Protein AF-A0A7C6CL85-F1 (afdb_monomer)

Structure (mmCIF, N/CA/C/O backbone):
data_AF-A0A7C6CL85-F1
#
_entry.id   AF-A0A7C6CL85-F1
#
loop_
_atom_site.group_PDB
_atom_site.id
_atom_site.type_symbol
_atom_site.label_atom_id
_atom_site.label_alt_id
_atom_site.label_comp_id
_atom_site.label_asym_id
_atom_site.label_entity_id
_atom_site.label_seq_id
_atom_site.pdbx_PDB_ins_code
_atom_site.Cartn_x
_atom_site.Cartn_y
_atom_site.Cartn_z
_atom_site.occupancy
_atom_site.B_iso_or_equiv
_atom_site.auth_seq_id
_atom_site.auth_comp_id
_atom_site.auth_asym_id
_atom_site.auth_atom_id
_atom_site.pdbx_PDB_model_num
ATOM 1 N N . MET A 1 1 ? 6.273 -66.846 -9.107 1.00 33.31 1 MET A N 1
ATOM 2 C CA . MET A 1 1 ? 5.829 -66.218 -7.845 1.00 33.31 1 MET A CA 1
ATOM 3 C C . MET A 1 1 ? 5.194 -64.879 -8.215 1.00 33.31 1 MET A C 1
ATOM 5 O O . MET A 1 1 ? 5.833 -63.851 -8.052 1.00 33.31 1 MET A O 1
ATOM 9 N N . GLU A 1 2 ? 4.051 -64.832 -8.914 1.00 32.75 2 GLU A N 1
ATOM 10 C CA . GLU A 1 2 ? 2.787 -65.592 -8.697 1.00 32.75 2 GLU A CA 1
ATOM 11 C C . GLU A 1 2 ? 2.261 -65.344 -7.270 1.00 32.75 2 GLU A C 1
ATOM 13 O O . GLU A 1 2 ? 3.047 -65.434 -6.327 1.00 32.75 2 GLU A O 1
ATOM 18 N N . PHE A 1 3 ? 0.990 -64.990 -7.054 1.00 32.62 3 PHE A N 1
ATOM 19 C CA . PHE A 1 3 ? -0.227 -65.511 -7.709 1.00 32.62 3 PHE A CA 1
ATOM 20 C C . PHE A 1 3 ? -1.329 -64.456 -7.987 1.00 32.62 3 PHE A C 1
ATOM 22 O O . PHE A 1 3 ? -1.418 -63.489 -7.239 1.00 32.62 3 PHE A O 1
ATOM 29 N N . ASP A 1 4 ? -2.141 -64.744 -9.020 1.00 38.56 4 ASP A N 1
ATOM 30 C CA . ASP A 1 4 ? -3.609 -64.589 -9.222 1.00 38.56 4 ASP A CA 1
ATOM 31 C C . ASP A 1 4 ? -4.348 -63.252 -8.914 1.00 38.56 4 ASP A C 1
ATOM 33 O O . ASP A 1 4 ? -3.921 -62.446 -8.096 1.00 38.56 4 ASP A O 1
ATOM 37 N N . ASP A 1 5 ? -5.485 -62.922 -9.552 1.00 35.50 5 ASP A N 1
ATOM 38 C CA . ASP A 1 5 ? -6.392 -63.734 -10.399 1.00 35.50 5 ASP A CA 1
ATOM 39 C C . ASP A 1 5 ? -6.999 -62.933 -11.589 1.00 35.50 5 ASP A C 1
ATOM 41 O O . ASP A 1 5 ? -6.778 -61.726 -11.702 1.00 35.50 5 ASP A O 1
ATOM 45 N N . ASN A 1 6 ? -7.713 -63.599 -12.511 1.00 36.91 6 ASN A N 1
ATOM 46 C CA . ASN A 1 6 ? -7.834 -63.191 -13.928 1.00 36.91 6 ASN A CA 1
ATOM 47 C C . ASN A 1 6 ? -9.286 -63.146 -14.514 1.00 36.91 6 ASN A C 1
ATOM 49 O O . ASN A 1 6 ? -10.255 -63.412 -13.809 1.00 36.91 6 ASN A O 1
ATOM 53 N N . LEU A 1 7 ? -9.384 -62.897 -15.838 1.00 29.11 7 LEU A N 1
ATOM 54 C CA . LEU A 1 7 ? -10.539 -62.853 -16.780 1.00 29.11 7 LEU A CA 1
ATOM 55 C C . LEU A 1 7 ? -11.275 -61.491 -16.923 1.00 29.11 7 LEU A C 1
ATOM 57 O O . LEU A 1 7 ? -11.700 -60.915 -15.929 1.00 29.11 7 LEU A O 1
ATOM 61 N N . GLU A 1 8 ? -11.383 -60.825 -18.093 1.00 32.56 8 GLU A N 1
ATOM 62 C CA . GLU A 1 8 ? -11.763 -61.208 -19.493 1.00 32.56 8 GLU A CA 1
ATOM 63 C C . GLU A 1 8 ? -13.276 -61.482 -19.693 1.00 32.56 8 GLU A C 1
ATOM 65 O O . GLU A 1 8 ? -13.874 -62.134 -18.847 1.00 32.56 8 GLU A O 1
ATOM 70 N N . LYS A 1 9 ? -13.973 -61.090 -20.783 1.00 30.94 9 LYS A N 1
ATOM 71 C CA . LYS A 1 9 ? -13.781 -60.088 -21.872 1.00 30.94 9 LYS A CA 1
ATOM 72 C C . LYS A 1 9 ? -15.146 -59.854 -22.583 1.00 30.94 9 LYS A C 1
ATOM 74 O O . LYS A 1 9 ? -16.168 -60.337 -22.111 1.00 30.94 9 LYS A O 1
ATOM 79 N N . GLU A 1 10 ? -15.154 -59.106 -23.689 1.00 30.02 10 GLU A N 1
ATOM 80 C CA . GLU A 1 10 ? -16.305 -58.760 -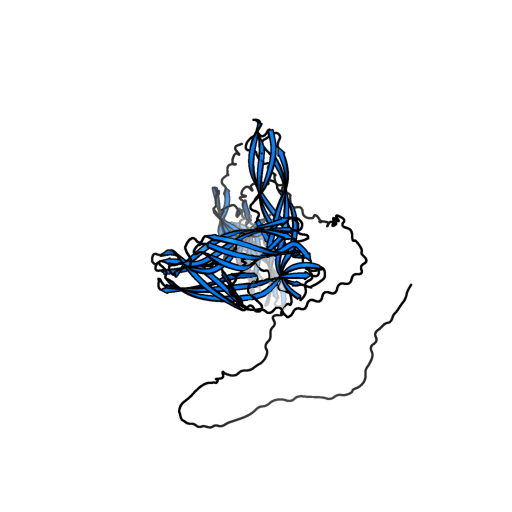24.556 1.00 30.02 10 GLU A CA 1
ATOM 81 C C . GLU A 1 10 ? -17.186 -59.943 -25.022 1.00 30.02 10 GLU A C 1
ATOM 83 O O . GLU A 1 10 ? -16.644 -60.990 -25.359 1.00 30.02 10 GLU A O 1
ATOM 88 N N . GLU A 1 11 ? -18.496 -59.712 -25.239 1.00 25.17 11 GLU A N 1
ATOM 89 C CA . GLU A 1 11 ? -19.168 -60.152 -26.483 1.00 25.17 11 GLU A CA 1
ATOM 90 C C . GLU A 1 11 ? -20.485 -59.396 -26.798 1.00 25.17 11 GLU A C 1
ATOM 92 O O . GLU A 1 11 ? -21.126 -58.808 -25.926 1.00 25.17 11 GLU A O 1
ATOM 97 N N . GLN A 1 12 ? -20.861 -59.388 -28.083 1.00 26.75 12 GLN A N 1
ATOM 98 C CA . GLN A 1 12 ? -22.142 -58.901 -28.634 1.00 26.75 12 GLN A CA 1
ATOM 99 C C . GLN A 1 12 ? -23.205 -60.030 -28.629 1.00 26.75 12 GLN A C 1
ATOM 101 O O . GLN A 1 12 ? -22.859 -61.148 -28.272 1.00 26.75 12 GLN A O 1
ATOM 106 N N . VAL A 1 13 ? -24.444 -59.773 -29.115 1.00 27.14 13 VAL A N 1
ATOM 107 C CA . VAL A 1 13 ? -25.180 -60.575 -30.154 1.00 27.14 13 VAL A CA 1
ATOM 108 C C . VAL A 1 13 ? -26.736 -60.480 -30.083 1.00 27.14 13 VAL A C 1
ATOM 110 O O . VAL A 1 13 ? -27.340 -60.792 -29.068 1.00 27.14 13 VAL A O 1
ATOM 113 N N . GLN A 1 14 ? -27.340 -60.101 -31.231 1.00 25.95 14 GLN A N 1
ATOM 114 C CA . GLN A 1 14 ? -28.659 -60.459 -31.845 1.00 25.95 14 GLN A CA 1
ATOM 115 C C . GLN A 1 14 ? -30.010 -60.296 -31.083 1.00 25.95 14 GLN A C 1
ATOM 117 O O . GLN A 1 14 ? -30.175 -60.755 -29.964 1.00 25.95 14 GLN A O 1
ATOM 122 N N . VAL A 1 15 ? -30.990 -59.523 -31.604 1.00 26.89 15 VAL A N 1
ATOM 123 C CA . VAL A 1 15 ? -31.988 -59.779 -32.699 1.00 26.89 15 VAL A CA 1
ATOM 124 C C . VAL A 1 15 ? -33.179 -60.657 -32.268 1.00 26.89 15 VAL A C 1
ATOM 126 O O . VAL A 1 15 ? -32.973 -61.808 -31.907 1.00 26.89 15 VAL A O 1
ATOM 129 N N . ASP A 1 16 ? -34.420 -60.143 -32.391 1.00 27.56 16 ASP A N 1
ATOM 130 C CA . ASP A 1 16 ? -35.415 -60.618 -33.389 1.00 27.56 16 ASP A CA 1
ATOM 131 C C . ASP A 1 16 ? -36.735 -59.787 -33.421 1.00 27.56 16 ASP A C 1
ATOM 133 O O . ASP A 1 16 ? -37.130 -59.188 -32.422 1.00 27.56 16 ASP A O 1
ATOM 137 N N . LYS A 1 17 ? -37.437 -59.882 -34.568 1.00 28.00 17 LYS A N 1
ATOM 138 C CA . LYS A 1 17 ? -38.862 -59.607 -34.887 1.00 28.00 17 LYS A CA 1
ATOM 139 C C . LYS A 1 17 ? -39.304 -58.212 -35.350 1.00 28.00 17 LYS A C 1
ATOM 141 O O . LYS A 1 17 ? -39.366 -57.273 -34.566 1.00 28.00 17 LYS A O 1
ATOM 146 N N . GLY A 1 18 ? -39.866 -58.177 -36.569 1.00 25.14 18 GLY A N 1
ATOM 147 C CA . GLY A 1 18 ? -41.051 -57.349 -36.854 1.00 25.14 18 GLY A CA 1
ATOM 148 C C . GLY A 1 18 ? -41.172 -56.739 -38.255 1.00 25.14 18 GLY A C 1
ATOM 149 O O . GLY A 1 18 ? -40.846 -55.575 -38.444 1.00 25.14 18 GLY A O 1
ATOM 150 N N . GLU A 1 19 ? -41.727 -57.492 -39.205 1.00 25.55 19 GLU A N 1
ATOM 151 C CA . GLU A 1 19 ? -42.453 -56.984 -40.392 1.00 25.55 19 GLU A CA 1
ATOM 152 C C . GLU A 1 19 ? -43.602 -56.007 -39.990 1.00 25.55 19 GLU A C 1
ATOM 154 O O . GLU A 1 19 ? -44.042 -56.057 -38.844 1.00 25.55 19 GLU A O 1
ATOM 159 N N . GLN A 1 20 ? -44.195 -55.123 -40.814 1.00 26.25 20 GLN A N 1
ATOM 160 C CA . GLN A 1 20 ? -44.173 -54.892 -42.272 1.00 26.25 20 GLN A CA 1
ATOM 161 C C . GLN A 1 20 ? -44.690 -53.456 -42.612 1.00 26.25 20 GLN A C 1
ATOM 163 O O . GLN A 1 20 ? -45.166 -52.727 -41.748 1.00 26.25 20 GLN A O 1
ATOM 168 N N . SER A 1 21 ? -44.597 -53.095 -43.895 1.00 24.81 21 SER A N 1
ATOM 169 C CA . SER A 1 21 ? -45.098 -51.916 -44.650 1.00 24.81 21 SER A CA 1
ATOM 170 C C . SER A 1 21 ? -46.467 -51.272 -44.318 1.00 24.81 21 SER A C 1
ATOM 172 O O . SER A 1 21 ? -47.407 -52.002 -44.028 1.00 24.81 21 SER A O 1
ATOM 174 N N . GLU A 1 22 ? -46.640 -49.962 -44.611 1.00 26.48 22 GLU A N 1
ATOM 175 C CA . GLU A 1 22 ? -47.417 -49.462 -45.788 1.00 26.48 22 GLU A CA 1
ATOM 176 C C . GLU A 1 22 ? -47.373 -47.919 -46.024 1.00 26.48 22 GLU A C 1
ATOM 178 O O . GLU A 1 22 ? -46.847 -47.161 -45.212 1.00 26.48 22 GLU A O 1
ATOM 183 N N . ASN A 1 23 ? -47.857 -47.484 -47.203 1.00 25.86 23 ASN A N 1
ATOM 184 C CA . ASN A 1 23 ? -47.869 -46.108 -47.766 1.00 25.86 23 ASN A CA 1
ATOM 185 C C . ASN A 1 23 ? -49.089 -45.276 -47.254 1.00 25.86 23 ASN A C 1
ATOM 187 O O . ASN A 1 23 ? -49.953 -45.847 -46.602 1.00 25.86 23 ASN A O 1
ATOM 191 N N . GLY A 1 24 ? -49.321 -43.975 -47.522 1.00 24.80 24 GLY A N 1
ATOM 192 C CA . GLY A 1 24 ? -48.636 -42.925 -48.302 1.00 24.80 24 GLY A CA 1
ATOM 193 C C . GLY A 1 24 ? -49.508 -41.640 -48.464 1.00 24.80 24 GLY A C 1
ATOM 194 O O . GLY A 1 24 ? -50.669 -41.638 -48.080 1.00 24.80 24 GLY A O 1
ATOM 195 N N . GLU A 1 25 ? -48.925 -40.581 -49.052 1.00 27.89 25 GLU A N 1
ATOM 196 C CA . GLU A 1 25 ? -49.523 -39.387 -49.729 1.00 27.89 25 GLU A CA 1
ATOM 197 C C . GLU A 1 25 ? -50.504 -38.368 -49.054 1.00 27.89 25 GLU A C 1
ATOM 199 O O . GLU A 1 25 ? -51.671 -38.636 -48.810 1.00 27.89 25 GLU A O 1
ATOM 204 N N . CYS A 1 26 ? -50.019 -37.111 -48.960 1.00 23.30 26 CYS A N 1
ATOM 205 C CA . CYS A 1 26 ? -50.528 -35.850 -49.574 1.00 23.30 26 CYS A CA 1
ATOM 206 C C . CYS A 1 26 ? -51.965 -35.279 -49.331 1.00 23.30 26 CYS A C 1
ATOM 208 O O . CYS A 1 26 ? -52.970 -35.940 -49.559 1.00 23.30 26 CYS A O 1
ATOM 210 N N . GLY A 1 27 ? -52.069 -33.960 -49.051 1.00 24.69 27 GLY A N 1
ATOM 211 C CA . GLY A 1 27 ? -53.326 -33.168 -49.093 1.00 24.69 27 GLY A CA 1
ATOM 212 C C . GLY A 1 27 ? -53.169 -31.674 -48.708 1.00 24.69 27 GLY A C 1
ATOM 213 O O . GLY A 1 27 ? -52.240 -31.331 -47.984 1.00 24.69 27 GLY A O 1
ATOM 214 N N . GLN A 1 28 ? -54.036 -30.763 -49.198 1.00 30.12 28 GLN A N 1
ATOM 215 C CA . GLN A 1 28 ? -53.867 -29.286 -49.131 1.00 30.12 28 GLN A CA 1
ATOM 216 C C . GLN A 1 28 ? -55.100 -28.487 -48.609 1.00 30.12 28 GLN A C 1
ATOM 218 O O . GLN A 1 28 ? -56.223 -28.852 -48.926 1.00 30.12 28 GLN A O 1
ATOM 223 N N . LYS A 1 29 ? -54.832 -27.295 -48.023 1.00 30.02 29 LYS A N 1
ATOM 224 C CA . LYS A 1 29 ? -55.538 -25.975 -48.156 1.00 30.02 29 LYS A CA 1
ATOM 225 C C . LYS A 1 29 ? -56.988 -25.691 -47.644 1.00 30.02 29 LYS A C 1
ATOM 227 O O . LYS A 1 29 ? -57.836 -26.564 -47.542 1.00 30.02 29 LYS A O 1
ATOM 232 N N . SER A 1 30 ? -57.229 -24.363 -47.522 1.00 28.91 30 SER A N 1
ATOM 233 C CA . SER A 1 30 ? -58.475 -23.523 -47.516 1.00 28.91 30 SER A CA 1
ATOM 234 C C . SER A 1 30 ? -59.298 -23.355 -46.209 1.00 28.91 30 SER A C 1
ATOM 236 O O . SER A 1 30 ? -59.604 -24.381 -45.621 1.00 28.91 30 SER A O 1
ATOM 238 N N . ILE A 1 31 ? -59.498 -22.173 -45.560 1.00 28.89 31 ILE A N 1
ATOM 239 C CA . ILE A 1 31 ? -60.129 -20.794 -45.730 1.00 28.89 31 ILE A CA 1
ATOM 240 C C . ILE A 1 31 ? -61.619 -20.644 -45.254 1.00 28.89 31 ILE A C 1
ATOM 242 O O . ILE A 1 31 ? -62.364 -21.615 -45.321 1.00 28.89 31 ILE A O 1
ATOM 246 N N . ASP A 1 32 ? -61.978 -19.411 -44.813 1.00 30.03 32 ASP A N 1
ATOM 247 C CA . ASP A 1 32 ? -63.302 -18.705 -44.695 1.00 30.03 32 ASP A CA 1
ATOM 248 C C . ASP A 1 32 ? -64.077 -18.773 -43.327 1.00 30.03 32 ASP A C 1
ATOM 250 O O . ASP A 1 32 ? -64.145 -19.843 -42.731 1.00 30.03 32 ASP A O 1
ATOM 254 N N . GLU A 1 33 ? -64.427 -17.673 -42.602 1.00 30.66 33 GLU A N 1
ATOM 255 C CA . GLU A 1 33 ? -65.536 -16.638 -42.660 1.00 30.66 33 GLU A CA 1
ATOM 256 C C . GLU A 1 33 ? -66.637 -16.882 -41.559 1.00 30.66 33 GLU A C 1
ATOM 258 O O . GLU A 1 33 ? -66.895 -18.040 -41.252 1.00 30.66 33 GLU A O 1
ATOM 263 N N . GLU A 1 34 ? -67.378 -15.952 -40.895 1.00 28.62 34 GLU A N 1
ATOM 264 C CA . GLU A 1 34 ? -67.286 -14.498 -40.545 1.00 28.62 34 GLU A CA 1
ATOM 265 C C . GLU A 1 34 ? -68.306 -14.090 -39.395 1.00 28.62 34 GLU A C 1
ATOM 267 O O . GLU A 1 34 ? -69.318 -14.765 -39.226 1.00 28.62 34 GLU A O 1
ATOM 272 N N . TRP A 1 35 ? -68.096 -12.945 -38.686 1.00 24.91 35 TRP A N 1
ATOM 273 C CA . TRP A 1 35 ? -69.089 -12.032 -37.987 1.00 24.91 35 TRP A CA 1
ATOM 274 C C . TRP A 1 35 ? -69.870 -12.455 -36.685 1.00 24.91 35 TRP A C 1
ATOM 276 O O . TRP A 1 35 ? -69.914 -13.638 -36.375 1.00 24.91 35 TRP A O 1
ATOM 286 N N . VAL A 1 36 ? -70.570 -11.616 -35.855 1.00 27.61 36 VAL A N 1
ATOM 287 C CA . VAL A 1 36 ? -70.519 -10.183 -35.347 1.00 27.61 36 VAL A CA 1
ATOM 288 C C . VAL A 1 36 ? -71.542 -9.976 -34.164 1.00 27.61 36 VAL A C 1
ATOM 290 O O . VAL A 1 36 ? -72.404 -10.839 -34.007 1.00 27.61 36 VAL A O 1
ATOM 293 N N . THR A 1 37 ? -71.500 -8.879 -33.349 1.00 28.31 37 THR A N 1
ATOM 294 C CA . THR A 1 37 ? -72.624 -7.995 -32.806 1.00 28.31 37 THR A CA 1
ATOM 295 C C . THR A 1 37 ? -72.317 -7.338 -31.411 1.00 28.31 37 THR A C 1
ATOM 297 O O . THR A 1 37 ? -71.258 -7.580 -30.840 1.00 28.31 37 THR A O 1
ATOM 300 N N . ASN A 1 38 ? -73.216 -6.463 -30.904 1.00 31.34 38 ASN A N 1
ATOM 301 C CA . ASN A 1 38 ? -73.145 -5.527 -29.741 1.00 31.34 38 ASN A CA 1
ATOM 302 C C . ASN A 1 38 ? -74.018 -5.997 -28.509 1.00 31.34 38 ASN A C 1
ATOM 304 O O . ASN A 1 38 ? -74.474 -7.135 -28.546 1.00 31.34 38 ASN A O 1
ATOM 308 N N . ASP A 1 39 ? -74.350 -5.275 -27.401 1.00 32.75 39 ASP A N 1
ATOM 309 C CA . ASP A 1 39 ? -74.519 -3.814 -27.137 1.00 32.75 39 ASP A CA 1
ATOM 310 C C . ASP A 1 39 ? -74.700 -3.376 -25.627 1.00 32.75 39 ASP A C 1
ATOM 312 O O . ASP A 1 39 ? -75.169 -4.164 -24.813 1.00 32.75 39 ASP A O 1
ATOM 316 N N . GLN A 1 40 ? -74.366 -2.100 -25.310 1.00 30.55 40 GLN A N 1
ATOM 317 C CA . GLN A 1 40 ? -74.838 -1.096 -24.281 1.00 30.55 40 GLN A CA 1
ATOM 318 C C . GLN A 1 40 ? -75.411 -1.387 -22.841 1.00 30.55 40 GLN A C 1
ATOM 320 O O . GLN A 1 40 ? -76.364 -2.144 -22.695 1.00 30.55 40 GLN A O 1
ATOM 325 N N . LEU A 1 41 ? -75.009 -0.598 -21.795 1.00 26.80 41 LEU A N 1
ATOM 326 C CA . LEU A 1 41 ? -75.700 0.598 -21.170 1.00 26.80 41 LEU A CA 1
ATOM 327 C C . LEU A 1 41 ? -75.129 1.037 -19.755 1.00 26.80 41 LEU A C 1
ATOM 329 O O . LEU A 1 41 ? -73.993 0.692 -19.455 1.00 26.80 41 LEU A O 1
ATOM 333 N N . ASN A 1 42 ? -75.816 1.882 -18.936 1.00 29.14 42 ASN A N 1
ATOM 334 C CA . ASN A 1 42 ? -75.213 3.012 -18.147 1.00 29.14 42 ASN A CA 1
ATOM 335 C C . ASN A 1 42 ? -75.796 3.317 -16.699 1.00 29.14 42 ASN A C 1
ATOM 337 O O . ASN A 1 42 ? -76.874 2.827 -16.381 1.00 29.14 42 ASN A O 1
ATOM 341 N N . THR A 1 43 ? -75.158 4.230 -15.909 1.00 28.52 43 THR A N 1
ATOM 342 C CA . THR A 1 43 ? -75.639 5.143 -14.781 1.00 28.52 43 THR A CA 1
ATOM 343 C C . THR A 1 43 ? -75.520 4.888 -13.222 1.00 28.52 43 THR A C 1
ATOM 345 O O . THR A 1 43 ? -76.114 3.967 -12.683 1.00 28.52 43 THR A O 1
ATOM 348 N N . GLU A 1 44 ? -74.848 5.855 -12.527 1.00 28.66 44 GLU A N 1
ATOM 349 C CA . GLU A 1 44 ? -75.157 6.669 -11.279 1.00 28.66 44 GLU A CA 1
ATOM 350 C C . GLU A 1 44 ? -74.981 6.305 -9.739 1.00 28.66 44 GLU A C 1
ATOM 352 O O . GLU A 1 44 ? -75.481 5.313 -9.223 1.00 28.66 44 GLU A O 1
ATOM 357 N N . THR A 1 45 ? -74.438 7.309 -8.980 1.00 25.97 45 THR A N 1
ATOM 358 C CA . THR A 1 45 ? -74.658 7.801 -7.551 1.00 25.97 45 THR A CA 1
ATOM 359 C C . THR A 1 45 ? -73.898 7.364 -6.237 1.00 25.97 45 THR A C 1
ATOM 361 O O . THR A 1 45 ? -74.267 6.395 -5.592 1.00 25.97 45 THR A O 1
ATOM 364 N N . LYS A 1 46 ? -72.957 8.237 -5.772 1.00 24.89 46 LYS A N 1
ATOM 365 C CA . LYS A 1 46 ? -72.714 8.962 -4.454 1.00 24.89 46 LYS A CA 1
ATOM 366 C C . LYS A 1 46 ? -72.666 8.384 -2.981 1.00 24.89 46 LYS A C 1
ATOM 368 O O . LYS A 1 46 ? -73.629 7.795 -2.514 1.00 24.89 46 LYS A O 1
ATOM 373 N N . GLU A 1 47 ? -71.646 8.891 -2.227 1.00 25.95 47 GLU A N 1
ATOM 374 C CA . GLU A 1 47 ? -71.537 9.353 -0.782 1.00 25.95 47 GLU A CA 1
ATOM 375 C C . GLU A 1 47 ? -70.961 8.492 0.421 1.00 25.95 47 GLU A C 1
ATOM 377 O O . GLU A 1 47 ? -71.661 7.690 1.026 1.00 25.95 47 GLU A O 1
ATOM 382 N N . ASP A 1 48 ? -69.690 8.797 0.801 1.00 24.70 48 ASP A N 1
ATOM 383 C CA . ASP A 1 48 ? -68.967 9.015 2.110 1.00 24.70 48 ASP A CA 1
ATOM 384 C C . ASP A 1 48 ? -68.792 8.037 3.343 1.00 24.70 48 ASP A C 1
ATOM 386 O O . ASP A 1 48 ? -69.675 7.919 4.186 1.00 24.70 48 ASP A O 1
ATOM 390 N N . PHE A 1 49 ? -67.520 7.574 3.538 1.00 27.03 49 PHE A N 1
ATOM 391 C CA . PHE A 1 49 ? -66.620 7.436 4.754 1.00 27.03 49 PHE A CA 1
ATOM 392 C C . PHE A 1 49 ? -66.994 6.667 6.069 1.00 27.03 49 PHE A C 1
ATOM 394 O O . PHE A 1 49 ? -68.178 6.567 6.379 1.00 27.03 49 PHE A O 1
ATOM 401 N N . PRO A 1 50 ? -66.034 6.248 6.971 1.00 40.03 50 PRO A N 1
ATOM 402 C CA . PRO A 1 50 ? -64.544 6.039 6.944 1.00 40.03 50 PRO A CA 1
ATOM 403 C C . PRO A 1 50 ? -64.098 4.646 7.558 1.00 40.03 50 PRO A C 1
ATOM 405 O O . PRO A 1 50 ? -64.971 3.805 7.756 1.00 40.03 50 PRO A O 1
ATOM 408 N N . PRO A 1 51 ? -62.853 4.401 8.066 1.00 41.19 51 PRO A N 1
ATOM 409 C CA . PRO A 1 51 ? -61.480 4.490 7.512 1.00 41.19 51 PRO A CA 1
ATOM 410 C C . PRO A 1 51 ? -60.730 3.112 7.407 1.00 41.19 51 PRO A C 1
ATOM 412 O O . PRO A 1 51 ? -61.216 2.099 7.892 1.00 41.19 51 PRO A O 1
ATOM 415 N N . GLU A 1 52 ? -59.484 3.140 6.892 1.00 23.86 52 GLU A N 1
ATOM 416 C CA . GLU A 1 52 ? -58.412 2.101 6.921 1.00 23.86 52 GLU A CA 1
ATOM 417 C C . GLU A 1 52 ? -58.517 0.805 6.060 1.00 23.86 52 GLU A C 1
ATOM 419 O O . GLU A 1 52 ? -59.530 0.116 6.029 1.00 23.86 52 GLU A O 1
ATOM 424 N N . LEU A 1 53 ? -57.358 0.444 5.462 1.00 23.78 53 LEU A N 1
ATOM 425 C CA . LEU A 1 53 ? -56.985 -0.773 4.693 1.00 23.78 53 LEU A CA 1
ATOM 426 C C . LEU A 1 53 ? -57.410 -0.887 3.197 1.00 23.78 53 LEU A C 1
ATOM 428 O O . LEU A 1 53 ? -58.506 -0.509 2.804 1.00 23.78 53 LEU A O 1
ATOM 432 N N . ALA A 1 54 ? -56.508 -1.504 2.404 1.00 24.69 54 ALA A N 1
ATOM 433 C CA . ALA A 1 54 ? -56.511 -1.784 0.943 1.00 24.69 54 ALA A CA 1
ATOM 434 C C . ALA A 1 54 ? -56.164 -0.596 -0.018 1.00 24.69 54 ALA A C 1
ATOM 436 O O . ALA A 1 54 ? -56.493 0.539 0.298 1.00 24.69 54 ALA A O 1
ATOM 437 N N . VAL A 1 55 ? -55.425 -0.685 -1.152 1.00 22.97 55 VAL A N 1
ATOM 438 C CA . VAL A 1 55 ? -54.980 -1.760 -2.102 1.00 22.97 55 VAL A CA 1
ATOM 439 C C . VAL A 1 55 ? -56.051 -2.136 -3.153 1.00 22.97 55 VAL A C 1
ATOM 441 O O . VAL A 1 55 ? -57.107 -2.609 -2.761 1.00 22.97 55 VAL A O 1
ATOM 444 N N . THR A 1 56 ? -55.896 -1.999 -4.487 1.00 31.05 56 THR A N 1
ATOM 445 C CA . THR A 1 56 ? -54.845 -1.459 -5.412 1.00 31.05 56 THR A CA 1
ATOM 446 C C . THR A 1 56 ? -55.450 -1.258 -6.822 1.00 31.05 56 THR A C 1
ATOM 448 O O . THR A 1 56 ? -56.444 -1.923 -7.117 1.00 31.05 56 THR A O 1
ATOM 451 N N . PRO A 1 57 ? -54.788 -0.520 -7.743 1.00 21.88 57 PRO A N 1
ATOM 452 C CA . PRO A 1 57 ? -54.800 -0.876 -9.171 1.00 21.88 57 PRO A CA 1
ATOM 453 C C . PRO A 1 57 ? -53.361 -1.165 -9.669 1.00 21.88 57 PRO A C 1
ATOM 455 O O . PRO A 1 57 ? -52.518 -0.285 -9.566 1.00 21.88 57 PRO A O 1
ATOM 458 N N . GLN A 1 58 ? -52.966 -2.372 -10.111 1.00 24.61 58 GLN A N 1
ATOM 459 C CA . GLN A 1 58 ? -53.485 -3.074 -11.307 1.00 24.61 58 GLN A CA 1
ATOM 460 C C . GLN A 1 58 ? -53.577 -2.079 -12.472 1.00 24.61 58 GLN A C 1
ATOM 462 O O . GLN A 1 58 ? -54.651 -1.549 -12.736 1.00 24.61 58 GLN A O 1
ATOM 467 N N . ASP A 1 59 ? -52.458 -1.611 -13.036 1.00 25.64 59 ASP A N 1
ATOM 468 C CA . ASP A 1 59 ? -51.288 -2.332 -13.592 1.00 25.64 59 ASP A CA 1
ATOM 469 C C . ASP A 1 59 ? -51.660 -3.292 -14.729 1.00 25.64 59 ASP A C 1
ATOM 471 O O . ASP A 1 59 ? -52.322 -4.316 -14.541 1.00 25.64 59 ASP A O 1
ATOM 475 N N . GLU A 1 60 ? -51.207 -2.928 -15.929 1.00 24.97 60 GLU A N 1
ATOM 476 C CA . GLU A 1 60 ? -51.445 -3.642 -17.177 1.00 24.97 60 GLU A CA 1
ATOM 477 C C . GLU A 1 60 ? -50.607 -4.930 -17.243 1.00 24.97 60 GLU A C 1
ATOM 479 O O . GLU A 1 60 ? -49.403 -4.910 -17.480 1.00 24.97 60 GLU A O 1
ATOM 484 N N . THR A 1 61 ? -51.290 -6.066 -17.083 1.00 24.22 61 THR A N 1
ATOM 485 C CA . THR A 1 61 ? -50.958 -7.373 -17.686 1.00 24.22 61 THR A CA 1
ATOM 486 C C . THR A 1 61 ? -49.506 -7.873 -17.579 1.00 24.22 61 THR A C 1
ATOM 488 O O . THR A 1 61 ? -48.705 -7.730 -18.503 1.00 24.22 61 THR A O 1
ATOM 491 N N . GLY A 1 62 ? -49.234 -8.641 -16.516 1.00 22.23 62 GLY A N 1
ATOM 492 C CA . GLY A 1 62 ? -48.300 -9.777 -16.589 1.00 22.23 62 GLY A CA 1
ATOM 493 C C . GLY A 1 62 ? -48.863 -10.940 -17.440 1.00 22.23 62 GLY A C 1
ATOM 494 O O . GLY A 1 62 ? -49.934 -10.823 -18.031 1.00 22.23 62 GLY A O 1
ATOM 495 N N . ASP A 1 63 ? -48.227 -12.110 -17.523 1.00 22.28 63 ASP A N 1
ATOM 496 C CA . ASP A 1 63 ? -47.121 -12.622 -16.702 1.00 22.28 63 ASP A CA 1
ATOM 497 C C . ASP A 1 63 ? -46.317 -13.729 -17.435 1.00 22.28 63 ASP A C 1
ATOM 499 O O . ASP A 1 63 ? -46.861 -14.481 -18.241 1.00 22.28 63 ASP A O 1
ATOM 503 N N . GLY A 1 64 ? -45.029 -13.842 -17.092 1.00 21.72 64 GLY A N 1
ATOM 504 C CA . GLY A 1 64 ? -44.258 -15.089 -17.027 1.00 21.72 64 GLY A CA 1
ATOM 505 C C . GLY A 1 64 ? -43.990 -15.930 -18.287 1.00 21.72 64 GLY A C 1
ATOM 506 O O . GLY A 1 64 ? -44.777 -16.814 -18.623 1.00 21.72 64 GLY A O 1
ATOM 507 N N . ARG A 1 65 ? -42.733 -15.901 -18.779 1.00 23.69 65 ARG A N 1
ATOM 508 C CA . ARG A 1 65 ? -41.725 -16.949 -18.444 1.00 23.69 65 ARG A CA 1
ATOM 509 C C . ARG A 1 65 ? -40.357 -16.807 -19.145 1.00 23.69 65 ARG A C 1
ATOM 511 O O . ARG A 1 65 ? -40.272 -16.702 -20.359 1.00 23.69 65 ARG A O 1
ATOM 518 N N . SER A 1 66 ? -39.306 -16.957 -18.328 1.00 22.25 66 SER A N 1
ATOM 519 C CA . SER A 1 66 ? -37.967 -17.518 -18.622 1.00 22.25 66 SER A CA 1
ATOM 520 C C . SER A 1 66 ? -37.209 -17.091 -19.894 1.00 22.25 66 SER A C 1
ATOM 522 O O . SER A 1 66 ? -37.438 -17.622 -20.977 1.00 22.25 66 SER A O 1
ATOM 524 N N . GLY A 1 67 ? -36.159 -16.286 -19.695 1.00 24.20 67 GLY A N 1
ATOM 525 C CA . GLY A 1 67 ? -35.086 -16.032 -20.663 1.00 24.20 67 GLY A CA 1
ATOM 526 C C . GLY A 1 67 ? -33.738 -15.857 -19.957 1.00 24.20 67 GLY A C 1
ATOM 527 O O . GLY A 1 67 ? -33.205 -14.756 -19.896 1.00 24.20 67 GLY A O 1
ATOM 528 N N . SER A 1 68 ? -33.222 -16.930 -19.358 1.00 21.66 68 SER A N 1
ATOM 529 C CA . SER A 1 68 ? -31.909 -16.957 -18.702 1.00 21.66 68 SER A CA 1
ATOM 530 C C . SER A 1 68 ? -30.768 -16.904 -19.719 1.00 21.66 68 SER A C 1
ATOM 532 O O . SER A 1 68 ? -30.739 -17.743 -20.619 1.00 21.66 68 SER A O 1
ATOM 534 N N . PHE A 1 69 ? -29.776 -16.039 -19.503 1.00 23.42 69 PHE A N 1
ATOM 535 C CA . PHE A 1 69 ? -28.427 -16.223 -20.047 1.00 23.42 69 PHE A CA 1
ATOM 536 C C . PHE A 1 69 ? -27.382 -16.002 -18.946 1.00 23.42 69 PHE A C 1
ATOM 538 O O . PHE A 1 69 ? -27.642 -15.231 -18.019 1.00 23.42 69 PHE A O 1
ATOM 545 N N . PRO A 1 70 ? -26.270 -16.756 -18.969 1.00 24.00 70 PRO A N 1
ATOM 546 C CA . PRO A 1 70 ? -25.512 -17.029 -17.761 1.00 24.00 70 PRO A CA 1
ATOM 547 C C . PRO A 1 70 ? -24.469 -15.952 -17.475 1.00 24.00 70 PRO A C 1
ATOM 549 O O . PRO A 1 70 ? -23.774 -15.483 -18.374 1.00 24.00 70 PRO A O 1
ATOM 552 N N . PHE A 1 71 ? -24.272 -15.680 -16.191 1.00 22.88 71 PHE A N 1
ATOM 553 C CA . PHE A 1 71 ? -22.917 -15.588 -15.675 1.00 22.88 71 PHE A CA 1
ATOM 554 C C . PHE A 1 71 ? -22.759 -16.752 -14.706 1.00 22.88 71 PHE A C 1
ATOM 556 O O . PHE A 1 71 ? -23.514 -16.860 -13.737 1.00 22.88 71 PHE A O 1
ATOM 563 N N . GLU A 1 72 ? -21.857 -17.676 -15.023 1.00 21.83 72 GLU A N 1
ATOM 564 C CA . GLU A 1 72 ? -21.490 -18.722 -14.081 1.00 21.83 72 GLU A CA 1
ATOM 565 C C . GLU A 1 72 ? -20.849 -18.053 -12.864 1.00 21.83 72 GLU A C 1
ATOM 567 O O . GLU A 1 72 ? -19.975 -17.194 -12.990 1.00 21.83 72 GLU A O 1
ATOM 572 N N . LEU A 1 73 ? -21.298 -18.447 -11.673 1.00 23.06 73 LEU A N 1
ATOM 573 C CA . LEU A 1 73 ? -20.460 -18.344 -10.490 1.00 23.06 73 LEU A CA 1
ATOM 574 C C . LEU A 1 73 ? -19.291 -19.301 -10.723 1.00 23.06 73 LEU A C 1
ATOM 576 O O . LEU A 1 73 ? -19.408 -20.494 -10.442 1.00 23.06 73 LEU A O 1
ATOM 580 N N . GLU A 1 74 ? -18.178 -18.782 -11.244 1.00 21.23 74 GLU A N 1
ATOM 581 C CA . GLU A 1 74 ? -16.891 -19.433 -11.035 1.00 21.23 74 GLU A CA 1
ATOM 582 C C . GLU A 1 74 ? -16.704 -19.536 -9.522 1.00 21.23 74 GLU A C 1
ATOM 584 O O . GLU A 1 74 ? -16.532 -18.541 -8.815 1.00 21.23 74 GLU A O 1
ATOM 589 N N . ALA A 1 75 ? -16.818 -20.762 -9.016 1.00 26.30 75 ALA A N 1
ATOM 590 C CA . ALA A 1 75 ? -16.580 -21.098 -7.625 1.00 26.30 75 ALA A CA 1
ATOM 591 C C . ALA A 1 75 ? -15.068 -21.159 -7.353 1.00 26.30 75 ALA A C 1
ATOM 593 O O . ALA A 1 75 ? -14.558 -22.169 -6.875 1.00 26.30 75 ALA A O 1
ATOM 594 N N . ASP A 1 76 ? -14.370 -20.066 -7.658 1.00 25.05 76 ASP A N 1
ATOM 595 C CA . ASP A 1 76 ? -13.028 -19.794 -7.166 1.00 25.05 76 ASP A CA 1
ATOM 596 C C . ASP A 1 76 ? -13.140 -18.752 -6.057 1.00 25.05 76 ASP A C 1
ATOM 598 O O . ASP A 1 76 ? -13.667 -17.658 -6.259 1.00 25.05 76 ASP A O 1
ATOM 602 N N . ASN A 1 77 ? -12.666 -19.112 -4.861 1.00 27.75 77 ASN A N 1
ATOM 603 C CA . ASN A 1 77 ? -12.679 -18.244 -3.686 1.00 27.75 77 ASN A CA 1
ATOM 604 C C . ASN A 1 77 ? -12.031 -16.889 -4.027 1.00 27.75 77 ASN A C 1
ATOM 606 O O . ASN A 1 77 ? -10.802 -16.845 -4.182 1.00 27.75 77 ASN A O 1
ATOM 610 N N . PRO A 1 78 ? -12.789 -15.771 -4.073 1.00 26.59 78 PRO A N 1
ATOM 611 C CA . PRO A 1 78 ? -12.189 -14.463 -4.239 1.00 26.59 78 PRO A CA 1
ATOM 612 C C . PRO A 1 78 ? -11.447 -14.156 -2.945 1.00 26.59 78 PRO A C 1
ATOM 614 O O . PRO A 1 78 ? -12.022 -13.750 -1.933 1.00 26.59 78 PRO A O 1
ATOM 617 N N . THR A 1 79 ? -10.142 -14.399 -2.982 1.00 29.44 79 THR A N 1
ATOM 618 C CA . THR A 1 79 ? -9.208 -14.061 -1.916 1.00 29.44 79 THR A CA 1
ATOM 619 C C . THR A 1 79 ? -9.155 -12.539 -1.847 1.00 29.44 79 THR A C 1
ATOM 621 O O . THR A 1 79 ? -8.363 -11.904 -2.536 1.00 29.44 79 THR A O 1
ATOM 624 N N . LEU A 1 80 ? -10.093 -11.950 -1.100 1.00 31.08 80 LEU A N 1
ATOM 625 C CA . LEU A 1 80 ? -10.366 -10.517 -1.110 1.00 31.08 80 LEU A CA 1
ATOM 626 C C . LEU A 1 80 ? -9.179 -9.755 -0.511 1.00 31.08 80 LEU A C 1
ATOM 628 O O . LEU A 1 80 ? -9.072 -9.609 0.707 1.00 31.08 80 LEU A O 1
ATOM 632 N N . VAL A 1 81 ? -8.287 -9.291 -1.388 1.00 31.27 81 VAL A N 1
ATOM 633 C CA . VAL A 1 81 ? -7.080 -8.542 -1.035 1.00 31.27 81 VAL A CA 1
ATOM 634 C C . VAL A 1 81 ? -7.488 -7.206 -0.425 1.00 31.27 81 VAL A C 1
ATOM 636 O O . VAL A 1 81 ? -8.007 -6.326 -1.112 1.00 31.27 81 VAL A O 1
ATOM 639 N N . MET A 1 82 ? -7.273 -7.054 0.881 1.00 41.09 82 MET A N 1
ATOM 640 C CA . MET A 1 82 ? -7.653 -5.835 1.597 1.00 41.09 82 MET A CA 1
ATOM 641 C C . MET A 1 82 ? -6.473 -4.874 1.766 1.00 41.09 82 MET A C 1
ATOM 643 O O . MET A 1 82 ? -5.446 -5.291 2.307 1.00 41.09 82 MET A O 1
ATOM 647 N N . PRO A 1 83 ? -6.619 -3.586 1.398 1.00 31.94 83 PRO A N 1
ATOM 648 C CA . PRO A 1 83 ? -5.632 -2.568 1.727 1.00 31.94 83 PRO A CA 1
ATOM 649 C C . PRO A 1 83 ? -5.632 -2.273 3.234 1.00 31.94 83 PRO A C 1
ATOM 651 O O . PRO A 1 83 ? -6.669 -2.318 3.896 1.00 31.94 83 PRO A O 1
ATOM 654 N N . ASP A 1 84 ? -4.472 -1.912 3.778 1.00 39.66 84 ASP A N 1
ATOM 655 C CA . ASP A 1 84 ? -4.355 -1.449 5.162 1.00 39.66 84 ASP A CA 1
ATOM 656 C C . ASP A 1 84 ? -4.752 0.027 5.299 1.00 39.66 84 ASP A C 1
ATOM 658 O O . ASP A 1 84 ? -4.097 0.874 4.683 1.00 39.66 84 ASP A O 1
ATOM 662 N N . ARG A 1 85 ? -5.719 0.357 6.183 1.00 40.16 85 ARG A N 1
ATOM 663 C CA . ARG A 1 85 ? -5.640 1.499 7.135 1.00 40.16 85 ARG A CA 1
ATOM 664 C C . ARG A 1 85 ? -6.843 1.641 8.081 1.00 40.16 85 ARG A C 1
ATOM 666 O O . ARG A 1 85 ? -7.929 1.150 7.828 1.00 40.16 85 ARG A O 1
ATOM 673 N N . VAL A 1 86 ? -6.589 2.383 9.165 1.00 32.28 86 VAL A N 1
ATOM 674 C CA . VAL A 1 86 ? -7.511 2.795 10.243 1.00 32.28 86 VAL A CA 1
ATOM 675 C C . VAL A 1 86 ? -8.180 1.638 11.007 1.00 32.28 86 VAL A C 1
ATOM 677 O O . VAL A 1 86 ? -9.355 1.315 10.836 1.00 32.28 86 VAL A O 1
ATOM 680 N N . GLN A 1 87 ? -7.423 1.072 11.951 1.00 34.59 87 GLN A N 1
ATOM 681 C CA . GLN A 1 87 ? -8.010 0.411 13.119 1.00 34.59 87 GLN A CA 1
ATOM 682 C C . GLN A 1 87 ? -8.478 1.484 14.108 1.00 34.59 87 GLN A C 1
ATOM 684 O O . GLN A 1 87 ? -7.666 2.302 14.549 1.00 34.59 87 GLN A O 1
ATOM 689 N N . VAL A 1 88 ? -9.759 1.467 14.476 1.00 30.72 88 VAL A N 1
ATOM 690 C CA . VAL A 1 88 ? -10.304 2.310 15.551 1.00 30.72 88 VAL A CA 1
ATOM 691 C C . VAL A 1 88 ? -10.763 1.390 16.670 1.00 30.72 88 VAL A C 1
ATOM 693 O O . VAL A 1 88 ? -11.536 0.461 16.441 1.00 30.72 88 VAL A O 1
ATOM 696 N N . LYS A 1 89 ? -10.297 1.646 17.895 1.00 35.53 89 LYS A N 1
ATOM 697 C CA . LYS A 1 89 ? -10.902 1.034 19.079 1.00 35.53 89 LYS A CA 1
ATOM 698 C C . LYS A 1 89 ? -12.086 1.902 19.503 1.00 35.53 89 LYS A C 1
ATOM 700 O O . LYS A 1 89 ? -11.858 3.083 19.774 1.00 35.53 89 LYS A O 1
ATOM 705 N N . PRO A 1 90 ? -13.320 1.368 19.542 1.00 34.72 90 PRO A N 1
ATOM 706 C CA . PRO A 1 90 ? -14.479 2.142 19.969 1.00 34.72 90 PRO A CA 1
ATOM 707 C C . PRO A 1 90 ? -14.319 2.609 21.422 1.00 34.72 90 PRO A C 1
ATOM 709 O O . PRO A 1 90 ? -13.686 1.936 22.242 1.00 34.72 90 PRO A O 1
ATOM 712 N N . LYS A 1 91 ? -14.890 3.774 21.748 1.00 32.59 91 LYS A N 1
ATOM 713 C CA . LYS A 1 91 ? -14.933 4.284 23.128 1.00 32.59 91 LYS A CA 1
ATOM 714 C C . LYS A 1 91 ? -15.873 3.396 23.948 1.00 32.59 91 LYS A C 1
ATOM 716 O O . LYS A 1 91 ? -16.996 3.154 23.531 1.00 32.59 91 LYS A O 1
ATOM 721 N N . THR A 1 92 ? -15.441 2.922 25.115 1.00 30.86 92 THR A N 1
ATOM 722 C CA . THR A 1 92 ? -16.272 2.061 25.974 1.00 30.86 92 THR A CA 1
ATOM 723 C C . THR A 1 92 ? -17.456 2.848 26.563 1.00 30.86 92 THR A C 1
ATOM 725 O O . THR A 1 92 ? -17.210 3.773 27.342 1.00 30.86 92 THR A O 1
ATOM 728 N N . PRO A 1 93 ? -18.727 2.498 26.277 1.00 25.38 93 PRO A N 1
ATOM 729 C CA . PRO A 1 93 ? -19.873 3.148 26.906 1.00 25.38 93 PRO A CA 1
ATOM 730 C C . PRO A 1 93 ? -20.025 2.707 28.370 1.00 25.38 93 PRO A C 1
ATOM 732 O O . PRO A 1 93 ? -19.809 1.547 28.724 1.00 25.38 93 PRO A O 1
ATOM 735 N N . ALA A 1 94 ? -20.404 3.645 29.239 1.00 26.44 94 ALA A N 1
ATOM 736 C CA . ALA A 1 94 ? -20.328 3.485 30.689 1.00 26.44 94 ALA A CA 1
ATOM 737 C C . ALA A 1 94 ? -21.690 3.234 31.368 1.00 26.44 94 ALA A C 1
ATOM 739 O O . ALA A 1 94 ? -22.101 4.034 32.201 1.00 26.44 94 ALA A O 1
ATOM 740 N N . TRP A 1 95 ? -22.360 2.106 31.086 1.00 26.17 95 TRP A N 1
ATOM 741 C CA . TRP A 1 95 ? -23.442 1.572 31.941 1.00 26.17 95 TRP A CA 1
ATOM 742 C C . TRP A 1 95 ? -23.456 0.036 31.958 1.00 26.17 95 TRP A C 1
ATOM 744 O O . TRP A 1 95 ? -23.097 -0.608 30.976 1.00 26.17 95 TRP A O 1
ATOM 754 N N . ALA A 1 96 ? -23.866 -0.554 33.085 1.00 26.77 96 ALA A N 1
ATOM 755 C CA . ALA A 1 96 ? -23.864 -2.000 33.321 1.00 26.77 96 ALA A CA 1
ATOM 756 C C . ALA A 1 96 ? -25.261 -2.522 33.703 1.00 26.77 96 ALA A C 1
ATOM 758 O O . ALA A 1 96 ? -26.020 -1.819 34.369 1.00 26.77 96 ALA A O 1
ATOM 759 N N . GLY A 1 97 ? -25.564 -3.772 33.332 1.00 26.53 97 GLY A N 1
ATOM 760 C CA . GLY A 1 97 ? -26.807 -4.463 33.692 1.00 26.53 97 GLY A CA 1
ATOM 761 C C . GLY A 1 97 ? -26.725 -5.982 33.493 1.00 26.53 97 GLY A C 1
ATOM 762 O O . GLY A 1 97 ? -26.809 -6.462 32.371 1.00 26.53 97 GLY A O 1
ATOM 763 N N . ASP A 1 98 ? -26.536 -6.696 34.604 1.00 27.92 98 ASP A N 1
ATOM 764 C CA . ASP A 1 98 ? -26.823 -8.112 34.899 1.00 27.92 98 ASP A CA 1
ATOM 765 C C . ASP A 1 98 ? -26.703 -9.199 33.803 1.00 27.92 98 ASP A C 1
ATOM 767 O O . ASP A 1 98 ? -27.609 -9.433 33.004 1.00 27.92 98 ASP A O 1
ATOM 771 N N . PHE A 1 99 ? -25.656 -10.029 33.924 1.00 25.20 99 PHE A N 1
ATOM 772 C CA . PHE A 1 99 ? -25.584 -11.370 33.324 1.00 25.20 99 PHE A CA 1
ATOM 773 C C . PHE A 1 99 ? -25.332 -12.444 34.401 1.00 25.20 99 PHE A C 1
ATOM 775 O O . PHE A 1 99 ? -24.516 -12.258 35.303 1.00 25.20 99 PHE A O 1
ATOM 782 N N . ASN A 1 100 ? -26.042 -13.576 34.319 1.00 29.38 100 ASN A N 1
ATOM 783 C CA . ASN A 1 100 ? -26.120 -14.594 35.376 1.00 29.38 100 ASN A CA 1
ATOM 784 C C . ASN A 1 100 ? -25.234 -15.831 35.070 1.00 29.38 100 ASN A C 1
ATOM 786 O O . ASN A 1 100 ? -25.551 -16.584 34.148 1.00 29.38 100 ASN A O 1
ATOM 790 N N . PRO A 1 101 ? -24.173 -16.119 35.853 1.00 31.14 101 PRO A N 1
ATOM 791 C CA . PRO A 1 101 ? -23.160 -17.133 35.521 1.00 31.14 101 PRO A CA 1
ATOM 792 C C . PRO A 1 101 ? -23.528 -18.596 35.877 1.00 31.14 101 PRO A C 1
ATOM 794 O O . PRO A 1 101 ? -22.646 -19.432 36.059 1.00 31.14 101 PRO A O 1
ATOM 797 N N . GLN A 1 102 ? -24.811 -18.953 36.008 1.00 28.30 102 GLN A N 1
ATOM 798 C CA . GLN A 1 102 ? -25.238 -20.283 36.495 1.00 28.30 102 GLN A CA 1
ATOM 799 C C . GLN A 1 102 ? -25.234 -21.434 35.456 1.00 28.30 102 GLN A C 1
ATOM 801 O O . GLN A 1 102 ? -25.654 -22.541 35.800 1.00 28.30 102 GLN A O 1
ATOM 806 N N . VAL A 1 103 ? -24.759 -21.240 34.213 1.00 28.75 103 VAL A N 1
ATOM 807 C CA . VAL A 1 103 ? -24.885 -22.255 33.132 1.00 28.75 103 VAL A CA 1
ATOM 808 C C . VAL A 1 103 ? -23.563 -22.635 32.437 1.00 28.75 103 VAL A C 1
ATOM 810 O O . VAL A 1 103 ? -23.524 -22.816 31.226 1.00 28.75 103 VAL A O 1
ATOM 813 N N . THR A 1 104 ? -22.497 -22.893 33.204 1.00 23.95 104 THR A N 1
ATOM 814 C CA . THR A 1 104 ? -21.395 -23.755 32.718 1.00 23.95 104 THR A CA 1
ATOM 815 C C . THR A 1 104 ? -20.811 -24.597 33.855 1.00 23.95 104 THR A C 1
ATOM 817 O O . THR A 1 104 ? -20.046 -24.114 34.687 1.00 23.95 104 THR A O 1
ATOM 820 N N . ARG A 1 105 ? -21.176 -25.886 33.929 1.00 24.03 105 ARG A N 1
ATOM 821 C CA . ARG A 1 105 ? -20.630 -26.811 34.940 1.00 24.03 105 ARG A CA 1
ATOM 822 C C . ARG A 1 105 ? -19.349 -27.473 34.447 1.00 24.03 105 ARG A C 1
ATOM 824 O O . ARG A 1 105 ? -19.394 -28.389 33.632 1.00 24.03 105 ARG A O 1
ATOM 831 N N . ILE A 1 106 ? -18.228 -27.078 35.039 1.00 24.17 106 ILE A N 1
ATOM 832 C CA . ILE A 1 106 ? -16.958 -27.800 34.943 1.00 24.17 106 ILE A CA 1
ATOM 833 C C . ILE A 1 106 ? -17.102 -29.180 35.612 1.00 24.17 106 ILE A C 1
ATOM 835 O O . ILE A 1 106 ? -17.598 -29.291 36.736 1.00 24.17 106 ILE A O 1
ATOM 839 N N . ARG A 1 107 ? -16.602 -30.231 34.954 1.00 22.50 107 ARG A N 1
ATOM 840 C CA . ARG A 1 107 ? -16.227 -31.498 35.598 1.00 22.50 107 ARG A CA 1
ATOM 841 C C . ARG A 1 107 ? -14.789 -31.839 35.227 1.00 22.50 107 ARG A C 1
ATOM 843 O O . ARG A 1 107 ? -14.512 -32.184 34.087 1.00 22.50 107 ARG A O 1
ATOM 850 N N . VAL A 1 108 ? -13.902 -31.774 36.215 1.00 23.95 108 VAL A N 1
ATOM 851 C CA . VAL A 1 108 ? -12.548 -32.334 36.140 1.00 23.95 108 VAL A CA 1
ATOM 852 C C . VAL A 1 108 ? -12.576 -33.726 36.765 1.00 23.95 108 VAL A C 1
ATOM 854 O O . VAL A 1 108 ? -13.106 -33.897 37.863 1.00 23.95 108 VAL A O 1
ATOM 857 N N . SER A 1 109 ? -11.970 -34.710 36.104 1.00 23.05 109 SER A N 1
ATOM 858 C CA . SER A 1 109 ? -11.655 -36.009 36.705 1.00 23.05 109 SER A CA 1
ATOM 859 C C . SER A 1 109 ? -10.222 -36.406 36.367 1.00 23.05 109 SER A C 1
ATOM 861 O O . SER A 1 109 ? -9.935 -36.826 35.248 1.00 23.05 109 SER A O 1
ATOM 863 N N . ASN A 1 110 ? -9.330 -36.284 37.351 1.00 25.75 110 ASN A N 1
ATOM 864 C CA . ASN A 1 110 ? -7.975 -36.826 37.278 1.00 25.75 110 ASN A CA 1
ATOM 865 C C . ASN A 1 110 ? -8.007 -38.357 37.278 1.00 25.75 110 ASN A C 1
ATOM 867 O O . ASN A 1 110 ? -8.620 -38.944 38.170 1.00 25.75 110 ASN A O 1
ATOM 871 N N . GLN A 1 111 ? -7.215 -38.987 36.411 1.00 26.52 111 GLN A N 1
ATOM 872 C CA . GLN A 1 111 ? -6.492 -40.212 36.762 1.00 26.52 111 GLN A CA 1
ATOM 873 C C . GLN A 1 111 ? -5.241 -40.379 35.890 1.00 26.52 111 GLN A C 1
ATOM 875 O O . GLN A 1 111 ? -5.271 -40.154 34.684 1.00 26.52 111 GLN A O 1
ATOM 880 N N . GLN A 1 112 ? -4.127 -40.746 36.526 1.00 28.17 112 GLN A N 1
ATOM 881 C CA . GLN A 1 112 ? -2.844 -40.993 35.870 1.00 28.17 112 GLN A CA 1
ATOM 882 C C . GLN A 1 112 ? -2.725 -42.453 35.417 1.00 28.17 112 GLN A C 1
ATOM 884 O O . GLN A 1 112 ? -2.988 -43.375 36.188 1.00 28.17 112 GLN A O 1
ATOM 889 N N . SER A 1 113 ? -2.156 -42.662 34.235 1.00 26.19 113 SER A N 1
ATOM 890 C CA . SER A 1 113 ? -1.096 -43.654 34.014 1.00 26.19 113 SER A CA 1
ATOM 891 C C . SER A 1 113 ? -0.348 -43.272 32.747 1.00 26.19 113 SER A C 1
ATOM 893 O O . SER A 1 113 ? -0.969 -42.888 31.762 1.00 26.19 113 SER A O 1
ATOM 895 N N . GLY A 1 114 ? 0.979 -43.319 32.790 1.00 24.30 114 GLY A N 1
ATOM 896 C CA . GLY A 1 114 ? 1.819 -42.924 31.662 1.00 24.30 114 GLY A CA 1
ATOM 897 C C . GLY A 1 114 ? 2.691 -44.066 31.167 1.00 24.30 114 GLY A C 1
ATOM 898 O O . GLY A 1 114 ? 2.763 -45.115 31.799 1.00 24.30 114 GLY A O 1
ATOM 899 N N . LEU A 1 115 ? 3.395 -43.804 30.071 1.00 26.20 115 LEU A N 1
ATOM 900 C CA . LEU A 1 115 ? 4.737 -44.295 29.757 1.00 26.20 115 LEU A CA 1
ATOM 901 C C . LEU A 1 115 ? 5.278 -43.382 28.648 1.00 26.20 115 LEU A C 1
ATOM 903 O O . LEU A 1 115 ? 4.548 -43.039 27.721 1.00 26.20 115 LEU A O 1
ATOM 907 N N . GLY A 1 116 ? 6.506 -42.891 28.808 1.00 25.66 116 GLY A N 1
ATOM 908 C CA . GLY A 1 116 ? 7.042 -41.811 27.977 1.00 25.66 116 GLY A CA 1
ATOM 909 C C . GLY A 1 116 ? 7.830 -42.287 26.759 1.00 25.66 116 GLY A C 1
ATOM 910 O O . GLY A 1 116 ? 8.313 -43.416 26.712 1.00 25.66 116 GLY A O 1
ATOM 911 N N . ALA A 1 117 ? 8.033 -41.361 25.824 1.00 24.58 117 ALA A N 1
ATOM 912 C CA . ALA A 1 117 ? 9.126 -41.387 24.862 1.00 24.58 117 ALA A CA 1
ATOM 913 C C . ALA A 1 117 ? 9.638 -39.949 24.697 1.00 24.58 117 ALA A C 1
ATOM 915 O O . ALA A 1 117 ? 8.915 -39.080 24.212 1.00 24.58 117 ALA A O 1
ATOM 916 N N . GLU A 1 118 ? 10.864 -39.684 25.145 1.00 25.03 118 GLU A N 1
ATOM 917 C CA . GLU A 1 118 ? 11.560 -38.434 24.833 1.00 25.03 118 GLU A CA 1
ATOM 918 C C . GLU A 1 118 ? 11.930 -38.433 23.344 1.00 25.03 118 GLU A C 1
ATOM 920 O O . GLU A 1 118 ? 12.437 -39.433 22.833 1.00 25.03 118 GLU A O 1
ATOM 925 N N . ILE A 1 119 ? 11.709 -37.314 22.650 1.00 25.06 119 ILE A N 1
ATOM 926 C CA . ILE A 1 119 ? 12.206 -37.103 21.284 1.00 25.06 119 ILE A CA 1
ATOM 927 C C . ILE A 1 119 ? 13.292 -36.013 21.342 1.00 25.06 119 ILE A C 1
ATOM 929 O O . ILE A 1 119 ? 13.074 -34.993 22.003 1.00 25.06 119 ILE A O 1
ATOM 933 N N . PRO A 1 120 ? 14.475 -36.206 20.721 1.00 26.16 120 PRO A N 1
ATOM 934 C CA . PRO A 1 120 ? 15.629 -35.352 20.989 1.00 26.16 120 PRO A CA 1
ATOM 935 C C . PRO A 1 120 ? 15.524 -33.973 20.335 1.00 26.16 120 PRO A C 1
ATOM 937 O O . PRO A 1 120 ? 14.999 -33.821 19.234 1.00 26.16 120 PRO A O 1
ATOM 940 N N . ARG A 1 121 ? 16.151 -32.980 20.973 1.00 28.50 121 ARG A N 1
ATOM 941 C CA . ARG A 1 121 ? 16.593 -31.757 20.294 1.00 28.50 121 ARG A CA 1
ATOM 942 C C . ARG A 1 121 ? 17.916 -32.056 19.594 1.00 28.50 121 ARG A C 1
ATOM 944 O O . ARG A 1 121 ? 18.887 -32.323 20.298 1.00 28.50 121 ARG A O 1
ATOM 951 N N . ASP A 1 122 ? 17.986 -31.947 18.269 1.00 25.08 122 ASP A N 1
ATOM 952 C CA . ASP A 1 122 ? 19.278 -31.744 17.604 1.00 25.08 122 ASP A CA 1
ATOM 953 C C . ASP A 1 122 ? 19.184 -30.951 16.287 1.00 25.08 122 ASP A C 1
ATOM 955 O O . ASP A 1 122 ? 18.106 -30.585 15.817 1.00 25.08 122 ASP A O 1
ATOM 959 N N . GLN A 1 123 ? 20.357 -30.597 15.774 1.00 25.19 123 GLN A N 1
ATOM 960 C CA . GLN A 1 123 ? 20.643 -29.446 14.929 1.00 25.19 123 GLN A CA 1
ATOM 961 C C . GLN A 1 123 ? 20.496 -29.694 13.417 1.00 25.19 123 GLN A C 1
ATOM 963 O O . GLN A 1 123 ? 20.788 -30.767 12.902 1.00 25.19 123 GLN A O 1
ATOM 968 N N . GLY A 1 124 ? 20.195 -28.608 12.696 1.00 26.62 124 GLY A N 1
ATOM 969 C CA . GLY A 1 124 ? 20.848 -28.250 11.429 1.00 26.62 124 GLY A CA 1
ATOM 970 C C . GLY A 1 124 ? 20.850 -29.266 10.280 1.00 26.62 124 GLY A C 1
ATOM 971 O O . GLY A 1 124 ? 21.851 -29.938 10.043 1.00 26.62 124 GLY A O 1
ATOM 972 N N . LEU A 1 125 ? 19.815 -29.223 9.434 1.00 22.36 125 LEU A N 1
ATOM 973 C CA . LEU A 1 125 ? 19.835 -29.827 8.096 1.00 22.36 125 LEU A CA 1
ATOM 974 C C . LEU A 1 125 ? 19.656 -28.764 7.004 1.00 22.36 125 LEU A C 1
ATOM 976 O O . LEU A 1 125 ? 18.547 -28.402 6.622 1.00 22.36 125 LEU A O 1
ATOM 980 N N . VAL A 1 126 ? 20.782 -28.286 6.470 1.00 25.48 126 VAL A N 1
ATOM 981 C CA . VAL A 1 126 ? 20.819 -27.466 5.250 1.00 25.48 126 VAL A CA 1
ATOM 982 C C . VAL A 1 126 ? 20.618 -28.386 4.045 1.00 25.48 126 VAL A C 1
ATOM 984 O O . VAL A 1 126 ? 21.551 -29.077 3.627 1.00 25.48 126 VAL A O 1
ATOM 987 N N . GLN A 1 127 ? 19.415 -28.405 3.466 1.00 26.86 127 GLN A N 1
ATOM 988 C CA . GLN A 1 127 ? 19.187 -29.110 2.205 1.00 26.86 127 GLN A CA 1
ATOM 989 C C . GLN A 1 127 ? 19.838 -28.358 1.038 1.00 26.86 127 GLN A C 1
ATOM 991 O O . GLN A 1 127 ? 19.544 -27.199 0.757 1.00 26.86 127 GLN A O 1
ATOM 996 N N . ARG A 1 128 ? 20.744 -29.052 0.343 1.00 24.91 128 ARG A N 1
ATOM 997 C CA . ARG A 1 128 ? 21.320 -28.611 -0.930 1.00 24.91 128 ARG A CA 1
ATOM 998 C C . ARG A 1 128 ? 20.313 -28.882 -2.044 1.00 24.91 128 ARG A C 1
ATOM 1000 O O . ARG A 1 128 ? 19.950 -30.038 -2.241 1.00 24.91 128 ARG A O 1
ATOM 1007 N N . LEU A 1 129 ? 19.946 -27.861 -2.811 1.00 25.92 129 LEU A N 1
ATOM 1008 C CA . LEU A 1 129 ? 19.215 -28.033 -4.067 1.00 25.92 129 LEU A CA 1
ATOM 1009 C C . LEU A 1 129 ? 20.204 -28.072 -5.241 1.00 25.92 129 LEU A C 1
ATOM 1011 O O . LEU A 1 129 ? 21.166 -27.304 -5.285 1.00 25.92 129 LEU A O 1
ATOM 1015 N N . GLN A 1 130 ? 20.003 -29.026 -6.152 1.00 25.48 130 GLN A N 1
ATOM 1016 C CA . GLN A 1 130 ? 20.849 -29.228 -7.332 1.00 25.48 130 GLN A CA 1
ATOM 1017 C C . GLN A 1 130 ? 20.483 -28.239 -8.449 1.00 25.48 130 GLN A C 1
ATOM 1019 O O . GLN A 1 130 ? 19.364 -27.737 -8.509 1.00 25.48 130 GLN A O 1
ATOM 1024 N N . GLY A 1 131 ? 21.463 -27.908 -9.293 1.00 24.28 131 GLY A N 1
ATOM 1025 C CA . GLY A 1 131 ? 21.359 -26.804 -10.248 1.00 24.28 131 GLY A CA 1
ATOM 1026 C C . GLY A 1 131 ? 20.585 -27.121 -11.530 1.00 24.28 131 GLY A C 1
ATOM 1027 O O . GLY A 1 131 ? 20.423 -28.279 -11.907 1.00 24.28 131 GLY A O 1
ATOM 1028 N N . ALA A 1 132 ? 20.193 -26.056 -12.229 1.00 24.98 132 ALA A N 1
ATOM 1029 C CA . ALA A 1 132 ? 19.719 -26.089 -13.608 1.00 24.98 132 ALA A CA 1
ATOM 1030 C C . ALA A 1 132 ? 20.818 -25.569 -14.553 1.00 24.98 132 ALA A C 1
ATOM 1032 O O . ALA A 1 132 ? 21.479 -24.570 -14.252 1.00 24.98 132 ALA A O 1
ATOM 1033 N N . GLU A 1 133 ? 21.017 -26.235 -15.691 1.00 23.52 133 GLU A N 1
ATOM 1034 C CA . GLU A 1 133 ? 21.901 -25.747 -16.754 1.00 23.52 133 GLU A CA 1
ATOM 1035 C C . GLU A 1 133 ? 21.250 -24.587 -17.521 1.00 23.52 133 GLU A C 1
ATOM 1037 O O . GLU A 1 133 ? 20.046 -24.581 -17.765 1.00 23.52 133 GLU A O 1
ATOM 1042 N N . VAL A 1 134 ? 22.064 -23.617 -17.948 1.00 24.91 134 VAL A N 1
ATOM 1043 C CA . VAL A 1 134 ? 21.636 -22.531 -18.841 1.00 24.91 134 VAL A CA 1
ATOM 1044 C C . VAL A 1 134 ? 22.391 -22.655 -20.157 1.00 24.91 134 VAL A C 1
ATOM 1046 O O . VAL A 1 134 ? 23.606 -22.452 -20.212 1.00 24.91 134 VAL A O 1
ATOM 1049 N N . THR A 1 135 ? 21.665 -22.959 -21.230 1.00 23.83 135 THR A N 1
ATOM 1050 C CA . THR A 1 135 ? 22.198 -22.979 -22.594 1.00 23.83 135 THR A CA 1
ATOM 1051 C C . THR A 1 135 ? 22.577 -21.558 -23.020 1.00 23.83 135 THR A C 1
ATOM 1053 O O . THR A 1 135 ? 21.721 -20.691 -23.176 1.00 23.83 135 THR A O 1
ATOM 1056 N N . VAL A 1 136 ? 23.874 -21.293 -23.202 1.00 27.08 136 VAL A N 1
ATOM 1057 C CA . VAL A 1 136 ? 24.363 -19.976 -23.637 1.00 27.08 136 VAL A CA 1
ATOM 1058 C C . VAL A 1 136 ? 24.311 -19.885 -25.157 1.00 27.08 136 VAL A C 1
ATOM 1060 O O . VAL A 1 136 ? 25.092 -20.539 -25.845 1.00 27.08 136 VAL A O 1
ATOM 1063 N N . GLY A 1 137 ? 23.428 -19.030 -25.673 1.00 24.97 137 GLY A N 1
ATOM 1064 C CA . GLY A 1 137 ? 23.203 -18.911 -27.108 1.00 24.97 137 GLY A CA 1
ATOM 1065 C C . GLY A 1 137 ? 22.641 -17.571 -27.566 1.00 24.97 137 GLY A C 1
ATOM 1066 O O . GLY A 1 137 ? 21.635 -17.579 -28.250 1.00 24.97 137 GLY A O 1
ATOM 1067 N N . GLU A 1 138 ? 23.295 -16.445 -27.247 1.00 28.08 138 GLU A N 1
ATOM 1068 C CA . GLU A 1 138 ? 23.405 -15.334 -28.211 1.00 28.08 138 GLU A CA 1
ATOM 1069 C C . GLU A 1 138 ? 24.494 -14.314 -27.843 1.00 28.08 138 GLU A C 1
ATOM 1071 O O . GLU A 1 138 ? 24.847 -14.110 -26.679 1.00 28.08 138 GLU A O 1
ATOM 1076 N N . ARG A 1 139 ? 25.100 -13.707 -28.870 1.00 29.58 139 ARG A N 1
ATOM 1077 C CA . ARG A 1 139 ? 26.399 -13.023 -28.780 1.00 29.58 139 ARG A CA 1
ATOM 1078 C C . ARG A 1 139 ? 26.247 -11.501 -28.726 1.00 29.58 139 ARG A C 1
ATOM 1080 O O . ARG A 1 139 ? 26.708 -10.796 -29.620 1.00 29.58 139 ARG A O 1
ATOM 1087 N N . THR A 1 140 ? 25.650 -10.977 -27.658 1.00 34.00 140 THR A N 1
ATOM 1088 C CA . THR A 1 140 ? 25.657 -9.527 -27.392 1.00 34.00 140 THR A CA 1
ATOM 1089 C C . THR A 1 140 ? 27.041 -9.052 -26.939 1.00 34.00 140 THR A C 1
ATOM 1091 O O . THR A 1 140 ? 27.669 -9.622 -26.041 1.00 34.00 140 THR A O 1
ATOM 1094 N N . ALA A 1 141 ? 27.544 -7.991 -27.573 1.00 30.69 141 ALA A N 1
ATOM 1095 C CA . ALA A 1 141 ? 28.847 -7.414 -27.259 1.00 30.69 141 ALA A CA 1
ATOM 1096 C C . ALA A 1 141 ? 28.841 -6.787 -25.853 1.00 30.69 141 ALA A C 1
ATOM 1098 O O . ALA A 1 141 ? 28.249 -5.733 -25.624 1.00 30.69 141 ALA A O 1
ATOM 1099 N N . ARG A 1 142 ? 29.525 -7.429 -24.897 1.00 33.78 142 ARG A N 1
ATOM 1100 C CA . ARG A 1 142 ? 29.687 -6.902 -23.535 1.00 33.78 142 ARG A CA 1
ATOM 1101 C C . ARG A 1 142 ? 30.602 -5.676 -23.536 1.00 33.78 142 ARG A C 1
ATOM 1103 O O . ARG A 1 142 ? 31.820 -5.803 -23.434 1.00 33.78 142 ARG A O 1
ATOM 1110 N N . VAL A 1 143 ? 30.008 -4.486 -23.572 1.00 36.66 143 VAL A N 1
ATOM 1111 C CA . VAL A 1 143 ? 30.680 -3.263 -23.116 1.00 36.66 143 VAL A CA 1
ATOM 1112 C C . VAL A 1 143 ? 30.864 -3.390 -21.603 1.00 36.66 143 VAL A C 1
ATOM 1114 O O . VAL A 1 143 ? 29.901 -3.292 -20.845 1.00 36.66 143 VAL A O 1
ATOM 1117 N N . ASN A 1 144 ? 32.091 -3.653 -21.150 1.00 38.06 144 ASN A N 1
ATOM 1118 C CA . ASN A 1 144 ? 32.388 -3.709 -19.719 1.00 38.06 144 ASN A CA 1
ATOM 1119 C C . ASN A 1 144 ? 32.222 -2.302 -19.109 1.00 38.06 144 ASN A C 1
ATOM 1121 O O . ASN A 1 144 ? 32.943 -1.390 -19.521 1.00 38.06 144 ASN A O 1
ATOM 1125 N N . PRO A 1 145 ? 31.317 -2.093 -18.132 1.00 45.66 145 PRO A N 1
ATOM 1126 C CA . PRO A 1 145 ? 31.143 -0.788 -17.507 1.00 45.66 145 PRO A CA 1
ATOM 1127 C C . PRO A 1 145 ? 32.388 -0.407 -16.698 1.00 45.66 145 PRO A C 1
ATOM 1129 O O . PRO A 1 145 ? 32.914 -1.210 -15.924 1.00 45.66 145 PRO A O 1
ATOM 1132 N N . VAL A 1 146 ? 32.844 0.838 -16.847 1.00 51.19 146 VAL A N 1
ATOM 1133 C CA . VAL A 1 146 ? 34.001 1.357 -16.109 1.00 51.19 146 VAL A CA 1
ATOM 1134 C C . VAL A 1 146 ? 33.597 1.629 -14.658 1.00 51.19 146 VAL A C 1
ATOM 1136 O O . VAL A 1 146 ? 32.775 2.501 -14.373 1.00 51.19 146 VAL A O 1
ATOM 1139 N N . VAL A 1 147 ? 34.191 0.884 -13.725 1.00 59.72 147 VAL A N 1
ATOM 1140 C CA . VAL A 1 147 ? 34.052 1.136 -12.285 1.00 59.72 147 VAL A CA 1
ATOM 1141 C C . VAL A 1 147 ? 35.018 2.254 -11.899 1.00 59.72 147 VAL A C 1
ATOM 1143 O O . VAL A 1 147 ? 36.232 2.036 -11.875 1.00 59.72 147 VAL A O 1
ATOM 1146 N N . ARG A 1 148 ? 34.503 3.450 -11.584 1.00 64.94 148 ARG A N 1
ATOM 1147 C CA . ARG A 1 148 ? 35.348 4.532 -11.058 1.00 64.94 148 ARG A CA 1
ATOM 1148 C C . ARG A 1 148 ? 35.592 4.325 -9.559 1.00 64.94 148 ARG A C 1
ATOM 1150 O O . ARG A 1 148 ? 34.632 4.102 -8.818 1.00 64.94 148 ARG A O 1
ATOM 1157 N N . PRO A 1 149 ? 36.842 4.424 -9.077 1.00 75.44 149 PRO A N 1
ATOM 1158 C CA . PRO A 1 149 ? 37.104 4.480 -7.646 1.00 75.44 149 PRO A CA 1
ATOM 1159 C C . PRO A 1 149 ? 36.632 5.823 -7.066 1.00 75.44 149 PRO A C 1
ATOM 1161 O O . PRO A 1 149 ? 36.563 6.827 -7.773 1.00 75.44 149 PRO A O 1
ATOM 1164 N N . THR A 1 150 ? 36.323 5.854 -5.770 1.00 82.88 150 THR A N 1
ATOM 1165 C CA . THR A 1 150 ? 35.941 7.096 -5.083 1.00 82.88 150 THR A CA 1
ATOM 1166 C C . THR A 1 150 ? 37.165 7.967 -4.874 1.00 82.88 150 THR A C 1
ATOM 1168 O O . THR A 1 150 ? 38.113 7.536 -4.223 1.00 82.88 150 THR A O 1
ATOM 1171 N N . GLN A 1 151 ? 37.132 9.187 -5.398 1.00 87.38 151 GLN A N 1
ATOM 1172 C CA . GLN A 1 151 ? 38.160 10.190 -5.153 1.00 87.38 151 GLN A CA 1
ATOM 1173 C C . GLN A 1 151 ? 37.999 10.772 -3.744 1.00 87.38 151 GLN A C 1
ATOM 1175 O O . GLN A 1 151 ? 36.901 11.165 -3.350 1.00 87.38 151 GLN A O 1
ATOM 1180 N N . LEU A 1 152 ? 39.090 10.822 -2.988 1.00 86.12 152 LEU A N 1
ATOM 1181 C CA . LEU A 1 152 ? 39.165 11.545 -1.725 1.00 86.12 152 LEU A CA 1
ATOM 1182 C C . LEU A 1 152 ? 39.383 13.044 -1.985 1.00 86.12 152 LEU A C 1
ATOM 1184 O O . LEU A 1 152 ? 40.060 13.404 -2.948 1.00 86.12 152 LEU A O 1
ATOM 1188 N N . PRO A 1 153 ? 38.893 13.936 -1.102 1.00 87.06 153 PRO A N 1
ATOM 1189 C CA . PRO A 1 153 ? 39.101 15.381 -1.243 1.00 87.06 153 PRO A CA 1
ATOM 1190 C C . PRO A 1 153 ? 40.570 15.812 -1.060 1.00 87.06 153 PRO A C 1
ATOM 1192 O O . PRO A 1 153 ? 40.909 16.963 -1.314 1.00 87.06 153 PRO A O 1
ATOM 1195 N N . MET A 1 154 ? 41.437 14.914 -0.582 1.00 87.88 154 MET A N 1
ATOM 1196 C CA . MET A 1 154 ? 42.883 15.103 -0.437 1.00 87.88 154 MET A CA 1
ATOM 1197 C C . MET A 1 154 ? 43.588 13.736 -0.347 1.00 87.88 154 MET A C 1
ATOM 1199 O O . MET A 1 154 ? 42.932 12.760 0.030 1.00 87.88 154 MET A O 1
ATOM 1203 N N . PRO A 1 155 ? 44.905 13.645 -0.624 1.00 90.06 155 PRO A N 1
ATOM 1204 C CA . PRO A 1 155 ? 45.650 12.397 -0.486 1.00 90.06 155 PRO A CA 1
ATOM 1205 C C . PRO A 1 155 ? 45.641 11.852 0.949 1.00 90.06 155 PRO A C 1
ATOM 1207 O O . PRO A 1 155 ? 45.840 12.590 1.921 1.00 90.06 155 PRO A O 1
ATOM 1210 N N . ALA A 1 156 ? 45.465 10.539 1.073 1.00 91.69 156 ALA A N 1
ATOM 1211 C CA . ALA A 1 156 ? 45.509 9.800 2.325 1.00 91.69 156 ALA A CA 1
ATOM 1212 C C . ALA A 1 156 ? 46.729 8.873 2.404 1.00 91.69 156 ALA A C 1
ATOM 1214 O O . ALA A 1 156 ? 47.139 8.273 1.417 1.00 91.69 156 ALA A O 1
ATOM 1215 N N . VAL A 1 157 ? 47.253 8.681 3.616 1.00 91.06 157 VAL A N 1
ATOM 1216 C CA . VAL A 1 157 ? 48.245 7.637 3.931 1.00 91.06 157 VAL A CA 1
ATOM 1217 C C . VAL A 1 157 ? 47.566 6.268 4.039 1.00 91.06 157 VAL A C 1
ATOM 1219 O O . VAL A 1 157 ? 48.125 5.248 3.647 1.00 91.06 157 VAL A O 1
ATOM 1222 N N . LYS A 1 158 ? 46.357 6.231 4.615 1.00 89.75 158 LYS A N 1
ATOM 1223 C CA . LYS A 1 158 ? 45.540 5.018 4.765 1.00 89.75 158 LYS A CA 1
ATOM 1224 C C . LYS A 1 158 ? 44.073 5.348 5.021 1.00 89.75 158 LYS A C 1
ATOM 1226 O O . LYS A 1 158 ? 43.753 6.355 5.652 1.00 89.75 158 LYS A O 1
ATOM 1231 N N . VAL A 1 159 ? 43.187 4.441 4.618 1.00 92.06 159 VAL A N 1
ATOM 1232 C CA . VAL A 1 159 ? 41.785 4.416 5.062 1.00 92.06 159 VAL A CA 1
ATOM 1233 C C . VAL A 1 159 ? 41.721 3.647 6.383 1.00 92.06 159 VAL A C 1
ATOM 1235 O O . VAL A 1 159 ? 42.271 2.552 6.484 1.00 92.06 159 VAL A O 1
ATOM 1238 N N . ARG A 1 160 ? 41.079 4.221 7.405 1.00 89.69 160 ARG A N 1
ATOM 1239 C CA . ARG A 1 160 ? 40.865 3.582 8.713 1.00 89.69 160 ARG A CA 1
ATOM 1240 C C . ARG A 1 160 ? 39.723 2.573 8.626 1.00 89.69 160 ARG A C 1
ATOM 1242 O O . ARG A 1 160 ? 39.898 1.414 8.985 1.00 89.69 160 ARG A O 1
ATOM 1249 N N . ASN A 1 161 ? 38.566 3.031 8.161 1.00 91.81 161 ASN A N 1
ATOM 1250 C CA . ASN A 1 161 ? 37.348 2.248 7.994 1.00 91.81 161 ASN A CA 1
ATOM 1251 C C . ASN A 1 161 ? 36.360 3.014 7.106 1.00 91.81 161 ASN A C 1
ATOM 1253 O O . ASN A 1 161 ? 36.432 4.237 6.992 1.00 91.81 161 ASN A O 1
ATOM 1257 N N . ILE A 1 162 ? 35.409 2.291 6.521 1.00 92.12 162 ILE A N 1
ATOM 1258 C CA . ILE A 1 162 ? 34.226 2.867 5.882 1.00 92.12 162 ILE A CA 1
ATOM 1259 C C . ILE A 1 162 ? 33.022 2.296 6.622 1.00 92.12 162 ILE A C 1
ATOM 1261 O O . ILE A 1 162 ? 32.889 1.076 6.707 1.00 92.12 162 ILE A O 1
ATOM 1265 N N . THR A 1 163 ? 32.179 3.157 7.183 1.00 91.62 163 THR A N 1
ATOM 1266 C CA . THR A 1 163 ? 30.859 2.765 7.698 1.00 91.62 163 THR A CA 1
ATOM 1267 C C . THR A 1 163 ? 29.804 3.142 6.674 1.00 91.62 163 THR A C 1
ATOM 1269 O O . THR A 1 163 ? 29.969 4.129 5.958 1.00 91.62 163 THR A O 1
ATOM 1272 N N . GLY A 1 164 ? 28.724 2.373 6.596 1.00 91.12 164 GLY A N 1
ATOM 1273 C CA . GLY A 1 164 ? 27.605 2.682 5.720 1.00 91.12 164 GLY A CA 1
ATOM 1274 C C . GLY A 1 164 ? 26.279 2.357 6.382 1.00 91.12 164 GLY A C 1
ATOM 1275 O O . GLY A 1 164 ? 26.206 1.470 7.229 1.00 91.12 164 GLY A O 1
ATOM 1276 N N . GLU A 1 165 ? 25.251 3.071 5.958 1.00 94.38 165 GLU A N 1
ATOM 1277 C CA . GLU A 1 165 ? 23.853 2.818 6.277 1.00 94.38 165 GLU A CA 1
ATOM 1278 C C . GLU A 1 165 ? 23.023 2.918 4.996 1.00 94.38 165 GLU A C 1
ATOM 1280 O O . GLU A 1 165 ? 23.467 3.472 3.985 1.00 94.38 165 GLU A O 1
ATOM 1285 N N . ILE A 1 166 ? 21.825 2.347 5.021 1.00 92.31 166 ILE A N 1
ATOM 1286 C CA . ILE A 1 166 ? 20.920 2.335 3.875 1.00 92.31 166 ILE A CA 1
ATOM 1287 C C . ILE A 1 166 ? 19.794 3.328 4.163 1.00 92.31 166 ILE A C 1
ATOM 1289 O O . ILE A 1 166 ? 19.179 3.283 5.226 1.00 92.31 166 ILE A O 1
ATOM 1293 N N . ARG A 1 167 ? 19.542 4.234 3.220 1.00 89.69 167 ARG A N 1
ATOM 1294 C CA . ARG A 1 167 ? 18.534 5.296 3.298 1.00 89.69 167 ARG A CA 1
ATOM 1295 C C . ARG A 1 167 ? 17.583 5.217 2.109 1.00 89.69 167 ARG A C 1
ATOM 1297 O O . ARG A 1 167 ? 17.949 4.699 1.054 1.00 89.69 167 ARG A O 1
ATOM 1304 N N . ASN A 1 168 ? 16.399 5.807 2.274 1.00 90.81 168 ASN A N 1
ATOM 1305 C CA . ASN A 1 168 ? 15.404 6.017 1.217 1.00 90.81 168 ASN A CA 1
ATOM 1306 C C . ASN A 1 168 ? 15.085 4.732 0.435 1.00 90.81 168 ASN A C 1
ATOM 1308 O O . ASN A 1 168 ? 15.104 4.730 -0.793 1.00 90.81 168 ASN A O 1
ATOM 1312 N N . VAL A 1 169 ? 14.854 3.631 1.157 1.00 88.81 169 VAL A N 1
ATOM 1313 C CA . VAL A 1 169 ? 14.488 2.348 0.548 1.00 88.81 169 VAL A CA 1
ATOM 1314 C C . VAL A 1 169 ? 13.067 2.449 0.016 1.00 88.81 169 VAL A C 1
ATOM 1316 O O . VAL A 1 169 ? 12.147 2.743 0.777 1.00 88.81 169 VAL A O 1
ATOM 1319 N N . THR A 1 170 ? 12.891 2.181 -1.272 1.00 87.88 170 THR A N 1
ATOM 1320 C CA . THR A 1 170 ? 11.581 2.046 -1.908 1.00 87.88 170 THR A CA 1
ATOM 1321 C C . THR A 1 170 ? 11.448 0.660 -2.523 1.00 87.88 170 THR A C 1
ATOM 1323 O O . THR A 1 170 ? 12.437 0.028 -2.909 1.00 87.88 170 THR A O 1
ATOM 1326 N N . ALA A 1 171 ? 10.210 0.181 -2.581 1.00 88.56 171 ALA A N 1
ATOM 1327 C CA . ALA A 1 171 ? 9.853 -1.106 -3.147 1.00 88.56 171 ALA A CA 1
ATOM 1328 C C . ALA A 1 171 ? 8.644 -0.930 -4.065 1.00 88.56 171 ALA A C 1
ATOM 1330 O O . ALA A 1 171 ? 7.682 -0.261 -3.692 1.00 88.56 171 ALA A O 1
ATOM 1331 N N . GLU A 1 172 ? 8.705 -1.526 -5.248 1.00 87.50 172 GLU A N 1
ATOM 1332 C CA . GLU A 1 172 ? 7.630 -1.517 -6.235 1.00 87.50 172 GLU A CA 1
ATOM 1333 C C . GLU A 1 172 ? 7.321 -2.961 -6.632 1.00 87.50 172 GLU A C 1
ATOM 1335 O O . GLU A 1 172 ? 8.212 -3.714 -7.037 1.00 87.50 172 GLU A O 1
ATOM 1340 N N . LEU A 1 173 ? 6.056 -3.345 -6.471 1.00 85.31 173 LEU A N 1
ATOM 1341 C CA . LEU A 1 173 ? 5.533 -4.649 -6.855 1.00 85.31 173 LEU A CA 1
ATOM 1342 C C . LEU A 1 173 ? 5.056 -4.602 -8.303 1.00 85.31 173 LEU A C 1
ATOM 1344 O O . LEU A 1 173 ? 4.165 -3.829 -8.649 1.00 85.31 173 LEU A O 1
ATOM 1348 N N . ILE A 1 174 ? 5.629 -5.473 -9.124 1.00 81.75 174 ILE A N 1
ATOM 1349 C CA . ILE A 1 174 ? 5.134 -5.801 -10.459 1.00 81.75 174 ILE A CA 1
ATOM 1350 C C . ILE A 1 174 ? 4.839 -7.301 -10.499 1.00 81.75 174 ILE A C 1
ATOM 1352 O O . ILE A 1 174 ? 5.239 -8.041 -9.601 1.00 81.75 174 ILE A O 1
ATOM 1356 N N . LYS A 1 175 ? 4.153 -7.774 -11.542 1.00 87.56 175 LYS A N 1
ATOM 1357 C CA . LYS A 1 175 ? 3.820 -9.196 -11.647 1.00 87.56 175 LYS A CA 1
ATOM 1358 C C . LYS A 1 175 ? 5.072 -10.085 -11.543 1.00 87.56 175 LYS A C 1
ATOM 1360 O O . LYS A 1 175 ? 6.035 -9.904 -12.292 1.00 87.56 175 LYS A O 1
ATOM 1365 N N . ASP A 1 176 ? 5.026 -11.020 -10.597 1.00 86.81 176 ASP A N 1
ATOM 1366 C CA . ASP A 1 176 ? 6.052 -12.008 -10.248 1.00 86.81 176 ASP A CA 1
ATOM 1367 C C . ASP A 1 176 ? 7.425 -11.433 -9.829 1.00 86.81 176 ASP A C 1
ATOM 1369 O O . ASP A 1 176 ? 8.416 -12.171 -9.780 1.00 86.81 176 ASP A O 1
ATOM 1373 N N . LYS A 1 177 ? 7.547 -10.122 -9.555 1.00 84.38 177 LYS A N 1
ATOM 1374 C CA . LYS A 1 177 ? 8.834 -9.491 -9.201 1.00 84.38 177 LYS A CA 1
ATOM 1375 C C . LYS A 1 177 ? 8.672 -8.281 -8.290 1.00 84.38 177 LYS A C 1
ATOM 1377 O O . LYS A 1 177 ? 7.709 -7.527 -8.373 1.00 84.38 177 LYS A O 1
ATOM 1382 N N . VAL A 1 178 ? 9.711 -8.007 -7.509 1.00 86.38 178 VAL A N 1
ATOM 1383 C CA . VAL A 1 178 ? 9.798 -6.781 -6.711 1.00 86.38 178 VAL A CA 1
ATOM 1384 C C . VAL A 1 178 ? 11.043 -5.998 -7.075 1.00 86.38 178 VAL A C 1
ATOM 1386 O O . VAL A 1 178 ? 12.153 -6.531 -7.020 1.00 86.38 178 VAL A O 1
ATOM 1389 N N . ILE A 1 179 ? 10.867 -4.730 -7.433 1.00 82.19 179 ILE A N 1
ATOM 1390 C CA . ILE A 1 179 ? 11.957 -3.787 -7.677 1.00 82.19 179 ILE A CA 1
ATOM 1391 C C . ILE A 1 179 ? 12.275 -3.100 -6.350 1.00 82.19 179 ILE A C 1
ATOM 1393 O O . ILE A 1 179 ? 11.399 -2.505 -5.731 1.00 82.19 179 ILE A O 1
ATOM 1397 N N . VAL A 1 180 ? 13.534 -3.160 -5.920 1.00 84.56 180 VAL A N 1
ATOM 1398 C CA . VAL A 1 180 ? 14.023 -2.509 -4.699 1.00 84.56 180 VAL A CA 1
ATOM 1399 C C . VAL A 1 180 ? 15.057 -1.462 -5.075 1.00 84.56 180 VAL A C 1
ATOM 1401 O O . VAL A 1 180 ? 16.038 -1.764 -5.760 1.00 84.56 180 VAL A O 1
ATOM 1404 N N . GLN A 1 181 ? 14.861 -0.238 -4.596 1.00 85.00 181 GLN A N 1
ATOM 1405 C CA . GLN A 1 181 ? 15.769 0.884 -4.813 1.00 85.00 181 GLN A CA 1
ATOM 1406 C C . GLN A 1 181 ? 16.157 1.515 -3.475 1.00 85.00 181 GLN A C 1
ATOM 1408 O O . GLN A 1 181 ? 15.453 1.372 -2.478 1.00 85.00 181 GLN A O 1
ATOM 1413 N N . GLY A 1 182 ? 17.289 2.211 -3.440 1.00 84.81 182 GLY A N 1
ATOM 1414 C CA . GLY A 1 182 ? 17.705 2.957 -2.257 1.00 84.81 182 GLY A CA 1
ATOM 1415 C C . GLY A 1 182 ? 19.081 3.589 -2.399 1.00 84.81 182 GLY A C 1
ATOM 1416 O O . GLY A 1 182 ? 19.717 3.526 -3.453 1.00 84.81 182 GLY A O 1
ATOM 1417 N N . ILE A 1 183 ? 19.556 4.204 -1.318 1.00 87.31 183 ILE A N 1
ATOM 1418 C CA . ILE A 1 183 ? 20.846 4.896 -1.262 1.00 87.31 183 ILE A CA 1
ATOM 1419 C C . ILE A 1 183 ? 21.695 4.289 -0.149 1.00 87.31 183 ILE A C 1
ATOM 1421 O O . ILE A 1 183 ? 21.282 4.250 1.006 1.00 87.31 183 ILE A O 1
ATOM 1425 N N . ILE A 1 184 ? 22.909 3.851 -0.478 1.00 89.31 184 ILE A N 1
ATOM 1426 C CA . ILE A 1 184 ? 23.922 3.486 0.515 1.00 89.31 184 ILE A CA 1
ATOM 1427 C C . ILE A 1 184 ? 24.702 4.758 0.856 1.00 89.31 184 ILE A C 1
ATOM 1429 O O . ILE A 1 184 ? 25.558 5.191 0.079 1.00 89.31 184 ILE A O 1
ATOM 1433 N N . HIS A 1 185 ? 24.397 5.349 2.010 1.00 90.00 185 HIS A N 1
ATOM 1434 C CA . HIS A 1 185 ? 25.110 6.499 2.556 1.00 90.00 185 HIS A CA 1
ATOM 1435 C C . HIS A 1 185 ? 26.334 6.019 3.332 1.00 90.00 185 HIS A C 1
ATOM 1437 O O . HIS A 1 185 ? 26.207 5.211 4.253 1.00 90.00 185 HIS A O 1
ATOM 1443 N N . LYS A 1 186 ? 27.529 6.498 2.979 1.00 92.12 186 LYS A N 1
ATOM 1444 C CA . LYS A 1 186 ? 28.791 6.033 3.575 1.00 92.12 186 LYS A CA 1
ATOM 1445 C C . LYS A 1 186 ? 29.576 7.170 4.193 1.00 92.12 186 LYS A C 1
ATOM 1447 O O . LYS A 1 186 ? 29.620 8.265 3.646 1.00 92.12 186 LYS A O 1
ATOM 1452 N N . GLN A 1 187 ? 30.282 6.858 5.272 1.00 92.88 187 GLN A N 1
ATOM 1453 C CA . GLN A 1 187 ? 31.285 7.714 5.893 1.00 92.88 187 GLN A CA 1
ATOM 1454 C C . GLN A 1 187 ? 32.649 7.029 5.787 1.00 92.88 187 GLN A C 1
ATOM 1456 O O . GLN A 1 187 ? 32.887 5.966 6.368 1.00 92.88 187 GLN A O 1
ATOM 1461 N N . ILE A 1 188 ? 33.539 7.627 5.000 1.00 92.88 188 ILE A N 1
ATOM 1462 C CA . ILE A 1 188 ? 34.895 7.143 4.742 1.00 92.88 188 ILE A CA 1
ATOM 1463 C C . ILE A 1 188 ? 35.844 7.843 5.708 1.00 92.88 188 ILE A C 1
ATOM 1465 O O . ILE A 1 188 ? 36.110 9.031 5.549 1.00 92.88 188 ILE A O 1
ATOM 1469 N N . PHE A 1 189 ? 36.390 7.114 6.681 1.00 91.94 189 PHE A N 1
ATOM 1470 C CA . PHE A 1 189 ? 37.381 7.637 7.621 1.00 91.94 189 PHE A CA 1
ATOM 1471 C C . PHE A 1 189 ? 38.794 7.336 7.120 1.00 91.94 189 PHE A C 1
ATOM 1473 O O . PHE A 1 189 ? 39.160 6.175 6.930 1.00 91.94 189 PHE A O 1
ATOM 1480 N N . PHE A 1 190 ? 39.618 8.366 6.939 1.00 93.25 190 PHE A N 1
ATOM 1481 C CA . PHE A 1 190 ? 40.974 8.247 6.394 1.00 93.25 190 PHE A CA 1
ATOM 1482 C C . PHE A 1 190 ? 41.975 9.134 7.141 1.00 93.25 190 PHE A C 1
ATOM 1484 O O . PHE A 1 190 ? 41.595 10.048 7.868 1.00 93.25 190 PHE A O 1
ATOM 1491 N N . VAL A 1 191 ? 43.264 8.838 6.991 1.00 92.00 191 VAL A N 1
ATOM 1492 C CA . VAL A 1 191 ? 44.375 9.582 7.600 1.00 92.00 191 VAL A CA 1
ATOM 1493 C C . VAL A 1 191 ? 45.063 10.400 6.513 1.00 92.00 191 VAL A C 1
ATOM 1495 O O . VAL A 1 191 ? 45.554 9.813 5.550 1.00 92.00 191 VAL A O 1
ATOM 1498 N N . GLY A 1 192 ? 45.094 11.727 6.652 1.00 88.62 192 GLY A N 1
ATOM 1499 C CA . GLY A 1 192 ? 45.808 12.616 5.728 1.00 88.62 192 GLY A CA 1
ATOM 1500 C C . GLY A 1 192 ? 47.333 12.511 5.853 1.00 88.62 192 GLY A C 1
ATOM 1501 O O . GLY A 1 192 ? 47.850 11.895 6.785 1.00 88.62 192 GLY A O 1
ATOM 1502 N N . LEU A 1 193 ? 48.066 13.144 4.931 1.00 89.81 193 LEU A N 1
ATOM 1503 C CA . LEU A 1 193 ? 49.542 13.217 4.965 1.00 89.81 193 LEU A CA 1
ATOM 1504 C C . LEU A 1 193 ? 50.098 13.905 6.230 1.00 89.81 193 LEU A C 1
ATOM 1506 O O . LEU A 1 193 ? 51.240 13.680 6.615 1.00 89.81 193 LEU A O 1
ATOM 1510 N N . ASP A 1 194 ? 49.274 14.709 6.901 1.00 90.31 194 ASP A N 1
ATOM 1511 C CA . ASP A 1 194 ? 49.536 15.359 8.190 1.00 90.31 194 ASP A CA 1
ATOM 1512 C C . ASP A 1 194 ? 49.246 14.464 9.414 1.00 90.31 194 ASP A C 1
ATOM 1514 O O . ASP A 1 194 ? 49.309 14.924 10.551 1.00 90.31 194 ASP A O 1
ATOM 1518 N N . ASN A 1 195 ? 48.924 13.186 9.193 1.00 85.31 195 ASN A N 1
ATOM 1519 C CA . ASN A 1 195 ? 48.488 12.206 10.194 1.00 85.31 195 ASN A CA 1
ATOM 1520 C C . ASN A 1 195 ? 47.156 12.527 10.905 1.00 85.31 195 ASN A C 1
ATOM 1522 O O . ASN A 1 195 ? 46.792 11.832 11.857 1.00 85.31 195 ASN A O 1
ATOM 1526 N N . ILE A 1 196 ? 46.382 13.511 10.433 1.00 87.12 196 ILE A N 1
ATOM 1527 C CA . ILE A 1 196 ? 45.067 13.831 11.003 1.00 87.12 196 ILE A CA 1
ATOM 1528 C C . ILE A 1 196 ? 43.993 12.917 10.397 1.00 87.12 196 ILE A C 1
ATOM 1530 O O . ILE A 1 196 ? 43.894 12.756 9.176 1.00 87.12 196 ILE A O 1
ATOM 1534 N N . VAL A 1 197 ? 43.161 12.328 11.264 1.00 89.62 197 VAL A N 1
ATOM 1535 C CA . VAL A 1 197 ? 41.982 11.547 10.859 1.00 89.62 197 VAL A CA 1
ATOM 1536 C C . VAL A 1 197 ? 40.886 12.495 10.376 1.00 89.62 197 VAL A C 1
ATOM 1538 O O . VAL A 1 197 ? 40.471 13.395 11.102 1.00 89.62 197 VAL A O 1
ATOM 1541 N N . ARG A 1 198 ? 40.386 12.259 9.166 1.00 88.88 198 ARG A N 1
ATOM 1542 C CA . ARG A 1 198 ? 39.267 12.978 8.546 1.00 88.88 198 ARG A CA 1
ATOM 1543 C C . ARG A 1 198 ? 38.172 11.998 8.143 1.00 88.88 198 ARG A C 1
ATOM 1545 O O . ARG A 1 198 ? 38.402 10.789 8.101 1.00 88.88 198 ARG A O 1
ATOM 1552 N N . HIS A 1 199 ? 36.991 12.529 7.849 1.00 90.31 199 HIS A N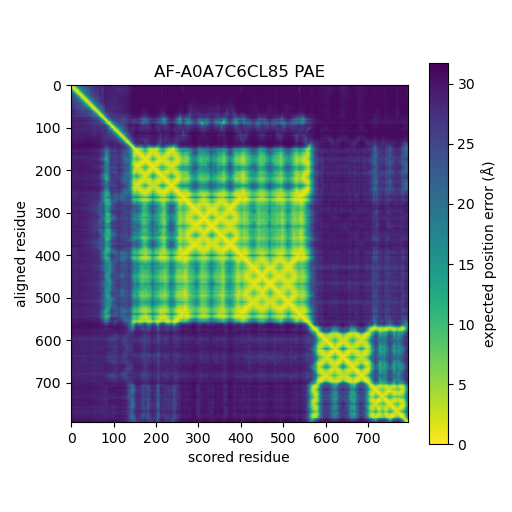 1
ATOM 1553 C CA . HIS A 1 199 ? 35.891 11.774 7.262 1.00 90.31 199 HIS A CA 1
ATOM 1554 C C . HIS A 1 199 ? 35.380 12.460 5.992 1.00 90.31 199 HIS A C 1
ATOM 1556 O O . HIS A 1 199 ? 35.553 13.667 5.819 1.00 90.31 199 HIS A O 1
ATOM 1562 N N . PHE A 1 200 ? 34.779 11.678 5.101 1.00 88.25 200 PHE A N 1
ATOM 1563 C CA . PHE A 1 200 ? 34.126 12.146 3.883 1.00 88.25 200 PHE A CA 1
ATOM 1564 C C . PHE A 1 200 ? 32.858 11.322 3.636 1.00 88.25 200 PHE A C 1
ATOM 1566 O O . PHE A 1 200 ? 32.893 10.093 3.736 1.00 88.25 200 PHE A O 1
ATOM 1573 N N . ALA A 1 201 ? 31.758 12.006 3.322 1.00 88.69 201 ALA A N 1
ATOM 1574 C CA . ALA A 1 201 ? 30.463 11.394 3.058 1.00 88.69 201 ALA A CA 1
ATOM 1575 C C . ALA A 1 201 ? 30.315 11.040 1.570 1.00 88.69 201 ALA A C 1
ATOM 1577 O O . ALA A 1 201 ? 30.625 11.859 0.707 1.00 88.69 201 ALA A O 1
ATOM 1578 N N . GLU A 1 202 ? 29.803 9.850 1.258 1.00 87.94 202 GLU A N 1
ATOM 1579 C CA . GLU A 1 202 ? 29.545 9.425 -0.119 1.00 87.94 202 GLU A CA 1
ATOM 1580 C C . GLU A 1 202 ? 28.232 8.640 -0.224 1.00 87.94 202 GLU A C 1
ATOM 1582 O O . GLU A 1 202 ? 28.118 7.542 0.325 1.00 87.94 202 GLU A O 1
ATOM 1587 N N . ASP A 1 203 ? 27.286 9.162 -1.002 1.00 85.31 203 ASP A N 1
ATOM 1588 C CA . ASP A 1 203 ? 26.073 8.444 -1.390 1.00 85.31 203 ASP A CA 1
ATOM 1589 C C . ASP A 1 203 ? 26.307 7.597 -2.647 1.00 85.31 203 ASP A C 1
ATOM 1591 O O . ASP A 1 203 ? 26.936 8.032 -3.621 1.00 85.31 203 ASP A O 1
ATOM 1595 N N . LEU A 1 204 ? 25.787 6.369 -2.624 1.00 84.44 204 LEU A N 1
ATOM 1596 C CA . LEU A 1 204 ? 25.800 5.441 -3.751 1.00 84.44 204 LEU A CA 1
ATOM 1597 C C . LEU A 1 204 ? 24.399 4.830 -3.933 1.00 84.44 204 LEU A C 1
ATOM 1599 O O . LEU A 1 204 ? 24.009 3.987 -3.120 1.00 84.44 204 LEU A O 1
ATOM 1603 N N . PRO A 1 205 ? 23.631 5.230 -4.964 1.00 83.69 205 PRO A N 1
ATOM 1604 C CA . PRO A 1 205 ? 22.331 4.631 -5.237 1.00 83.69 205 PRO A CA 1
ATOM 1605 C C . PRO A 1 205 ? 22.480 3.180 -5.709 1.00 83.69 205 PRO A C 1
ATOM 1607 O O . PRO A 1 205 ? 23.446 2.830 -6.394 1.00 83.69 205 PRO A O 1
ATOM 1610 N N . PHE A 1 206 ? 21.496 2.350 -5.381 1.00 82.88 206 PHE A N 1
ATOM 1611 C CA . PHE A 1 206 ? 21.345 0.999 -5.909 1.00 82.88 206 PHE A CA 1
ATOM 1612 C C . PHE A 1 206 ? 19.912 0.766 -6.391 1.00 82.88 206 PHE A C 1
ATOM 1614 O O . PHE A 1 206 ? 18.964 1.406 -5.938 1.00 82.88 206 PHE A O 1
ATOM 1621 N N . SER A 1 207 ? 19.774 -0.174 -7.319 1.00 83.75 207 SER A N 1
ATOM 1622 C CA . SER A 1 207 ? 18.499 -0.705 -7.785 1.00 83.75 207 SER A CA 1
ATOM 1623 C C . SER A 1 207 ? 18.705 -2.171 -8.149 1.00 83.75 207 SER A C 1
ATOM 1625 O O . SER A 1 207 ? 19.741 -2.538 -8.717 1.00 83.75 207 SER A O 1
ATOM 1627 N N . THR A 1 208 ? 17.755 -3.021 -7.782 1.00 83.31 208 THR A N 1
ATOM 1628 C CA . THR A 1 208 ? 17.713 -4.427 -8.182 1.00 83.31 208 THR A CA 1
ATOM 1629 C C . THR A 1 208 ? 16.269 -4.893 -8.297 1.00 83.31 208 THR A C 1
ATOM 1631 O O . THR A 1 208 ? 15.361 -4.221 -7.818 1.00 83.31 208 THR A O 1
ATOM 1634 N N . PHE A 1 209 ? 16.066 -6.054 -8.910 1.00 82.81 209 PHE A N 1
ATOM 1635 C CA . PHE A 1 209 ? 14.808 -6.780 -8.827 1.00 82.81 209 PHE A CA 1
ATOM 1636 C C . PHE A 1 209 ? 15.048 -8.148 -8.186 1.00 82.81 209 PHE A C 1
ATOM 1638 O O . PHE A 1 209 ? 16.156 -8.694 -8.243 1.00 82.81 209 PHE A O 1
ATOM 1645 N N . ILE A 1 210 ? 14.000 -8.685 -7.574 1.00 85.19 210 ILE A N 1
ATOM 1646 C CA . ILE A 1 210 ? 13.948 -10.028 -7.006 1.00 85.19 210 ILE A CA 1
ATOM 1647 C C . ILE A 1 210 ? 12.726 -10.704 -7.619 1.00 85.19 210 ILE A C 1
ATOM 1649 O O . ILE A 1 210 ? 11.622 -10.174 -7.513 1.00 85.19 210 ILE A O 1
ATOM 1653 N N . ASP A 1 211 ? 12.930 -11.829 -8.300 1.00 86.75 211 ASP A N 1
ATOM 1654 C CA . ASP A 1 211 ? 11.838 -12.635 -8.844 1.00 86.75 211 ASP A CA 1
ATOM 1655 C C . ASP A 1 211 ? 11.136 -13.366 -7.682 1.00 86.75 211 ASP A C 1
ATOM 1657 O O . ASP A 1 211 ? 11.789 -14.075 -6.915 1.00 86.75 211 ASP A O 1
ATOM 1661 N N . LEU A 1 212 ? 9.827 -13.158 -7.538 1.00 89.38 212 LEU A N 1
ATOM 1662 C CA . LEU A 1 212 ? 8.955 -13.740 -6.514 1.00 89.38 212 LEU A CA 1
ATOM 1663 C C . LEU A 1 212 ? 7.634 -14.160 -7.178 1.00 89.38 212 LEU A C 1
ATOM 1665 O O . LEU A 1 212 ? 6.746 -13.319 -7.330 1.00 89.38 212 LEU A O 1
ATOM 1669 N N . PRO A 1 213 ? 7.494 -15.432 -7.589 1.00 86.69 213 PRO A N 1
ATOM 1670 C CA . PRO A 1 213 ? 6.264 -15.931 -8.196 1.00 86.69 213 PRO A CA 1
ATOM 1671 C C . PRO A 1 213 ? 5.036 -15.668 -7.317 1.00 86.69 213 PRO A C 1
ATOM 1673 O O . PRO A 1 213 ? 5.092 -15.855 -6.102 1.00 86.69 213 PRO A O 1
ATOM 1676 N N . GLY A 1 214 ? 3.940 -15.234 -7.934 1.00 86.38 214 GLY A N 1
ATOM 1677 C CA . GLY A 1 214 ? 2.692 -14.883 -7.254 1.00 86.38 214 GLY A CA 1
ATOM 1678 C C . GLY A 1 214 ? 2.644 -13.464 -6.680 1.00 86.38 214 GLY A C 1
ATOM 1679 O O . GLY A 1 214 ? 1.590 -13.058 -6.211 1.00 86.38 214 GLY A O 1
ATOM 1680 N N . ALA A 1 215 ? 3.735 -12.690 -6.716 1.00 89.62 215 ALA A N 1
ATOM 1681 C CA . ALA A 1 215 ? 3.708 -11.288 -6.302 1.00 89.62 215 ALA A CA 1
ATOM 1682 C C . ALA A 1 215 ? 2.918 -10.422 -7.304 1.00 89.62 215 ALA A C 1
ATOM 1684 O O . ALA A 1 215 ? 3.201 -10.445 -8.504 1.00 89.62 215 ALA A O 1
ATOM 1685 N N . GLU A 1 216 ? 1.973 -9.617 -6.813 1.00 89.31 216 GLU A N 1
ATOM 1686 C CA . GLU A 1 216 ? 1.134 -8.733 -7.633 1.00 89.31 216 GLU A CA 1
ATOM 1687 C C . GLU A 1 216 ? 1.097 -7.287 -7.094 1.00 89.31 216 GLU A C 1
ATOM 1689 O O . GLU A 1 216 ? 1.340 -7.053 -5.903 1.00 89.31 216 GLU A O 1
ATOM 1694 N N . PRO A 1 217 ? 0.799 -6.285 -7.948 1.00 87.56 217 PRO A N 1
ATOM 1695 C CA . PRO A 1 217 ? 0.597 -4.906 -7.507 1.00 87.56 217 PRO A CA 1
ATOM 1696 C C . PRO A 1 217 ? -0.507 -4.797 -6.446 1.00 87.56 217 PRO A C 1
ATOM 1698 O O . PRO A 1 217 ? -1.588 -5.352 -6.606 1.00 87.56 217 PRO A O 1
ATOM 1701 N N . GLY A 1 218 ? -0.250 -4.039 -5.379 1.00 83.38 218 GLY A N 1
ATOM 1702 C CA . GLY A 1 218 ? -1.198 -3.842 -4.273 1.00 83.38 218 GLY A CA 1
ATOM 1703 C C . GLY A 1 218 ? -1.026 -4.802 -3.091 1.00 83.38 218 GLY A C 1
ATOM 1704 O O . GLY A 1 218 ? -1.580 -4.531 -2.029 1.00 83.38 218 GLY A O 1
ATOM 1705 N N . MET A 1 219 ? -0.217 -5.861 -3.223 1.00 89.56 219 MET A N 1
ATOM 1706 C CA . MET A 1 219 ? 0.210 -6.670 -2.076 1.00 89.56 219 MET A CA 1
ATOM 1707 C C . MET A 1 219 ? 1.117 -5.869 -1.121 1.00 89.56 219 MET A C 1
ATOM 1709 O O . MET A 1 219 ? 1.733 -4.867 -1.492 1.00 89.56 219 MET A O 1
ATOM 1713 N N . ASN A 1 220 ? 1.236 -6.333 0.121 1.00 91.94 220 ASN A N 1
ATOM 1714 C CA . ASN A 1 220 ? 2.141 -5.763 1.110 1.00 91.94 220 ASN A CA 1
ATOM 1715 C C . ASN A 1 220 ? 3.575 -6.255 0.863 1.00 91.94 220 ASN A C 1
ATOM 1717 O O . ASN A 1 220 ? 3.812 -7.438 0.626 1.00 91.94 220 ASN A O 1
ATOM 1721 N N . VAL A 1 221 ? 4.556 -5.352 0.953 1.00 91.06 221 VAL A N 1
ATOM 1722 C CA . VAL A 1 221 ? 5.981 -5.677 0.786 1.00 91.06 221 VAL A CA 1
ATOM 1723 C C . VAL A 1 221 ? 6.802 -5.207 1.983 1.00 91.06 221 VAL A C 1
ATOM 1725 O O . VAL A 1 221 ? 6.840 -4.024 2.318 1.00 91.06 221 VAL A O 1
ATOM 1728 N N . GLN A 1 222 ? 7.527 -6.139 2.599 1.00 93.06 222 GLN A N 1
ATOM 1729 C CA . GLN A 1 222 ? 8.533 -5.852 3.614 1.00 93.06 222 GLN A CA 1
ATOM 1730 C C . GLN A 1 222 ? 9.928 -6.042 3.016 1.00 93.06 222 GLN A C 1
ATOM 1732 O O . GLN A 1 222 ? 10.277 -7.138 2.580 1.00 93.06 222 GLN A O 1
ATOM 1737 N N . VAL A 1 223 ? 10.751 -4.990 3.043 1.00 91.94 223 VAL A N 1
ATOM 1738 C CA . VAL A 1 223 ? 12.150 -5.035 2.587 1.00 91.94 223 VAL A CA 1
ATOM 1739 C C . VAL A 1 223 ? 13.089 -4.834 3.766 1.00 91.94 223 VAL A C 1
ATOM 1741 O O . VAL A 1 223 ? 12.969 -3.859 4.506 1.00 91.94 223 VAL A O 1
ATOM 1744 N N . GLN A 1 224 ? 14.055 -5.735 3.919 1.00 94.50 224 GLN A N 1
ATOM 1745 C CA . GLN A 1 224 ? 15.102 -5.662 4.934 1.00 94.50 224 GLN A CA 1
ATOM 1746 C C . GLN A 1 224 ? 16.477 -5.713 4.247 1.00 94.50 224 GLN A C 1
ATOM 1748 O O . GLN A 1 224 ? 17.036 -6.794 4.039 1.00 94.50 224 GLN A O 1
ATOM 1753 N N . PRO A 1 225 ? 17.028 -4.556 3.838 1.00 91.88 225 PRO A N 1
ATOM 1754 C CA . PRO A 1 225 ? 18.346 -4.491 3.233 1.00 91.88 225 PRO A CA 1
ATOM 1755 C C . PRO A 1 225 ? 19.429 -4.368 4.315 1.00 91.88 225 PRO A C 1
ATOM 1757 O O . PRO A 1 225 ? 19.299 -3.615 5.282 1.00 91.88 225 PRO A O 1
ATOM 1760 N N . ARG A 1 226 ? 20.537 -5.085 4.135 1.00 93.81 226 ARG A N 1
ATOM 1761 C CA . ARG A 1 226 ? 21.662 -5.172 5.066 1.00 93.81 226 ARG A CA 1
ATOM 1762 C C . ARG A 1 226 ? 22.981 -5.068 4.312 1.00 93.81 226 ARG A C 1
ATOM 1764 O O . ARG A 1 226 ? 23.248 -5.826 3.383 1.00 93.81 226 ARG A O 1
ATOM 1771 N N . ILE A 1 227 ? 23.858 -4.167 4.749 1.00 93.25 227 ILE A N 1
ATOM 1772 C CA . ILE A 1 227 ? 25.247 -4.162 4.276 1.00 93.25 227 ILE A CA 1
ATOM 1773 C C . ILE A 1 227 ? 25.961 -5.346 4.932 1.00 93.25 227 ILE A C 1
ATOM 1775 O O . ILE A 1 227 ? 26.245 -5.316 6.128 1.00 93.25 227 ILE A O 1
ATOM 1779 N N . GLU A 1 228 ? 26.252 -6.387 4.154 1.00 91.50 228 GLU A N 1
ATOM 1780 C CA . GLU A 1 228 ? 27.019 -7.540 4.631 1.00 91.50 228 GLU A CA 1
ATOM 1781 C C . GLU A 1 228 ? 28.496 -7.154 4.790 1.00 91.50 228 GLU A C 1
ATOM 1783 O O . GLU A 1 228 ? 29.134 -7.460 5.801 1.00 91.50 228 GLU A O 1
ATOM 1788 N N . LYS A 1 229 ? 29.056 -6.447 3.794 1.00 90.81 229 LYS A N 1
ATOM 1789 C CA . LYS A 1 229 ? 30.478 -6.089 3.793 1.00 90.81 229 LYS A CA 1
ATOM 1790 C C . LYS A 1 229 ? 30.804 -4.881 2.927 1.00 90.81 229 LYS A C 1
ATOM 1792 O O . LYS A 1 229 ? 30.364 -4.789 1.785 1.00 90.81 229 LYS A O 1
ATOM 1797 N N . ILE A 1 230 ? 31.690 -4.016 3.422 1.00 90.88 230 ILE A N 1
ATOM 1798 C CA . ILE A 1 230 ? 32.374 -2.997 2.615 1.00 90.88 230 ILE A CA 1
ATOM 1799 C C . ILE A 1 230 ? 33.847 -3.392 2.504 1.00 90.88 230 ILE A C 1
ATOM 1801 O O . ILE A 1 230 ? 34.607 -3.303 3.467 1.00 90.88 230 ILE A O 1
ATOM 1805 N N . LEU A 1 231 ? 34.257 -3.847 1.323 1.00 91.19 231 LEU A N 1
ATOM 1806 C CA . LEU A 1 231 ? 35.656 -4.099 0.986 1.00 91.19 231 LEU A CA 1
ATOM 1807 C C . LEU A 1 231 ? 36.233 -2.849 0.323 1.00 91.19 231 LEU A C 1
ATOM 1809 O O . LEU A 1 231 ? 35.621 -2.311 -0.596 1.00 91.19 231 LEU A O 1
ATOM 1813 N N . PHE A 1 232 ? 37.419 -2.406 0.733 1.00 91.00 232 PHE A N 1
ATOM 1814 C CA . PHE A 1 232 ? 38.074 -1.236 0.147 1.00 91.00 232 PHE A CA 1
ATOM 1815 C C . PHE A 1 232 ? 39.588 -1.419 0.009 1.00 91.00 232 PHE A C 1
ATOM 1817 O O . PHE A 1 232 ? 40.215 -2.160 0.766 1.00 91.00 232 PHE A O 1
ATOM 1824 N N . ARG A 1 233 ? 40.180 -0.731 -0.971 1.00 90.94 233 ARG A N 1
ATOM 1825 C CA . ARG A 1 233 ? 41.627 -0.562 -1.146 1.00 90.94 233 ARG A CA 1
ATOM 1826 C C . ARG A 1 233 ? 41.914 0.864 -1.604 1.00 90.94 233 ARG A C 1
ATOM 1828 O O . ARG A 1 233 ? 41.335 1.310 -2.595 1.00 90.94 233 ARG A O 1
ATOM 1835 N N . LEU A 1 234 ? 42.814 1.539 -0.898 1.00 91.31 234 LEU A N 1
ATOM 1836 C CA . LEU A 1 234 ? 43.404 2.802 -1.337 1.00 91.31 234 LEU A CA 1
ATOM 1837 C C . LEU A 1 234 ? 44.344 2.536 -2.531 1.00 91.31 234 LEU A C 1
ATOM 1839 O O . LEU A 1 234 ? 44.914 1.447 -2.632 1.00 91.31 234 LEU A O 1
ATOM 1843 N N . THR A 1 235 ? 44.454 3.482 -3.456 1.00 90.12 235 THR A N 1
ATOM 1844 C CA . THR A 1 235 ? 45.452 3.489 -4.537 1.00 90.12 235 THR A CA 1
ATOM 1845 C C . THR A 1 235 ? 46.797 4.026 -4.055 1.00 90.12 235 THR A C 1
ATOM 1847 O O . THR A 1 235 ? 46.879 4.691 -3.025 1.00 90.12 235 THR A O 1
ATOM 1850 N N . ASP A 1 236 ? 47.860 3.741 -4.807 1.00 88.19 236 ASP A N 1
ATOM 1851 C CA . ASP A 1 236 ? 49.238 4.061 -4.409 1.00 88.19 236 ASP A CA 1
ATOM 1852 C C . ASP A 1 236 ? 49.530 5.579 -4.386 1.00 88.19 236 ASP A C 1
ATOM 1854 O O . ASP A 1 236 ? 50.450 6.023 -3.706 1.00 88.19 236 ASP A O 1
ATOM 1858 N N . ASP A 1 237 ? 48.713 6.382 -5.077 1.00 87.56 237 ASP A N 1
ATOM 1859 C CA . ASP A 1 237 ? 48.718 7.855 -5.035 1.00 87.56 237 ASP A CA 1
ATOM 1860 C C . ASP A 1 237 ? 47.981 8.448 -3.814 1.00 87.56 237 ASP A C 1
ATOM 1862 O O . ASP A 1 237 ? 47.970 9.664 -3.617 1.00 87.56 237 ASP A O 1
ATOM 1866 N N . GLY A 1 238 ? 47.333 7.607 -3.001 1.00 87.69 238 GLY A N 1
ATOM 1867 C CA . GLY A 1 238 ? 46.541 8.015 -1.842 1.00 87.69 238 GLY A CA 1
ATOM 1868 C C . GLY A 1 238 ? 45.242 8.763 -2.167 1.00 87.69 238 GLY A C 1
ATOM 1869 O O . GLY A 1 238 ? 44.549 9.170 -1.236 1.00 87.69 238 GLY A O 1
ATOM 1870 N N . LEU A 1 239 ? 44.891 8.964 -3.442 1.00 88.88 239 LEU A N 1
ATOM 1871 C CA . LEU A 1 239 ? 43.769 9.818 -3.856 1.00 88.88 239 LEU A CA 1
ATOM 1872 C C . LEU A 1 239 ? 42.474 9.059 -4.144 1.00 88.88 239 LEU A C 1
ATOM 1874 O O . LEU A 1 239 ? 41.406 9.667 -4.086 1.00 88.88 239 LEU A O 1
ATOM 1878 N N . PHE A 1 240 ? 42.528 7.756 -4.429 1.00 89.25 240 PHE A N 1
ATOM 1879 C CA . PHE A 1 240 ? 41.356 6.994 -4.856 1.00 89.25 240 PHE A CA 1
ATOM 1880 C C . PHE A 1 240 ? 41.123 5.718 -4.038 1.00 89.25 240 PHE A C 1
ATOM 1882 O O . PHE A 1 240 ? 42.036 4.983 -3.670 1.00 89.25 240 PHE A O 1
ATOM 1889 N N . ILE A 1 241 ? 39.855 5.401 -3.786 1.00 87.31 241 ILE A N 1
ATOM 1890 C CA . ILE A 1 241 ? 39.431 4.193 -3.078 1.00 87.31 241 ILE A CA 1
ATOM 1891 C C . ILE A 1 241 ? 38.649 3.298 -4.034 1.00 87.31 241 ILE A C 1
ATOM 1893 O O . ILE A 1 241 ? 37.522 3.600 -4.432 1.00 87.31 241 ILE A O 1
ATOM 1897 N N . ARG A 1 242 ? 39.223 2.139 -4.363 1.00 87.81 242 ARG A N 1
ATOM 1898 C CA . ARG A 1 242 ? 38.482 1.038 -4.990 1.00 87.81 242 ARG A CA 1
ATOM 1899 C C . ARG A 1 242 ? 37.677 0.336 -3.907 1.00 87.81 242 ARG A C 1
ATOM 1901 O O . ARG A 1 242 ? 38.267 -0.262 -3.011 1.00 87.81 242 ARG A O 1
ATOM 1908 N N . GLN A 1 243 ? 36.353 0.402 -3.995 1.00 85.75 243 GLN A N 1
ATOM 1909 C CA . GLN A 1 243 ? 35.442 -0.215 -3.031 1.00 85.75 243 GLN A CA 1
ATOM 1910 C C . GLN A 1 243 ? 34.470 -1.190 -3.698 1.00 85.75 243 GLN A C 1
ATOM 1912 O O . GLN A 1 243 ? 34.111 -1.026 -4.862 1.00 85.75 243 GLN A O 1
ATOM 1917 N N . LYS A 1 244 ? 34.051 -2.194 -2.930 1.00 88.19 244 LYS A N 1
ATOM 1918 C CA . LYS A 1 244 ? 33.051 -3.201 -3.280 1.00 88.19 244 LYS A CA 1
ATOM 1919 C C . LYS A 1 244 ? 32.127 -3.380 -2.087 1.00 88.19 244 LYS A C 1
ATOM 1921 O O . LYS A 1 244 ? 32.593 -3.780 -1.020 1.00 88.19 244 LYS A O 1
ATOM 1926 N N . ILE A 1 245 ? 30.850 -3.061 -2.262 1.00 87.44 245 ILE A N 1
ATOM 1927 C CA . ILE A 1 245 ? 29.849 -3.173 -1.202 1.00 87.44 245 ILE A CA 1
ATOM 1928 C C . ILE A 1 245 ? 28.971 -4.376 -1.519 1.00 87.44 245 ILE A C 1
ATOM 1930 O O . ILE A 1 245 ? 28.327 -4.410 -2.565 1.00 87.44 245 ILE A O 1
ATOM 1934 N N . VAL A 1 246 ? 28.979 -5.364 -0.632 1.00 90.56 246 VAL A N 1
ATOM 1935 C CA . VAL A 1 246 ? 28.059 -6.500 -0.681 1.00 90.56 246 VAL A CA 1
ATOM 1936 C C . VAL A 1 246 ? 26.826 -6.102 0.118 1.00 90.56 246 VAL A C 1
ATOM 1938 O O . VAL A 1 246 ? 26.917 -5.843 1.322 1.00 90.56 246 VAL A O 1
ATOM 1941 N N . LEU A 1 247 ? 25.703 -5.989 -0.583 1.00 90.06 247 LEU A N 1
ATOM 1942 C CA . LEU A 1 247 ? 24.398 -5.667 -0.026 1.00 90.06 247 LEU A CA 1
ATOM 1943 C C . LEU A 1 247 ? 23.519 -6.910 -0.135 1.00 90.06 247 LEU A C 1
ATOM 1945 O O . LEU A 1 247 ? 23.289 -7.410 -1.233 1.00 90.06 247 LEU A O 1
ATOM 1949 N N . GLU A 1 248 ? 23.028 -7.387 0.996 1.00 93.00 248 GLU A N 1
ATOM 1950 C CA . GLU A 1 248 ? 22.008 -8.422 1.080 1.00 93.00 248 GLU A CA 1
ATOM 1951 C C . GLU A 1 248 ? 20.643 -7.750 1.214 1.00 93.00 248 GLU A C 1
ATOM 1953 O O . GLU A 1 248 ? 20.493 -6.793 1.970 1.00 93.00 248 GLU A O 1
ATOM 1958 N N . ILE A 1 249 ? 19.652 -8.208 0.459 1.00 89.38 249 ILE A N 1
ATOM 1959 C CA . ILE A 1 249 ? 18.281 -7.706 0.524 1.00 89.38 249 ILE A CA 1
ATOM 1960 C C . ILE A 1 249 ? 17.381 -8.910 0.762 1.00 89.38 249 ILE A C 1
ATOM 1962 O O . ILE A 1 249 ? 17.211 -9.732 -0.139 1.00 89.38 249 ILE A O 1
ATOM 1966 N N . PHE A 1 250 ? 16.825 -9.010 1.968 1.00 92.81 250 PHE A N 1
ATOM 1967 C CA . PHE A 1 250 ? 15.686 -9.881 2.229 1.00 92.81 250 PHE A CA 1
ATOM 1968 C C . PHE A 1 250 ? 14.399 -9.146 1.859 1.00 92.81 250 PHE A C 1
ATOM 1970 O O . PHE A 1 250 ? 14.259 -7.943 2.110 1.00 92.81 250 PHE A O 1
ATOM 1977 N N . ILE A 1 251 ? 13.464 -9.875 1.268 1.00 92.69 251 ILE A N 1
ATOM 1978 C CA . ILE A 1 251 ? 12.153 -9.374 0.891 1.00 92.69 251 ILE A CA 1
ATOM 1979 C C . ILE A 1 251 ? 11.080 -10.412 1.211 1.00 92.69 251 ILE A C 1
ATOM 1981 O O . ILE A 1 251 ? 11.291 -11.611 1.028 1.00 92.69 251 ILE A O 1
ATOM 1985 N N . LYS A 1 252 ? 9.932 -9.935 1.686 1.00 93.25 252 LYS A N 1
ATOM 1986 C CA . LYS A 1 252 ? 8.733 -10.728 1.960 1.00 93.25 252 LYS A CA 1
ATOM 1987 C C . LYS A 1 252 ? 7.544 -10.010 1.335 1.00 93.25 252 LYS A C 1
ATOM 1989 O O . LYS A 1 252 ? 7.380 -8.810 1.559 1.00 93.25 252 LYS A O 1
ATOM 1994 N N . VAL A 1 253 ? 6.735 -10.738 0.574 1.00 94.69 253 VAL A N 1
ATOM 1995 C CA . VAL A 1 253 ? 5.457 -10.261 0.036 1.00 94.69 253 VAL A CA 1
ATOM 1996 C C . VAL A 1 253 ? 4.333 -10.979 0.768 1.00 94.69 253 VAL A C 1
ATOM 1998 O O . VAL A 1 253 ? 4.333 -12.210 0.863 1.00 94.69 253 VAL A O 1
ATOM 2001 N N . THR A 1 254 ? 3.399 -10.205 1.311 1.00 94.88 254 THR A N 1
ATOM 2002 C CA . THR A 1 254 ? 2.240 -10.702 2.053 1.00 94.88 254 THR A CA 1
ATOM 2003 C C . THR A 1 254 ? 0.953 -10.045 1.571 1.00 94.88 254 THR A C 1
ATOM 2005 O O . THR A 1 254 ? 0.968 -9.015 0.902 1.00 94.88 254 THR A O 1
ATOM 2008 N N . GLN A 1 255 ? -0.184 -10.639 1.908 1.00 94.62 255 GLN A N 1
ATOM 2009 C CA . GLN A 1 255 ? -1.497 -10.036 1.701 1.00 94.62 255 GLN A CA 1
ATOM 2010 C C . GLN A 1 255 ? -2.426 -10.400 2.854 1.00 94.62 255 GLN A C 1
ATOM 2012 O O . GLN A 1 255 ? -2.306 -11.479 3.435 1.00 94.62 255 GLN A O 1
ATOM 2017 N N . PHE A 1 256 ? -3.369 -9.520 3.182 1.00 93.19 256 PHE A N 1
ATOM 2018 C CA . PHE A 1 256 ? -4.451 -9.884 4.087 1.00 93.19 256 PHE A CA 1
ATOM 2019 C C . PHE A 1 256 ? -5.560 -10.601 3.330 1.00 93.19 256 PHE A C 1
ATOM 2021 O O . PHE A 1 256 ? -6.059 -10.087 2.331 1.00 93.19 256 PHE A O 1
ATOM 2028 N N . VAL A 1 257 ? -5.964 -11.756 3.853 1.00 94.06 257 VAL A N 1
ATOM 2029 C CA . VAL A 1 257 ? -7.016 -12.604 3.289 1.00 94.06 257 VAL A CA 1
ATOM 2030 C C . VAL A 1 257 ? -8.036 -12.969 4.355 1.00 94.06 257 VAL A C 1
ATOM 2032 O O . VAL A 1 257 ? -7.717 -13.013 5.544 1.00 94.06 257 VAL A O 1
ATOM 2035 N N . GLN A 1 258 ? -9.258 -13.265 3.924 1.00 95.12 258 GLN A N 1
ATOM 2036 C CA . GLN A 1 258 ? -10.288 -13.853 4.769 1.00 95.12 258 GLN A CA 1
ATOM 2037 C C . GLN A 1 258 ? -10.387 -15.342 4.452 1.00 95.12 258 GLN A C 1
ATOM 2039 O O . GLN A 1 258 ? -10.760 -15.704 3.341 1.00 95.12 258 GLN A O 1
ATOM 2044 N N . VAL A 1 259 ? -10.017 -16.199 5.403 1.00 96.12 259 VAL A N 1
ATOM 2045 C CA . VAL A 1 259 ? -9.895 -17.643 5.164 1.00 96.12 259 VAL A CA 1
ATOM 2046 C C . VAL A 1 259 ? -10.475 -18.447 6.319 1.00 96.12 259 VAL A C 1
ATOM 2048 O O . VAL A 1 259 ? -10.327 -18.075 7.484 1.00 96.12 259 VAL A O 1
ATOM 2051 N N . GLY A 1 260 ? -11.152 -19.544 5.988 1.00 96.31 260 GLY A N 1
ATOM 2052 C CA . GLY A 1 260 ? -11.582 -20.536 6.962 1.00 96.31 260 GLY A CA 1
ATOM 2053 C C . GLY A 1 260 ? -10.458 -21.523 7.287 1.00 96.31 260 GLY A C 1
ATOM 2054 O O . GLY A 1 260 ? -9.664 -21.863 6.411 1.00 96.31 260 GLY A O 1
ATOM 2055 N N . LEU A 1 261 ? -10.374 -21.992 8.533 1.00 96.12 261 LEU A N 1
ATOM 2056 C CA . LEU A 1 261 ? -9.332 -22.920 8.998 1.00 96.12 261 LEU A CA 1
ATOM 2057 C C . LEU A 1 261 ? -9.916 -24.247 9.498 1.00 96.12 261 LEU A C 1
ATOM 2059 O O . LEU A 1 261 ? -11.046 -24.293 9.983 1.00 96.12 261 LEU A O 1
ATOM 2063 N N . GLU A 1 262 ? -9.117 -25.313 9.448 1.00 95.62 262 GLU A N 1
ATOM 2064 C CA . GLU A 1 262 ? -9.425 -26.584 10.113 1.00 95.62 262 GLU A CA 1
ATOM 2065 C C . GLU A 1 262 ? -8.847 -26.612 11.542 1.00 95.62 262 GLU A C 1
ATOM 2067 O O . GLU A 1 262 ? -7.657 -26.361 11.758 1.00 95.62 262 GLU A O 1
ATOM 2072 N N . LEU A 1 263 ? -9.678 -26.936 12.539 1.00 95.31 263 LEU A N 1
ATOM 2073 C CA . LEU A 1 263 ? -9.221 -27.136 13.918 1.00 95.31 263 LEU A CA 1
ATOM 2074 C C . LEU A 1 263 ? -8.474 -28.469 14.067 1.00 95.31 263 LEU A C 1
ATOM 2076 O O . LEU A 1 263 ? -8.842 -29.472 13.464 1.00 95.31 263 LEU A O 1
ATOM 2080 N N . GLY A 1 264 ? -7.445 -28.512 14.913 1.00 93.12 264 GLY A N 1
ATOM 2081 C CA . GLY A 1 264 ? -6.607 -29.701 15.056 1.00 93.12 264 GLY A CA 1
ATOM 2082 C C . GLY A 1 264 ? -5.693 -29.694 16.279 1.00 93.12 264 GLY A C 1
ATOM 2083 O O . GLY A 1 264 ? -5.898 -28.968 17.247 1.00 93.12 264 GLY A O 1
ATOM 2084 N N . THR A 1 265 ? -4.650 -30.524 16.247 1.00 91.62 265 THR A N 1
ATOM 2085 C CA . THR A 1 265 ? -3.700 -30.700 17.363 1.00 91.62 265 THR A CA 1
ATOM 2086 C C . THR A 1 265 ? -2.453 -29.814 17.263 1.00 91.62 265 THR A C 1
ATOM 2088 O O . THR A 1 265 ? -1.448 -30.101 17.913 1.00 91.62 265 THR A O 1
ATOM 2091 N N . GLY A 1 266 ? -2.475 -28.778 16.421 1.00 92.88 266 GLY A N 1
ATOM 2092 C CA . GLY A 1 266 ? -1.340 -27.882 16.213 1.00 92.88 266 GLY A CA 1
ATOM 2093 C C . GLY A 1 266 ? -1.136 -26.850 17.337 1.00 92.88 266 GLY A C 1
ATOM 2094 O O . GLY A 1 266 ? -1.658 -27.008 18.455 1.00 92.88 266 GLY A O 1
ATOM 2095 N N . PRO A 1 267 ? -0.339 -25.795 17.074 1.00 94.31 267 PRO A N 1
ATOM 2096 C CA . PRO A 1 267 ? -0.098 -24.723 18.029 1.00 94.31 267 PRO A CA 1
ATOM 2097 C C . PRO A 1 267 ? -1.407 -24.026 18.404 1.00 94.31 267 PRO A C 1
ATOM 2099 O O . PRO A 1 267 ? -2.359 -23.987 17.626 1.00 94.31 267 PRO A O 1
ATOM 2102 N N . LEU A 1 268 ? -1.438 -23.477 19.617 1.00 96.94 268 LEU A N 1
ATOM 2103 C CA . LEU A 1 268 ? -2.499 -22.571 20.037 1.00 96.94 268 LEU A CA 1
ATOM 2104 C C . LEU A 1 268 ? -2.204 -21.209 19.405 1.00 96.94 268 LEU A C 1
ATOM 2106 O O . LEU A 1 268 ? -1.150 -20.634 19.669 1.00 96.94 268 LEU A O 1
ATOM 2110 N N . LEU A 1 269 ? -3.089 -20.731 18.540 1.00 97.25 269 LEU A N 1
ATOM 2111 C CA . LEU A 1 269 ? -2.928 -19.485 17.798 1.00 97.25 269 LEU A CA 1
ATOM 2112 C C . LEU A 1 269 ? -3.932 -18.447 18.296 1.00 97.25 269 LEU A C 1
ATOM 2114 O O . LEU A 1 269 ? -5.098 -18.771 18.514 1.00 97.25 269 LEU A O 1
ATOM 2118 N N . LEU A 1 270 ? -3.486 -17.199 18.435 1.00 96.44 270 LEU A N 1
ATOM 2119 C CA . LEU A 1 270 ? -4.345 -16.043 18.664 1.00 96.44 270 LEU A CA 1
ATOM 2120 C C . LEU A 1 270 ? -4.780 -15.494 17.299 1.00 96.44 270 LEU A C 1
ATOM 2122 O O . LEU A 1 270 ? -3.983 -14.900 16.573 1.00 96.44 270 LEU A O 1
ATOM 2126 N N . LEU A 1 271 ? -6.039 -15.724 16.937 1.00 95.81 271 LEU A N 1
ATOM 2127 C CA . LEU A 1 271 ? -6.561 -15.499 15.593 1.00 95.81 271 LEU A CA 1
ATOM 2128 C C . LEU A 1 271 ? -7.645 -14.408 15.588 1.00 95.81 271 LEU A C 1
ATOM 2130 O O . LEU A 1 271 ? -8.565 -14.470 16.408 1.00 95.81 271 LEU A O 1
ATOM 2134 N N . PRO A 1 272 ? -7.597 -13.438 14.657 1.00 95.75 272 PRO A N 1
ATOM 2135 C CA . PRO A 1 272 ? -8.658 -12.451 14.472 1.00 95.75 272 PRO A CA 1
ATOM 2136 C C . PRO A 1 272 ? -9.829 -13.071 13.692 1.00 95.75 272 PRO A C 1
ATOM 2138 O O . PRO A 1 272 ? -9.857 -13.043 12.456 1.00 95.75 272 PRO A O 1
ATOM 2141 N N . ARG A 1 273 ? -10.797 -13.649 14.413 1.00 95.94 273 ARG A N 1
ATOM 2142 C CA . ARG A 1 273 ? -12.064 -14.123 13.841 1.00 95.94 273 ARG A CA 1
ATOM 2143 C C . ARG A 1 273 ? -12.854 -12.928 13.321 1.00 95.94 273 ARG A C 1
ATOM 2145 O O . ARG A 1 273 ? -12.957 -11.908 13.998 1.00 95.94 273 ARG A O 1
ATOM 2152 N N . VAL A 1 274 ? -13.422 -13.061 12.131 1.00 96.12 274 VAL A N 1
ATOM 2153 C CA . VAL A 1 274 ? -14.317 -12.072 11.532 1.00 96.12 274 VAL A CA 1
ATOM 2154 C C . VAL A 1 274 ? -15.718 -12.302 12.089 1.00 96.12 274 VAL A C 1
ATOM 2156 O O . VAL A 1 274 ? -16.272 -13.388 11.947 1.00 96.12 274 VAL A O 1
ATOM 2159 N N . VAL A 1 275 ? -16.262 -11.285 12.756 1.00 94.56 275 VAL A N 1
ATOM 2160 C CA . VAL A 1 275 ? -17.588 -11.336 13.397 1.00 94.56 275 VAL A CA 1
ATOM 2161 C C . VAL A 1 275 ? -18.671 -10.888 12.420 1.00 94.56 275 VAL A C 1
ATOM 2163 O O . VAL A 1 275 ? -19.737 -11.486 12.347 1.00 94.56 275 VAL A O 1
ATOM 2166 N N . GLY A 1 276 ? -18.369 -9.855 11.636 1.00 92.19 276 GLY A N 1
ATOM 2167 C CA . GLY A 1 276 ? -19.246 -9.318 10.608 1.00 92.19 276 GLY A CA 1
ATOM 2168 C C . GLY A 1 276 ? -18.509 -8.298 9.750 1.00 92.19 276 GLY A C 1
ATOM 2169 O O . GLY A 1 276 ? -17.519 -7.697 10.177 1.00 92.19 276 GLY A O 1
ATOM 2170 N N . GLU A 1 277 ? -18.987 -8.096 8.531 1.00 94.44 277 GLU A N 1
ATOM 2171 C CA . GLU A 1 277 ? -18.494 -7.059 7.634 1.00 94.44 277 GLU A CA 1
ATOM 2172 C C . GLU A 1 277 ? -19.625 -6.508 6.771 1.00 94.44 277 GLU A C 1
ATOM 2174 O O . GLU A 1 277 ? -20.624 -7.188 6.538 1.00 94.44 277 GLU A O 1
ATOM 2179 N N . GLY A 1 278 ? -19.485 -5.267 6.315 1.00 92.94 278 GLY A N 1
ATOM 2180 C CA . GLY A 1 278 ? -20.522 -4.614 5.529 1.00 92.94 278 GLY A CA 1
ATOM 2181 C C . GLY A 1 278 ? -20.058 -3.302 4.922 1.00 92.94 278 GLY A C 1
ATOM 2182 O O . GLY A 1 278 ? -19.218 -2.597 5.481 1.00 92.94 278 GLY A O 1
ATOM 2183 N N . VAL A 1 279 ? -20.629 -2.987 3.764 1.00 95.38 279 VAL A N 1
ATOM 2184 C CA . VAL A 1 279 ? -20.477 -1.707 3.070 1.00 95.38 279 VAL A CA 1
ATOM 2185 C C . VAL A 1 279 ? -21.794 -0.956 3.185 1.00 95.38 279 VAL A C 1
ATOM 2187 O O . VAL A 1 279 ? -22.862 -1.553 3.032 1.00 95.38 279 VAL A O 1
ATOM 2190 N N . LYS A 1 280 ? -21.740 0.352 3.426 1.00 95.56 280 LYS A N 1
ATOM 2191 C CA . LYS A 1 280 ? -22.907 1.220 3.286 1.00 95.56 280 LYS A CA 1
ATOM 2192 C C . LYS A 1 280 ? -22.499 2.595 2.776 1.00 95.56 280 LYS A C 1
ATOM 2194 O O . LYS A 1 280 ? -21.440 3.105 3.135 1.00 95.56 280 LYS A O 1
ATOM 2199 N N . GLN A 1 281 ? -23.361 3.180 1.955 1.00 95.50 281 GLN A N 1
ATOM 2200 C CA . GLN A 1 281 ? -23.191 4.514 1.398 1.00 95.50 281 GLN A CA 1
ATOM 2201 C C . GLN A 1 281 ? -24.128 5.510 2.092 1.00 95.50 281 GLN A C 1
ATOM 2203 O O . GLN A 1 281 ? -25.250 5.156 2.456 1.00 95.50 281 GLN A O 1
ATOM 2208 N N . GLU A 1 282 ? -23.665 6.746 2.259 1.00 94.44 282 GLU A N 1
ATOM 2209 C CA . GLU A 1 282 ? -24.403 7.876 2.827 1.00 94.44 282 GLU A CA 1
ATOM 2210 C C . GLU A 1 282 ? -24.329 9.072 1.869 1.00 94.44 282 GLU A C 1
ATOM 2212 O O . GLU A 1 282 ? -23.253 9.412 1.366 1.00 94.44 282 GLU A O 1
ATOM 2217 N N . LEU A 1 283 ? -25.469 9.724 1.622 1.00 96.56 283 LEU A N 1
ATOM 2218 C CA . LEU A 1 283 ? -25.555 10.922 0.788 1.00 96.56 283 LEU A CA 1
ATOM 2219 C C . LEU A 1 283 ? -25.633 12.165 1.677 1.00 96.56 283 LEU A C 1
ATOM 2221 O O . LEU A 1 283 ? -26.689 12.492 2.215 1.00 96.56 283 LEU A O 1
ATOM 2225 N N . VAL A 1 284 ? -24.529 12.900 1.774 1.00 96.50 284 VAL A N 1
ATOM 2226 C CA . VAL A 1 284 ? -24.476 14.155 2.527 1.00 96.50 284 VAL A CA 1
ATOM 2227 C C . VAL A 1 284 ? -24.745 15.319 1.577 1.00 96.50 284 VAL A C 1
ATOM 2229 O O . VAL A 1 284 ? -23.880 15.706 0.789 1.00 96.50 284 VAL A O 1
ATOM 2232 N N . GLU A 1 285 ? -25.958 15.870 1.638 1.00 96.19 285 GLU A N 1
ATOM 2233 C CA . GLU A 1 285 ? -26.358 17.058 0.879 1.00 96.19 285 GLU A CA 1
ATOM 2234 C C . GLU A 1 285 ? -26.410 18.304 1.766 1.00 96.19 285 GLU A C 1
ATOM 2236 O O . GLU A 1 285 ? -27.029 18.305 2.830 1.00 96.19 285 GLU A O 1
ATOM 2241 N N . ASN A 1 286 ? -25.787 19.390 1.308 1.00 94.19 286 ASN A N 1
ATOM 2242 C CA . ASN A 1 286 ? -25.839 20.679 1.985 1.00 94.19 286 ASN A CA 1
ATOM 2243 C C . ASN A 1 286 ? -25.766 21.851 0.993 1.00 94.19 286 ASN A C 1
ATOM 2245 O O . ASN A 1 286 ? -25.253 21.720 -0.118 1.00 94.19 286 ASN A O 1
ATOM 2249 N N . VAL A 1 287 ? -26.271 23.015 1.406 1.00 96.62 287 VAL A N 1
ATOM 2250 C CA . VAL A 1 287 ? -26.032 24.293 0.718 1.00 96.62 287 VAL A CA 1
ATOM 2251 C C . VAL A 1 287 ? -25.031 25.086 1.548 1.00 96.62 287 VAL A C 1
ATOM 2253 O O . VAL A 1 287 ? -25.169 25.173 2.768 1.00 96.62 287 VAL A O 1
ATOM 2256 N N . PHE A 1 288 ? -24.009 25.631 0.897 1.00 97.25 288 PHE A N 1
ATOM 2257 C CA . PHE A 1 288 ? -22.928 26.379 1.528 1.00 97.25 288 PHE A CA 1
ATOM 2258 C C . PHE A 1 288 ? -22.840 27.793 0.957 1.00 97.25 288 PHE A C 1
ATOM 2260 O O . PHE A 1 288 ? -23.000 27.989 -0.250 1.00 97.25 288 PHE A O 1
ATOM 2267 N N . THR A 1 289 ? -22.562 28.773 1.818 1.00 97.50 289 THR A N 1
ATOM 2268 C CA . THR A 1 289 ? -22.429 30.174 1.411 1.00 97.50 289 THR A CA 1
ATOM 2269 C C . THR A 1 289 ? -20.964 30.529 1.153 1.00 97.50 289 THR A C 1
ATOM 2271 O O . THR A 1 289 ? -20.134 30.539 2.067 1.00 97.50 289 THR A O 1
ATOM 2274 N N . LEU A 1 290 ? -20.645 30.857 -0.097 1.00 97.12 290 LEU A N 1
ATOM 2275 C CA . LEU A 1 290 ? -19.342 31.383 -0.487 1.00 97.12 290 LEU A CA 1
ATOM 2276 C C . LEU A 1 290 ? -19.172 32.808 0.059 1.00 97.12 290 LEU A C 1
ATOM 2278 O O . LEU A 1 290 ? -20.064 33.647 -0.048 1.00 97.12 290 LEU A O 1
ATOM 2282 N N . ALA A 1 291 ? -18.005 33.091 0.638 1.00 96.50 291 ALA A N 1
ATOM 2283 C CA . ALA A 1 291 ? -17.681 34.389 1.231 1.00 96.50 291 ALA A CA 1
ATOM 2284 C C . ALA A 1 291 ? -17.447 35.495 0.182 1.00 96.50 291 ALA A C 1
ATOM 2286 O O . ALA A 1 291 ? -17.403 36.675 0.527 1.00 96.50 291 ALA A O 1
ATOM 2287 N N . VAL A 1 292 ? -17.278 35.114 -1.088 1.00 96.06 292 VAL A N 1
ATOM 2288 C CA . VAL A 1 292 ? -17.130 36.005 -2.243 1.00 96.06 292 VAL A CA 1
ATOM 2289 C C . VAL A 1 292 ? -18.044 35.489 -3.362 1.00 96.06 292 VAL A C 1
ATOM 2291 O O . VAL A 1 292 ? -18.018 34.282 -3.608 1.00 96.06 292 VAL A O 1
ATOM 2294 N N . PRO A 1 293 ? -18.806 36.360 -4.054 1.00 97.25 293 PRO A N 1
ATOM 2295 C CA . PRO A 1 293 ? -19.599 35.979 -5.219 1.00 97.25 293 PRO A CA 1
ATOM 2296 C C . PRO A 1 293 ? -18.764 35.281 -6.304 1.00 97.25 293 PRO A C 1
ATOM 2298 O O . PRO A 1 293 ? -17.768 35.822 -6.794 1.00 97.25 293 PRO A O 1
ATOM 2301 N N . ALA A 1 294 ? -19.180 34.072 -6.667 1.00 96.81 294 ALA A N 1
ATOM 2302 C CA . ALA A 1 294 ? -18.592 33.231 -7.692 1.00 96.81 294 ALA A CA 1
ATOM 2303 C C . ALA A 1 294 ? -19.316 33.393 -9.033 1.00 96.81 294 ALA A C 1
ATOM 2305 O O . ALA A 1 294 ? -20.543 33.362 -9.107 1.00 96.81 294 ALA A O 1
ATOM 2306 N N . LEU A 1 295 ? -18.527 33.471 -10.103 1.00 95.88 295 LEU A N 1
ATOM 2307 C CA . LEU A 1 295 ? -18.979 33.325 -11.483 1.00 95.88 295 LEU A CA 1
ATOM 2308 C C . LEU A 1 295 ? -19.200 31.844 -11.836 1.00 95.88 295 LEU A C 1
ATOM 2310 O O . LEU A 1 295 ? -20.144 31.501 -12.544 1.00 95.88 295 LEU A O 1
ATOM 2314 N N . LYS A 1 296 ? -18.315 30.959 -11.352 1.00 95.19 296 LYS A N 1
ATOM 2315 C CA . LYS A 1 296 ? -18.429 29.496 -11.470 1.00 95.19 296 LYS A CA 1
ATOM 2316 C C . LYS A 1 296 ? -17.603 28.776 -10.403 1.00 95.19 296 LYS A C 1
ATOM 2318 O O . LYS A 1 296 ? -16.580 29.295 -9.959 1.00 95.19 296 LYS A O 1
ATOM 2323 N N . VAL A 1 297 ? -17.988 27.547 -10.065 1.00 96.94 297 VAL A N 1
ATOM 2324 C CA . VAL A 1 297 ? -17.138 26.594 -9.327 1.00 96.94 297 VAL A CA 1
ATOM 2325 C C . VAL A 1 297 ? -16.355 25.751 -10.335 1.00 96.94 297 VAL A C 1
ATOM 2327 O O . VAL A 1 297 ? -16.882 25.421 -11.396 1.00 96.94 297 VAL A O 1
ATOM 2330 N N . ASP A 1 298 ? -15.092 25.460 -10.030 1.00 93.81 298 ASP A N 1
ATOM 2331 C CA . ASP A 1 298 ? -14.170 24.734 -10.911 1.00 93.81 298 ASP A CA 1
ATOM 2332 C C . ASP A 1 298 ? -14.030 23.271 -10.469 1.00 93.81 298 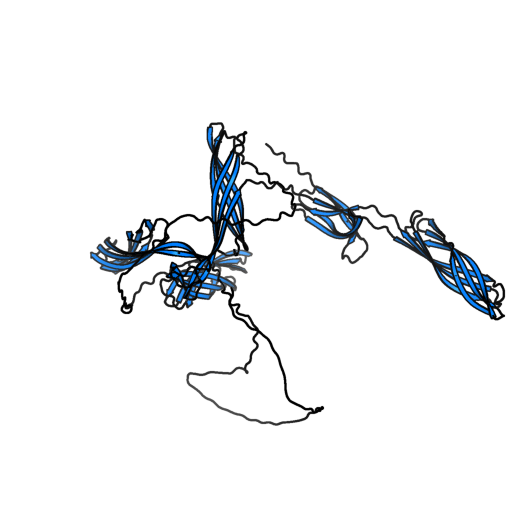ASP A C 1
ATOM 2334 O O . ASP A 1 298 ? -14.330 22.352 -11.227 1.00 93.81 298 ASP A O 1
ATOM 2338 N N . GLU A 1 299 ? -13.674 23.052 -9.201 1.00 95.94 299 GLU A N 1
ATOM 2339 C CA . GLU A 1 299 ? -13.606 21.731 -8.574 1.00 95.94 299 GLU A CA 1
ATOM 2340 C C . GLU A 1 299 ? -13.896 21.817 -7.066 1.00 95.94 299 GLU A C 1
ATOM 2342 O O . GLU A 1 299 ? -13.709 22.857 -6.430 1.00 95.94 299 GLU A O 1
ATOM 2347 N N . ILE A 1 300 ? -14.307 20.697 -6.470 1.00 96.75 300 ILE A N 1
ATOM 2348 C CA . ILE A 1 300 ? -14.330 20.515 -5.015 1.00 96.75 300 ILE A CA 1
ATOM 2349 C C . ILE A 1 300 ? -13.499 19.277 -4.699 1.00 96.75 300 ILE A C 1
ATOM 2351 O O . ILE A 1 300 ? -13.785 18.190 -5.198 1.00 96.75 300 ILE A O 1
ATOM 2355 N N . ARG A 1 301 ? -12.478 19.433 -3.856 1.00 96.06 301 ARG A N 1
ATOM 2356 C CA . ARG A 1 301 ? -11.659 18.320 -3.360 1.00 96.06 301 ARG A CA 1
ATOM 2357 C C . ARG A 1 301 ? -12.086 17.986 -1.944 1.00 96.06 301 ARG A C 1
ATOM 2359 O O . ARG A 1 301 ? -12.052 18.864 -1.088 1.00 96.06 301 ARG A O 1
ATOM 2366 N N . GLY A 1 302 ? -12.489 16.746 -1.701 1.00 94.69 302 GLY A N 1
ATOM 2367 C CA . GLY A 1 302 ? -12.876 16.273 -0.374 1.00 94.69 302 GLY A CA 1
ATOM 2368 C C . GLY A 1 302 ? -11.897 15.247 0.179 1.00 94.69 302 GLY A C 1
ATOM 2369 O O . GLY A 1 302 ? -11.347 14.438 -0.565 1.00 94.69 302 GLY A O 1
ATOM 2370 N N . GLU A 1 303 ? -11.740 15.243 1.495 1.00 96.25 303 GLU A N 1
ATOM 2371 C CA . GLU A 1 303 ? -11.131 14.153 2.251 1.00 96.25 303 GLU A CA 1
ATOM 2372 C C . GLU A 1 303 ? -11.924 13.890 3.535 1.00 96.25 303 GLU A C 1
ATOM 2374 O O . GLU A 1 303 ? -12.664 14.749 4.020 1.00 96.25 303 GLU A O 1
ATOM 2379 N N . ILE A 1 304 ? -11.776 12.688 4.087 1.00 95.31 304 ILE A N 1
ATOM 2380 C CA . ILE A 1 304 ? -12.483 12.268 5.296 1.00 95.31 304 ILE A CA 1
ATOM 2381 C C . ILE A 1 304 ? -11.512 12.310 6.477 1.00 95.31 304 ILE A C 1
ATOM 2383 O O . ILE A 1 304 ? -10.446 11.695 6.445 1.00 95.31 304 ILE A O 1
ATOM 2387 N N . ARG A 1 305 ? -11.885 13.052 7.521 1.00 94.06 305 ARG A N 1
ATOM 2388 C CA . ARG A 1 305 ? -11.100 13.282 8.740 1.00 94.06 305 ARG A CA 1
ATOM 2389 C C . ARG A 1 305 ? -11.881 12.865 9.985 1.00 94.06 305 ARG A C 1
ATOM 2391 O O . ARG A 1 305 ? -13.101 12.727 9.947 1.00 94.06 305 ARG A O 1
ATOM 2398 N N . ASN A 1 306 ? -11.160 12.742 11.102 1.00 93.62 306 ASN A N 1
ATOM 2399 C CA . ASN A 1 306 ? -11.714 12.589 12.452 1.00 93.62 306 ASN A CA 1
ATOM 2400 C C . ASN A 1 306 ? -12.762 11.468 12.563 1.00 93.62 306 ASN A C 1
ATOM 2402 O O . ASN A 1 306 ? -13.841 11.686 13.105 1.00 93.62 306 ASN A O 1
ATOM 2406 N N . ILE A 1 307 ? -12.445 10.285 12.023 1.00 94.56 307 ILE A N 1
ATOM 2407 C CA . ILE A 1 307 ? -13.315 9.115 12.153 1.00 94.56 307 ILE A CA 1
ATOM 2408 C C . ILE A 1 307 ? -13.403 8.692 13.617 1.00 94.56 307 ILE A C 1
ATOM 2410 O O . ILE A 1 307 ? -12.394 8.332 14.226 1.00 94.56 307 ILE A O 1
ATOM 2414 N N . GLU A 1 308 ? -14.620 8.676 14.144 1.00 93.06 308 GLU A N 1
ATOM 2415 C CA . GLU A 1 308 ? -14.965 8.030 15.403 1.00 93.06 308 GLU A CA 1
ATOM 2416 C C . GLU A 1 308 ? -15.919 6.860 15.143 1.00 93.06 308 GLU A C 1
ATOM 2418 O O . GLU A 1 308 ? -16.715 6.873 14.201 1.00 93.06 308 GLU A O 1
ATOM 2423 N N . THR A 1 309 ? -15.827 5.827 15.977 1.00 93.62 309 THR A N 1
ATOM 2424 C CA . THR A 1 309 ? -16.656 4.624 15.867 1.00 93.62 309 THR A CA 1
ATOM 2425 C C . THR A 1 309 ? -17.237 4.260 17.220 1.00 93.62 309 THR A C 1
ATOM 2427 O O . THR A 1 309 ? -16.496 4.214 18.206 1.00 93.62 309 THR A O 1
ATOM 2430 N N . ASP A 1 310 ? -18.517 3.912 17.245 1.00 91.94 310 ASP A N 1
ATOM 2431 C CA . ASP A 1 310 ? -19.171 3.305 18.402 1.00 91.94 310 ASP A CA 1
ATOM 2432 C C . ASP A 1 310 ? -19.826 1.978 18.001 1.00 91.94 310 ASP A C 1
ATOM 2434 O O . ASP A 1 310 ? -20.205 1.773 16.844 1.00 91.94 310 ASP A O 1
ATOM 2438 N N . VAL A 1 311 ? -19.931 1.062 18.959 1.00 92.31 311 VAL A N 1
ATOM 2439 C CA . VAL A 1 311 ? -20.505 -0.267 18.763 1.00 92.31 311 VAL A CA 1
ATOM 2440 C C . VAL A 1 311 ? -21.655 -0.457 19.731 1.00 92.31 311 VAL A C 1
ATOM 2442 O O . VAL A 1 311 ? -21.467 -0.471 20.946 1.00 92.31 311 VAL A O 1
ATOM 2445 N N . ILE A 1 312 ? -22.834 -0.701 19.174 1.00 90.50 312 ILE A N 1
ATOM 2446 C CA . ILE A 1 312 ? -24.001 -1.193 19.903 1.00 90.50 312 ILE A CA 1
ATOM 2447 C C . ILE A 1 312 ? -24.318 -2.613 19.403 1.00 90.50 312 ILE A C 1
ATOM 2449 O O . ILE A 1 312 ? -23.819 -3.004 18.347 1.00 90.50 312 ILE A O 1
ATOM 2453 N N . PRO A 1 313 ? -25.098 -3.427 20.136 1.00 92.12 313 PRO A N 1
ATOM 2454 C CA . PRO A 1 313 ? -25.445 -4.770 19.678 1.00 92.12 313 PRO A CA 1
ATOM 2455 C C . PRO A 1 313 ? -25.996 -4.768 18.244 1.00 92.12 313 PRO A C 1
ATOM 2457 O O . PRO A 1 313 ? -26.885 -3.979 17.917 1.00 92.12 313 PRO A O 1
ATOM 2460 N N . ASP A 1 314 ? -25.415 -5.624 17.403 1.00 92.31 314 ASP A N 1
ATOM 2461 C CA . ASP A 1 314 ? -25.732 -5.818 15.983 1.00 92.31 314 ASP A CA 1
ATOM 2462 C C . ASP A 1 314 ? -25.537 -4.593 15.060 1.00 92.31 314 ASP A C 1
ATOM 2464 O O . ASP A 1 314 ? -25.933 -4.644 13.892 1.00 92.31 314 ASP A O 1
ATOM 2468 N N . LYS A 1 315 ? -24.941 -3.479 15.527 1.00 92.69 315 LYS A N 1
ATOM 2469 C CA . LYS A 1 315 ? -24.729 -2.272 14.700 1.00 92.69 315 LYS A CA 1
ATOM 2470 C C . LYS A 1 315 ? -23.433 -1.528 15.023 1.00 92.69 315 LYS A C 1
ATOM 2472 O O . LYS A 1 315 ? -23.066 -1.339 16.182 1.00 92.69 315 LYS A O 1
ATOM 2477 N N . VAL A 1 316 ? -22.802 -0.981 13.988 1.00 95.56 316 VAL A N 1
ATOM 2478 C CA . VAL A 1 316 ? -21.676 -0.045 14.120 1.00 95.56 316 VAL A CA 1
ATOM 2479 C C . VAL A 1 316 ? -22.114 1.351 13.699 1.00 95.56 316 VAL A C 1
ATOM 2481 O O . VAL A 1 316 ? -22.688 1.536 12.624 1.00 95.56 316 VAL A O 1
ATOM 2484 N N . VAL A 1 317 ? -21.819 2.335 14.545 1.00 94.75 317 VAL A N 1
ATOM 2485 C CA . VAL A 1 317 ? -21.955 3.758 14.236 1.00 94.75 317 VAL A CA 1
ATOM 2486 C C . VAL A 1 317 ? -20.595 4.268 13.780 1.00 94.75 317 VAL A C 1
ATOM 2488 O O . VAL A 1 317 ? -19.616 4.141 14.513 1.00 94.75 317 VAL A O 1
ATOM 2491 N N . VAL A 1 318 ? -20.524 4.853 12.588 1.00 96.19 318 VAL A N 1
ATOM 2492 C CA . VAL A 1 318 ? -19.329 5.540 12.082 1.00 96.19 318 VAL A CA 1
ATOM 2493 C C . VAL A 1 318 ? -19.651 7.017 11.942 1.00 96.19 318 VAL A C 1
ATOM 2495 O O . VAL A 1 318 ? -20.629 7.384 11.293 1.00 96.19 318 VAL A O 1
ATOM 2498 N N . GLN A 1 319 ? -18.829 7.865 12.546 1.00 95.88 319 GLN A N 1
ATOM 2499 C CA . GLN A 1 319 ? -18.953 9.317 12.499 1.00 95.88 319 GLN A CA 1
ATOM 2500 C C . GLN A 1 319 ? -17.658 9.920 11.974 1.00 95.88 319 GLN A C 1
ATOM 2502 O O . GLN A 1 319 ? -16.588 9.345 12.155 1.00 95.88 319 GLN A O 1
ATOM 2507 N N . GLY A 1 320 ? -17.734 11.080 11.333 1.00 95.75 320 GLY A N 1
ATOM 2508 C CA . GLY A 1 320 ? -16.542 11.773 10.862 1.00 95.75 320 GLY A CA 1
ATOM 2509 C C . GLY A 1 320 ? -16.837 13.132 10.258 1.00 95.75 320 GLY A C 1
ATOM 2510 O O . GLY A 1 320 ? -17.970 13.610 10.284 1.00 95.75 320 GLY A O 1
ATOM 2511 N N . ILE A 1 321 ? -15.803 13.755 9.699 1.00 96.69 321 ILE A N 1
ATOM 2512 C CA . ILE A 1 321 ? -15.881 15.068 9.059 1.00 96.69 321 ILE A CA 1
ATOM 2513 C C . ILE A 1 321 ? -15.426 14.947 7.607 1.00 96.69 321 ILE A C 1
ATOM 2515 O O . ILE A 1 321 ? -14.305 14.522 7.330 1.00 96.69 321 ILE A O 1
ATOM 2519 N N . ILE A 1 322 ? -16.284 15.368 6.682 1.00 96.94 322 ILE A N 1
ATOM 2520 C CA . ILE A 1 322 ? -15.930 15.605 5.285 1.00 96.94 322 ILE A CA 1
ATOM 2521 C C . ILE A 1 322 ? -15.297 16.997 5.224 1.00 96.94 322 ILE A C 1
ATOM 2523 O O . ILE A 1 322 ? -15.994 18.009 5.325 1.00 96.94 322 ILE A O 1
ATOM 2527 N N . HIS A 1 323 ? -13.974 17.053 5.088 1.00 96.81 323 HIS A N 1
ATOM 2528 C CA . HIS A 1 323 ? -13.246 18.297 4.872 1.00 96.81 323 HIS A CA 1
ATOM 2529 C C . HIS A 1 323 ? -13.160 18.566 3.370 1.00 96.81 323 HIS A C 1
ATOM 2531 O O . HIS A 1 323 ? -12.582 17.776 2.624 1.00 96.81 323 HIS A O 1
ATOM 2537 N N . LYS A 1 324 ? -13.751 19.673 2.921 1.00 96.38 324 LYS A N 1
ATOM 2538 C CA . LYS A 1 324 ? -13.864 20.056 1.512 1.00 96.38 324 LYS A CA 1
ATOM 2539 C C . LYS A 1 324 ? -13.075 21.332 1.248 1.00 96.38 324 LYS A C 1
ATOM 2541 O O . LYS A 1 324 ? -13.207 22.316 1.971 1.00 96.38 324 LYS A O 1
ATOM 2546 N N . GLN A 1 325 ? -12.312 21.338 0.163 1.00 97.50 325 GLN A N 1
ATOM 2547 C CA . GLN A 1 325 ? -11.691 22.522 -0.409 1.00 97.50 325 GLN A CA 1
ATOM 2548 C C . GLN A 1 325 ? -12.379 22.832 -1.741 1.00 97.50 325 GLN A C 1
ATOM 2550 O O . GLN A 1 325 ? -12.190 22.128 -2.732 1.00 97.50 325 GLN A O 1
ATOM 2555 N N . ILE A 1 326 ? -13.203 23.878 -1.741 1.00 97.31 326 ILE A N 1
ATOM 2556 C CA . ILE A 1 326 ? -13.930 24.374 -2.912 1.00 97.31 326 ILE A CA 1
ATOM 2557 C C . ILE A 1 326 ? -13.007 25.330 -3.662 1.00 97.31 326 ILE A C 1
ATOM 2559 O O . ILE A 1 326 ? -12.492 26.263 -3.043 1.00 97.31 326 ILE A O 1
ATOM 2563 N N . PHE A 1 327 ? -12.823 25.131 -4.966 1.00 96.88 327 PHE A N 1
ATOM 2564 C CA . PHE A 1 327 ? -12.090 26.025 -5.864 1.00 96.88 327 PHE A CA 1
ATOM 2565 C C . PHE A 1 327 ? -13.067 26.659 -6.855 1.00 96.88 327 PHE A C 1
ATOM 2567 O O . PHE A 1 327 ? -13.863 25.967 -7.491 1.00 96.88 327 PHE A O 1
ATOM 2574 N N . PHE A 1 328 ? -13.041 27.984 -6.974 1.00 97.19 328 PHE A N 1
ATOM 2575 C CA . PHE A 1 328 ? -14.017 28.739 -7.760 1.00 97.19 328 PHE A CA 1
ATOM 2576 C C . PHE A 1 328 ? -13.407 30.003 -8.367 1.00 97.19 328 PHE A C 1
ATOM 2578 O O . PHE A 1 328 ? -12.350 30.465 -7.941 1.00 97.19 328 PHE A O 1
ATOM 2585 N N . VAL A 1 329 ? -14.075 30.560 -9.373 1.00 96.25 329 VAL A N 1
ATOM 2586 C CA . VAL A 1 329 ? -13.708 31.826 -10.017 1.00 96.25 329 VAL A CA 1
ATOM 2587 C C . VAL A 1 329 ? -14.690 32.898 -9.561 1.00 96.25 329 VAL A C 1
ATOM 2589 O O . VAL A 1 329 ? -15.898 32.671 -9.620 1.00 96.25 329 VAL A O 1
ATOM 2592 N N . ASP A 1 330 ? -14.194 34.042 -9.089 1.00 95.81 330 ASP A N 1
ATOM 2593 C CA . ASP A 1 330 ? -15.036 35.178 -8.689 1.00 95.81 330 ASP A CA 1
ATOM 2594 C C . ASP A 1 330 ? -15.524 36.024 -9.881 1.00 95.81 330 ASP A C 1
ATOM 2596 O O . ASP A 1 330 ? -15.129 35.807 -11.029 1.00 95.81 330 ASP A O 1
ATOM 2600 N N . GLN A 1 331 ? -16.393 37.002 -9.609 1.00 95.12 331 GLN A N 1
ATOM 2601 C CA . GLN A 1 331 ? -16.907 37.936 -10.626 1.00 95.12 331 GLN A CA 1
ATOM 2602 C C . GLN A 1 331 ? -15.811 38.777 -11.315 1.00 95.12 331 GLN A C 1
ATOM 2604 O O . GLN A 1 331 ? -15.990 39.222 -12.448 1.00 95.12 331 GLN A O 1
ATOM 2609 N N . ASP A 1 332 ? -14.652 38.943 -10.675 1.00 95.12 332 ASP A N 1
ATOM 2610 C CA . ASP A 1 332 ? -13.483 39.654 -11.204 1.00 95.12 332 ASP A CA 1
ATOM 2611 C C . ASP A 1 332 ? -12.523 38.716 -11.983 1.00 95.12 332 ASP A C 1
ATOM 2613 O O . ASP A 1 332 ? -11.422 39.121 -12.360 1.00 95.12 332 ASP A O 1
ATOM 2617 N N . ASN A 1 333 ? -12.936 37.470 -12.264 1.00 91.12 333 ASN A N 1
ATOM 2618 C CA . ASN A 1 333 ? -12.161 36.397 -12.910 1.00 91.12 333 ASN A CA 1
ATOM 2619 C C . ASN A 1 333 ? -10.917 35.904 -12.136 1.00 91.12 333 ASN A C 1
ATOM 2621 O O . ASN A 1 333 ? -10.031 35.268 -12.713 1.00 91.12 333 ASN A O 1
ATOM 2625 N N . ASN A 1 334 ? -10.847 36.123 -10.822 1.00 90.31 334 ASN A N 1
ATOM 2626 C CA . ASN A 1 334 ? -9.782 35.579 -9.980 1.00 90.31 334 ASN A CA 1
ATOM 2627 C C . ASN A 1 334 ? -10.132 34.173 -9.484 1.00 90.31 334 ASN A C 1
ATOM 2629 O O . ASN A 1 334 ? -11.230 33.931 -8.982 1.00 90.31 334 ASN A O 1
ATOM 2633 N N . ALA A 1 335 ? -9.160 33.261 -9.538 1.00 92.69 335 ALA A N 1
ATOM 2634 C CA . ALA A 1 335 ? -9.264 31.968 -8.873 1.00 92.69 335 ALA A CA 1
ATOM 2635 C C . ALA A 1 335 ? -9.179 32.136 -7.345 1.00 92.69 335 ALA A C 1
ATOM 2637 O O . ALA A 1 335 ? -8.272 32.789 -6.821 1.00 92.69 335 ALA A O 1
ATOM 2638 N N . ARG A 1 336 ? -10.116 31.518 -6.627 1.00 92.75 336 ARG A N 1
ATOM 2639 C CA . ARG A 1 336 ? -10.222 31.504 -5.165 1.00 92.75 336 ARG A CA 1
ATOM 2640 C C . ARG A 1 336 ? -10.435 30.088 -4.657 1.00 92.75 336 ARG A C 1
ATOM 2642 O O . ARG A 1 336 ? -10.820 29.190 -5.403 1.00 92.75 336 ARG A O 1
ATOM 2649 N N . HIS A 1 337 ? -10.221 29.910 -3.358 1.00 96.00 337 HIS A N 1
ATOM 2650 C CA . HIS A 1 337 ? -10.606 28.693 -2.664 1.00 96.00 337 HIS A CA 1
ATOM 2651 C C . HIS A 1 337 ? -11.224 29.008 -1.297 1.00 96.00 337 HIS A C 1
ATOM 2653 O O . HIS A 1 337 ? -10.847 29.983 -0.647 1.00 96.00 337 HIS A O 1
ATOM 2659 N N . GLN A 1 338 ? -12.174 28.181 -0.860 1.00 97.00 338 GLN A N 1
ATOM 2660 C CA . GLN A 1 338 ? -12.799 28.257 0.463 1.00 97.00 338 GLN A CA 1
ATOM 2661 C C . GLN A 1 338 ? -12.923 26.849 1.048 1.00 97.00 338 GLN A C 1
ATOM 2663 O O . GLN A 1 338 ? -13.250 25.903 0.332 1.00 97.00 338 GLN A O 1
ATOM 2668 N N . ALA A 1 339 ? -12.566 26.701 2.323 1.00 96.38 339 ALA A N 1
ATOM 2669 C CA . ALA A 1 339 ? -12.662 25.431 3.035 1.00 96.38 339 ALA A CA 1
ATOM 2670 C C . ALA A 1 339 ? -14.023 25.306 3.733 1.00 96.38 339 ALA A C 1
ATOM 2672 O O . ALA A 1 339 ? -14.599 26.305 4.171 1.00 96.38 339 ALA A O 1
ATOM 2673 N N . GLU A 1 340 ? -14.504 24.077 3.857 1.00 96.69 340 GLU A N 1
ATOM 2674 C CA . GLU A 1 340 ? -15.758 23.725 4.514 1.00 96.69 340 GLU A CA 1
ATOM 2675 C C . GLU A 1 340 ? -15.600 22.377 5.227 1.00 96.69 340 GLU A C 1
ATOM 2677 O O . GLU A 1 340 ? -14.969 21.462 4.701 1.00 96.69 340 GLU A O 1
ATOM 2682 N N . GLU A 1 341 ? -16.189 22.236 6.411 1.00 96.75 341 GLU A N 1
ATOM 2683 C CA . GLU A 1 341 ? -16.221 20.976 7.155 1.00 96.75 341 GLU A CA 1
ATOM 2684 C C . GLU A 1 341 ? -17.670 20.578 7.425 1.00 96.75 341 GLU A C 1
ATOM 2686 O O . GLU A 1 341 ? -18.428 21.347 8.016 1.00 96.75 341 GLU A O 1
ATOM 2691 N N . VAL A 1 342 ? -18.057 19.381 6.976 1.00 96.06 342 VAL A N 1
ATOM 2692 C CA . VAL A 1 342 ? -19.416 18.848 7.144 1.00 96.06 342 VAL A CA 1
ATOM 2693 C C . VAL A 1 342 ? -19.347 17.530 7.914 1.00 96.06 342 VAL A C 1
ATOM 2695 O O . VAL A 1 342 ? -18.707 16.591 7.434 1.00 96.06 342 VAL A O 1
ATOM 2698 N N . PRO A 1 343 ? -19.968 17.425 9.102 1.00 96.31 343 PRO A N 1
ATOM 2699 C CA . PRO A 1 343 ? -20.027 16.167 9.829 1.00 96.31 343 PRO A CA 1
ATOM 2700 C C . PRO A 1 343 ? -20.960 15.176 9.122 1.00 96.31 343 PRO A C 1
ATOM 2702 O O . PRO A 1 343 ? -21.993 15.565 8.579 1.00 96.31 343 PRO A O 1
ATOM 2705 N N . PHE A 1 344 ? -20.626 13.890 9.181 1.00 95.25 344 PHE A N 1
ATOM 2706 C CA . PHE A 1 344 ? -21.493 12.796 8.744 1.00 95.25 344 PHE A CA 1
ATOM 2707 C C . PHE A 1 344 ? -21.583 11.716 9.826 1.00 95.25 344 PHE A C 1
ATOM 2709 O O . PHE A 1 344 ? -20.697 11.590 10.676 1.00 95.25 344 PHE A O 1
ATOM 2716 N N . SER A 1 345 ? -22.670 10.945 9.805 1.00 95.12 345 SER A N 1
ATOM 2717 C CA . SER A 1 345 ? -22.925 9.851 10.742 1.00 95.12 345 SER A CA 1
ATOM 2718 C C . SER A 1 345 ? -23.679 8.744 10.019 1.00 95.12 345 SER A C 1
ATOM 2720 O O . SER A 1 345 ? -24.703 9.007 9.399 1.00 95.12 345 SER A O 1
ATOM 2722 N N . LEU A 1 346 ? -23.195 7.511 10.130 1.00 93.69 346 LEU A N 1
ATOM 2723 C CA . LEU A 1 346 ? -23.703 6.350 9.411 1.00 93.69 346 LEU A CA 1
ATOM 2724 C C . LEU A 1 346 ? -23.876 5.162 10.359 1.00 93.69 346 LEU A C 1
ATOM 2726 O O . LEU A 1 346 ? -23.025 4.908 11.207 1.00 93.69 346 LEU A O 1
ATOM 2730 N N . PHE A 1 347 ? -24.962 4.411 10.184 1.00 93.81 347 PHE A N 1
ATOM 2731 C CA . PHE A 1 347 ? -25.232 3.169 10.912 1.00 93.81 347 PHE A CA 1
ATOM 2732 C C . PHE A 1 347 ? -25.134 1.982 9.957 1.00 93.81 347 PHE A C 1
ATOM 2734 O O . PHE A 1 347 ? -25.895 1.932 8.986 1.00 93.81 347 PHE A O 1
ATOM 2741 N N . LEU A 1 348 ? -24.237 1.038 10.239 1.00 95.06 348 LEU A N 1
ATOM 2742 C CA . LEU A 1 348 ? -24.119 -0.234 9.530 1.00 95.06 348 LEU A CA 1
ATOM 2743 C C . LEU A 1 348 ? -24.677 -1.355 10.407 1.00 95.06 348 LEU A C 1
ATOM 2745 O O . LEU A 1 348 ? -24.249 -1.515 11.549 1.00 95.06 348 LEU A O 1
ATOM 2749 N N . ASP A 1 349 ? -25.617 -2.126 9.868 1.00 94.44 349 ASP A N 1
ATOM 2750 C CA . ASP A 1 349 ? -26.156 -3.319 10.517 1.00 94.44 349 ASP A CA 1
ATOM 2751 C C . ASP A 1 349 ? -25.168 -4.479 10.329 1.00 94.44 349 ASP A C 1
ATOM 2753 O O . ASP A 1 349 ? -24.942 -4.925 9.206 1.00 94.44 349 ASP A O 1
ATOM 2757 N N . LEU A 1 350 ? -24.562 -4.945 11.423 1.00 94.38 350 LEU A N 1
ATOM 2758 C CA . LEU A 1 350 ? -23.567 -6.021 11.454 1.00 94.38 350 LEU A CA 1
ATOM 2759 C C . LEU A 1 350 ? -23.961 -7.040 12.539 1.00 94.38 350 LEU A C 1
ATOM 2761 O O . LEU A 1 350 ? -23.510 -6.922 13.681 1.00 94.38 350 LEU A O 1
ATOM 2765 N N . PRO A 1 351 ? -24.818 -8.027 12.216 1.00 90.88 351 PRO A N 1
ATOM 2766 C CA . PRO A 1 351 ? -25.303 -9.008 13.184 1.00 90.88 351 PRO A CA 1
ATOM 2767 C C . PRO A 1 351 ? -24.172 -9.765 13.893 1.00 90.88 351 PRO A C 1
ATOM 2769 O O . PRO A 1 351 ? -23.177 -10.133 13.274 1.00 90.88 351 PRO A O 1
ATOM 2772 N N . GLY A 1 352 ? -24.331 -10.010 15.194 1.00 86.56 352 GLY A N 1
ATOM 2773 C CA . GLY A 1 352 ? -23.345 -10.683 16.046 1.00 86.56 352 GLY A CA 1
ATOM 2774 C C . GLY A 1 352 ? -22.256 -9.769 16.619 1.00 86.56 352 GLY A C 1
ATOM 2775 O O . GLY A 1 352 ? -21.523 -10.187 17.516 1.00 86.56 352 GLY A O 1
ATOM 2776 N N . VAL A 1 353 ? -22.155 -8.518 16.160 1.00 91.81 353 VAL A N 1
ATOM 2777 C CA . VAL A 1 353 ? -21.208 -7.533 16.700 1.00 91.81 353 VAL A CA 1
ATOM 2778 C C . VAL A 1 353 ? -21.657 -7.032 18.080 1.00 91.81 353 VAL A C 1
ATOM 2780 O O . VAL A 1 353 ? -22.825 -6.711 18.301 1.00 91.81 353 VAL A O 1
ATOM 2783 N N . VAL A 1 354 ? -20.702 -6.934 19.012 1.00 90.75 354 VAL A N 1
ATOM 2784 C CA . VAL A 1 354 ? -20.908 -6.491 20.402 1.00 90.75 354 VAL A CA 1
ATOM 2785 C C . VAL A 1 354 ? -19.837 -5.476 20.834 1.00 90.75 354 VAL A C 1
ATOM 2787 O O . VAL A 1 354 ? -18.744 -5.466 20.259 1.00 90.75 354 VAL A O 1
ATOM 2790 N N . PRO A 1 355 ? -20.094 -4.626 21.849 1.00 87.94 355 PRO A N 1
ATOM 2791 C CA . PRO A 1 355 ? -19.105 -3.666 22.337 1.00 87.94 355 PRO A CA 1
ATOM 2792 C C . PRO A 1 355 ? -17.780 -4.331 22.735 1.00 87.94 355 PRO A C 1
ATOM 2794 O O . PRO A 1 355 ? -17.763 -5.298 23.497 1.00 87.94 355 PRO A O 1
ATOM 2797 N N . GLY A 1 356 ? -16.664 -3.784 22.246 1.00 81.94 356 GLY A N 1
ATOM 2798 C CA . GLY A 1 356 ? -15.313 -4.283 22.531 1.00 81.94 356 GLY A CA 1
ATOM 2799 C C . GLY A 1 356 ? -14.677 -5.162 21.446 1.00 81.94 356 GLY A C 1
ATOM 2800 O O . GLY A 1 356 ? -13.539 -5.587 21.641 1.00 81.94 356 GLY A O 1
ATOM 2801 N N . VAL A 1 357 ? -15.351 -5.406 20.313 1.00 90.00 357 VAL A N 1
ATOM 2802 C CA . VAL A 1 357 ? -14.683 -5.919 19.099 1.00 90.00 357 VAL A CA 1
ATOM 2803 C C . VAL A 1 357 ? -13.689 -4.895 18.533 1.00 90.00 357 VAL A C 1
ATOM 2805 O O . VAL A 1 357 ? -13.861 -3.684 18.697 1.00 90.00 357 VAL A O 1
ATOM 2808 N N . ASP A 1 358 ? -12.668 -5.373 17.825 1.00 91.00 358 ASP A N 1
ATOM 2809 C CA . ASP A 1 358 ? -11.743 -4.531 17.067 1.00 91.00 358 ASP A CA 1
ATOM 2810 C C . ASP A 1 358 ? -12.364 -4.200 15.694 1.00 91.00 358 ASP A C 1
ATOM 2812 O O . ASP A 1 358 ? -12.703 -5.105 14.923 1.00 91.00 358 ASP A O 1
ATOM 2816 N N . LEU A 1 359 ? -12.504 -2.908 15.373 1.00 92.12 359 LEU A N 1
ATOM 2817 C CA . LEU A 1 359 ? -13.063 -2.434 14.102 1.00 92.12 359 LEU A CA 1
ATOM 2818 C C . LEU A 1 359 ? -11.978 -1.953 13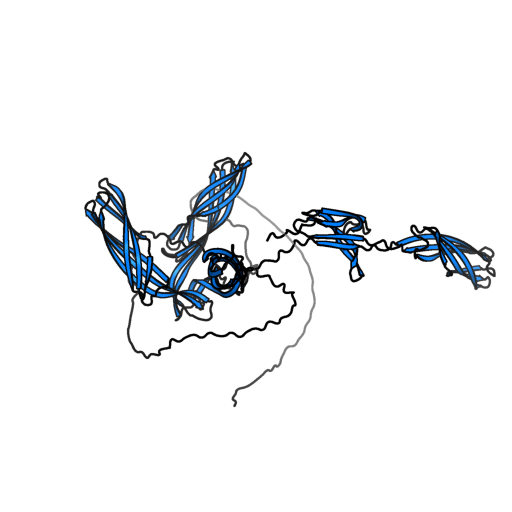.132 1.00 92.12 359 LEU A C 1
ATOM 2820 O O . LEU A 1 359 ? -11.045 -1.236 13.502 1.00 92.12 359 LEU A O 1
ATOM 2824 N N . GLN A 1 360 ? -12.163 -2.284 11.856 1.00 93.25 360 GLN A N 1
ATOM 2825 C CA . GLN A 1 360 ? -11.432 -1.715 10.725 1.00 93.25 360 GLN A CA 1
ATOM 2826 C C . GLN A 1 360 ? -12.425 -0.969 9.842 1.00 93.25 360 GLN A C 1
ATOM 2828 O O . GLN A 1 360 ? -13.391 -1.569 9.367 1.00 93.25 360 GLN A O 1
ATOM 2833 N N . VAL A 1 361 ? -12.201 0.331 9.645 1.00 93.19 361 VAL A N 1
ATOM 2834 C CA . VAL A 1 361 ? -13.136 1.214 8.939 1.00 93.19 361 VAL A CA 1
ATOM 2835 C C . VAL A 1 361 ? -12.421 1.891 7.782 1.00 93.19 361 VAL A C 1
ATOM 2837 O O . VAL A 1 361 ? -11.461 2.632 7.979 1.00 93.19 361 VAL A O 1
ATOM 2840 N N . HIS A 1 362 ? -12.925 1.658 6.575 1.00 93.00 362 HIS A N 1
ATOM 2841 C CA . HIS A 1 362 ? -12.372 2.167 5.327 1.00 93.00 362 HIS A CA 1
ATOM 2842 C C . HIS A 1 362 ? -13.408 3.100 4.682 1.00 93.00 362 HIS A C 1
ATOM 2844 O O . HIS A 1 362 ? -14.256 2.643 3.912 1.00 93.00 362 HIS A O 1
ATOM 2850 N N . PRO A 1 363 ? -13.406 4.397 5.042 1.00 93.56 363 PRO A N 1
ATOM 2851 C CA . PRO A 1 363 ? -14.292 5.384 4.449 1.00 93.56 363 PRO A CA 1
ATOM 2852 C C . PRO A 1 363 ? -13.681 5.942 3.156 1.00 93.56 363 PRO A C 1
ATOM 2854 O O . PRO A 1 363 ? -12.476 6.197 3.072 1.00 93.56 363 PRO A O 1
ATOM 2857 N N . ARG A 1 364 ? -14.520 6.182 2.153 1.00 95.12 364 ARG A N 1
ATOM 2858 C CA . ARG A 1 364 ? -14.144 6.708 0.841 1.00 95.12 364 ARG A CA 1
ATOM 2859 C C . ARG A 1 364 ? -15.199 7.697 0.354 1.00 95.12 364 ARG A C 1
ATOM 2861 O O . ARG A 1 364 ? -16.391 7.471 0.511 1.00 95.12 364 ARG A O 1
ATOM 2868 N N . ILE A 1 365 ? -14.761 8.774 -0.292 1.00 96.25 365 ILE A N 1
ATOM 2869 C CA . ILE A 1 365 ? -15.653 9.606 -1.107 1.00 96.25 365 ILE A CA 1
ATOM 2870 C C . ILE A 1 365 ? -15.725 8.972 -2.497 1.00 96.25 365 ILE A C 1
ATOM 2872 O O . ILE A 1 365 ? -14.695 8.828 -3.160 1.00 96.25 365 ILE A O 1
ATOM 2876 N N . GLU A 1 366 ? -16.919 8.578 -2.929 1.00 96.19 366 GLU A N 1
ATOM 2877 C CA . GLU A 1 366 ? -17.139 8.083 -4.292 1.00 96.19 366 GLU A CA 1
ATOM 2878 C C . GLU A 1 366 ? -17.275 9.228 -5.293 1.00 96.19 366 GLU A C 1
ATOM 2880 O O . GLU A 1 366 ? -16.739 9.162 -6.399 1.00 96.19 366 GLU A O 1
ATOM 2885 N N . GLY A 1 367 ? -17.958 10.302 -4.891 1.00 92.69 367 GLY A N 1
ATOM 2886 C CA . GLY A 1 367 ? -18.195 11.464 -5.734 1.00 92.69 367 GLY A CA 1
ATOM 2887 C C . GLY A 1 367 ? -18.629 12.695 -4.947 1.00 92.69 367 GLY A C 1
ATOM 2888 O O . GLY A 1 367 ? -19.215 12.599 -3.866 1.00 92.69 367 GLY A O 1
ATOM 2889 N N . ILE A 1 368 ? -18.339 13.863 -5.520 1.00 97.25 368 ILE A N 1
ATOM 2890 C CA . ILE A 1 368 ? -18.823 15.167 -5.063 1.00 97.25 368 ILE A CA 1
ATOM 2891 C C . ILE A 1 368 ? -19.503 15.831 -6.256 1.00 97.25 368 ILE A C 1
ATOM 2893 O O . ILE A 1 368 ? -18.845 16.195 -7.228 1.00 97.25 368 ILE A O 1
ATOM 2897 N N . PHE A 1 369 ? -20.818 15.991 -6.174 1.00 96.94 369 PHE A N 1
ATOM 2898 C CA . PHE A 1 369 ? -21.617 16.706 -7.163 1.00 96.94 369 PHE A CA 1
ATOM 2899 C C . PHE A 1 369 ? -21.979 18.077 -6.600 1.00 96.94 369 PHE A C 1
ATOM 2901 O O . PHE A 1 369 ? -22.255 18.202 -5.406 1.00 96.94 369 PHE A O 1
ATOM 2908 N N . PHE A 1 370 ? -21.982 19.112 -7.434 1.00 97.25 370 PHE A N 1
ATOM 2909 C CA . PHE A 1 370 ? -22.256 20.471 -6.983 1.00 97.25 370 PHE A CA 1
ATOM 2910 C C . PHE A 1 370 ? -22.988 21.301 -8.036 1.00 97.25 370 PHE A C 1
ATOM 2912 O O . PHE A 1 370 ? -22.880 21.057 -9.235 1.00 97.25 370 PHE A O 1
ATOM 2919 N N . GLU A 1 371 ? -23.743 22.284 -7.561 1.00 97.44 371 GLU A N 1
ATOM 2920 C CA . GLU A 1 371 ? -24.583 23.171 -8.360 1.00 97.44 371 GLU A CA 1
ATOM 2921 C C . GLU A 1 371 ? -24.556 24.567 -7.723 1.00 97.44 371 GLU A C 1
ATOM 2923 O O . GLU A 1 371 ? -24.929 24.739 -6.560 1.00 97.44 371 GLU A O 1
ATOM 2928 N N . LEU A 1 372 ? -24.085 25.567 -8.469 1.00 97.31 372 LEU A N 1
ATOM 2929 C CA . LEU A 1 372 ? -24.084 26.960 -8.025 1.00 97.31 372 LEU A CA 1
ATOM 2930 C C . LEU A 1 372 ? -25.495 27.533 -8.245 1.00 97.31 372 LEU A C 1
ATOM 2932 O O . LEU A 1 372 ? -25.887 27.787 -9.381 1.00 97.31 372 LEU A O 1
ATOM 2936 N N . LEU A 1 373 ? -26.269 27.673 -7.165 1.00 96.94 373 LEU A N 1
ATOM 2937 C CA . LEU A 1 373 ? -27.675 28.102 -7.187 1.00 96.94 373 LEU A CA 1
ATOM 2938 C C . LEU A 1 373 ? -27.815 29.618 -7.368 1.00 96.94 373 LEU A C 1
ATOM 2940 O O . LEU A 1 373 ? -28.746 30.102 -8.008 1.00 96.94 373 LEU A O 1
ATOM 2944 N N . SER A 1 374 ? -26.882 30.358 -6.780 1.00 96.69 374 SER A N 1
ATOM 2945 C CA . SER A 1 374 ? -26.710 31.801 -6.917 1.00 96.69 374 SER A CA 1
ATOM 2946 C C . SER A 1 374 ? -25.222 32.117 -6.778 1.00 96.69 374 SER A C 1
ATOM 2948 O O . SER A 1 374 ? -24.441 31.243 -6.405 1.00 96.69 374 SER A O 1
ATOM 2950 N N . GLU A 1 375 ? -24.804 33.355 -7.047 1.00 96.25 375 GLU A N 1
ATOM 2951 C CA . GLU A 1 375 ? -23.383 33.733 -6.980 1.00 96.25 375 GLU A CA 1
ATOM 2952 C C . GLU A 1 375 ? -22.737 33.412 -5.617 1.00 96.25 375 GLU A C 1
ATOM 2954 O O . GLU A 1 375 ? -21.532 33.196 -5.543 1.00 96.25 375 GLU A O 1
ATOM 2959 N N . THR A 1 376 ? -23.512 33.346 -4.531 1.00 96.81 376 THR A N 1
ATOM 2960 C CA . THR A 1 376 ? -23.006 33.008 -3.193 1.00 96.81 376 THR A CA 1
ATOM 2961 C C . THR A 1 376 ? -23.503 31.673 -2.640 1.00 96.81 376 THR A C 1
ATOM 2963 O O . THR A 1 376 ? -22.977 31.252 -1.615 1.00 96.81 376 THR A O 1
ATOM 2966 N N . GLU A 1 377 ? -24.459 30.977 -3.261 1.00 97.88 377 GLU A N 1
ATOM 2967 C CA . GLU A 1 377 ? -25.027 29.729 -2.721 1.00 97.88 377 GLU A CA 1
ATOM 2968 C C . GLU A 1 377 ? -24.660 28.514 -3.572 1.00 97.88 377 GLU A C 1
ATOM 2970 O O . GLU A 1 377 ? -25.087 28.371 -4.718 1.00 97.88 377 GLU A O 1
ATOM 2975 N N . LEU A 1 378 ? -23.905 27.593 -2.977 1.00 97.62 378 LEU A N 1
ATOM 2976 C CA . LEU A 1 378 ? -23.423 26.374 -3.613 1.00 97.62 378 LEU A CA 1
ATOM 2977 C C . LEU A 1 378 ? -24.087 25.147 -2.981 1.00 97.62 378 LEU A C 1
ATOM 2979 O O . LEU A 1 378 ? -23.783 24.797 -1.839 1.00 97.62 378 LEU A O 1
ATOM 2983 N N . ARG A 1 379 ? -24.967 24.468 -3.725 1.00 97.75 379 ARG A N 1
ATOM 2984 C CA . ARG A 1 379 ? -25.473 23.136 -3.365 1.00 97.75 379 ARG A CA 1
ATOM 2985 C C . ARG A 1 379 ? -24.389 22.101 -3.631 1.00 97.75 379 ARG A C 1
ATOM 2987 O O . ARG A 1 379 ? -23.733 22.135 -4.669 1.00 97.75 379 ARG A O 1
ATOM 2994 N N . GLN A 1 380 ? -24.229 21.166 -2.706 1.00 97.25 380 GLN A N 1
ATOM 2995 C CA . GLN A 1 380 ? -23.248 20.090 -2.768 1.00 97.25 380 GLN A CA 1
ATOM 2996 C C . GLN A 1 380 ? -23.896 18.782 -2.319 1.00 97.25 380 GLN A C 1
ATOM 2998 O O . GLN A 1 380 ? -24.691 18.774 -1.383 1.00 97.25 380 GLN A O 1
ATOM 3003 N N . LYS A 1 381 ? -23.537 17.683 -2.978 1.00 97.44 381 LYS A N 1
ATOM 3004 C CA . LYS A 1 381 ? -23.958 16.312 -2.679 1.00 97.44 381 LYS A CA 1
ATOM 3005 C C . LYS A 1 381 ? -22.706 15.440 -2.660 1.00 97.44 381 LYS A C 1
ATOM 3007 O O . LYS A 1 381 ? -22.082 15.248 -3.703 1.00 97.44 381 LYS A O 1
ATOM 3012 N N . VAL A 1 382 ? -22.324 14.940 -1.491 1.00 97.38 382 VAL A N 1
ATOM 3013 C CA . VAL A 1 382 ? -21.172 14.044 -1.320 1.00 97.38 382 VAL A CA 1
ATOM 3014 C C . VAL A 1 382 ? -21.678 12.630 -1.084 1.00 97.38 382 VAL A C 1
ATOM 3016 O O . VAL A 1 382 ? -22.463 12.411 -0.164 1.00 97.38 382 VAL A O 1
ATOM 3019 N N . VAL A 1 383 ? -21.216 11.676 -1.891 1.00 97.25 383 VAL A N 1
ATOM 3020 C CA . VAL A 1 383 ? -21.453 10.246 -1.657 1.00 97.25 383 VAL A CA 1
ATOM 3021 C C . VAL A 1 383 ? -20.265 9.694 -0.877 1.00 97.25 383 VAL A C 1
ATOM 3023 O O . VAL A 1 383 ? -19.141 9.671 -1.387 1.00 97.25 383 VAL A O 1
ATOM 3026 N N . VAL A 1 384 ? -20.512 9.289 0.368 1.00 96.38 384 VAL A N 1
ATOM 3027 C CA . VAL A 1 384 ? -19.521 8.651 1.240 1.00 96.38 384 VAL A CA 1
ATOM 3028 C C . VAL A 1 384 ? -19.844 7.169 1.346 1.00 96.38 384 VAL A C 1
ATOM 3030 O O . VAL A 1 384 ? -20.867 6.800 1.912 1.00 96.38 384 VAL A O 1
ATOM 3033 N N . GLU A 1 385 ? -18.957 6.319 0.846 1.00 96.56 385 GLU A N 1
ATOM 3034 C CA . GLU A 1 385 ? -18.987 4.885 1.106 1.00 96.56 385 GLU A CA 1
ATOM 3035 C C . GLU A 1 385 ? -18.150 4.564 2.347 1.00 96.56 385 GLU A C 1
ATOM 3037 O O . GLU A 1 385 ? -17.051 5.090 2.527 1.00 96.56 385 GLU A O 1
ATOM 3042 N N . VAL A 1 386 ? -18.650 3.683 3.210 1.00 95.06 386 VAL A N 1
ATOM 3043 C CA . VAL A 1 386 ? -17.904 3.162 4.354 1.00 95.06 386 VAL A CA 1
ATOM 3044 C C . VAL A 1 386 ? -17.978 1.644 4.349 1.00 95.06 386 VAL A C 1
ATOM 3046 O O . VAL A 1 386 ? -19.057 1.068 4.482 1.00 95.06 386 VAL A O 1
ATOM 3049 N N . PHE A 1 387 ? -16.816 1.000 4.254 1.00 95.25 387 PHE A N 1
ATOM 3050 C CA . PHE A 1 387 ? -16.665 -0.421 4.548 1.00 95.25 387 PHE A CA 1
ATOM 3051 C C . PHE A 1 387 ? -16.198 -0.612 5.995 1.00 95.25 387 PHE A C 1
ATOM 3053 O O . PHE A 1 387 ? -15.191 -0.034 6.410 1.00 95.25 387 PHE A O 1
ATOM 3060 N N . VAL A 1 388 ? -16.904 -1.447 6.756 1.00 95.44 388 VAL A N 1
ATOM 3061 C CA . VAL A 1 388 ? -16.533 -1.850 8.118 1.00 95.44 388 VAL A CA 1
ATOM 3062 C C . VAL A 1 388 ? -16.305 -3.356 8.161 1.00 95.44 388 VAL A C 1
ATOM 3064 O O . VAL A 1 388 ? -17.154 -4.125 7.714 1.00 95.44 388 VAL A O 1
ATOM 3067 N N . LYS A 1 389 ? -15.200 -3.780 8.780 1.00 94.44 389 LYS A N 1
ATOM 3068 C CA . LYS A 1 389 ? -14.985 -5.159 9.235 1.00 94.44 389 LYS A CA 1
ATOM 3069 C C . LYS A 1 389 ? -14.816 -5.173 10.753 1.00 94.44 389 LYS A C 1
ATOM 3071 O O . LYS A 1 389 ? -13.958 -4.470 11.286 1.00 94.44 389 LYS A O 1
ATOM 3076 N N . ALA A 1 390 ? -15.605 -6.001 11.427 1.00 95.31 390 ALA A N 1
ATOM 3077 C CA . ALA A 1 390 ? -15.489 -6.290 12.848 1.00 95.31 390 ALA A CA 1
ATOM 3078 C C . ALA A 1 390 ? -14.739 -7.609 13.066 1.00 95.31 390 ALA A C 1
ATOM 3080 O O . ALA A 1 390 ? -15.083 -8.641 12.484 1.00 95.31 390 ALA A O 1
ATOM 3081 N N . THR A 1 391 ? -13.727 -7.577 13.929 1.00 94.88 391 THR A N 1
ATOM 3082 C CA . THR A 1 391 ? -12.931 -8.749 14.306 1.00 94.88 391 THR A CA 1
ATOM 3083 C C . THR A 1 391 ? -12.811 -8.903 15.814 1.00 94.88 391 THR A C 1
ATOM 3085 O O . THR A 1 391 ? -12.781 -7.922 16.550 1.00 94.88 391 THR A O 1
ATOM 3088 N N . GLU A 1 392 ? -12.685 -10.139 16.277 1.00 92.88 392 GLU A N 1
ATOM 3089 C CA . GLU A 1 392 ? -12.368 -10.463 17.666 1.00 92.88 392 GLU A CA 1
ATOM 3090 C C . GLU A 1 392 ? -11.186 -11.435 17.720 1.00 92.88 392 GLU A C 1
ATOM 3092 O O . GLU A 1 392 ? -11.049 -12.322 16.879 1.00 92.88 392 GLU A O 1
ATOM 3097 N N . SER A 1 393 ? -10.306 -11.278 18.707 1.00 92.44 393 SER A N 1
ATOM 3098 C CA . SER A 1 393 ? -9.188 -12.210 18.898 1.00 92.44 393 SER A CA 1
ATOM 3099 C C . SER A 1 393 ? -9.640 -13.406 19.739 1.00 92.44 393 SER A C 1
ATOM 3101 O O . SER A 1 393 ? -9.900 -13.240 20.934 1.00 92.44 393 SER A O 1
ATOM 3103 N N . ILE A 1 394 ? -9.680 -14.597 19.136 1.00 94.25 394 ILE A N 1
ATOM 3104 C CA . ILE A 1 394 ? -9.917 -15.876 19.827 1.00 94.25 394 ILE A CA 1
ATOM 3105 C C . ILE A 1 394 ? -8.639 -16.719 19.861 1.00 94.25 394 ILE A C 1
ATOM 3107 O O . ILE A 1 394 ? -7.747 -16.522 19.040 1.00 94.25 394 ILE A O 1
ATOM 3111 N N . GLN A 1 395 ? -8.540 -17.653 20.808 1.00 95.94 395 GLN A N 1
ATOM 3112 C CA . GLN A 1 395 ? -7.443 -18.623 20.860 1.00 95.94 395 GLN A CA 1
ATOM 3113 C C . GLN A 1 395 ? -7.945 -19.993 20.401 1.00 95.94 395 GLN A C 1
ATOM 3115 O O . GLN A 1 395 ? -8.839 -20.543 21.035 1.00 95.94 395 GLN A O 1
ATOM 3120 N N . GLU A 1 396 ? -7.362 -20.554 19.342 1.00 97.38 396 GLU A N 1
ATOM 3121 C CA . GLU A 1 396 ? -7.757 -21.865 18.805 1.00 97.38 396 GLU A CA 1
ATOM 3122 C C . GLU A 1 396 ? -6.552 -22.709 18.387 1.00 97.38 396 GLU A C 1
ATOM 3124 O O . GLU A 1 396 ? -5.480 -22.185 18.075 1.00 97.38 396 GLU A O 1
ATOM 3129 N N . ARG A 1 397 ? -6.715 -24.037 18.374 1.00 96.75 397 ARG A N 1
ATOM 3130 C CA . ARG A 1 397 ? -5.694 -24.956 17.846 1.00 96.75 397 ARG A CA 1
ATOM 3131 C C . ARG A 1 397 ? -6.018 -25.331 16.411 1.00 96.75 397 ARG A C 1
ATOM 3133 O O . ARG A 1 397 ? -7.042 -25.953 16.150 1.00 96.75 397 ARG A O 1
ATOM 3140 N N . VAL A 1 398 ? -5.121 -24.988 15.494 1.00 95.56 398 VAL A N 1
ATOM 3141 C CA . VAL A 1 398 ? -5.315 -25.160 14.046 1.00 95.56 398 VAL A CA 1
ATOM 3142 C C . VAL A 1 398 ? -4.465 -26.317 13.524 1.00 95.56 398 VAL A C 1
ATOM 3144 O O . VAL A 1 398 ? -3.371 -26.573 14.033 1.00 95.56 398 VAL A O 1
ATOM 3147 N N . ALA A 1 399 ? -4.956 -27.035 12.517 1.00 95.88 399 ALA A N 1
ATOM 3148 C CA . ALA A 1 399 ? -4.193 -28.061 11.821 1.00 95.88 399 ALA A CA 1
ATOM 3149 C C . ALA A 1 399 ? -3.066 -27.449 10.959 1.00 95.88 399 ALA A C 1
ATOM 3151 O O . ALA A 1 399 ? -3.282 -26.525 10.174 1.00 95.88 399 ALA A O 1
ATOM 3152 N N . ILE A 1 400 ? -1.854 -27.998 11.087 1.00 95.81 400 ILE A N 1
ATOM 3153 C CA . ILE A 1 400 ? -0.715 -27.704 10.201 1.00 95.81 400 ILE A CA 1
ATOM 3154 C C . ILE A 1 400 ? -0.704 -28.752 9.088 1.00 95.81 400 ILE A C 1
ATOM 3156 O O . ILE A 1 400 ? -0.809 -29.945 9.375 1.00 95.81 400 ILE A O 1
ATOM 3160 N N . GLY A 1 401 ? -0.536 -28.333 7.835 1.00 92.31 401 GLY A N 1
ATOM 3161 C CA . GLY A 1 401 ? -0.552 -29.259 6.702 1.00 92.31 401 GLY A CA 1
ATOM 3162 C C . GLY A 1 401 ? -0.209 -28.606 5.368 1.00 92.31 401 GLY A C 1
ATOM 3163 O O . GLY A 1 401 ? 0.479 -27.591 5.319 1.00 92.31 401 GLY A O 1
ATOM 3164 N N . ALA A 1 402 ? -0.674 -29.206 4.273 1.00 89.31 402 ALA A N 1
ATOM 3165 C CA . ALA A 1 402 ? -0.419 -28.743 2.908 1.00 89.31 402 ALA A CA 1
ATOM 3166 C C . ALA A 1 402 ? -1.372 -27.601 2.496 1.00 89.31 402 ALA A C 1
ATOM 3168 O O . ALA A 1 402 ? -2.165 -27.752 1.571 1.00 89.31 402 ALA A O 1
ATOM 3169 N N . GLY A 1 403 ? -1.304 -26.473 3.205 1.00 92.12 403 GLY A N 1
ATOM 3170 C CA . GLY A 1 403 ? -2.058 -25.255 2.900 1.00 92.12 403 GLY A CA 1
ATOM 3171 C C . GLY A 1 403 ? -1.168 -24.007 2.824 1.00 92.12 403 GLY A C 1
ATOM 3172 O O . GLY A 1 403 ? 0.059 -24.121 2.918 1.00 92.12 403 GLY A O 1
ATOM 3173 N N . PRO A 1 404 ? -1.754 -22.812 2.622 1.00 94.94 404 PRO A N 1
ATOM 3174 C CA . PRO A 1 404 ? -0.992 -21.579 2.462 1.00 94.94 404 PRO A CA 1
ATOM 3175 C C . PRO A 1 404 ? -0.169 -21.233 3.707 1.00 94.94 404 PRO A C 1
ATOM 3177 O O . PRO A 1 404 ? -0.567 -21.513 4.840 1.00 94.94 404 PRO A O 1
ATOM 3180 N N . LEU A 1 405 ? 0.982 -20.593 3.495 1.00 96.31 405 LEU A N 1
ATOM 3181 C CA . LEU A 1 405 ? 1.835 -20.100 4.571 1.00 96.31 405 LEU A CA 1
ATOM 3182 C C . LEU A 1 405 ? 1.216 -18.831 5.169 1.00 96.31 405 LEU A C 1
ATOM 3184 O O . LEU A 1 405 ? 1.057 -17.837 4.464 1.00 96.31 405 LEU A O 1
ATOM 3188 N N . PHE A 1 406 ? 0.896 -18.843 6.461 1.00 96.75 406 PHE A N 1
ATOM 3189 C CA . PHE A 1 406 ? 0.357 -17.680 7.166 1.00 96.75 406 PHE A CA 1
ATOM 3190 C C . PHE A 1 406 ? 1.319 -17.178 8.233 1.00 96.75 406 PHE A C 1
ATOM 3192 O O . PHE A 1 406 ? 1.970 -17.965 8.925 1.00 96.75 406 PHE A O 1
ATOM 3199 N N . LYS A 1 407 ? 1.364 -15.855 8.388 1.00 96.38 407 LYS A N 1
ATOM 3200 C CA . LYS A 1 407 ? 1.992 -15.169 9.512 1.00 96.38 407 LYS A CA 1
ATOM 3201 C C . LYS A 1 407 ? 0.942 -14.984 10.609 1.00 96.38 407 LYS A C 1
ATOM 3203 O O . LYS A 1 407 ? -0.060 -14.302 10.406 1.00 96.38 407 LYS A O 1
ATOM 3208 N N . VAL A 1 408 ? 1.157 -15.637 11.749 1.00 96.62 408 VAL A N 1
ATOM 3209 C CA . VAL A 1 408 ? 0.184 -15.747 12.851 1.00 96.62 408 VAL A CA 1
ATOM 3210 C C . VAL A 1 408 ? 0.871 -15.647 14.208 1.00 96.62 408 VAL A C 1
ATOM 3212 O O . VAL A 1 408 ? 2.056 -15.945 14.343 1.00 96.62 408 VAL A O 1
ATOM 3215 N N . GLU A 1 409 ? 0.109 -15.258 15.224 1.00 97.44 409 GLU A N 1
ATOM 3216 C CA . GLU A 1 409 ? 0.578 -15.177 16.605 1.00 97.44 409 GLU A CA 1
ATOM 3217 C C . GLU A 1 409 ? 0.347 -16.515 17.320 1.00 97.44 409 GLU A C 1
ATOM 3219 O O . GLU A 1 409 ? -0.788 -16.867 17.644 1.00 97.44 409 GLU A O 1
ATOM 3224 N N . GLN A 1 410 ? 1.413 -17.269 17.591 1.00 97.38 410 GLN A N 1
ATOM 3225 C CA . GLN A 1 410 ? 1.342 -18.436 18.469 1.00 97.38 410 GLN A CA 1
ATOM 3226 C C . GLN A 1 410 ? 1.300 -17.982 19.929 1.00 97.38 410 GLN A C 1
ATOM 3228 O O . GLN A 1 410 ? 2.169 -17.237 20.371 1.00 97.38 410 GLN A O 1
ATOM 3233 N N . VAL A 1 411 ? 0.334 -18.475 20.704 1.00 97.69 411 VAL A N 1
ATOM 3234 C CA . VAL A 1 411 ? 0.258 -18.257 22.153 1.00 97.69 411 VAL A CA 1
ATOM 3235 C C . VAL A 1 411 ? 1.346 -19.072 22.848 1.00 97.69 411 VAL A C 1
ATOM 3237 O O . VAL A 1 411 ? 1.376 -20.302 22.755 1.00 97.69 411 VAL A O 1
ATOM 3240 N N . ILE A 1 412 ? 2.233 -18.374 23.556 1.00 97.38 412 ILE A N 1
ATOM 3241 C CA . ILE A 1 412 ? 3.297 -18.968 24.376 1.00 97.38 412 ILE A CA 1
ATOM 3242 C C . ILE A 1 412 ? 2.819 -19.140 25.818 1.00 97.38 412 ILE A C 1
ATOM 3244 O O . ILE A 1 412 ? 3.028 -20.192 26.419 1.00 97.38 412 ILE A O 1
ATOM 3248 N N . GLY A 1 413 ? 2.122 -18.134 26.346 1.00 95.94 413 GLY A N 1
ATOM 3249 C CA . GLY A 1 413 ? 1.530 -18.180 27.674 1.00 95.94 413 GLY A CA 1
ATOM 3250 C C . GLY A 1 413 ? 0.565 -17.026 27.911 1.00 95.94 413 GLY A C 1
ATOM 3251 O O . GLY A 1 413 ? 0.581 -16.014 27.210 1.00 95.94 413 GLY A O 1
ATOM 3252 N N . GLU A 1 414 ? -0.265 -17.174 28.933 1.00 96.44 414 GLU A N 1
ATOM 3253 C CA . GLU A 1 414 ? -1.189 -16.147 29.398 1.00 96.44 414 GLU A CA 1
ATOM 3254 C C . GLU A 1 414 ? -1.112 -16.009 30.920 1.00 96.44 414 GLU A C 1
ATOM 3256 O O . GLU A 1 414 ? -0.692 -16.926 31.628 1.00 96.44 414 GLU A O 1
ATOM 3261 N N . GLY A 1 415 ? -1.507 -14.844 31.424 1.00 95.12 415 GLY A N 1
ATOM 3262 C CA . GLY A 1 415 ? -1.539 -14.555 32.850 1.00 95.12 415 GLY A CA 1
ATOM 3263 C C . GLY A 1 415 ? -2.504 -13.420 33.160 1.00 95.12 415 GLY A C 1
ATOM 3264 O O . GLY A 1 415 ? -2.791 -12.575 32.313 1.00 95.12 415 GLY A O 1
ATOM 3265 N N . GLN A 1 416 ? -3.015 -13.391 34.386 1.00 95.69 416 GLN A N 1
ATOM 3266 C CA . GLN A 1 416 ? -3.904 -12.332 34.849 1.00 95.69 416 GLN A CA 1
ATOM 3267 C C . GLN A 1 416 ? -3.614 -11.981 36.304 1.00 95.69 416 GLN A C 1
ATOM 3269 O O . GLN A 1 416 ? -3.286 -12.857 37.105 1.00 95.69 416 GLN A O 1
ATOM 3274 N N . GLN A 1 417 ? -3.758 -10.706 36.657 1.00 94.75 417 GLN A N 1
ATOM 3275 C CA . GLN A 1 417 ? -3.607 -10.252 38.034 1.00 94.75 417 GLN A CA 1
ATOM 3276 C C . GLN A 1 417 ? -4.451 -9.009 38.308 1.00 94.75 417 GLN A C 1
ATOM 3278 O O . GLN A 1 417 ? -4.510 -8.087 37.495 1.00 94.75 417 GLN A O 1
ATOM 3283 N N . GLN A 1 418 ? -5.076 -8.972 39.485 1.00 92.88 418 GLN A N 1
ATOM 3284 C CA . GLN A 1 418 ? -5.685 -7.764 40.032 1.00 92.88 418 GLN A CA 1
ATOM 3285 C C . GLN A 1 418 ? -4.647 -6.960 40.823 1.00 92.88 418 GLN A C 1
ATOM 3287 O O . GLN A 1 418 ? -3.885 -7.517 41.618 1.00 92.88 418 GLN A O 1
ATOM 3292 N N . VAL A 1 419 ? -4.649 -5.639 40.651 1.00 90.75 419 VAL A N 1
ATOM 3293 C CA . VAL A 1 419 ? -3.906 -4.695 41.490 1.00 90.75 419 VAL A CA 1
ATOM 3294 C C . VAL A 1 419 ? -4.878 -3.756 42.205 1.00 90.75 419 VAL A C 1
ATOM 3296 O O . VAL A 1 419 ? -5.731 -3.124 41.583 1.00 90.75 419 VAL A O 1
ATOM 3299 N N . LEU A 1 420 ? -4.737 -3.670 43.530 1.00 92.81 420 LEU A N 1
ATOM 3300 C CA . LEU A 1 420 ? -5.428 -2.697 44.374 1.00 92.81 420 LEU A CA 1
ATOM 3301 C C . LEU A 1 420 ? -4.533 -1.468 44.558 1.00 92.81 420 LEU A C 1
ATOM 3303 O O . LEU A 1 420 ? -3.400 -1.576 45.027 1.00 92.81 420 LEU A O 1
ATOM 3307 N N . ASN A 1 421 ? -5.061 -0.293 44.233 1.00 92.31 421 ASN A N 1
ATOM 3308 C CA . ASN A 1 421 ? -4.387 0.988 44.386 1.00 92.31 421 ASN A CA 1
ATOM 3309 C C . ASN A 1 421 ? -5.197 1.865 45.361 1.00 92.31 421 ASN A C 1
ATOM 3311 O O . ASN A 1 421 ? -6.232 2.411 44.988 1.00 92.31 421 ASN A O 1
ATOM 3315 N N . GLU A 1 422 ? -4.759 1.958 46.624 1.00 93.31 422 GLU A N 1
ATOM 3316 C CA . GLU A 1 422 ? -5.408 2.778 47.667 1.00 93.31 422 GLU A CA 1
ATOM 3317 C C . GLU A 1 422 ? -4.693 4.125 47.828 1.00 93.31 422 GLU A C 1
ATOM 3319 O O . GLU A 1 422 ? -3.471 4.161 48.024 1.00 93.31 422 GLU A O 1
ATOM 3324 N N . SER A 1 423 ? -5.425 5.232 47.710 1.00 92.00 423 SER A N 1
ATOM 3325 C CA . SER A 1 423 ? -4.918 6.602 47.885 1.00 92.00 423 SER A CA 1
ATOM 3326 C C . SER A 1 423 ? -5.790 7.397 48.851 1.00 92.00 423 SER A C 1
ATOM 3328 O O . SER A 1 423 ? -6.946 7.063 49.112 1.00 92.00 423 SER A O 1
ATOM 3330 N N . VAL A 1 424 ? -5.197 8.463 49.385 1.00 94.88 424 VAL A N 1
ATOM 3331 C CA . VAL A 1 424 ? -5.916 9.562 50.021 1.00 94.88 424 VAL A CA 1
ATOM 3332 C C . VAL A 1 424 ? -5.500 10.829 49.281 1.00 94.88 424 VAL A C 1
ATOM 3334 O O . VAL A 1 424 ? -4.313 11.160 49.259 1.00 94.88 424 VAL A O 1
ATOM 3337 N N . LEU A 1 425 ? -6.462 11.485 48.644 1.00 95.12 425 LEU A N 1
ATOM 3338 C CA . LEU A 1 425 ? -6.297 12.707 47.870 1.00 95.12 425 LEU A CA 1
ATOM 3339 C C . LEU A 1 425 ? -6.837 13.899 48.665 1.00 95.12 425 LEU A C 1
ATOM 3341 O O . LEU A 1 425 ? -7.900 13.813 49.283 1.00 95.12 425 LEU A O 1
ATOM 3345 N N . THR A 1 426 ? -6.136 15.030 48.599 1.00 96.69 426 THR A N 1
ATOM 3346 C CA . THR A 1 426 ? -6.688 16.315 49.038 1.00 96.69 426 THR A CA 1
ATOM 3347 C C . THR A 1 426 ? -7.410 16.983 47.869 1.00 96.69 426 THR A C 1
ATOM 3349 O O . THR A 1 426 ? -6.805 17.221 46.820 1.00 96.69 426 THR A O 1
ATOM 3352 N N . LEU A 1 427 ? -8.691 17.296 48.049 1.00 96.69 427 LEU A N 1
ATOM 3353 C CA . LEU A 1 427 ? -9.467 18.071 47.089 1.00 96.69 427 LEU A CA 1
ATOM 3354 C C . LEU A 1 427 ? -9.025 19.540 47.108 1.00 96.69 427 LEU A C 1
ATOM 3356 O O . LEU A 1 427 ? -8.798 20.118 48.172 1.00 96.69 427 LEU A O 1
ATOM 3360 N N . GLU A 1 428 ? -8.953 20.168 45.936 1.00 96.56 428 GLU A N 1
ATOM 3361 C CA . GLU A 1 428 ? -8.615 21.591 45.780 1.00 96.56 428 GLU A CA 1
ATOM 3362 C C . GLU A 1 428 ? -9.662 22.533 46.400 1.00 96.56 428 GLU A C 1
ATOM 3364 O O . GLU A 1 428 ? -9.386 23.714 46.623 1.00 96.56 428 GLU A O 1
ATOM 3369 N N . ARG A 1 429 ? -10.873 22.027 46.667 1.00 96.31 429 ARG A N 1
ATOM 3370 C CA . ARG A 1 429 ? -12.001 22.767 47.246 1.00 96.31 429 ARG A CA 1
ATOM 3371 C C . ARG A 1 429 ? -12.760 21.895 48.256 1.00 96.31 429 ARG A C 1
ATOM 3373 O O . ARG A 1 429 ? -12.857 20.690 48.027 1.00 96.31 429 ARG A O 1
ATOM 3380 N N . PRO A 1 430 ? -13.342 22.489 49.315 1.00 96.69 430 PRO A N 1
ATOM 3381 C CA . PRO A 1 430 ? -14.327 21.826 50.167 1.00 96.69 430 PRO A CA 1
ATOM 3382 C C . PRO A 1 430 ? -15.497 21.252 49.358 1.00 96.69 430 PRO A C 1
ATOM 3384 O O . PRO A 1 430 ? -16.048 21.924 48.483 1.00 96.69 430 PRO A O 1
ATOM 3387 N N . ALA A 1 431 ? -15.878 20.017 49.668 1.00 97.19 431 ALA A N 1
ATOM 3388 C CA . ALA A 1 431 ? -16.927 19.252 49.016 1.00 97.19 431 ALA A CA 1
ATOM 3389 C C . ALA A 1 431 ? -17.946 18.728 50.038 1.00 97.19 431 ALA A C 1
ATOM 3391 O O . ALA A 1 431 ? -17.582 18.214 51.093 1.00 97.19 431 ALA A O 1
ATOM 3392 N N . ILE A 1 432 ? -19.230 18.780 49.684 1.00 96.94 432 ILE A N 1
ATOM 3393 C CA . ILE A 1 432 ? -20.316 18.138 50.441 1.00 96.94 432 ILE A CA 1
ATOM 3394 C C . ILE A 1 432 ? -20.348 16.631 50.141 1.00 96.94 432 ILE A C 1
ATOM 3396 O O . ILE A 1 432 ? -20.628 15.812 51.016 1.00 96.94 432 ILE A O 1
ATOM 3400 N N . LYS A 1 433 ? -20.103 16.256 48.878 1.00 95.88 433 LYS A N 1
ATOM 3401 C CA . LYS A 1 433 ? -20.100 14.864 48.407 1.00 95.88 433 LYS A CA 1
ATOM 3402 C C . LYS A 1 433 ? -19.322 14.707 47.103 1.00 95.88 433 LYS A C 1
ATOM 3404 O O . LYS A 1 433 ? -19.280 15.623 46.282 1.00 95.88 433 LYS A O 1
ATOM 3409 N N . ILE A 1 434 ? -18.816 13.500 46.872 1.00 97.44 434 ILE A N 1
ATOM 3410 C CA . ILE A 1 434 ? -18.392 13.049 45.542 1.00 97.44 434 ILE A CA 1
ATOM 3411 C C . ILE A 1 434 ? -19.640 12.652 44.743 1.00 97.44 434 ILE A C 1
ATOM 3413 O O . ILE A 1 434 ? -20.560 12.037 45.288 1.00 97.44 434 ILE A O 1
ATOM 3417 N N . ARG A 1 435 ? -19.682 13.031 43.465 1.00 95.56 435 ARG A N 1
ATOM 3418 C CA . ARG A 1 435 ? -20.707 12.623 42.498 1.00 95.56 435 ARG A CA 1
ATOM 3419 C C . ARG A 1 435 ? -20.309 11.293 41.865 1.00 95.56 435 ARG A C 1
ATOM 3421 O O . ARG A 1 435 ? -21.036 10.316 41.996 1.00 95.56 435 ARG A O 1
ATOM 3428 N N . GLU A 1 436 ? -19.145 11.267 41.225 1.00 95.44 436 GLU A N 1
ATOM 3429 C CA . GLU A 1 436 ? -18.585 10.097 40.550 1.00 95.44 436 GLU A CA 1
ATOM 3430 C C . GLU A 1 436 ? -17.065 10.234 40.392 1.00 95.44 436 GLU A C 1
ATOM 3432 O O . GLU A 1 436 ? -16.517 11.337 40.444 1.00 95.44 436 GLU A O 1
ATOM 3437 N N . ILE A 1 437 ? -16.381 9.105 40.198 1.00 96.44 437 ILE A N 1
ATOM 3438 C CA . ILE A 1 437 ? -14.973 9.069 39.795 1.00 96.44 437 ILE A CA 1
ATOM 3439 C C . ILE A 1 437 ? -14.891 8.221 38.532 1.00 96.44 437 ILE A C 1
ATOM 3441 O O . ILE A 1 437 ? -15.202 7.030 38.564 1.00 96.44 437 ILE A O 1
ATOM 3445 N N . VAL A 1 438 ? -14.468 8.833 37.431 1.00 94.38 438 VAL A N 1
ATOM 3446 C CA . VAL A 1 438 ? -14.248 8.154 36.152 1.00 94.38 438 VAL A CA 1
ATOM 3447 C C . VAL A 1 438 ? -12.758 7.880 36.024 1.00 94.38 438 VAL A C 1
ATOM 3449 O O . VAL A 1 438 ? -11.955 8.807 36.089 1.00 94.38 438 VAL A O 1
ATOM 3452 N N . GLY A 1 439 ? -12.374 6.614 35.877 1.00 93.44 439 GLY A N 1
ATOM 3453 C CA . GLY A 1 439 ? -10.976 6.213 35.731 1.00 93.44 439 GLY A CA 1
ATOM 3454 C C . GLY A 1 439 ? -10.679 5.604 34.368 1.00 93.44 439 GLY A C 1
ATOM 3455 O O . GLY A 1 439 ? -11.513 4.907 33.796 1.00 93.44 439 GLY A O 1
ATOM 3456 N N . GLU A 1 440 ? -9.451 5.789 33.898 1.00 94.38 440 GLU A N 1
ATOM 3457 C CA . GLU A 1 440 ? -8.893 5.094 32.741 1.00 94.38 440 GLU A CA 1
ATOM 3458 C C . GLU A 1 440 ? -7.412 4.743 32.955 1.00 94.38 440 GLU A C 1
ATOM 3460 O O . GLU A 1 440 ? -6.732 5.291 33.828 1.00 94.38 440 GLU A O 1
ATOM 3465 N N . ILE A 1 441 ? -6.902 3.806 32.153 1.00 94.31 441 ILE A N 1
ATOM 3466 C CA . ILE A 1 441 ? -5.503 3.374 32.197 1.00 94.31 441 ILE A CA 1
ATOM 3467 C C . ILE A 1 441 ? -4.760 3.969 31.001 1.00 94.31 441 ILE A C 1
ATOM 3469 O O . ILE A 1 441 ? -5.051 3.643 29.853 1.00 94.31 441 ILE A O 1
ATOM 3473 N N . ARG A 1 442 ? -3.774 4.823 31.281 1.00 92.94 442 ARG A N 1
ATOM 3474 C CA . ARG A 1 442 ? -2.921 5.505 30.299 1.00 92.94 442 ARG A CA 1
ATOM 3475 C C . ARG A 1 442 ? -1.484 4.992 30.351 1.00 92.94 442 ARG A C 1
ATOM 3477 O O . ARG A 1 442 ? -1.036 4.457 31.366 1.00 92.94 442 ARG A O 1
ATOM 3484 N N . ASN A 1 443 ? -0.736 5.253 29.277 1.00 93.31 443 ASN A N 1
ATOM 3485 C CA . ASN A 1 443 ? 0.724 5.107 29.210 1.00 93.31 443 ASN A CA 1
ATOM 3486 C C . ASN A 1 443 ? 1.233 3.726 29.659 1.00 93.31 443 ASN A C 1
ATOM 3488 O O . ASN A 1 443 ? 2.188 3.638 30.430 1.00 93.31 443 ASN A O 1
ATOM 3492 N N . LEU A 1 444 ? 0.575 2.657 29.194 1.00 93.44 444 LEU A N 1
ATOM 3493 C CA . LEU A 1 444 ? 1.034 1.293 29.437 1.00 93.44 444 LEU A CA 1
ATOM 3494 C C . LEU A 1 444 ? 2.373 1.031 28.740 1.00 93.44 444 LEU A C 1
ATOM 3496 O O . LEU A 1 444 ? 2.520 1.269 27.544 1.00 93.44 444 LEU A O 1
ATOM 3500 N N . VAL A 1 445 ? 3.321 0.491 29.501 1.00 94.06 445 VAL A N 1
ATOM 3501 C CA . VAL A 1 445 ? 4.626 0.014 29.041 1.00 94.06 445 VAL A CA 1
ATOM 3502 C C . VAL A 1 445 ? 4.821 -1.406 29.562 1.00 94.06 445 VAL A C 1
ATOM 3504 O O . VAL A 1 445 ? 4.488 -1.703 30.713 1.00 94.06 445 VAL A O 1
ATOM 3507 N N . THR A 1 446 ? 5.351 -2.281 28.713 1.00 94.69 446 THR A N 1
ATOM 3508 C CA . THR A 1 446 ? 5.538 -3.707 29.002 1.00 94.69 446 THR A CA 1
ATOM 3509 C C . THR A 1 446 ? 6.971 -4.141 28.734 1.00 94.69 446 THR A C 1
ATOM 3511 O O . THR A 1 446 ? 7.527 -3.801 27.691 1.00 94.69 446 THR A O 1
ATOM 3514 N N . GLU A 1 447 ? 7.536 -4.954 29.620 1.00 94.44 447 GLU A N 1
ATOM 3515 C CA . GLU A 1 447 ? 8.838 -5.597 29.427 1.00 94.44 447 GLU A CA 1
ATOM 3516 C C . GLU A 1 447 ? 8.705 -7.102 29.693 1.00 94.44 447 GLU A C 1
ATOM 3518 O O . GLU A 1 447 ? 8.210 -7.510 30.746 1.00 94.44 447 GLU A O 1
ATOM 3523 N N . VAL A 1 448 ? 9.129 -7.932 28.734 1.00 94.56 448 VAL A N 1
ATOM 3524 C CA . VAL A 1 448 ? 9.161 -9.391 28.904 1.00 94.56 448 VAL A CA 1
ATOM 3525 C C . VAL A 1 448 ? 10.501 -9.803 29.487 1.00 94.56 448 VAL A C 1
ATOM 3527 O O . VAL A 1 448 ? 11.553 -9.520 28.913 1.00 94.56 448 VAL A O 1
ATOM 3530 N N . ILE A 1 449 ? 10.446 -10.533 30.593 1.00 93.12 449 ILE A N 1
ATOM 3531 C CA . ILE A 1 449 ? 11.587 -11.203 31.212 1.00 93.12 449 ILE A CA 1
ATOM 3532 C C . ILE A 1 449 ? 11.290 -12.714 31.280 1.00 93.12 449 ILE A C 1
ATOM 3534 O O . ILE A 1 449 ? 10.151 -13.114 31.041 1.00 93.12 449 ILE A O 1
ATOM 3538 N N . PRO A 1 450 ? 12.274 -13.580 31.587 1.00 95.94 450 PRO A N 1
ATOM 3539 C CA . PRO A 1 450 ? 12.022 -15.012 31.728 1.00 95.94 450 PRO A CA 1
ATOM 3540 C C . PRO A 1 450 ? 10.851 -15.318 32.678 1.00 95.94 450 PRO A C 1
ATOM 3542 O O . PRO A 1 450 ? 10.857 -14.898 33.837 1.00 95.94 450 PRO A O 1
ATOM 3545 N N . ASP A 1 451 ? 9.851 -16.025 32.148 1.00 94.88 451 ASP A N 1
ATOM 3546 C CA . ASP A 1 451 ? 8.611 -16.468 32.799 1.00 94.88 451 ASP A CA 1
ATOM 3547 C C . ASP A 1 451 ? 7.710 -15.359 33.392 1.00 94.88 451 ASP A C 1
ATOM 3549 O O . ASP A 1 451 ? 6.794 -15.661 34.164 1.00 94.88 451 ASP A O 1
ATOM 3553 N N . LYS A 1 452 ? 7.935 -14.072 33.073 1.00 94.56 452 LYS A N 1
ATOM 3554 C CA . LYS A 1 452 ? 7.124 -12.953 33.600 1.00 94.56 452 LYS A CA 1
ATOM 3555 C C . LYS A 1 452 ? 7.016 -11.776 32.630 1.00 94.56 452 LYS A C 1
ATOM 3557 O O . LYS A 1 452 ? 7.926 -11.489 31.856 1.00 94.56 452 LYS A O 1
ATOM 3562 N N . VAL A 1 453 ? 5.945 -11.002 32.773 1.00 96.81 453 VAL A N 1
ATOM 3563 C CA . VAL A 1 453 ? 5.772 -9.706 32.102 1.00 96.81 453 VAL A CA 1
ATOM 3564 C C . VAL A 1 453 ? 5.688 -8.600 33.148 1.00 96.81 453 VAL A C 1
ATOM 3566 O O . VAL A 1 453 ? 4.804 -8.617 34.003 1.00 96.81 453 VAL A O 1
ATOM 3569 N N . ILE A 1 454 ? 6.600 -7.630 33.082 1.00 94.56 454 ILE A N 1
ATOM 3570 C CA . ILE A 1 454 ? 6.529 -6.390 33.860 1.00 94.56 454 ILE A CA 1
ATOM 3571 C C . ILE A 1 454 ? 5.582 -5.436 33.135 1.00 94.56 454 ILE A C 1
ATOM 3573 O O . ILE A 1 454 ? 5.699 -5.238 31.927 1.00 94.56 454 ILE A O 1
ATOM 3577 N N . ILE A 1 455 ? 4.654 -4.836 33.877 1.00 95.50 455 ILE A N 1
ATOM 3578 C CA . ILE A 1 455 ? 3.653 -3.903 33.357 1.00 95.50 455 ILE A CA 1
ATOM 3579 C C . ILE A 1 455 ? 3.684 -2.642 34.205 1.00 95.50 455 ILE A C 1
ATOM 3581 O O . ILE A 1 455 ? 3.541 -2.700 35.428 1.00 95.50 455 ILE A O 1
ATOM 3585 N N . GLN A 1 456 ? 3.852 -1.503 33.544 1.00 93.88 456 GLN A N 1
ATOM 3586 C CA . GLN A 1 456 ? 3.853 -0.173 34.143 1.00 93.88 456 GLN A CA 1
ATOM 3587 C C . GLN A 1 456 ? 2.809 0.692 33.453 1.00 93.88 456 GLN A C 1
ATOM 3589 O O . GLN A 1 456 ? 2.620 0.578 32.248 1.00 93.88 456 GLN A O 1
ATOM 3594 N N . GLY A 1 457 ? 2.137 1.565 34.197 1.00 93.81 457 GLY A N 1
ATOM 3595 C CA . GLY A 1 457 ? 1.138 2.462 33.626 1.00 93.81 457 GLY A CA 1
ATOM 3596 C C . GLY A 1 457 ? 0.698 3.557 34.585 1.00 93.81 457 GLY A C 1
ATOM 3597 O O . GLY A 1 457 ? 1.204 3.675 35.706 1.00 93.81 457 GLY A O 1
ATOM 3598 N N . ILE A 1 458 ? -0.256 4.366 34.136 1.00 94.94 458 ILE A N 1
ATOM 3599 C CA . ILE A 1 458 ? -0.874 5.442 34.910 1.00 94.94 458 ILE A CA 1
ATOM 3600 C C . ILE A 1 458 ? -2.374 5.174 35.007 1.00 94.94 458 ILE A C 1
ATOM 3602 O O . ILE A 1 458 ? -3.047 5.043 33.991 1.00 94.94 458 ILE A O 1
ATOM 3606 N N . ILE A 1 459 ? -2.901 5.129 36.227 1.00 95.38 459 ILE A N 1
ATOM 3607 C CA . ILE A 1 459 ? -4.332 5.271 36.484 1.00 95.38 459 ILE A CA 1
ATOM 3608 C C . ILE A 1 459 ? -4.622 6.771 36.456 1.00 95.38 459 ILE A C 1
ATOM 3610 O O . ILE A 1 459 ? -4.196 7.492 37.360 1.00 95.38 459 ILE A O 1
ATOM 3614 N N . HIS A 1 460 ? -5.287 7.247 35.408 1.00 95.44 460 HIS A N 1
ATOM 3615 C CA . HIS A 1 460 ? -5.807 8.609 35.352 1.00 95.44 460 HIS A CA 1
ATOM 3616 C C . HIS A 1 460 ? -7.251 8.596 35.846 1.00 95.44 460 HIS A C 1
ATOM 3618 O O . HIS A 1 460 ? -8.033 7.736 35.443 1.00 95.44 460 HIS A O 1
ATOM 3624 N N . LYS A 1 461 ? -7.603 9.527 36.730 1.00 95.50 461 LYS A N 1
ATOM 3625 C CA . LYS A 1 461 ? -8.938 9.638 37.321 1.00 95.50 461 LYS A CA 1
ATOM 3626 C C . LYS A 1 461 ? -9.438 11.065 37.199 1.00 95.50 461 LYS A C 1
ATOM 3628 O O . LYS A 1 461 ? -8.705 11.994 37.529 1.00 95.50 461 LYS A O 1
ATOM 3633 N N . GLN A 1 462 ? -10.699 11.207 36.819 1.00 97.19 462 GLN A N 1
ATOM 3634 C CA . GLN A 1 462 ? -11.450 12.448 36.889 1.00 97.19 462 GLN A CA 1
ATOM 3635 C C . GLN A 1 462 ? -12.498 12.324 37.997 1.00 97.19 462 GLN A C 1
ATOM 3637 O O . GLN A 1 462 ? -13.399 11.487 37.930 1.00 97.19 462 GLN A O 1
ATOM 3642 N N . ILE A 1 463 ? -12.349 13.138 39.036 1.00 97.00 463 ILE A N 1
ATOM 3643 C CA . ILE A 1 463 ? -13.168 13.118 40.249 1.00 97.00 463 ILE A CA 1
ATOM 3644 C C . ILE A 1 463 ? -14.149 14.278 40.161 1.00 97.00 463 ILE A C 1
ATOM 3646 O O . ILE A 1 463 ? -13.727 15.431 40.206 1.00 97.00 463 ILE A O 1
ATOM 3650 N N . PHE A 1 464 ? -15.441 13.980 40.050 1.00 97.25 464 PHE A N 1
ATOM 3651 C CA . PHE A 1 464 ? -16.512 14.973 40.028 1.00 97.25 464 PHE A CA 1
ATOM 3652 C C . PHE A 1 464 ? -17.140 15.070 41.418 1.00 97.25 464 PHE A C 1
ATOM 3654 O O . PHE A 1 464 ? -17.513 14.057 42.018 1.00 97.25 464 PHE A O 1
ATOM 3661 N N . PHE A 1 465 ? -17.260 16.279 41.958 1.00 97.50 465 PHE A N 1
ATOM 3662 C CA . PHE A 1 465 ? -17.731 16.514 43.321 1.00 97.50 465 PHE A CA 1
ATOM 3663 C C . PHE A 1 465 ? -18.542 17.806 43.432 1.00 97.50 465 PHE A C 1
ATOM 3665 O O . PHE A 1 465 ? -18.418 18.709 42.611 1.00 97.50 465 PHE A O 1
ATOM 3672 N N . ILE A 1 466 ? -19.395 17.885 44.453 1.00 97.75 466 ILE A N 1
ATOM 3673 C CA . ILE A 1 466 ? -20.256 19.046 44.703 1.00 97.75 466 ILE A CA 1
ATOM 3674 C C . ILE A 1 466 ? -19.652 19.875 45.833 1.00 97.75 466 ILE A C 1
ATOM 3676 O O . ILE A 1 466 ? -19.478 19.355 46.938 1.00 97.75 466 ILE A O 1
ATOM 3680 N N . GLY A 1 467 ? -19.343 21.142 45.557 1.00 96.38 467 GLY A N 1
ATOM 3681 C CA . GLY A 1 467 ? -18.822 22.096 46.536 1.00 96.38 467 GLY A CA 1
ATOM 3682 C C . GLY A 1 467 ? -19.859 22.546 47.568 1.00 96.38 467 GLY A C 1
ATOM 3683 O O . GLY A 1 467 ? -21.057 22.294 47.425 1.00 96.38 467 GLY A O 1
ATOM 3684 N N . GLU A 1 468 ? -19.413 23.252 48.610 1.00 96.19 468 GLU A N 1
ATOM 3685 C CA . GLU A 1 468 ? -20.306 23.872 49.612 1.00 96.19 468 GLU A CA 1
ATOM 3686 C C . GLU A 1 468 ? -21.264 24.923 49.018 1.00 96.19 468 GLU A C 1
ATOM 3688 O O . GLU A 1 468 ? -22.357 25.161 49.531 1.00 96.19 468 GLU A O 1
ATOM 3693 N N . ASP A 1 469 ? -20.875 25.516 47.891 1.00 95.75 469 ASP A N 1
ATOM 3694 C CA . ASP A 1 469 ? -21.672 26.423 47.059 1.00 95.75 469 ASP A CA 1
ATOM 3695 C C . ASP A 1 469 ? -22.735 25.705 46.200 1.00 95.75 469 ASP A C 1
ATOM 3697 O O . ASP A 1 469 ? -23.522 26.364 45.523 1.00 95.75 469 ASP A O 1
ATOM 3701 N N . ASN A 1 470 ? -22.807 24.369 46.266 1.00 93.62 470 ASN A N 1
ATOM 3702 C CA . ASN A 1 470 ? -23.617 23.487 45.417 1.00 93.62 470 ASN A CA 1
ATOM 3703 C C . ASN A 1 470 ? -23.233 23.511 43.923 1.00 93.62 470 ASN A C 1
ATOM 3705 O O . ASN A 1 470 ? -24.026 23.085 43.081 1.00 93.62 470 ASN A O 1
ATOM 3709 N N . ILE A 1 471 ? -22.024 23.967 43.583 1.00 95.00 471 ILE A N 1
ATOM 3710 C CA . ILE A 1 471 ? -21.484 23.906 42.220 1.00 95.00 471 ILE A CA 1
ATOM 3711 C C . ILE A 1 471 ? -20.760 22.569 42.021 1.00 95.00 471 ILE A C 1
ATOM 3713 O O . ILE A 1 471 ? -20.096 22.056 42.924 1.00 95.00 471 ILE A O 1
ATOM 3717 N N . GLU A 1 472 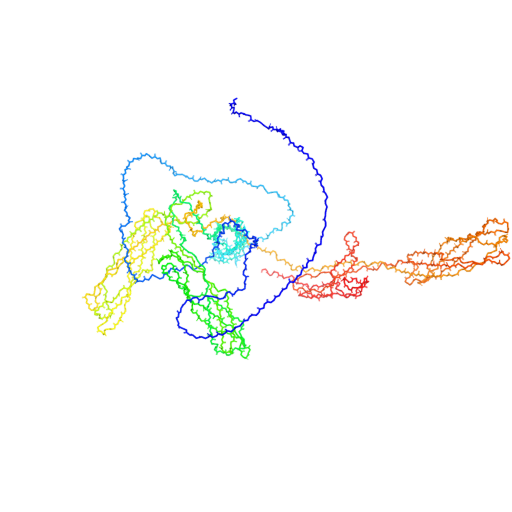? -20.903 21.985 40.831 1.00 96.44 472 GLU A N 1
ATOM 3718 C CA . GLU A 1 472 ? -20.139 20.804 40.436 1.00 96.44 472 GLU A CA 1
ATOM 3719 C C . GLU A 1 472 ? -18.738 21.209 39.973 1.00 96.44 472 GLU A C 1
ATOM 3721 O O . GLU A 1 472 ? -18.569 22.017 39.057 1.00 96.44 472 GLU A O 1
ATOM 3726 N N . TYR A 1 473 ? -17.735 20.624 40.617 1.00 96.44 473 TYR A N 1
ATOM 3727 C CA . TYR A 1 473 ? -16.325 20.781 40.308 1.00 96.44 473 TYR A CA 1
ATOM 3728 C C . TYR A 1 473 ? -15.732 19.443 39.883 1.00 96.44 473 TYR A C 1
ATOM 3730 O O . TYR A 1 473 ? -16.252 18.375 40.214 1.00 96.44 473 TYR A O 1
ATOM 3738 N N . HIS A 1 474 ? -14.607 19.507 39.176 1.00 96.81 474 HIS A N 1
ATOM 3739 C CA . HIS A 1 474 ? -13.839 18.331 38.807 1.00 96.81 474 HIS A CA 1
ATOM 3740 C C . HIS A 1 474 ? -12.362 18.496 39.174 1.00 96.81 474 HIS A C 1
ATOM 3742 O O . HIS A 1 474 ? -11.803 19.588 39.052 1.00 96.81 474 HIS A O 1
ATOM 3748 N N . GLN A 1 475 ? -11.705 17.406 39.552 1.00 97.00 475 GLN A N 1
ATOM 3749 C CA . GLN A 1 475 ? -10.264 17.359 39.797 1.00 97.00 475 GLN A CA 1
ATOM 3750 C C . GLN A 1 475 ? -9.668 16.114 39.142 1.00 97.00 475 GLN A C 1
ATOM 3752 O O . GLN A 1 475 ? -10.235 15.026 39.238 1.00 97.00 475 GLN A O 1
ATOM 3757 N N . ALA A 1 476 ? -8.531 16.287 38.473 1.00 95.94 476 ALA A N 1
ATOM 3758 C CA . ALA A 1 476 ? -7.786 15.191 37.869 1.00 95.94 476 ALA A CA 1
ATOM 3759 C C . ALA A 1 476 ? -6.733 14.653 38.847 1.00 95.94 476 ALA A C 1
ATOM 3761 O O . ALA A 1 476 ? -6.080 15.425 39.551 1.00 95.94 476 ALA A O 1
ATOM 3762 N N . GLU A 1 477 ? -6.501 13.343 38.839 1.00 95.00 477 GLU A N 1
ATOM 3763 C CA . GLU A 1 477 ? -5.365 12.723 39.523 1.00 95.00 477 GLU A CA 1
ATOM 3764 C C . GLU A 1 477 ? -4.730 11.638 38.646 1.00 95.00 477 GLU A C 1
ATOM 3766 O O . GLU A 1 477 ? -5.421 10.831 38.026 1.00 95.00 477 GLU A O 1
ATOM 3771 N N . GLU A 1 478 ? -3.397 11.592 38.624 1.00 95.00 478 GLU A N 1
ATOM 3772 C CA . GLU A 1 478 ? -2.627 10.560 37.934 1.00 95.00 478 GLU A CA 1
ATOM 3773 C C . GLU A 1 478 ? -1.779 9.754 38.912 1.00 95.00 478 GLU A C 1
ATOM 3775 O O . GLU A 1 478 ? -0.897 10.289 39.589 1.00 95.00 478 GLU A O 1
ATOM 3780 N N . ARG A 1 479 ? -1.998 8.436 38.943 1.00 92.25 479 ARG A N 1
ATOM 3781 C CA . ARG A 1 479 ? -1.284 7.525 39.837 1.00 92.25 479 ARG A CA 1
ATOM 3782 C C . ARG A 1 479 ? -0.571 6.425 39.072 1.00 92.25 479 ARG A C 1
ATOM 3784 O O . ARG A 1 479 ? -1.189 5.607 38.397 1.00 92.25 479 ARG A O 1
ATOM 3791 N N . ARG A 1 480 ? 0.756 6.390 39.191 1.00 93.38 480 ARG A N 1
ATOM 3792 C CA . ARG A 1 480 ? 1.586 5.349 38.571 1.00 93.38 480 ARG A CA 1
ATOM 3793 C C . ARG A 1 480 ? 1.386 4.013 39.282 1.00 93.38 480 ARG A C 1
ATOM 3795 O O . ARG A 1 480 ? 1.334 3.972 40.512 1.00 93.38 480 ARG A O 1
ATOM 3802 N N . PHE A 1 481 ? 1.345 2.930 38.517 1.00 91.81 481 PHE A N 1
ATOM 3803 C CA . PHE A 1 481 ? 1.407 1.565 39.031 1.00 91.81 481 PHE A CA 1
ATOM 3804 C C . PHE A 1 481 ? 2.475 0.758 38.288 1.00 91.81 481 PHE A C 1
ATOM 3806 O O . PHE A 1 481 ? 2.840 1.070 37.154 1.00 91.81 481 PHE A O 1
ATOM 3813 N N . SER A 1 482 ? 2.976 -0.280 38.953 1.00 92.50 482 SER A N 1
ATOM 3814 C CA . SER A 1 482 ? 3.888 -1.271 38.389 1.00 92.50 482 SER A CA 1
ATOM 3815 C C . SER A 1 482 ? 3.566 -2.622 39.014 1.00 92.50 482 SER A C 1
ATOM 3817 O O . SER A 1 482 ? 3.396 -2.704 40.230 1.00 92.50 482 SER A O 1
ATOM 3819 N N . LEU A 1 483 ? 3.528 -3.674 38.206 1.00 93.25 483 LEU A N 1
ATOM 3820 C CA . LEU A 1 483 ? 3.460 -5.061 38.662 1.00 93.25 483 LEU A CA 1
ATOM 3821 C C . LEU A 1 483 ? 4.282 -5.967 37.740 1.00 93.25 483 LEU A C 1
ATOM 3823 O O . LEU A 1 483 ? 4.703 -5.550 36.663 1.00 93.25 483 LEU A O 1
ATOM 3827 N N . PHE A 1 484 ? 4.482 -7.207 38.166 1.00 93.88 484 PHE A N 1
ATOM 3828 C CA . PHE A 1 484 ? 4.847 -8.314 37.290 1.00 93.88 484 PHE A CA 1
ATOM 3829 C C . PHE A 1 484 ? 3.689 -9.312 37.293 1.00 93.88 484 PHE A C 1
ATOM 3831 O O . PHE A 1 484 ? 3.076 -9.510 38.339 1.00 93.88 484 PHE A O 1
ATOM 3838 N N . ILE A 1 485 ? 3.404 -9.923 36.147 1.00 96.31 485 ILE A N 1
ATOM 3839 C CA . ILE A 1 485 ? 2.486 -11.058 36.015 1.00 96.31 485 ILE A CA 1
ATOM 3840 C C . ILE A 1 485 ? 3.321 -12.267 35.604 1.00 96.31 485 ILE A C 1
ATOM 3842 O O . ILE A 1 485 ? 4.133 -12.171 34.683 1.00 96.31 485 ILE A O 1
ATOM 3846 N N . ASP A 1 486 ? 3.138 -13.387 36.299 1.00 96.81 486 ASP A N 1
ATOM 3847 C CA . ASP A 1 486 ? 3.799 -14.649 35.968 1.00 96.81 486 ASP A CA 1
ATOM 3848 C C . ASP A 1 486 ? 3.170 -15.234 34.695 1.00 96.81 486 ASP A C 1
ATOM 3850 O O . ASP A 1 486 ? 1.961 -15.461 34.644 1.00 96.81 486 ASP A O 1
ATOM 3854 N N . VAL A 1 487 ? 3.991 -15.456 33.666 1.00 96.88 487 VAL A N 1
ATOM 3855 C CA . VAL A 1 487 ? 3.590 -16.010 32.365 1.00 96.88 487 VAL A CA 1
ATOM 3856 C C . VAL A 1 487 ? 4.644 -17.041 31.941 1.00 96.88 487 VAL A C 1
ATOM 3858 O O . VAL A 1 487 ? 5.649 -16.672 31.329 1.00 96.88 487 VAL A O 1
ATOM 3861 N N . PRO A 1 488 ? 4.464 -18.330 32.288 1.00 94.31 488 PRO A N 1
ATOM 3862 C CA . PRO A 1 488 ? 5.436 -19.376 31.982 1.00 94.31 488 PRO A CA 1
ATOM 3863 C C . PRO A 1 488 ? 5.758 -19.466 30.486 1.00 94.31 488 PRO A C 1
ATOM 3865 O O . PRO A 1 488 ? 4.865 -19.376 29.647 1.00 94.31 488 PRO A O 1
ATOM 3868 N N . GLY A 1 489 ? 7.035 -19.655 30.155 1.00 92.75 489 GLY A N 1
ATOM 3869 C CA . GLY A 1 489 ? 7.528 -19.704 28.776 1.00 92.75 489 GLY A CA 1
ATOM 3870 C C . GLY A 1 489 ? 7.809 -18.336 28.145 1.00 92.75 489 GLY A C 1
ATOM 3871 O O . GLY A 1 489 ? 8.420 -18.286 27.079 1.00 92.75 489 GLY A O 1
ATOM 3872 N N . ALA A 1 490 ? 7.428 -17.227 28.788 1.00 95.81 490 ALA A N 1
ATOM 3873 C CA . ALA A 1 490 ? 7.757 -15.892 28.303 1.00 95.81 490 ALA A CA 1
ATOM 3874 C C . ALA A 1 490 ? 9.281 -15.655 28.302 1.00 95.81 490 ALA A C 1
ATOM 3876 O O . ALA A 1 490 ? 9.966 -15.958 29.281 1.00 95.81 490 ALA A O 1
ATOM 3877 N N . VAL A 1 491 ? 9.822 -15.095 27.215 1.00 95.75 491 VAL A N 1
ATOM 3878 C CA . VAL A 1 491 ? 11.242 -14.727 27.080 1.00 95.75 491 VAL A CA 1
ATOM 3879 C C . VAL A 1 491 ? 11.397 -13.356 26.404 1.00 95.75 491 VAL A C 1
ATOM 3881 O O . VAL A 1 491 ? 10.515 -12.951 25.641 1.00 95.75 491 VAL A O 1
ATOM 3884 N N . PRO A 1 492 ? 12.497 -12.616 26.655 1.00 95.31 492 PRO A N 1
ATOM 3885 C CA . PRO A 1 492 ? 12.728 -11.317 26.027 1.00 95.31 492 PRO A CA 1
ATOM 3886 C C . PRO A 1 492 ? 12.666 -11.386 24.495 1.00 95.31 492 PRO A C 1
ATOM 3888 O O . PRO A 1 492 ? 13.328 -12.222 23.882 1.00 95.31 492 PRO A O 1
ATOM 3891 N N . GLY A 1 493 ? 11.902 -10.475 23.888 1.00 90.88 493 GLY A N 1
ATOM 3892 C CA . GLY A 1 493 ? 11.693 -10.403 22.437 1.00 90.88 493 GLY A CA 1
ATOM 3893 C C . GLY A 1 493 ? 10.357 -10.969 21.944 1.00 90.88 493 GLY A C 1
ATOM 3894 O O . GLY A 1 493 ? 10.024 -10.741 20.786 1.00 90.88 493 GLY A O 1
ATOM 3895 N N . LEU A 1 494 ? 9.582 -11.647 22.799 1.00 94.44 494 LEU A N 1
ATOM 3896 C CA . LEU A 1 494 ? 8.205 -12.042 22.483 1.00 94.44 494 LEU A CA 1
ATOM 3897 C C . LEU A 1 494 ? 7.237 -10.850 22.489 1.00 94.44 494 LEU A C 1
ATOM 3899 O O . LEU A 1 494 ? 7.450 -9.851 23.182 1.00 94.44 494 LEU A O 1
ATOM 3903 N N . ASN A 1 495 ? 6.139 -10.995 21.750 1.00 96.12 495 ASN A N 1
ATOM 3904 C CA . ASN A 1 495 ? 5.053 -10.027 21.692 1.00 96.12 495 ASN A CA 1
ATOM 3905 C C . ASN A 1 495 ? 4.193 -10.106 22.962 1.00 96.12 495 ASN A C 1
ATOM 3907 O O . ASN A 1 495 ? 4.016 -11.175 23.548 1.00 96.12 495 ASN A O 1
ATOM 3911 N N . VAL A 1 496 ? 3.615 -8.974 23.375 1.00 94.50 496 VAL A N 1
ATOM 3912 C CA . VAL A 1 496 ? 2.727 -8.894 24.545 1.00 94.50 496 VAL A CA 1
ATOM 3913 C C . VAL A 1 496 ? 1.470 -8.117 24.192 1.00 94.50 496 VAL A C 1
ATOM 3915 O O . VAL A 1 496 ? 1.538 -6.953 23.804 1.00 94.50 496 VAL A O 1
ATOM 3918 N N . THR A 1 497 ? 0.312 -8.729 24.420 1.00 93.56 497 THR A N 1
ATOM 3919 C CA . THR A 1 497 ? -0.978 -8.036 24.435 1.00 93.56 497 THR A CA 1
ATOM 3920 C C . THR A 1 497 ? -1.455 -7.894 25.875 1.00 93.56 497 THR A C 1
ATOM 3922 O O . THR A 1 497 ? -1.665 -8.894 26.559 1.00 93.56 497 THR A O 1
ATOM 3925 N N . VAL A 1 498 ? -1.661 -6.656 26.332 1.00 92.81 498 VAL A N 1
ATOM 3926 C CA . VAL A 1 498 ? -2.210 -6.355 27.664 1.00 92.81 498 VAL A CA 1
ATOM 3927 C C . VAL A 1 498 ? -3.616 -5.778 27.533 1.00 92.81 498 VAL A C 1
ATOM 3929 O O . VAL A 1 498 ? -3.837 -4.811 26.806 1.00 92.81 498 VAL A O 1
ATOM 3932 N N . ARG A 1 499 ? -4.567 -6.356 28.270 1.00 92.00 499 ARG A N 1
ATOM 3933 C CA . ARG A 1 499 ? -5.958 -5.895 28.371 1.00 92.00 499 ARG A CA 1
ATOM 3934 C C . ARG A 1 499 ? -6.251 -5.496 29.826 1.00 92.00 499 ARG A C 1
ATOM 3936 O O . ARG A 1 499 ? -6.619 -6.366 30.623 1.00 92.00 499 ARG A O 1
ATOM 3943 N N . PRO A 1 500 ? -6.045 -4.218 30.203 1.00 92.81 500 PRO A N 1
ATOM 3944 C CA . PRO A 1 500 ? -6.423 -3.715 31.517 1.00 92.81 500 PRO A CA 1
ATOM 3945 C C . PRO A 1 500 ? -7.937 -3.464 31.588 1.00 92.81 500 PRO A C 1
ATOM 3947 O O . PRO A 1 500 ? -8.568 -3.094 30.599 1.00 92.81 500 PRO A O 1
ATOM 3950 N N . ARG A 1 501 ? -8.512 -3.591 32.780 1.00 92.00 501 ARG A N 1
ATOM 3951 C CA . ARG A 1 501 ? -9.888 -3.207 33.091 1.00 92.00 501 ARG A CA 1
ATOM 3952 C C . ARG A 1 501 ? -9.941 -2.671 34.513 1.00 92.00 501 ARG A C 1
ATOM 3954 O O . ARG A 1 501 ? -9.587 -3.383 35.448 1.00 92.00 501 ARG A O 1
ATOM 3961 N N . ILE A 1 502 ? -10.419 -1.442 34.690 1.00 94.12 502 ILE A N 1
ATOM 3962 C CA . ILE A 1 502 ? -10.831 -0.975 36.016 1.00 94.12 502 ILE A CA 1
ATOM 3963 C C . ILE A 1 502 ? -12.141 -1.694 36.344 1.00 94.12 502 ILE A C 1
ATOM 3965 O O . ILE A 1 502 ? -13.126 -1.559 35.621 1.00 94.12 502 ILE A O 1
ATOM 3969 N N . GLU A 1 503 ? -12.129 -2.519 37.386 1.00 92.56 503 GLU A N 1
ATOM 3970 C CA . GLU A 1 503 ? -13.301 -3.291 37.810 1.00 92.56 503 GLU A CA 1
ATOM 3971 C C . GLU A 1 503 ? -14.199 -2.463 38.726 1.00 92.56 503 GLU A C 1
ATOM 3973 O O . GLU A 1 503 ? -15.421 -2.527 38.624 1.00 92.56 503 GLU A O 1
ATOM 3978 N N . THR A 1 504 ? -13.595 -1.671 39.615 1.00 92.56 504 THR A N 1
ATOM 3979 C CA . THR A 1 504 ? -14.318 -0.744 40.487 1.00 92.56 504 THR A CA 1
ATOM 3980 C C . THR A 1 504 ? -13.407 0.365 41.016 1.00 92.56 504 THR A C 1
ATOM 3982 O O . THR A 1 504 ? -12.192 0.187 41.153 1.00 92.56 504 THR A O 1
ATOM 3985 N N . ILE A 1 505 ? -14.018 1.504 41.342 1.00 95.12 505 ILE A N 1
ATOM 3986 C CA . ILE A 1 505 ? -13.423 2.589 42.120 1.00 95.12 505 ILE A CA 1
ATOM 3987 C C . ILE A 1 505 ? -14.322 2.787 43.338 1.00 95.12 505 ILE A C 1
ATOM 3989 O O . ILE A 1 505 ? -15.426 3.314 43.228 1.00 95.12 505 ILE A O 1
ATOM 3993 N N . LEU A 1 506 ? -13.857 2.343 44.503 1.00 95.31 506 LEU A N 1
ATOM 3994 C CA . LEU A 1 506 ? -14.533 2.589 45.775 1.00 95.31 506 LEU A CA 1
ATOM 3995 C C . LEU A 1 506 ? -13.967 3.871 46.377 1.00 95.31 506 LEU A C 1
ATOM 3997 O O . LEU A 1 506 ? -12.750 4.041 46.398 1.00 95.31 506 LEU A O 1
ATOM 4001 N N . PHE A 1 507 ? -14.812 4.753 46.900 1.00 96.00 507 PHE A N 1
ATOM 4002 C CA . PHE A 1 507 ? -14.364 6.019 47.475 1.00 96.00 507 PHE A CA 1
ATOM 4003 C C . PHE A 1 507 ? -15.166 6.424 48.712 1.00 96.00 507 PHE A C 1
ATOM 4005 O O . PHE A 1 507 ? -16.320 6.036 48.887 1.00 96.00 507 PHE A O 1
ATOM 4012 N N . GLN A 1 508 ? -14.531 7.208 49.579 1.00 96.50 508 GLN A N 1
ATOM 4013 C CA . GLN A 1 508 ? -15.106 7.742 50.804 1.00 96.50 508 GLN A CA 1
ATOM 4014 C C . GLN A 1 508 ? -14.534 9.135 51.073 1.00 96.50 508 GLN A C 1
ATOM 4016 O O . GLN A 1 508 ? -13.326 9.301 51.235 1.00 96.50 508 GLN A O 1
ATOM 4021 N N . LEU A 1 509 ? -15.415 10.129 51.158 1.00 96.94 509 LEU A N 1
ATOM 4022 C CA . LEU A 1 509 ? -15.066 11.467 51.623 1.00 96.94 509 LEU A CA 1
ATOM 4023 C C . LEU A 1 509 ? -14.909 11.414 53.156 1.00 96.94 509 LEU A C 1
ATOM 4025 O O . LEU A 1 509 ? -15.875 11.145 53.869 1.00 96.94 509 LEU A O 1
ATOM 4029 N N . GLU A 1 510 ? -13.681 11.571 53.650 1.00 96.25 510 GLU A N 1
ATOM 4030 C CA . GLU A 1 510 ? -13.323 11.503 55.077 1.00 96.25 510 GLU A CA 1
ATOM 4031 C C . GLU A 1 510 ? -13.483 12.863 55.776 1.00 96.25 510 GLU A C 1
ATOM 4033 O O . GLU A 1 510 ? -13.805 12.924 56.962 1.00 96.25 510 GLU A O 1
ATOM 4038 N N . SER A 1 511 ? -13.290 13.952 55.031 1.00 95.50 511 SER A N 1
ATOM 4039 C CA . SER A 1 511 ? -13.638 15.327 55.400 1.00 95.50 511 SER A CA 1
ATOM 4040 C C . SER A 1 511 ? -13.958 16.121 54.132 1.00 95.50 511 SER A C 1
ATOM 4042 O O . SER A 1 511 ? -13.714 15.629 53.033 1.00 95.50 511 SER A O 1
ATOM 4044 N N . GLU A 1 512 ? -14.434 17.360 54.268 1.00 95.88 512 GLU A N 1
ATOM 4045 C CA . GLU A 1 512 ? -14.734 18.265 53.144 1.00 95.88 512 GLU A CA 1
ATOM 4046 C C . GLU A 1 512 ? -13.624 18.331 52.078 1.00 95.88 512 GLU A C 1
ATOM 4048 O O . GLU A 1 512 ? -13.919 18.514 50.904 1.00 95.88 512 GLU A O 1
ATOM 4053 N N . THR A 1 513 ? -12.351 18.164 52.452 1.00 96.50 513 THR A N 1
ATOM 4054 C CA . THR A 1 513 ? -11.214 18.210 51.518 1.00 96.50 513 THR A CA 1
ATOM 4055 C C . THR A 1 513 ? -10.409 16.916 51.437 1.00 96.50 513 THR A C 1
ATOM 4057 O O . THR A 1 513 ? -9.408 16.896 50.728 1.00 96.50 513 THR A O 1
ATOM 4060 N N . LEU A 1 514 ? -10.794 15.834 52.122 1.00 97.31 514 LEU A N 1
ATOM 4061 C CA . LEU A 1 514 ? -10.003 14.599 52.178 1.00 97.31 514 LEU A CA 1
ATOM 4062 C C . LEU A 1 514 ? -10.789 13.409 51.621 1.00 97.31 514 LEU A C 1
ATOM 4064 O O . LEU A 1 514 ? -11.769 12.966 52.215 1.00 97.31 514 LEU A O 1
ATOM 4068 N N . LEU A 1 515 ? -10.338 12.871 50.491 1.00 97.06 515 LEU A N 1
ATOM 4069 C CA . LEU A 1 515 ? -10.970 11.768 49.775 1.00 97.06 515 LEU A CA 1
ATOM 4070 C C . LEU A 1 515 ? -10.095 10.512 49.848 1.00 97.06 515 LEU A C 1
ATOM 4072 O O . LEU A 1 515 ? -9.008 10.487 49.279 1.00 97.06 515 LEU A O 1
ATOM 4076 N N . ARG A 1 516 ? -10.575 9.442 50.489 1.00 96.44 516 ARG A N 1
ATOM 4077 C CA . ARG A 1 516 ? -9.991 8.100 50.346 1.00 96.44 516 ARG A CA 1
ATOM 4078 C C . ARG A 1 516 ? -10.587 7.409 49.131 1.00 96.44 516 ARG A C 1
ATOM 4080 O O . ARG A 1 516 ? -11.798 7.446 48.927 1.00 96.44 516 ARG A O 1
ATOM 4087 N N . GLU A 1 517 ? -9.765 6.680 48.393 1.00 95.38 517 GLU A N 1
ATOM 4088 C CA . GLU A 1 517 ? -10.220 5.844 47.284 1.00 95.38 517 GLU A CA 1
ATOM 4089 C C . GLU A 1 517 ? -9.441 4.525 47.178 1.00 95.38 517 GLU A C 1
ATOM 4091 O O . GLU A 1 517 ? -8.326 4.381 47.686 1.00 95.38 517 GLU A O 1
ATOM 4096 N N . LYS A 1 518 ? -10.041 3.561 46.484 1.00 95.38 518 LYS A N 1
ATOM 4097 C CA . LYS A 1 518 ? -9.512 2.230 46.199 1.00 95.38 518 LYS A CA 1
ATOM 4098 C C . LYS A 1 518 ? -9.891 1.857 44.775 1.00 95.38 518 LYS A C 1
ATOM 4100 O O . LYS A 1 518 ? -11.047 1.532 44.508 1.00 95.38 518 LYS A O 1
ATOM 4105 N N . VAL A 1 519 ? -8.916 1.893 43.875 1.00 95.00 519 VAL A N 1
ATOM 4106 C CA . VAL A 1 519 ? -9.078 1.430 42.493 1.00 95.00 519 VAL A CA 1
ATOM 4107 C C . VAL A 1 519 ? -8.669 -0.036 42.422 1.00 95.00 519 VAL A C 1
ATOM 4109 O O . VAL A 1 519 ? -7.561 -0.380 42.837 1.00 95.00 519 VAL A O 1
ATOM 4112 N N . ILE A 1 520 ? -9.541 -0.891 41.888 1.00 94.88 520 ILE A N 1
ATOM 4113 C CA . ILE A 1 520 ? -9.213 -2.281 41.556 1.00 94.88 520 ILE A CA 1
ATOM 4114 C C . ILE A 1 520 ? -9.085 -2.384 40.038 1.00 94.88 520 ILE A C 1
ATOM 4116 O O . ILE A 1 520 ? -10.030 -2.077 39.308 1.00 94.88 520 ILE A O 1
ATOM 4120 N N . VAL A 1 521 ? -7.908 -2.798 39.567 1.00 93.75 521 VAL A N 1
ATOM 4121 C CA . VAL A 1 521 ? -7.615 -2.987 38.141 1.00 93.75 521 VAL A CA 1
ATOM 4122 C C . VAL A 1 521 ? -7.267 -4.450 37.894 1.00 93.75 521 VAL A C 1
ATOM 4124 O O . VAL A 1 521 ? -6.259 -4.928 38.408 1.00 93.75 521 VAL A O 1
ATOM 4127 N N . LEU A 1 522 ? -8.067 -5.146 37.088 1.00 94.62 522 LEU A N 1
ATOM 4128 C CA . LEU A 1 522 ? -7.708 -6.440 36.513 1.00 94.62 522 LEU A CA 1
ATOM 4129 C C . LEU A 1 522 ? -6.848 -6.209 35.272 1.00 94.62 522 LEU A C 1
ATOM 4131 O O . LEU A 1 522 ? -7.189 -5.399 34.411 1.00 94.62 522 LEU A O 1
ATOM 4135 N N . ILE A 1 523 ? -5.740 -6.928 35.159 1.00 94.62 523 ILE A N 1
ATOM 4136 C CA . ILE A 1 523 ? -4.836 -6.849 34.016 1.00 94.62 523 ILE A CA 1
ATOM 4137 C C . ILE A 1 523 ? -4.649 -8.259 33.474 1.00 94.62 523 ILE A C 1
ATOM 4139 O O . ILE A 1 523 ? -4.123 -9.123 34.170 1.00 94.62 523 ILE A O 1
ATOM 4143 N N . ASN A 1 524 ? -5.092 -8.475 32.235 1.00 94.69 524 ASN A N 1
ATOM 4144 C CA . ASN A 1 524 ? -4.899 -9.723 31.502 1.00 94.69 524 ASN A CA 1
ATOM 4145 C C . ASN A 1 524 ? -3.754 -9.561 30.501 1.00 94.69 524 ASN A C 1
ATOM 4147 O O . ASN A 1 524 ? -3.612 -8.498 29.890 1.00 94.69 524 ASN A O 1
ATOM 4151 N N . VAL A 1 525 ? -2.969 -10.616 30.319 1.00 96.19 525 VAL A N 1
ATOM 4152 C CA . VAL A 1 525 ? -1.771 -10.645 29.478 1.00 96.19 525 VAL A CA 1
ATOM 4153 C C . VAL A 1 525 ? -1.796 -11.898 28.625 1.00 96.19 525 VAL A C 1
ATOM 4155 O O . VAL A 1 525 ? -1.971 -12.995 29.150 1.00 96.19 525 VAL A O 1
ATOM 4158 N N . VAL A 1 526 ? -1.555 -11.734 27.329 1.00 96.12 526 VAL A N 1
ATOM 4159 C CA . VAL A 1 526 ? -1.246 -12.836 26.414 1.00 96.12 526 VAL A CA 1
ATOM 4160 C C . VAL A 1 526 ? 0.127 -12.555 25.815 1.00 96.12 526 VAL A C 1
ATOM 4162 O O . VAL A 1 526 ? 0.358 -11.463 25.292 1.00 96.12 526 VAL A O 1
ATOM 4165 N N . VAL A 1 527 ? 1.039 -13.517 25.930 1.00 97.50 527 VAL A N 1
ATOM 4166 C CA . VAL A 1 527 ? 2.381 -13.472 25.341 1.00 97.50 527 VAL A CA 1
ATOM 4167 C C . VAL A 1 527 ? 2.393 -14.369 24.111 1.00 97.50 527 VAL A C 1
ATOM 4169 O O . VAL A 1 527 ? 2.027 -15.546 24.191 1.00 97.50 527 VAL A O 1
ATOM 4172 N N . THR A 1 528 ? 2.809 -13.810 22.978 1.00 97.62 528 THR A N 1
ATOM 4173 C CA . THR A 1 528 ? 2.781 -14.482 21.676 1.00 97.62 528 THR A CA 1
ATOM 4174 C C . THR A 1 528 ? 4.120 -14.420 20.945 1.00 97.62 528 THR A C 1
ATOM 4176 O O . THR A 1 528 ? 4.963 -13.559 21.200 1.00 97.62 528 THR A O 1
ATOM 4179 N N . GLU A 1 529 ? 4.314 -15.352 20.018 1.00 97.00 529 GLU A N 1
ATOM 4180 C CA . GLU A 1 529 ? 5.407 -15.357 19.049 1.00 97.00 529 GLU A CA 1
ATOM 4181 C C . GLU A 1 529 ? 4.822 -15.250 17.635 1.00 97.00 529 GLU A C 1
ATOM 4183 O O . GLU A 1 529 ? 3.970 -16.056 17.254 1.00 97.00 529 GLU A O 1
ATOM 4188 N N . THR A 1 530 ? 5.280 -14.278 16.841 1.00 96.12 530 THR A N 1
ATOM 4189 C CA . THR A 1 530 ? 4.943 -14.213 15.413 1.00 96.12 530 THR A CA 1
ATOM 4190 C C . THR A 1 530 ? 5.659 -15.341 14.670 1.00 96.12 530 THR A C 1
ATOM 4192 O O . THR A 1 530 ? 6.869 -15.268 14.445 1.00 96.12 530 THR A O 1
ATOM 4195 N N . ILE A 1 531 ? 4.918 -16.354 14.229 1.00 95.56 531 ILE A N 1
ATOM 4196 C CA . ILE A 1 531 ? 5.448 -17.482 13.452 1.00 95.56 531 ILE A CA 1
ATOM 4197 C C . ILE A 1 531 ? 4.943 -17.458 12.006 1.00 95.56 531 ILE A C 1
ATOM 4199 O O . ILE A 1 531 ? 3.926 -16.837 11.696 1.00 95.56 531 ILE A O 1
ATOM 4203 N N . GLN A 1 532 ? 5.648 -18.164 11.118 1.00 95.94 532 GLN A N 1
ATOM 4204 C CA . GLN A 1 532 ? 5.169 -18.492 9.772 1.00 95.94 532 GLN A CA 1
ATOM 4205 C C . GLN A 1 532 ? 4.900 -19.994 9.704 1.00 95.94 532 GLN A C 1
ATOM 4207 O O . GLN A 1 532 ? 5.817 -20.787 9.916 1.00 95.94 532 GLN A O 1
ATOM 4212 N N . VAL A 1 533 ? 3.658 -20.390 9.433 1.00 96.00 533 VAL A N 1
ATOM 4213 C CA . VAL A 1 533 ? 3.232 -21.797 9.467 1.00 96.00 533 VAL A CA 1
ATOM 4214 C C . VAL A 1 533 ? 2.206 -22.088 8.362 1.00 96.00 533 VAL A C 1
ATOM 4216 O O . VAL A 1 533 ? 1.328 -21.256 8.124 1.00 96.00 533 VAL A O 1
ATOM 4219 N N . PRO A 1 534 ? 2.314 -23.221 7.640 1.00 96.75 534 PRO A N 1
ATOM 4220 C CA . PRO A 1 534 ? 1.324 -23.599 6.640 1.00 96.75 534 PRO A CA 1
ATOM 4221 C C . PRO A 1 534 ? 0.090 -24.194 7.328 1.00 96.75 534 PRO A C 1
ATOM 4223 O O . PRO A 1 534 ? 0.172 -25.240 7.979 1.00 96.75 534 PRO A O 1
ATOM 4226 N N . LEU A 1 535 ? -1.048 -23.507 7.223 1.00 96.38 535 LEU A N 1
ATOM 4227 C CA . LEU A 1 535 ? -2.292 -23.894 7.901 1.00 96.38 535 LEU A CA 1
ATOM 4228 C C . LEU A 1 535 ? -3.258 -24.559 6.927 1.00 96.38 535 LEU A C 1
ATOM 4230 O O . LEU A 1 535 ? -3.379 -24.134 5.778 1.00 96.38 535 LEU A O 1
ATOM 4234 N N . VAL A 1 536 ? -3.968 -25.585 7.397 1.00 96.19 536 VAL A N 1
ATOM 4235 C CA . VAL A 1 536 ? -5.021 -26.232 6.608 1.00 96.19 536 VAL A CA 1
ATOM 4236 C C . VAL A 1 536 ? -6.273 -25.358 6.609 1.00 96.19 536 VAL A C 1
ATOM 4238 O O . VAL A 1 536 ? -6.755 -24.929 7.661 1.00 96.19 536 VAL A O 1
ATOM 4241 N N . THR A 1 537 ? -6.792 -25.087 5.415 1.00 95.50 537 THR A N 1
ATOM 4242 C CA . THR A 1 537 ? -8.039 -24.348 5.208 1.00 95.50 537 THR A CA 1
ATOM 4243 C C . THR A 1 537 ? -9.251 -25.254 5.425 1.00 95.50 537 THR A C 1
ATOM 4245 O O . THR A 1 537 ? -9.235 -26.399 4.979 1.00 95.50 537 THR A O 1
ATOM 4248 N N . GLY A 1 538 ? -10.310 -24.745 6.051 1.00 93.94 538 GLY A N 1
ATOM 4249 C CA . GLY A 1 538 ? -11.529 -25.505 6.350 1.00 93.94 538 GLY A CA 1
ATOM 4250 C C . GLY A 1 538 ? -12.696 -24.615 6.786 1.00 93.94 538 GLY A C 1
ATOM 4251 O O . GLY A 1 538 ? -12.589 -23.395 6.764 1.00 93.94 538 GLY A O 1
ATOM 4252 N N . ASP A 1 539 ? -13.809 -25.211 7.211 1.00 93.12 539 ASP A N 1
ATOM 4253 C CA . ASP A 1 539 ? -15.097 -24.500 7.319 1.00 93.12 539 ASP A CA 1
ATOM 4254 C C . ASP A 1 539 ? -15.438 -23.948 8.723 1.00 93.12 539 ASP A C 1
ATOM 4256 O O . ASP A 1 539 ? -16.576 -23.554 8.966 1.00 93.12 539 ASP A O 1
ATOM 4260 N N . PHE A 1 540 ? -14.499 -23.931 9.682 1.00 91.94 540 PHE A N 1
ATOM 4261 C CA . PHE A 1 540 ? -14.821 -23.593 11.083 1.00 91.94 540 PHE A CA 1
ATOM 4262 C C . PHE A 1 540 ? -15.331 -22.156 11.270 1.00 91.94 540 PHE A C 1
ATOM 4264 O O . PHE A 1 540 ? -16.392 -21.924 11.851 1.00 91.94 540 PHE A O 1
ATOM 4271 N N . SER A 1 541 ? -14.532 -21.179 10.847 1.00 93.06 541 SER A N 1
ATOM 4272 C CA . SER A 1 541 ? -14.844 -19.756 10.954 1.00 93.06 541 SER A CA 1
ATOM 4273 C C . SER A 1 541 ? -13.870 -18.952 10.104 1.00 93.06 541 SER A C 1
ATOM 4275 O O . SER A 1 541 ? -12.745 -19.396 9.887 1.00 93.06 541 SER A O 1
ATOM 4277 N N . LEU A 1 542 ? -14.287 -17.776 9.639 1.00 95.81 542 LEU A N 1
ATOM 4278 C CA . LEU A 1 542 ? -13.462 -16.908 8.807 1.00 95.81 542 LEU A CA 1
ATOM 4279 C C . LEU A 1 542 ? -12.518 -16.067 9.673 1.00 95.81 542 LEU A C 1
ATOM 4281 O O . LEU A 1 542 ? -12.948 -15.390 10.606 1.00 95.81 542 LEU A O 1
ATOM 4285 N N . PHE A 1 543 ? -11.234 -16.069 9.329 1.00 96.38 543 PHE A N 1
ATOM 4286 C CA . PHE A 1 543 ? -10.190 -15.301 10.005 1.00 96.38 543 PHE A CA 1
ATOM 4287 C C . PHE A 1 543 ? -9.520 -14.327 9.034 1.00 96.38 543 PHE A C 1
ATOM 4289 O O . PHE A 1 543 ? -9.240 -14.698 7.892 1.00 96.38 543 PHE A O 1
ATOM 4296 N N . LYS A 1 544 ? -9.220 -13.096 9.480 1.00 95.56 544 LYS A N 1
ATOM 4297 C CA . LYS A 1 544 ? -8.419 -12.136 8.695 1.00 95.56 544 LYS A CA 1
ATOM 4298 C C . LYS A 1 544 ? -6.926 -12.394 8.927 1.00 95.56 544 LYS A C 1
ATOM 4300 O O . LYS A 1 544 ? -6.345 -11.850 9.862 1.00 95.56 544 LYS A O 1
ATOM 4305 N N . LEU A 1 545 ? -6.299 -13.214 8.089 1.00 95.75 545 LEU A N 1
ATOM 4306 C CA . LEU A 1 545 ? -4.895 -13.609 8.246 1.00 95.75 545 LEU A CA 1
ATOM 4307 C C . LEU A 1 545 ? -3.975 -12.901 7.253 1.00 95.75 545 LEU A C 1
ATOM 4309 O O . LEU A 1 545 ? -4.384 -12.557 6.147 1.00 95.75 545 LEU A O 1
ATOM 4313 N N . GLU A 1 546 ? -2.711 -12.728 7.636 1.00 96.00 546 GLU A N 1
ATOM 4314 C CA . GLU A 1 546 ? -1.649 -12.298 6.728 1.00 96.00 546 GLU A CA 1
ATOM 4315 C C . GLU A 1 546 ? -1.044 -13.536 6.047 1.00 96.00 546 GLU A C 1
ATOM 4317 O O . GLU A 1 546 ? -0.275 -14.289 6.649 1.00 96.00 546 GLU A O 1
ATOM 4322 N N . GLN A 1 547 ? -1.417 -13.774 4.791 1.00 96.06 547 GLN A N 1
ATOM 4323 C CA . GLN A 1 547 ? -0.836 -14.821 3.956 1.00 96.06 547 GLN A CA 1
ATOM 4324 C C . GLN A 1 547 ? 0.524 -14.368 3.424 1.00 96.06 547 GLN A C 1
ATOM 4326 O O . GLN A 1 547 ? 0.682 -13.237 2.965 1.00 96.06 547 GLN A O 1
ATOM 4331 N N . VAL A 1 548 ? 1.497 -15.271 3.435 1.00 96.06 548 VAL A N 1
ATOM 4332 C CA . VAL A 1 548 ? 2.825 -15.088 2.851 1.00 96.06 548 VAL A CA 1
ATOM 4333 C C . VAL A 1 548 ? 2.804 -15.650 1.434 1.00 96.06 548 VAL A C 1
ATOM 4335 O O . VAL A 1 548 ? 2.571 -16.841 1.235 1.00 96.06 548 VAL A O 1
ATOM 4338 N N . ILE A 1 549 ? 3.032 -14.780 0.453 1.00 94.31 549 ILE A N 1
ATOM 4339 C CA . ILE A 1 549 ? 3.014 -15.116 -0.977 1.00 94.31 549 ILE A CA 1
ATOM 4340 C C . ILE A 1 549 ? 4.395 -15.574 -1.434 1.00 94.31 549 ILE A C 1
ATOM 4342 O O . ILE A 1 549 ? 4.528 -16.587 -2.115 1.00 94.31 549 ILE A O 1
ATOM 4346 N N . GLY A 1 550 ? 5.438 -14.862 -1.008 1.00 91.31 550 GLY A N 1
ATOM 4347 C CA . GLY A 1 550 ? 6.807 -15.197 -1.366 1.00 91.31 550 GLY A CA 1
ATOM 4348 C C . GLY A 1 550 ? 7.835 -14.523 -0.471 1.00 91.31 550 GLY A C 1
ATOM 4349 O O . GLY A 1 550 ? 7.640 -13.404 0.008 1.00 91.31 550 GLY A O 1
ATOM 4350 N N . GLU A 1 551 ? 8.959 -15.206 -0.281 1.00 92.19 551 GLU A N 1
ATOM 4351 C CA . GLU A 1 551 ? 10.147 -14.687 0.389 1.00 92.19 551 GLU A CA 1
ATOM 4352 C C . GLU A 1 551 ? 11.366 -14.866 -0.512 1.00 92.19 551 GLU A C 1
ATOM 4354 O O . GLU A 1 551 ? 11.494 -15.866 -1.219 1.00 92.19 551 GLU A O 1
ATOM 4359 N N . GLY A 1 552 ? 12.284 -13.904 -0.478 1.00 86.75 552 GLY A N 1
ATOM 4360 C CA . GLY A 1 552 ? 13.488 -13.938 -1.296 1.00 86.75 552 GLY A CA 1
ATOM 4361 C C . GLY A 1 552 ? 14.662 -13.253 -0.619 1.00 86.75 552 GLY A C 1
ATOM 4362 O O . GLY A 1 552 ? 14.509 -12.236 0.053 1.00 86.75 552 GLY A O 1
ATOM 4363 N N . VAL A 1 553 ? 15.861 -13.791 -0.837 1.00 85.88 553 VAL A N 1
ATOM 4364 C CA . VAL A 1 553 ? 17.121 -13.122 -0.499 1.00 85.88 553 VAL A CA 1
ATOM 4365 C C . VAL A 1 553 ? 17.891 -12.876 -1.784 1.00 85.88 553 VAL A C 1
ATOM 4367 O O . VAL A 1 553 ? 18.155 -13.800 -2.556 1.00 85.88 553 VAL A O 1
ATOM 4370 N N . ARG A 1 554 ? 18.302 -11.627 -2.002 1.00 84.88 554 ARG A N 1
ATOM 4371 C CA . ARG A 1 554 ? 19.178 -11.248 -3.107 1.00 84.88 554 ARG A CA 1
ATOM 4372 C C . ARG A 1 554 ? 20.413 -10.544 -2.573 1.00 84.88 554 ARG A C 1
ATOM 4374 O O . ARG A 1 554 ? 20.325 -9.450 -2.025 1.00 84.88 554 ARG A O 1
ATOM 4381 N N . GLN A 1 555 ? 21.576 -11.146 -2.795 1.00 87.56 555 GLN A N 1
ATOM 4382 C CA . GLN A 1 555 ? 22.847 -10.453 -2.623 1.00 87.56 555 GLN A CA 1
ATOM 4383 C C . GLN A 1 555 ? 23.233 -9.742 -3.924 1.00 87.56 555 GLN A C 1
ATOM 4385 O O . GLN A 1 555 ? 23.204 -10.337 -5.005 1.00 87.56 555 GLN A O 1
ATOM 4390 N N . ILE A 1 556 ? 23.605 -8.465 -3.827 1.00 85.94 556 ILE A N 1
ATOM 4391 C CA . ILE A 1 556 ? 24.112 -7.663 -4.942 1.00 85.94 556 ILE A CA 1
ATOM 4392 C C . ILE A 1 556 ? 25.450 -7.013 -4.590 1.00 85.94 556 ILE A C 1
ATOM 4394 O O . ILE A 1 556 ? 25.695 -6.576 -3.466 1.00 85.94 556 ILE A O 1
ATOM 4398 N N . LEU A 1 557 ? 26.322 -6.919 -5.593 1.00 85.62 557 LEU A N 1
ATOM 4399 C CA . LEU A 1 557 ? 27.559 -6.154 -5.516 1.00 85.62 557 LEU A CA 1
ATOM 4400 C C . LEU A 1 557 ? 27.298 -4.735 -6.031 1.00 85.62 557 LEU A C 1
ATOM 4402 O O . LEU A 1 557 ? 27.134 -4.534 -7.237 1.00 85.62 557 LEU A O 1
ATOM 4406 N N . VAL A 1 558 ? 27.283 -3.756 -5.127 1.00 82.12 558 VAL A N 1
ATOM 4407 C CA . VAL A 1 558 ? 27.119 -2.342 -5.476 1.00 82.12 558 VAL A CA 1
ATOM 4408 C C . VAL A 1 558 ? 28.494 -1.699 -5.668 1.00 82.12 558 VAL A C 1
ATOM 4410 O O . VAL A 1 558 ? 29.343 -1.677 -4.772 1.00 82.12 558 VAL A O 1
ATOM 4413 N N . GLU A 1 559 ? 28.711 -1.178 -6.872 1.00 75.25 559 GLU A N 1
ATOM 4414 C CA . GLU A 1 559 ? 29.931 -0.506 -7.323 1.00 75.25 559 GLU A CA 1
ATOM 4415 C C . GLU A 1 559 ? 29.548 0.827 -7.979 1.00 75.25 559 GLU A C 1
ATOM 4417 O O . GLU A 1 559 ? 28.522 0.919 -8.655 1.00 75.25 559 GLU A O 1
ATOM 4422 N N . ARG A 1 560 ? 30.390 1.858 -7.831 1.00 65.06 560 ARG A N 1
ATOM 4423 C CA . ARG A 1 560 ? 30.213 3.143 -8.524 1.00 65.06 560 ARG A CA 1
ATOM 4424 C C . ARG A 1 560 ? 30.470 2.954 -10.023 1.00 65.06 560 ARG A C 1
ATOM 4426 O O . ARG A 1 560 ? 31.613 2.948 -10.480 1.00 65.06 560 ARG A O 1
ATOM 4433 N N . ARG A 1 561 ? 29.386 2.780 -10.779 1.00 55.53 561 ARG A N 1
ATOM 4434 C CA . ARG A 1 561 ? 29.380 2.702 -12.243 1.00 55.53 561 ARG A CA 1
ATOM 4435 C C . ARG A 1 561 ? 28.927 4.037 -12.802 1.00 55.53 561 ARG A C 1
ATOM 4437 O O . ARG A 1 561 ? 27.827 4.492 -12.509 1.00 55.53 561 ARG A O 1
ATOM 4444 N N . GLU A 1 562 ? 29.770 4.648 -13.617 1.00 46.53 562 GLU A N 1
ATOM 4445 C CA . GLU A 1 562 ? 29.335 5.745 -14.472 1.00 46.53 562 GLU A CA 1
ATOM 4446 C C . GLU A 1 562 ? 28.699 5.120 -15.721 1.00 46.53 562 GLU A C 1
ATOM 4448 O O . GLU A 1 562 ? 29.259 4.182 -16.298 1.00 46.53 562 GLU A O 1
ATOM 4453 N N . ARG A 1 563 ? 27.543 5.624 -16.171 1.00 41.66 563 ARG A N 1
ATOM 4454 C CA . ARG A 1 563 ? 27.210 5.460 -17.590 1.00 41.66 563 ARG A CA 1
ATOM 4455 C C . ARG A 1 563 ? 28.289 6.229 -18.339 1.00 41.66 563 ARG A C 1
ATOM 4457 O O . ARG A 1 563 ? 28.466 7.407 -18.046 1.00 41.66 563 ARG A O 1
ATOM 4464 N N . ILE A 1 564 ? 28.990 5.592 -19.281 1.00 43.00 564 ILE A N 1
ATOM 4465 C CA . ILE A 1 564 ? 29.799 6.345 -20.249 1.00 43.00 564 ILE A CA 1
ATOM 4466 C C . ILE A 1 564 ? 28.859 7.426 -20.796 1.00 43.00 564 ILE A C 1
ATOM 4468 O O . ILE A 1 564 ? 27.777 7.049 -21.261 1.00 43.00 564 ILE A O 1
ATOM 4472 N N . PRO A 1 565 ? 29.179 8.729 -20.666 1.00 38.47 565 PRO A N 1
ATOM 4473 C CA . PRO A 1 565 ? 28.309 9.767 -21.182 1.00 38.47 565 PRO A CA 1
ATOM 4474 C C . PRO A 1 565 ? 28.193 9.518 -22.677 1.00 38.47 565 PRO A C 1
ATOM 4476 O O . PRO A 1 565 ? 29.172 9.638 -23.413 1.00 38.47 565 PRO A O 1
ATOM 4479 N N . VAL A 1 566 ? 27.008 9.078 -23.103 1.00 43.84 566 VAL A N 1
ATOM 4480 C CA . VAL A 1 566 ? 26.722 8.871 -24.514 1.00 43.84 566 VAL A CA 1
ATOM 4481 C C . VAL A 1 566 ? 26.795 10.261 -25.115 1.00 43.84 566 VAL A C 1
ATOM 4483 O O . VAL A 1 566 ? 25.927 11.094 -24.845 1.00 43.84 566 VAL A O 1
ATOM 4486 N N . THR A 1 567 ? 27.874 10.546 -25.846 1.00 45.56 567 THR A N 1
ATOM 4487 C CA . THR A 1 567 ? 27.991 11.775 -26.629 1.00 45.56 567 THR A CA 1
ATOM 4488 C C . THR A 1 567 ? 26.692 11.901 -27.416 1.00 45.56 567 THR A C 1
ATOM 4490 O O . THR A 1 567 ? 26.313 10.901 -28.028 1.00 45.56 567 THR A O 1
ATOM 4493 N N . PRO A 1 568 ? 25.965 13.034 -27.367 1.00 49.91 568 PRO A N 1
ATOM 4494 C CA . PRO A 1 568 ? 24.670 13.138 -28.024 1.00 49.91 568 PRO A CA 1
ATOM 4495 C C . PRO A 1 568 ? 24.854 12.853 -29.513 1.00 49.91 568 PRO A C 1
ATOM 4497 O O . PRO A 1 568 ? 25.421 13.665 -30.245 1.00 49.91 568 PRO A O 1
ATOM 4500 N N . VAL A 1 569 ? 24.435 11.654 -29.921 1.00 54.69 569 VAL A N 1
ATOM 4501 C CA . VAL A 1 569 ? 24.629 11.140 -31.271 1.00 54.69 569 VAL A CA 1
ATOM 4502 C C . VAL A 1 569 ? 23.688 11.923 -32.170 1.00 54.69 569 VAL A C 1
ATOM 4504 O O . VAL A 1 569 ? 22.482 11.692 -32.177 1.00 54.69 569 VAL A O 1
ATOM 4507 N N . ARG A 1 570 ? 24.257 12.909 -32.861 1.00 70.38 570 ARG A N 1
ATOM 4508 C CA . ARG A 1 570 ? 23.598 13.656 -33.924 1.00 70.38 570 ARG A CA 1
ATOM 4509 C C . ARG A 1 570 ? 23.838 12.894 -35.217 1.00 70.38 570 ARG A C 1
ATOM 4511 O O . ARG A 1 570 ? 24.958 12.911 -35.720 1.00 70.38 570 ARG A O 1
ATOM 4518 N N . ASN A 1 571 ? 22.811 12.216 -35.715 1.00 78.00 571 ASN A N 1
ATOM 4519 C CA . ASN A 1 571 ? 22.889 11.492 -36.979 1.00 78.00 571 ASN A CA 1
ATOM 4520 C C . ASN A 1 571 ? 22.134 12.261 -38.059 1.00 78.00 571 ASN A C 1
ATOM 4522 O O . ASN A 1 571 ? 20.988 12.659 -37.849 1.00 78.00 571 ASN A O 1
ATOM 4526 N N . VAL A 1 572 ? 22.773 12.401 -39.217 1.00 83.62 572 VAL A N 1
ATOM 4527 C CA . VAL A 1 572 ? 22.135 12.739 -40.491 1.00 83.62 572 VAL A CA 1
ATOM 4528 C C . VAL A 1 572 ? 22.134 11.451 -41.305 1.00 83.62 572 VAL A C 1
ATOM 4530 O O . VAL A 1 572 ? 23.191 10.857 -41.513 1.00 83.62 572 VAL A O 1
ATOM 4533 N N . VAL A 1 573 ? 20.958 10.984 -41.706 1.00 86.19 573 VAL A N 1
ATOM 4534 C CA . VAL A 1 573 ? 20.804 9.847 -42.618 1.00 86.19 573 VAL A CA 1
ATOM 4535 C C . VAL A 1 573 ? 20.530 10.417 -44.001 1.00 86.19 573 VAL A C 1
ATOM 4537 O O . VAL A 1 573 ? 19.646 11.260 -44.145 1.00 86.19 573 VAL A O 1
ATOM 4540 N N . VAL A 1 574 ? 21.293 9.970 -44.996 1.00 87.62 574 VAL A N 1
ATOM 4541 C CA . VAL A 1 574 ? 21.122 10.339 -46.405 1.00 87.62 574 VAL A CA 1
ATOM 4542 C C . VAL A 1 574 ? 20.870 9.095 -47.244 1.00 87.62 574 VAL A C 1
ATOM 4544 O O . VAL A 1 574 ? 21.421 8.035 -46.956 1.00 87.62 574 VAL A O 1
ATOM 4547 N N . GLU A 1 575 ? 20.065 9.244 -48.289 1.00 86.44 575 GLU A N 1
ATOM 4548 C CA . GLU A 1 575 ? 19.905 8.258 -49.361 1.00 86.44 575 GLU A CA 1
ATOM 4549 C C . GLU A 1 575 ? 20.374 8.886 -50.683 1.00 86.44 575 GLU A C 1
ATOM 4551 O O . GLU A 1 575 ? 20.251 10.099 -50.884 1.00 86.44 575 GLU A O 1
ATOM 4556 N N . VAL A 1 576 ? 20.924 8.070 -51.586 1.00 85.50 576 VAL A N 1
ATOM 4557 C CA . VAL A 1 576 ? 21.297 8.494 -52.946 1.00 85.50 576 VAL A CA 1
ATOM 4558 C C . VAL A 1 576 ? 20.183 8.075 -53.898 1.00 85.50 576 VAL A C 1
ATOM 4560 O O . VAL A 1 576 ? 19.977 6.881 -54.113 1.00 85.50 576 VAL A O 1
ATOM 4563 N N . VAL A 1 577 ? 19.486 9.048 -54.479 1.00 84.25 577 VAL A N 1
ATOM 4564 C CA . VAL A 1 577 ? 18.441 8.837 -55.485 1.00 84.25 577 VAL A CA 1
ATOM 4565 C C . VAL A 1 577 ? 19.078 8.706 -56.866 1.00 84.25 577 VAL A C 1
ATOM 4567 O O . VAL A 1 577 ? 19.906 9.530 -57.254 1.00 84.25 577 VAL A O 1
ATOM 4570 N N . VAL A 1 578 ? 18.674 7.678 -57.613 1.00 79.75 578 VAL A N 1
ATOM 4571 C CA . VAL A 1 578 ? 19.119 7.388 -58.983 1.00 79.75 578 VAL A CA 1
ATOM 4572 C C . VAL A 1 578 ? 17.921 7.555 -59.925 1.00 79.75 578 VAL A C 1
ATOM 4574 O O . VAL A 1 578 ? 17.047 6.688 -59.945 1.00 79.75 578 VAL A O 1
ATOM 4577 N N . PRO A 1 579 ? 17.824 8.651 -60.697 1.00 69.00 579 PRO A N 1
ATOM 4578 C CA . PRO A 1 579 ? 16.702 8.852 -61.612 1.00 69.00 579 PRO A CA 1
ATOM 4579 C C . PRO A 1 579 ? 16.688 7.813 -62.750 1.00 69.00 579 PRO A C 1
ATOM 4581 O O . PRO A 1 579 ? 17.755 7.405 -63.208 1.00 69.00 579 PRO A O 1
ATOM 4584 N N . PRO A 1 580 ? 15.515 7.384 -63.248 1.00 63.72 580 PRO A N 1
ATOM 4585 C CA . PRO A 1 580 ? 15.435 6.517 -64.423 1.00 63.72 580 PRO A CA 1
ATOM 4586 C C . PRO A 1 580 ? 15.796 7.269 -65.718 1.00 63.72 580 PRO A C 1
ATOM 4588 O O . PRO A 1 580 ? 15.676 8.493 -65.800 1.00 63.72 580 PRO A O 1
ATOM 4591 N N . ALA A 1 581 ? 16.198 6.525 -66.754 1.00 62.44 581 ALA A N 1
ATOM 4592 C CA . ALA A 1 581 ? 16.330 7.049 -68.116 1.00 62.44 581 ALA A CA 1
ATOM 4593 C C . ALA A 1 581 ? 14.972 7.540 -68.651 1.00 62.44 581 ALA A C 1
ATOM 4595 O O . ALA A 1 581 ? 13.942 6.896 -68.433 1.00 62.44 581 ALA A O 1
ATOM 4596 N N . GLY A 1 582 ? 14.962 8.665 -69.369 1.00 64.56 582 GLY A N 1
ATOM 4597 C CA . GLY A 1 582 ? 13.750 9.181 -70.004 1.00 64.56 582 GLY A CA 1
ATOM 4598 C C . GLY A 1 582 ? 13.458 8.463 -71.323 1.00 64.56 582 GLY A C 1
ATOM 4599 O O . GLY A 1 582 ? 14.367 8.185 -72.099 1.00 64.56 582 GLY A O 1
ATOM 4600 N N . ILE A 1 583 ? 12.186 8.194 -71.612 1.00 70.94 583 ILE A N 1
ATOM 4601 C CA . ILE A 1 583 ? 11.765 7.614 -72.896 1.00 70.94 583 ILE A CA 1
ATOM 4602 C C . ILE A 1 583 ? 11.182 8.726 -73.769 1.00 70.94 583 ILE A C 1
ATOM 4604 O O . ILE A 1 583 ? 10.251 9.418 -73.355 1.00 70.94 583 ILE A O 1
ATOM 4608 N N . VAL A 1 584 ? 11.700 8.877 -74.988 1.00 74.56 584 VAL A N 1
ATOM 4609 C CA . VAL A 1 584 ? 11.170 9.800 -76.003 1.00 74.56 584 VAL A CA 1
ATOM 4610 C C . VAL A 1 584 ? 10.538 9.013 -77.145 1.00 74.56 584 VAL A C 1
ATOM 4612 O O . VAL A 1 584 ? 11.100 8.024 -77.614 1.00 74.56 584 VAL A O 1
ATOM 4615 N N . THR A 1 585 ? 9.354 9.433 -77.593 1.00 76.69 585 THR A N 1
ATOM 4616 C CA . THR A 1 585 ? 8.603 8.763 -78.666 1.00 76.69 585 THR A CA 1
ATOM 4617 C C . THR A 1 585 ? 8.153 9.748 -79.736 1.00 76.69 585 THR A C 1
ATOM 4619 O O . THR A 1 585 ? 7.893 10.920 -79.462 1.00 76.69 585 THR A O 1
ATOM 4622 N N . GLY A 1 586 ? 8.061 9.267 -80.973 1.00 80.50 586 GLY A N 1
ATOM 4623 C CA . GLY A 1 586 ? 7.495 10.009 -82.094 1.00 80.50 586 GLY A CA 1
ATOM 4624 C C . GLY A 1 586 ? 6.867 9.066 -83.111 1.00 80.50 586 GLY A C 1
ATOM 4625 O O . GLY A 1 586 ? 7.309 7.929 -83.277 1.00 80.50 586 GLY A O 1
ATOM 4626 N N . ARG A 1 587 ? 5.811 9.535 -83.781 1.00 83.56 587 ARG A N 1
ATOM 4627 C CA . ARG A 1 587 ? 5.045 8.762 -84.767 1.00 83.56 587 ARG A CA 1
ATOM 4628 C C . ARG A 1 587 ? 4.795 9.591 -86.021 1.00 83.56 587 ARG A C 1
ATOM 4630 O O . ARG A 1 587 ? 4.518 10.783 -85.913 1.00 83.56 587 ARG A O 1
ATOM 4637 N N . GLN A 1 588 ? 4.860 8.966 -87.194 1.00 83.44 588 GLN A N 1
ATOM 4638 C CA . GLN A 1 588 ? 4.538 9.604 -88.471 1.00 83.44 588 GLN A CA 1
ATOM 4639 C C . GLN A 1 588 ? 3.853 8.620 -89.421 1.00 83.44 588 GLN A C 1
ATOM 4641 O O . GLN A 1 588 ? 4.374 7.544 -89.704 1.00 83.44 588 GLN A O 1
ATOM 4646 N N . GLN A 1 589 ? 2.725 9.047 -89.985 1.00 78.75 589 GLN A N 1
ATOM 4647 C CA . GLN A 1 589 ? 2.027 8.344 -91.060 1.00 78.75 589 GLN A CA 1
ATOM 4648 C C . GLN A 1 589 ? 2.425 8.943 -92.421 1.00 78.75 589 GLN A C 1
ATOM 4650 O O . GLN A 1 589 ? 2.565 10.166 -92.534 1.00 78.75 589 GLN A O 1
ATOM 4655 N N . ILE A 1 590 ? 2.592 8.117 -93.458 1.00 74.31 590 ILE A N 1
ATOM 4656 C CA . ILE A 1 590 ? 2.779 8.569 -94.849 1.00 74.31 590 ILE A CA 1
ATOM 4657 C C . ILE A 1 590 ? 1.917 7.771 -95.832 1.00 74.31 590 ILE A C 1
ATOM 4659 O O . ILE A 1 590 ? 1.433 6.682 -95.528 1.00 74.31 590 ILE A O 1
ATOM 4663 N N . ILE A 1 591 ? 1.784 8.303 -97.049 1.00 70.81 591 ILE A N 1
ATOM 4664 C CA . ILE A 1 591 ? 1.108 7.650 -98.170 1.00 70.81 591 ILE A CA 1
ATOM 4665 C C . ILE A 1 591 ? 2.109 7.439 -99.310 1.00 70.81 591 ILE A C 1
ATOM 4667 O O . ILE A 1 591 ? 2.774 8.381 -99.739 1.00 70.81 591 ILE A O 1
ATOM 4671 N N . VAL A 1 592 ? 2.183 6.212 -99.824 1.00 71.12 592 VAL A N 1
ATOM 4672 C CA . VAL A 1 592 ? 2.973 5.831 -101.000 1.00 71.12 592 VAL A CA 1
ATOM 4673 C C . VAL A 1 592 ? 2.013 5.435 -102.124 1.00 71.12 592 VAL A C 1
ATOM 4675 O O . VAL A 1 592 ? 1.356 4.394 -102.064 1.00 71.12 592 VAL A O 1
ATOM 4678 N N . GLU A 1 593 ? 1.919 6.270 -103.160 1.00 73.06 593 GLU A N 1
ATOM 4679 C CA . GLU A 1 593 ? 1.217 5.913 -104.397 1.00 73.06 593 GLU A CA 1
ATOM 4680 C C . GLU A 1 593 ? 2.114 5.071 -105.305 1.00 73.06 593 GLU A C 1
ATOM 4682 O O . GLU A 1 593 ? 3.282 5.395 -105.518 1.00 73.06 593 GLU A O 1
ATOM 4687 N N . ASN A 1 594 ? 1.550 4.022 -105.903 1.00 78.88 594 ASN A N 1
ATOM 4688 C CA . ASN A 1 594 ? 2.233 3.225 -106.911 1.00 78.88 594 ASN A CA 1
ATOM 4689 C C . ASN A 1 594 ? 1.293 2.788 -108.046 1.00 78.88 594 ASN A C 1
ATOM 4691 O O . ASN A 1 594 ? 0.101 2.572 -107.839 1.00 78.88 594 ASN A O 1
ATOM 4695 N N . VAL A 1 595 ? 1.830 2.607 -109.254 1.00 77.50 595 VAL A N 1
ATOM 4696 C CA . VAL A 1 595 ? 1.112 2.012 -110.391 1.00 77.50 595 VAL A CA 1
ATOM 4697 C C . VAL A 1 595 ? 1.978 0.906 -110.977 1.00 77.50 595 VAL A C 1
ATOM 4699 O O . VAL A 1 595 ? 3.097 1.171 -111.401 1.00 77.50 595 VAL A O 1
ATOM 4702 N N . VAL A 1 596 ? 1.463 -0.324 -111.012 1.00 82.25 596 VAL A N 1
ATOM 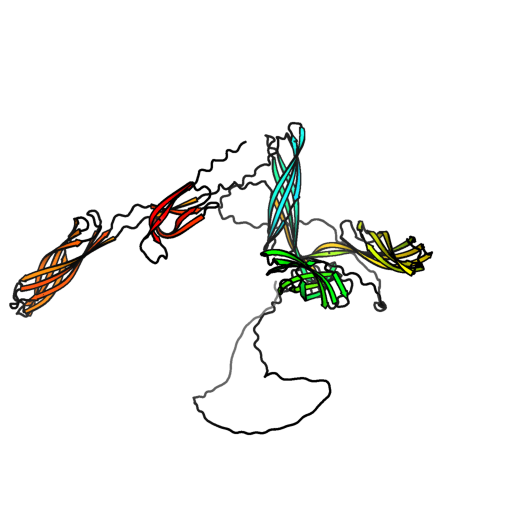4703 C CA . VAL A 1 596 ? 2.152 -1.469 -111.629 1.00 82.25 596 VAL A CA 1
ATOM 4704 C C . VAL A 1 596 ? 1.422 -1.901 -112.899 1.00 82.25 596 VAL A C 1
ATOM 4706 O O . VAL A 1 596 ? 0.190 -1.964 -112.916 1.00 82.25 596 VAL A O 1
ATOM 4709 N N . GLU A 1 597 ? 2.174 -2.192 -113.959 1.00 84.31 597 GLU A N 1
ATOM 4710 C CA . GLU A 1 597 ? 1.651 -2.865 -115.150 1.00 84.31 597 GLU A CA 1
ATOM 4711 C C . GLU A 1 597 ? 1.650 -4.380 -114.906 1.00 84.31 597 GLU A C 1
ATOM 4713 O O . GLU A 1 597 ? 2.662 -4.973 -114.526 1.00 84.31 597 GLU A O 1
ATOM 4718 N N . LEU A 1 598 ? 0.493 -5.011 -115.084 1.00 86.75 598 LEU A N 1
ATOM 4719 C CA . LEU A 1 598 ? 0.343 -6.456 -115.009 1.00 86.75 598 LEU A CA 1
ATOM 4720 C C . LEU A 1 598 ? 0.882 -7.077 -116.308 1.00 86.75 598 LEU A C 1
ATOM 4722 O O . LEU A 1 598 ? 0.606 -6.557 -117.389 1.00 86.75 598 LEU A O 1
ATOM 4726 N N . PRO A 1 599 ? 1.593 -8.220 -116.251 1.00 85.75 599 PRO A N 1
ATOM 4727 C CA . PRO A 1 599 ? 2.232 -8.823 -117.430 1.00 85.75 599 PRO A CA 1
ATOM 4728 C C . PRO A 1 599 ? 1.240 -9.322 -118.501 1.00 85.75 599 PRO A C 1
ATOM 4730 O O . PRO A 1 599 ? 1.649 -9.744 -119.579 1.00 85.75 599 PRO A O 1
ATOM 4733 N N . GLN A 1 600 ? -0.058 -9.304 -118.196 1.00 84.56 600 GLN A N 1
ATOM 4734 C CA . GLN A 1 600 ? -1.181 -9.559 -119.095 1.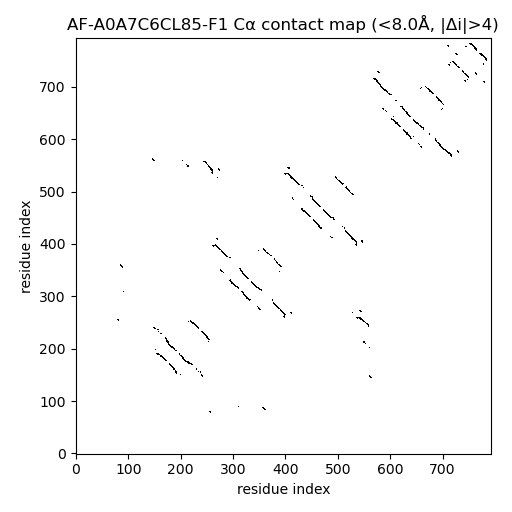00 84.56 600 GLN A CA 1
ATOM 4735 C C . GLN A 1 600 ? -2.451 -8.915 -118.498 1.00 84.56 600 GLN A C 1
ATOM 4737 O O . GLN A 1 600 ? -2.493 -8.718 -117.279 1.00 84.56 600 GLN A O 1
ATOM 4742 N N . PRO A 1 601 ? -3.499 -8.641 -119.299 1.00 87.88 601 PRO A N 1
ATOM 4743 C CA . PRO A 1 601 ? -4.773 -8.143 -118.787 1.00 87.88 601 PRO A CA 1
ATOM 4744 C C . PRO A 1 601 ? -5.384 -9.051 -117.708 1.00 87.88 601 PRO A C 1
ATOM 4746 O O . PRO A 1 601 ? -5.401 -10.283 -117.829 1.00 87.88 601 PRO A O 1
ATOM 4749 N N . ALA A 1 602 ? -5.898 -8.425 -116.652 1.00 89.56 602 ALA A N 1
ATOM 4750 C CA . ALA A 1 602 ? -6.629 -9.065 -115.570 1.00 89.56 602 ALA A CA 1
ATOM 4751 C C . ALA A 1 602 ? -8.119 -8.705 -115.612 1.00 89.56 602 ALA A C 1
ATOM 4753 O O . ALA A 1 602 ? -8.487 -7.554 -115.826 1.00 89.56 602 ALA A O 1
ATOM 4754 N N . VAL A 1 603 ? -8.977 -9.682 -115.312 1.00 86.19 603 VAL A N 1
ATOM 4755 C CA . VAL A 1 603 ? -10.425 -9.476 -115.129 1.00 86.19 603 VAL A CA 1
ATOM 4756 C C . VAL A 1 603 ? -10.718 -8.901 -113.742 1.00 86.19 603 VAL A C 1
ATOM 4758 O O . VAL A 1 603 ? -11.625 -8.092 -113.568 1.00 86.19 603 VAL A O 1
ATOM 4761 N N . LYS A 1 604 ? -9.955 -9.337 -112.732 1.00 83.69 604 LYS A N 1
ATOM 4762 C CA . LYS A 1 604 ? -10.022 -8.823 -111.359 1.00 83.69 604 LYS A CA 1
ATOM 4763 C C . LYS A 1 604 ? -8.737 -9.107 -110.589 1.00 83.69 604 LYS A C 1
ATOM 4765 O O . LYS A 1 604 ? -8.038 -10.087 -110.860 1.00 83.69 604 LYS A O 1
ATOM 4770 N N . ILE A 1 605 ? -8.484 -8.297 -109.569 1.00 89.94 605 ILE A N 1
ATOM 4771 C CA . ILE A 1 605 ? -7.503 -8.605 -108.528 1.00 89.94 605 ILE A CA 1
ATOM 4772 C C . ILE A 1 605 ? -8.137 -9.587 -107.539 1.00 89.94 605 ILE A C 1
ATOM 4774 O O . ILE A 1 605 ? -9.316 -9.471 -107.205 1.00 89.94 605 ILE A O 1
ATOM 4778 N N . LYS A 1 606 ? -7.363 -10.586 -107.115 1.00 81.25 606 LYS A N 1
ATOM 4779 C CA . LYS A 1 606 ? -7.737 -11.526 -106.056 1.00 81.25 606 LYS A CA 1
ATOM 4780 C C . LYS A 1 606 ? -7.318 -10.974 -104.695 1.00 81.25 606 LYS A C 1
ATOM 4782 O O . LYS A 1 606 ? -8.117 -10.996 -103.769 1.00 81.25 606 LYS A O 1
ATOM 4787 N N . GLU A 1 607 ? -6.070 -10.522 -104.589 1.00 86.75 607 GLU A N 1
ATOM 4788 C CA . GLU A 1 607 ? -5.431 -10.149 -103.327 1.00 86.75 607 GLU A CA 1
ATOM 4789 C C . GLU A 1 607 ? -4.175 -9.308 -103.602 1.00 86.75 607 GLU A C 1
ATOM 4791 O O . GLU A 1 607 ? -3.532 -9.482 -104.640 1.00 86.75 607 GLU A O 1
ATOM 4796 N N . VAL A 1 608 ? -3.807 -8.426 -102.673 1.00 86.81 608 VAL A N 1
ATOM 4797 C CA . VAL A 1 608 ? -2.507 -7.742 -102.663 1.00 86.81 608 VAL A CA 1
ATOM 4798 C C . VAL A 1 608 ? -1.903 -7.926 -101.279 1.00 86.81 608 VAL A C 1
ATOM 4800 O O . VAL A 1 608 ? -2.489 -7.489 -100.294 1.00 86.81 608 VAL A O 1
ATOM 4803 N N . GLN A 1 609 ? -0.749 -8.582 -101.212 1.00 84.25 609 GLN A N 1
ATOM 4804 C CA . GLN A 1 609 ? 0.020 -8.783 -99.984 1.00 84.25 609 GLN A CA 1
ATOM 4805 C C . GLN A 1 609 ? 1.243 -7.866 -100.004 1.00 84.25 609 GLN A C 1
ATOM 4807 O O . GLN A 1 609 ? 1.818 -7.639 -101.070 1.00 84.25 609 GLN A O 1
ATOM 4812 N N . GLY A 1 610 ? 1.641 -7.340 -98.847 1.00 84.31 610 GLY A N 1
ATOM 4813 C CA . GLY A 1 610 ? 2.809 -6.475 -98.703 1.00 84.31 610 GLY A CA 1
ATOM 4814 C C . GLY A 1 610 ? 3.564 -6.769 -97.412 1.00 84.31 610 GLY A C 1
ATOM 4815 O O . GLY A 1 610 ? 2.950 -6.928 -96.364 1.00 84.31 610 GLY A O 1
ATOM 4816 N N . GLU A 1 611 ? 4.889 -6.809 -97.498 1.00 88.50 611 GLU A N 1
ATOM 4817 C CA . GLU A 1 611 ? 5.809 -6.983 -96.374 1.00 88.50 611 GLU A CA 1
ATOM 4818 C C . GLU A 1 611 ? 6.928 -5.942 -96.461 1.00 88.50 611 GLU A C 1
ATOM 4820 O O . GLU A 1 611 ? 7.432 -5.643 -97.546 1.00 88.50 611 GLU A O 1
ATOM 4825 N N . ILE A 1 612 ? 7.354 -5.402 -95.321 1.00 88.69 612 ILE A N 1
ATOM 4826 C CA . ILE A 1 612 ? 8.463 -4.447 -95.253 1.00 88.69 612 ILE A CA 1
ATOM 4827 C C . ILE A 1 612 ? 9.780 -5.211 -95.047 1.00 88.69 612 ILE A C 1
ATOM 4829 O O . ILE A 1 612 ? 9.902 -6.010 -94.123 1.00 88.69 612 ILE A O 1
ATOM 4833 N N . SER A 1 613 ? 10.787 -4.940 -95.883 1.00 83.50 613 SER A N 1
ATOM 4834 C CA . SER A 1 613 ? 12.174 -5.384 -95.692 1.00 83.50 613 SER A CA 1
ATOM 4835 C C . SER A 1 613 ? 13.155 -4.217 -95.718 1.00 83.50 613 SER A C 1
ATOM 4837 O O . SER A 1 613 ? 12.811 -3.085 -96.061 1.00 83.50 613 SER A O 1
ATOM 4839 N N . ASP A 1 614 ? 14.413 -4.528 -95.395 1.00 83.62 614 ASP A N 1
ATOM 4840 C CA . ASP A 1 614 ? 15.559 -3.630 -95.562 1.00 83.62 614 ASP A CA 1
ATOM 4841 C C . ASP A 1 614 ? 15.432 -2.290 -94.809 1.00 83.62 614 ASP A C 1
ATOM 4843 O O . ASP A 1 614 ? 16.036 -1.298 -95.219 1.00 83.62 614 ASP A O 1
ATOM 4847 N N . LEU A 1 615 ? 14.684 -2.276 -93.694 1.00 88.19 615 LEU A N 1
ATOM 4848 C CA . LEU A 1 615 ? 14.551 -1.115 -92.811 1.00 88.19 615 LEU A CA 1
ATOM 4849 C C . LEU A 1 615 ? 15.916 -0.639 -92.311 1.00 88.19 615 LEU A C 1
ATOM 4851 O O . LEU A 1 615 ? 16.713 -1.406 -91.765 1.00 88.19 615 LEU A O 1
ATOM 4855 N N . ARG A 1 616 ? 16.163 0.657 -92.474 1.00 84.44 616 ARG A N 1
ATOM 4856 C CA . ARG A 1 616 ? 17.339 1.373 -91.984 1.00 84.44 616 ARG A CA 1
ATOM 4857 C C . ARG A 1 616 ? 16.869 2.691 -91.413 1.00 84.44 616 ARG A C 1
ATOM 4859 O O . ARG A 1 616 ? 16.189 3.441 -92.101 1.00 84.44 616 ARG A O 1
ATOM 4866 N N . ALA A 1 617 ? 17.264 2.998 -90.189 1.00 86.50 617 ALA A N 1
ATOM 4867 C CA . ALA A 1 617 ? 16.920 4.261 -89.564 1.00 86.50 617 ALA A CA 1
ATOM 4868 C C . ALA A 1 617 ? 18.170 4.975 -89.054 1.00 86.50 617 ALA A C 1
ATOM 4870 O O . ALA A 1 617 ? 19.149 4.336 -88.663 1.00 86.50 617 ALA A O 1
ATOM 4871 N N . ARG A 1 618 ? 18.142 6.306 -89.081 1.00 84.69 618 ARG A N 1
ATOM 4872 C CA . ARG A 1 618 ? 19.202 7.170 -88.553 1.00 84.69 618 ARG A CA 1
ATOM 4873 C C . ARG A 1 618 ? 18.627 8.501 -88.091 1.00 84.69 618 ARG A C 1
ATOM 4875 O O . ARG A 1 618 ? 17.797 9.093 -88.780 1.00 84.69 618 ARG A O 1
ATOM 4882 N N . VAL A 1 619 ? 19.128 9.005 -86.971 1.00 81.75 619 VAL A N 1
ATOM 4883 C CA . VAL A 1 619 ? 18.959 10.412 -86.599 1.00 81.75 619 VAL A CA 1
ATOM 4884 C C . VAL A 1 619 ? 19.691 11.252 -87.651 1.00 81.75 619 VAL A C 1
ATOM 4886 O O . VAL A 1 619 ? 20.867 11.003 -87.919 1.00 81.75 619 VAL A O 1
ATOM 4889 N N . ILE A 1 620 ? 19.005 12.199 -88.297 1.00 74.56 620 ILE A N 1
ATOM 4890 C CA . ILE A 1 620 ? 19.634 13.096 -89.291 1.00 74.56 620 ILE A CA 1
ATOM 4891 C C . ILE A 1 620 ? 19.966 14.469 -88.707 1.00 74.56 620 ILE A C 1
ATOM 4893 O O . ILE A 1 620 ? 20.979 15.058 -89.074 1.00 74.56 620 ILE A O 1
ATOM 4897 N N . PHE A 1 621 ? 19.149 14.936 -87.766 1.00 73.00 621 PHE A N 1
ATOM 4898 C CA . PHE A 1 621 ? 19.352 16.127 -86.945 1.00 73.00 621 PHE A CA 1
ATOM 4899 C C . PHE A 1 621 ? 18.743 15.851 -85.566 1.00 73.00 621 PHE A C 1
ATOM 4901 O O . PHE A 1 621 ? 17.974 14.896 -85.425 1.00 73.00 621 PHE A O 1
ATOM 4908 N N . ASN A 1 622 ? 19.046 16.680 -84.564 1.00 76.12 622 ASN A N 1
ATOM 4909 C CA . ASN A 1 622 ? 18.328 16.619 -83.288 1.00 76.12 622 ASN A CA 1
ATOM 4910 C C . ASN A 1 622 ? 16.813 16.661 -83.544 1.00 76.12 622 ASN A C 1
ATOM 4912 O O . ASN A 1 622 ? 16.352 17.351 -84.455 1.00 76.12 622 ASN A O 1
ATOM 4916 N N . ASP A 1 623 ? 16.070 15.899 -82.750 1.00 78.94 623 ASP A N 1
ATOM 4917 C CA . ASP A 1 623 ? 14.616 15.754 -82.830 1.00 78.94 623 ASP A CA 1
ATOM 4918 C C . ASP A 1 623 ? 14.067 15.057 -84.098 1.00 78.94 623 ASP A C 1
ATOM 4920 O O . ASP A 1 623 ? 12.849 15.007 -84.260 1.00 78.94 623 ASP A O 1
ATOM 4924 N N . ALA A 1 624 ? 14.897 14.498 -84.998 1.00 79.31 624 ALA A N 1
ATOM 4925 C CA . ALA A 1 624 ? 14.419 13.952 -86.280 1.00 79.31 624 ALA A CA 1
ATOM 4926 C C . ALA A 1 624 ? 15.128 12.667 -86.771 1.00 79.31 624 ALA A C 1
ATOM 4928 O O . ALA A 1 624 ? 16.336 12.650 -87.036 1.00 79.31 624 ALA A O 1
ATOM 4929 N N . VAL A 1 625 ? 14.345 11.603 -86.999 1.00 85.38 625 VAL A N 1
ATOM 4930 C CA . VAL A 1 625 ? 14.804 10.285 -87.479 1.00 85.38 625 VAL A CA 1
ATOM 4931 C C . VAL A 1 625 ? 14.295 9.998 -88.888 1.00 85.38 625 VAL A C 1
ATOM 4933 O O . VAL A 1 625 ? 13.090 9.951 -89.129 1.00 85.38 625 VAL A O 1
ATOM 4936 N N . LEU A 1 626 ? 15.220 9.768 -89.819 1.00 83.69 626 LEU A N 1
ATOM 4937 C CA . LEU A 1 626 ? 14.925 9.297 -91.171 1.00 83.69 626 LEU A CA 1
ATOM 4938 C C . LEU A 1 626 ? 14.936 7.766 -91.193 1.00 83.69 626 LEU A C 1
ATOM 4940 O O . LEU A 1 626 ? 15.923 7.153 -90.780 1.00 83.69 626 LEU A O 1
ATOM 4944 N N . ILE A 1 627 ? 13.864 7.172 -91.708 1.00 87.94 627 ILE A N 1
ATOM 4945 C CA . ILE A 1 627 ? 13.667 5.732 -91.867 1.00 87.94 627 ILE A CA 1
ATOM 4946 C C . ILE A 1 627 ? 13.517 5.431 -93.357 1.00 87.94 627 ILE A C 1
ATOM 4948 O O . ILE A 1 627 ? 12.566 5.892 -93.981 1.00 87.94 627 ILE A O 1
ATOM 4952 N N . ASP A 1 628 ? 14.424 4.637 -93.912 1.00 81.06 628 ASP A N 1
ATOM 4953 C CA . ASP A 1 628 ? 14.384 4.128 -95.282 1.00 81.06 628 ASP A CA 1
ATOM 4954 C C . ASP A 1 628 ? 14.022 2.631 -95.265 1.00 81.06 628 ASP A C 1
ATOM 4956 O O . ASP A 1 628 ? 14.474 1.892 -94.388 1.00 81.06 628 ASP A O 1
ATOM 4960 N N . GLY A 1 629 ? 13.238 2.152 -96.233 1.00 83.31 629 GLY A N 1
ATOM 4961 C CA . GLY A 1 629 ? 12.853 0.738 -96.329 1.00 83.31 629 GLY A CA 1
ATOM 4962 C C . GLY A 1 629 ? 12.305 0.344 -97.699 1.00 83.31 629 GLY A C 1
ATOM 4963 O O . GLY A 1 629 ? 12.213 1.168 -98.610 1.00 83.31 629 GLY A O 1
ATOM 4964 N N . ILE A 1 630 ? 11.950 -0.934 -97.866 1.00 82.38 630 ILE A N 1
ATOM 4965 C CA . ILE A 1 630 ? 11.368 -1.475 -99.103 1.00 82.38 630 ILE A CA 1
ATOM 4966 C C . ILE A 1 630 ? 10.090 -2.250 -98.777 1.00 82.38 630 ILE A C 1
ATOM 4968 O O . ILE A 1 630 ? 10.123 -3.210 -98.015 1.00 82.38 630 ILE A O 1
ATOM 4972 N N . ILE A 1 631 ? 8.974 -1.889 -99.409 1.00 86.38 631 ILE A N 1
ATOM 4973 C CA . ILE A 1 631 ? 7.762 -2.713 -99.441 1.00 86.38 631 ILE A CA 1
ATOM 4974 C C . ILE A 1 631 ? 7.939 -3.758 -100.548 1.00 86.38 631 ILE A C 1
ATOM 4976 O O . ILE A 1 631 ? 7.926 -3.420 -101.735 1.00 86.38 631 ILE A O 1
ATOM 4980 N N . ASN A 1 632 ? 8.086 -5.028 -100.183 1.00 86.88 632 ASN A N 1
ATOM 4981 C CA . ASN A 1 632 ? 7.951 -6.146 -101.113 1.00 86.88 632 ASN A CA 1
ATOM 4982 C C . ASN A 1 632 ? 6.473 -6.499 -101.197 1.00 86.88 632 ASN A C 1
ATOM 4984 O O . ASN A 1 632 ? 5.837 -6.776 -100.185 1.00 86.88 632 ASN A O 1
ATOM 4988 N N . LYS A 1 633 ? 5.913 -6.472 -102.399 1.00 86.06 633 LYS A N 1
ATOM 4989 C CA . LYS A 1 633 ? 4.475 -6.592 -102.611 1.00 86.06 633 LYS A CA 1
ATOM 4990 C C . LYS A 1 633 ? 4.186 -7.665 -103.642 1.00 86.06 633 LYS A C 1
ATOM 4992 O O . LYS A 1 633 ? 4.813 -7.673 -104.698 1.00 86.06 633 LYS A O 1
ATOM 4997 N N . GLN A 1 634 ? 3.221 -8.534 -103.368 1.00 88.56 634 GLN A N 1
ATOM 4998 C CA . GLN A 1 634 ? 2.763 -9.561 -104.295 1.00 88.56 634 GLN A CA 1
ATOM 4999 C C . GLN A 1 634 ? 1.284 -9.342 -104.620 1.00 88.56 634 GLN A C 1
ATOM 5001 O O . GLN A 1 634 ? 0.410 -9.425 -103.759 1.00 88.56 634 GLN A O 1
ATOM 5006 N N . VAL A 1 635 ? 1.008 -9.039 -105.886 1.00 88.00 635 VAL A N 1
ATOM 5007 C CA . VAL A 1 635 ? -0.342 -8.832 -106.417 1.00 88.00 635 VAL A CA 1
ATOM 5008 C C . VAL A 1 635 ? -0.800 -10.132 -107.059 1.00 88.00 635 VAL A C 1
ATOM 5010 O O . VAL A 1 635 ? -0.220 -10.554 -108.059 1.00 88.00 635 VAL A O 1
ATOM 5013 N N . PHE A 1 636 ? -1.857 -10.744 -106.529 1.00 86.75 636 PHE A N 1
ATOM 5014 C CA . PHE A 1 636 ? -2.525 -11.897 -107.129 1.00 86.75 636 PHE A CA 1
ATOM 5015 C C . PHE A 1 636 ? -3.711 -11.431 -107.974 1.00 86.75 636 PHE A C 1
ATOM 5017 O O . PHE A 1 636 ? -4.603 -10.739 -107.482 1.00 86.75 636 PHE A O 1
ATOM 5024 N N . PHE A 1 637 ? -3.770 -11.840 -109.238 1.00 89.94 637 PHE A N 1
ATOM 5025 C CA . PHE A 1 637 ? -4.799 -11.413 -110.188 1.00 89.94 637 PHE A CA 1
ATOM 5026 C C . PHE A 1 637 ? -5.310 -12.579 -111.038 1.00 89.94 637 PHE A C 1
ATOM 5028 O O . PHE A 1 637 ? -4.638 -13.598 -111.192 1.00 89.94 637 PHE A O 1
ATOM 5035 N N . VAL A 1 638 ? -6.521 -12.439 -111.576 1.00 86.56 638 VAL A N 1
ATOM 5036 C CA . VAL A 1 638 ? -7.172 -13.441 -112.431 1.00 86.56 638 VAL A CA 1
ATOM 5037 C C . VAL A 1 638 ? -7.074 -12.984 -113.883 1.00 86.56 638 VAL A C 1
ATOM 5039 O O . VAL A 1 638 ? -7.587 -11.915 -114.215 1.00 86.56 638 VAL A O 1
ATOM 5042 N N . GLY A 1 639 ? -6.420 -13.775 -114.737 1.00 86.38 639 GLY A N 1
ATOM 5043 C CA . GLY A 1 639 ? -6.370 -13.520 -116.180 1.00 86.38 639 GLY A CA 1
ATOM 5044 C C . GLY A 1 639 ? -7.717 -13.755 -116.873 1.00 86.38 639 GLY A C 1
ATOM 5045 O O . GLY A 1 639 ? -8.636 -14.325 -116.287 1.00 86.38 639 GLY A O 1
ATOM 5046 N N . GLU A 1 640 ? -7.831 -13.355 -118.141 1.00 86.44 640 GLU A N 1
ATOM 5047 C CA . GLU A 1 640 ? -9.025 -13.618 -118.971 1.00 86.44 640 GLU A CA 1
ATOM 5048 C C . GLU A 1 640 ? -9.323 -15.119 -119.153 1.00 86.44 640 GLU A C 1
ATOM 5050 O O . GLU A 1 640 ? -10.469 -15.511 -119.354 1.00 86.44 640 GLU A O 1
ATOM 5055 N N . ASP A 1 641 ? -8.306 -15.971 -119.000 1.00 85.38 641 ASP A N 1
ATOM 5056 C CA . ASP A 1 641 ? -8.405 -17.434 -118.985 1.00 85.38 641 ASP A CA 1
ATOM 5057 C C . ASP A 1 641 ? -8.891 -18.022 -117.643 1.00 85.38 641 ASP A C 1
ATOM 5059 O O . ASP A 1 641 ? -8.961 -19.241 -117.486 1.00 85.38 641 ASP A O 1
ATOM 5063 N N . GLY A 1 642 ? -9.197 -17.178 -116.653 1.00 80.75 642 GLY A N 1
ATOM 5064 C CA . GLY A 1 642 ? -9.616 -17.590 -115.312 1.00 80.75 642 GLY A CA 1
ATOM 5065 C C . GLY A 1 642 ? -8.483 -18.090 -114.409 1.00 80.75 642 GLY A C 1
ATOM 5066 O O . GLY A 1 642 ? -8.737 -18.425 -113.250 1.00 80.75 642 GLY A O 1
ATOM 5067 N N . VAL A 1 643 ? -7.233 -18.123 -114.886 1.00 85.44 643 VAL A N 1
ATOM 5068 C CA . VAL A 1 643 ? -6.090 -18.618 -114.107 1.00 85.44 643 VAL A CA 1
ATOM 5069 C C . VAL A 1 643 ? -5.542 -17.509 -113.206 1.00 85.44 643 VAL A C 1
ATOM 5071 O O . VAL A 1 643 ? -5.232 -16.401 -113.658 1.00 85.44 643 VAL A O 1
ATOM 5074 N N . VAL A 1 644 ? -5.396 -17.826 -111.915 1.00 87.38 644 VAL A N 1
ATOM 5075 C CA . VAL A 1 644 ? -4.760 -16.945 -110.925 1.00 87.38 644 VAL A CA 1
ATOM 5076 C C . VAL A 1 644 ? -3.252 -16.912 -111.167 1.00 87.38 644 VAL A C 1
ATOM 5078 O O . VAL A 1 644 ? -2.598 -17.953 -111.194 1.00 87.38 644 VAL A O 1
ATOM 5081 N N . ARG A 1 645 ? -2.697 -15.711 -111.306 1.00 87.00 645 ARG A N 1
ATOM 5082 C CA . ARG A 1 645 ? -1.260 -15.437 -111.433 1.00 87.00 645 ARG A CA 1
ATOM 5083 C C . ARG A 1 645 ? -0.835 -14.423 -110.375 1.00 87.00 645 ARG A C 1
ATOM 5085 O O . ARG A 1 645 ? -1.687 -13.795 -109.747 1.00 87.00 645 ARG A O 1
ATOM 5092 N N . SER A 1 646 ? 0.471 -14.247 -110.191 1.00 89.94 646 SER A N 1
ATOM 5093 C CA . SER A 1 646 ? 1.010 -13.189 -109.335 1.00 89.94 646 SER A CA 1
ATOM 5094 C C . SER A 1 646 ? 2.138 -12.414 -109.995 1.00 89.94 646 SER A C 1
ATOM 5096 O O . SER A 1 646 ? 2.938 -12.996 -110.725 1.00 89.94 646 SER A O 1
ATOM 5098 N N . VAL A 1 647 ? 2.236 -11.127 -109.672 1.00 88.12 647 VAL A N 1
ATOM 5099 C CA . VAL A 1 647 ? 3.407 -10.286 -109.948 1.00 88.12 647 VAL A CA 1
ATOM 5100 C C . VAL A 1 647 ? 3.967 -9.762 -108.626 1.00 88.12 647 VAL A C 1
ATOM 5102 O O . VAL A 1 647 ? 3.201 -9.401 -107.731 1.00 88.12 647 VAL A O 1
ATOM 5105 N N . THR A 1 648 ? 5.294 -9.750 -108.500 1.00 87.69 648 THR A N 1
ATOM 5106 C CA . THR A 1 648 ? 6.005 -9.249 -107.317 1.00 87.69 648 THR A CA 1
ATOM 5107 C C . THR A 1 648 ? 6.702 -7.937 -107.649 1.00 87.69 648 THR A C 1
ATOM 5109 O O . THR A 1 648 ? 7.274 -7.785 -108.727 1.00 87.69 648 THR A O 1
ATOM 5112 N N . GLU A 1 649 ? 6.671 -6.999 -106.714 1.00 85.75 649 GLU A N 1
ATOM 5113 C CA . GLU A 1 649 ? 7.204 -5.649 -106.848 1.00 85.75 649 GLU A CA 1
ATOM 5114 C C . GLU A 1 649 ? 7.984 -5.253 -105.587 1.00 85.75 649 GLU A C 1
ATOM 5116 O O . GLU A 1 649 ? 7.693 -5.745 -104.497 1.00 85.75 649 GLU A O 1
ATOM 5121 N N . ARG A 1 650 ? 8.974 -4.363 -105.724 1.00 85.44 650 ARG A N 1
ATOM 5122 C CA . ARG A 1 650 ? 9.752 -3.805 -104.609 1.00 85.44 650 ARG A CA 1
ATOM 5123 C C . ARG A 1 650 ? 9.681 -2.280 -104.666 1.00 85.44 650 ARG A C 1
ATOM 5125 O O . ARG A 1 650 ? 10.244 -1.687 -105.583 1.00 85.44 650 ARG A O 1
ATOM 5132 N N . ILE A 1 651 ? 8.986 -1.658 -103.716 1.00 83.69 651 ILE A N 1
ATOM 5133 C CA . ILE A 1 651 ? 8.746 -0.207 -103.679 1.00 83.69 651 ILE A CA 1
ATOM 5134 C C . ILE A 1 651 ? 9.571 0.397 -102.535 1.00 83.69 651 ILE A C 1
ATOM 5136 O O . ILE A 1 651 ? 9.275 0.102 -101.376 1.00 83.69 651 ILE A O 1
ATOM 5140 N N . PRO A 1 652 ? 10.602 1.213 -102.812 1.00 82.38 652 PRO A N 1
ATOM 5141 C CA . PRO A 1 652 ? 11.336 1.910 -101.764 1.00 82.38 652 PRO A CA 1
ATOM 5142 C C . PRO A 1 652 ? 10.482 3.027 -101.147 1.00 82.38 652 PRO A C 1
ATOM 5144 O O . PRO A 1 652 ? 9.717 3.688 -101.849 1.00 82.38 652 PRO A O 1
ATOM 5147 N N . PHE A 1 653 ? 10.647 3.266 -99.848 1.00 81.06 653 PHE A N 1
ATOM 5148 C CA . PHE A 1 653 ? 10.029 4.381 -99.131 1.00 81.06 653 PHE A CA 1
ATOM 5149 C C . PHE A 1 653 ? 11.019 5.042 -98.166 1.00 81.06 653 PHE A C 1
ATOM 5151 O O . PHE A 1 653 ? 11.977 4.409 -97.720 1.00 81.06 653 PHE A O 1
ATOM 5158 N N . SER A 1 654 ? 10.735 6.300 -97.822 1.00 78.69 654 SER A N 1
ATOM 5159 C CA . SER A 1 654 ? 11.456 7.079 -96.813 1.00 78.69 654 SER A CA 1
ATOM 5160 C C . SER A 1 654 ? 10.455 7.853 -95.949 1.00 78.69 654 SER A C 1
ATOM 5162 O O . SER A 1 654 ? 9.566 8.514 -96.487 1.00 78.69 654 SER A O 1
ATOM 5164 N N . ILE A 1 655 ? 10.594 7.788 -94.625 1.00 82.06 655 ILE A N 1
ATOM 5165 C CA . ILE A 1 655 ? 9.755 8.483 -93.634 1.00 82.06 655 ILE A CA 1
ATOM 5166 C C . ILE A 1 655 ? 10.656 9.332 -92.741 1.00 82.06 655 ILE A C 1
ATOM 5168 O O . ILE A 1 655 ? 11.694 8.859 -92.289 1.00 82.06 655 ILE A O 1
ATOM 5172 N N . LEU A 1 656 ? 10.249 10.569 -92.453 1.00 81.06 656 LEU A N 1
ATOM 5173 C CA . LEU A 1 656 ? 10.892 11.414 -91.451 1.00 81.06 656 LEU A CA 1
ATOM 5174 C C . LEU A 1 656 ? 9.983 11.520 -90.223 1.00 81.06 656 LEU A C 1
ATOM 5176 O O . LEU A 1 656 ? 8.883 12.053 -90.330 1.00 81.06 656 LEU A O 1
ATOM 5180 N N . VAL A 1 657 ? 10.439 11.012 -89.079 1.00 86.56 657 VAL A N 1
ATOM 5181 C CA . VAL A 1 657 ? 9.708 11.034 -87.805 1.00 86.56 657 VAL A CA 1
ATOM 5182 C C . VAL A 1 657 ? 10.328 12.077 -86.883 1.00 86.56 657 VAL A C 1
ATOM 5184 O O . VAL A 1 657 ? 11.530 12.026 -86.614 1.00 86.56 657 VAL A O 1
ATOM 5187 N N . THR A 1 658 ? 9.515 12.999 -86.372 1.00 83.38 658 THR A N 1
ATOM 5188 C CA . THR A 1 658 ? 9.940 13.949 -85.335 1.00 83.38 658 THR A CA 1
ATOM 5189 C C . THR A 1 658 ? 9.821 13.292 -83.959 1.00 83.38 658 THR A C 1
ATOM 5191 O O . THR A 1 658 ? 8.738 12.842 -83.587 1.00 83.38 658 THR A O 1
ATOM 5194 N N . VAL A 1 659 ? 10.920 13.244 -83.205 1.00 85.00 659 VAL A N 1
ATOM 5195 C CA . VAL A 1 659 ? 11.035 12.613 -81.878 1.00 85.00 659 VAL A CA 1
ATOM 5196 C C . VAL A 1 659 ? 11.724 13.606 -80.930 1.00 85.00 659 VAL A C 1
ATOM 5198 O O . VAL A 1 659 ? 12.954 13.619 -80.863 1.00 85.00 659 VAL A O 1
ATOM 5201 N N . PRO A 1 660 ? 10.977 14.476 -80.226 1.00 76.94 660 PRO A N 1
ATOM 5202 C CA . PRO A 1 660 ? 11.569 15.514 -79.382 1.00 76.94 660 PRO A CA 1
ATOM 5203 C C . PRO A 1 660 ? 12.518 14.939 -78.322 1.00 76.94 660 PRO A C 1
ATOM 5205 O O . PRO A 1 660 ? 12.145 14.034 -77.581 1.00 76.94 660 PRO A O 1
ATOM 5208 N N . GLY A 1 661 ? 13.735 15.474 -78.241 1.00 73.38 661 GLY A N 1
ATOM 5209 C CA . GLY A 1 661 ? 14.790 15.047 -77.322 1.00 73.38 661 GLY A CA 1
ATOM 5210 C C . GLY A 1 661 ? 15.764 14.001 -77.878 1.0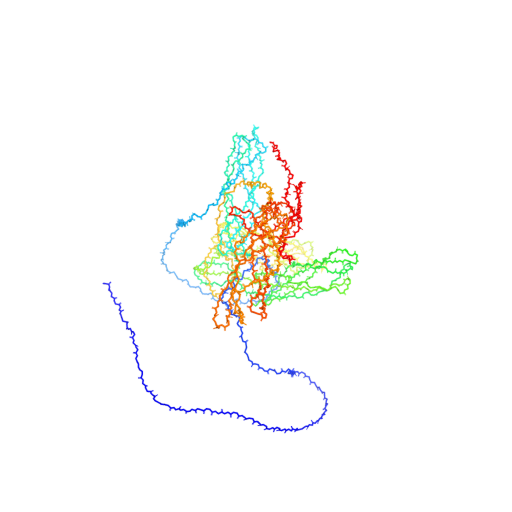0 73.38 661 GLY A C 1
ATOM 5211 O O . GLY A 1 661 ? 16.740 13.690 -77.195 1.00 73.38 661 GLY A O 1
ATOM 5212 N N . ILE A 1 662 ? 15.559 13.465 -79.090 1.00 82.12 662 ILE A N 1
ATOM 5213 C CA . ILE A 1 662 ? 16.488 12.478 -79.663 1.00 82.12 662 ILE A CA 1
ATOM 5214 C C . ILE A 1 662 ? 17.759 13.144 -80.215 1.00 82.12 662 ILE A C 1
ATOM 5216 O O . ILE A 1 662 ? 17.707 14.155 -80.921 1.00 82.12 662 ILE A O 1
ATOM 5220 N N . THR A 1 663 ? 18.916 12.547 -79.929 1.00 81.62 663 THR A N 1
ATOM 5221 C CA . THR A 1 663 ? 20.234 12.980 -80.429 1.00 81.62 663 THR A CA 1
ATOM 5222 C C . THR A 1 663 ? 20.938 11.834 -81.170 1.00 81.62 663 THR A C 1
ATOM 5224 O O . THR A 1 663 ? 20.568 10.678 -80.964 1.00 81.62 663 THR A O 1
ATOM 5227 N N . PRO A 1 664 ? 21.962 12.096 -82.010 1.00 79.75 664 PRO A N 1
ATOM 5228 C CA . PRO A 1 664 ? 22.642 11.049 -82.786 1.00 79.75 664 PRO A CA 1
ATOM 5229 C C . PRO A 1 664 ? 23.235 9.886 -81.974 1.00 79.75 664 PRO A C 1
ATOM 5231 O O . PRO A 1 664 ? 23.355 8.789 -82.508 1.00 79.75 664 PRO A O 1
ATOM 5234 N N . GLU A 1 665 ? 23.559 10.113 -80.697 1.00 76.62 665 GLU A N 1
ATOM 5235 C CA . GLU A 1 665 ? 24.112 9.106 -79.776 1.00 76.62 665 GLU A CA 1
ATOM 5236 C C . GLU A 1 665 ? 23.031 8.382 -78.944 1.00 76.62 665 GLU A C 1
ATOM 5238 O O . GLU A 1 665 ? 23.347 7.533 -78.113 1.00 76.62 665 GLU A O 1
ATOM 5243 N N . THR A 1 666 ? 21.749 8.728 -79.118 1.00 76.62 666 THR A N 1
ATOM 5244 C CA . THR A 1 666 ? 20.642 8.126 -78.353 1.00 76.62 666 THR A CA 1
ATOM 5245 C C . THR A 1 666 ? 20.327 6.744 -78.930 1.00 76.62 666 THR A C 1
ATOM 5247 O O . THR A 1 666 ? 20.012 6.672 -80.119 1.00 76.62 666 THR A O 1
ATOM 5250 N N . PRO A 1 667 ? 20.370 5.643 -78.158 1.00 80.38 667 PRO A N 1
ATOM 5251 C CA . PRO A 1 667 ? 19.887 4.351 -78.633 1.00 80.38 667 PRO A CA 1
ATOM 5252 C C . PRO A 1 667 ? 18.377 4.429 -78.891 1.00 80.38 667 PRO A C 1
ATOM 5254 O O . PRO A 1 667 ? 17.616 4.944 -78.069 1.00 80.38 667 PRO A O 1
ATOM 5257 N N . PHE A 1 668 ? 17.937 3.934 -80.049 1.00 84.00 668 PHE A N 1
ATOM 5258 C CA . PHE A 1 668 ? 16.534 3.977 -80.448 1.00 84.00 668 PHE A CA 1
ATOM 5259 C C . PHE A 1 668 ? 16.107 2.728 -81.217 1.00 84.00 668 PHE A C 1
ATOM 5261 O O . PHE A 1 668 ? 16.906 2.058 -81.873 1.00 84.00 668 PHE A O 1
ATOM 5268 N N . SER A 1 669 ? 14.814 2.438 -81.140 1.00 83.50 669 SER A N 1
ATOM 5269 C CA . SER A 1 669 ? 14.127 1.383 -81.877 1.00 83.50 669 SER A CA 1
ATOM 5270 C C . SER A 1 669 ? 13.110 1.993 -82.840 1.00 83.50 669 SER A C 1
ATOM 5272 O O . SER A 1 669 ? 12.624 3.105 -82.625 1.00 83.50 669 SER A O 1
ATOM 5274 N N . VAL A 1 670 ? 12.819 1.275 -83.926 1.00 86.75 670 VAL A N 1
ATOM 5275 C CA . VAL A 1 670 ? 11.887 1.711 -84.971 1.00 86.75 670 VAL A CA 1
ATOM 5276 C C . VAL A 1 670 ? 10.974 0.561 -85.359 1.00 86.75 670 VAL A C 1
ATOM 5278 O O . VAL A 1 670 ? 11.454 -0.528 -85.679 1.00 86.75 670 VAL A O 1
ATOM 5281 N N . ALA A 1 671 ? 9.676 0.835 -85.403 1.00 85.44 671 ALA A N 1
ATOM 5282 C CA . ALA A 1 671 ? 8.673 -0.016 -86.022 1.00 85.44 671 ALA A CA 1
ATOM 5283 C C . ALA A 1 671 ? 8.058 0.721 -87.220 1.00 85.44 671 ALA A C 1
ATOM 5285 O O . ALA A 1 671 ? 7.783 1.917 -87.143 1.00 85.44 671 ALA A O 1
ATOM 5286 N N . VAL A 1 672 ? 7.838 0.012 -88.328 1.00 85.75 672 VAL A N 1
ATOM 5287 C CA . VAL A 1 672 ? 7.038 0.508 -89.456 1.00 85.75 672 VAL A CA 1
ATOM 5288 C C . VAL A 1 672 ? 6.060 -0.584 -89.851 1.00 85.75 672 VAL A C 1
ATOM 5290 O O . VAL A 1 672 ? 6.461 -1.733 -90.038 1.00 85.75 672 VAL A O 1
ATOM 5293 N N . GLU A 1 673 ? 4.792 -0.223 -89.992 1.00 87.69 673 GLU A N 1
ATOM 5294 C CA . GLU A 1 673 ? 3.701 -1.122 -90.357 1.00 87.69 673 GLU A CA 1
ATOM 5295 C C . GLU A 1 673 ? 2.973 -0.628 -91.613 1.00 87.69 673 GLU A C 1
ATOM 5297 O O . GLU A 1 673 ? 2.910 0.573 -91.893 1.00 87.69 673 GLU A O 1
ATOM 5302 N N . ILE A 1 674 ? 2.421 -1.569 -92.384 1.00 83.06 674 ILE A N 1
ATOM 5303 C CA . ILE A 1 674 ? 1.513 -1.262 -93.490 1.00 83.06 674 ILE A CA 1
ATOM 5304 C C . ILE A 1 674 ? 0.098 -1.255 -92.920 1.00 83.06 674 ILE A C 1
ATOM 5306 O O . ILE A 1 674 ? -0.476 -2.310 -92.663 1.00 83.06 674 ILE A O 1
ATOM 5310 N N . GLU A 1 675 ? -0.465 -0.067 -92.739 1.00 79.81 675 GLU A N 1
ATOM 5311 C CA . GLU A 1 675 ? -1.807 0.107 -92.181 1.00 79.81 675 GLU A CA 1
ATOM 5312 C C . GLU A 1 675 ? -2.891 -0.272 -93.203 1.00 79.81 675 GLU A C 1
ATOM 5314 O O . GLU A 1 675 ? -3.912 -0.865 -92.855 1.00 79.81 675 GLU A O 1
ATOM 5319 N N . ASN A 1 676 ? -2.680 0.052 -94.487 1.00 80.50 676 ASN A N 1
ATOM 5320 C CA . ASN A 1 676 ? -3.639 -0.249 -95.551 1.00 80.50 676 ASN A CA 1
ATOM 5321 C C . ASN A 1 676 ? -2.980 -0.295 -96.944 1.00 80.50 676 ASN A C 1
ATOM 5323 O O . ASN A 1 676 ? -2.078 0.489 -97.240 1.00 80.50 676 ASN A O 1
ATOM 5327 N N . ILE A 1 677 ? -3.485 -1.160 -97.829 1.00 80.12 677 ILE A N 1
ATOM 5328 C CA . ILE A 1 677 ? -3.209 -1.151 -99.273 1.00 80.12 677 ILE A CA 1
ATOM 5329 C C . ILE A 1 677 ? -4.549 -1.116 -100.013 1.00 80.12 677 ILE A C 1
ATOM 5331 O O . ILE A 1 677 ? -5.219 -2.138 -100.164 1.00 80.12 677 ILE A O 1
ATOM 5335 N N . SER A 1 678 ? -4.921 0.052 -100.532 1.00 76.19 678 SER A N 1
ATOM 5336 C CA . SER A 1 678 ? -6.089 0.195 -101.412 1.00 76.19 678 SER A CA 1
ATOM 5337 C C . SER A 1 678 ? -5.664 0.179 -102.882 1.00 76.19 678 SER A C 1
ATOM 5339 O O . SER A 1 678 ? -4.550 0.592 -103.212 1.00 76.19 678 SER A O 1
ATOM 5341 N N . PHE A 1 679 ? -6.516 -0.329 -103.779 1.00 83.44 679 PHE A N 1
ATOM 5342 C CA . PHE A 1 679 ? -6.146 -0.521 -105.183 1.00 83.44 679 PHE A CA 1
ATOM 5343 C C . PHE A 1 679 ? -7.313 -0.395 -106.172 1.00 83.44 679 PHE A C 1
ATOM 5345 O O . PHE A 1 679 ? -8.452 -0.742 -105.867 1.00 83.44 679 PHE A O 1
ATOM 5352 N N . THR A 1 680 ? -6.995 0.040 -107.395 1.00 78.75 680 THR A N 1
ATOM 5353 C CA . THR A 1 680 ? -7.937 0.233 -108.507 1.00 78.75 680 THR A CA 1
ATOM 5354 C C . THR A 1 680 ? -7.323 -0.277 -109.809 1.00 78.75 680 THR A C 1
ATOM 5356 O O . THR A 1 680 ? -6.279 0.213 -110.248 1.00 78.75 680 THR A O 1
ATOM 5359 N N . LEU A 1 681 ? -7.975 -1.263 -110.430 1.00 84.19 681 LEU A N 1
ATOM 5360 C CA . LEU A 1 681 ? -7.587 -1.829 -111.725 1.00 84.19 681 LEU A CA 1
ATOM 5361 C C . LEU A 1 681 ? -8.109 -0.949 -112.873 1.00 84.19 681 LEU A C 1
ATOM 5363 O O . LEU A 1 681 ? -9.240 -0.463 -112.817 1.00 84.19 681 LEU A O 1
ATOM 5367 N N . SER A 1 682 ? -7.299 -0.737 -113.909 1.00 84.56 682 SER A N 1
ATOM 5368 C CA . SER A 1 682 ? -7.693 0.022 -115.098 1.00 84.56 682 SER A CA 1
ATOM 5369 C C . SER A 1 682 ? -8.763 -0.712 -115.927 1.00 84.56 682 SER A C 1
ATOM 5371 O O . SER A 1 682 ? -8.820 -1.942 -115.902 1.00 84.56 682 SER A O 1
ATOM 5373 N N . PRO A 1 683 ? -9.597 0.002 -116.714 1.00 80.56 683 PRO A N 1
ATOM 5374 C CA . PRO A 1 683 ? -10.660 -0.623 -117.514 1.00 80.56 683 PRO A CA 1
ATOM 5375 C C . PRO A 1 683 ? -10.178 -1.615 -118.582 1.00 80.56 683 PRO A C 1
ATOM 5377 O O . PRO A 1 683 ? -10.957 -2.449 -119.029 1.00 80.56 683 PRO A O 1
ATOM 5380 N N . ASP A 1 684 ? -8.914 -1.522 -119.001 1.00 82.62 684 ASP A N 1
ATOM 5381 C CA . ASP A 1 684 ? -8.262 -2.452 -119.930 1.00 82.62 684 ASP A CA 1
ATOM 5382 C C . ASP A 1 684 ? -7.524 -3.605 -119.219 1.00 82.62 684 ASP A C 1
ATOM 5384 O O . ASP A 1 684 ? -6.793 -4.360 -119.857 1.00 82.62 684 ASP A O 1
ATOM 5388 N N . GLY A 1 685 ? -7.669 -3.721 -117.895 1.00 83.75 685 GLY A N 1
ATOM 5389 C CA . GLY A 1 685 ? -7.106 -4.796 -117.079 1.00 83.75 685 GLY A CA 1
ATOM 5390 C C . GLY A 1 685 ? -5.582 -4.778 -116.923 1.00 83.75 685 GLY A C 1
ATOM 5391 O O . GLY A 1 685 ? -5.046 -5.703 -116.317 1.00 83.75 685 GLY A O 1
ATOM 5392 N N . ARG A 1 686 ? -4.866 -3.781 -117.464 1.00 85.81 686 ARG A N 1
ATOM 5393 C CA . ARG A 1 686 ? -3.391 -3.784 -117.526 1.00 85.81 686 ARG A CA 1
ATOM 5394 C C . ARG A 1 686 ? -2.686 -3.055 -116.389 1.00 85.81 686 ARG A C 1
ATOM 5396 O O . ARG A 1 686 ? -1.576 -3.443 -116.057 1.00 85.81 686 ARG A O 1
ATOM 5403 N N . PHE A 1 687 ? -3.282 -2.036 -115.778 1.00 85.75 687 PHE A N 1
ATOM 5404 C CA . PHE A 1 687 ? -2.612 -1.210 -114.768 1.00 85.75 687 PHE A CA 1
ATOM 5405 C C . PHE A 1 687 ? -3.341 -1.262 -113.431 1.00 85.75 687 PHE A C 1
ATOM 5407 O O . PHE A 1 687 ? -4.544 -1.017 -113.361 1.00 85.75 687 PHE A O 1
ATOM 5414 N N . LEU A 1 688 ? -2.605 -1.518 -112.352 1.00 84.69 688 LEU A N 1
ATOM 5415 C CA . LEU A 1 688 ? -3.131 -1.501 -110.991 1.00 84.69 688 LEU A CA 1
ATOM 5416 C C . LEU A 1 688 ? -2.548 -0.311 -110.217 1.00 84.69 688 LEU A C 1
ATOM 5418 O O . LEU A 1 688 ? -1.411 -0.367 -109.735 1.00 84.69 688 LEU A O 1
ATOM 5422 N N . ARG A 1 689 ? -3.342 0.761 -110.084 1.00 78.44 689 ARG A N 1
ATOM 5423 C CA . ARG A 1 689 ? -3.038 1.895 -109.195 1.00 78.44 689 ARG A CA 1
ATOM 5424 C C . ARG A 1 689 ? -3.284 1.473 -107.754 1.00 78.44 689 ARG A C 1
ATOM 5426 O O . ARG A 1 689 ? -4.296 0.842 -107.468 1.00 78.44 689 ARG A O 1
ATOM 5433 N N . GLN A 1 690 ? -2.369 1.827 -106.866 1.00 74.00 690 GLN A N 1
ATOM 5434 C CA . GLN A 1 690 ? -2.332 1.416 -105.470 1.00 74.00 690 GLN A CA 1
ATOM 5435 C C . GLN A 1 690 ? -1.962 2.605 -104.587 1.00 74.00 690 GLN A C 1
ATOM 5437 O O . GLN A 1 690 ? -1.108 3.409 -104.959 1.00 74.00 690 GLN A O 1
ATOM 5442 N N . ILE A 1 691 ? -2.602 2.701 -103.427 1.00 74.69 691 ILE A N 1
ATOM 5443 C CA . ILE A 1 691 ? -2.321 3.701 -102.398 1.00 74.69 691 ILE A CA 1
ATOM 5444 C C . ILE A 1 691 ? -2.039 2.928 -101.112 1.00 74.69 691 ILE A C 1
ATOM 5446 O O . ILE A 1 691 ? -2.926 2.249 -100.586 1.00 74.69 691 ILE A O 1
ATOM 5450 N N . ILE A 1 692 ? -0.787 2.996 -100.663 1.00 76.75 692 ILE A N 1
ATOM 5451 C CA . ILE A 1 692 ? -0.262 2.279 -99.500 1.00 76.75 692 ILE A CA 1
ATOM 5452 C C . ILE A 1 692 ? -0.105 3.285 -98.361 1.00 76.75 692 ILE A C 1
ATOM 5454 O O . ILE A 1 692 ? 0.555 4.307 -98.538 1.00 76.75 692 ILE A O 1
ATOM 5458 N N . VAL A 1 693 ? -0.699 3.001 -97.206 1.00 74.94 693 VAL A N 1
ATOM 5459 C CA . VAL A 1 693 ? -0.561 3.811 -95.990 1.00 74.94 693 VAL A CA 1
ATOM 5460 C C . VAL A 1 693 ? 0.437 3.122 -95.068 1.00 74.94 693 VAL A C 1
ATOM 5462 O O . VAL A 1 693 ? 0.277 1.939 -94.763 1.00 74.94 693 VAL A O 1
ATOM 5465 N N . LEU A 1 694 ? 1.472 3.852 -94.655 1.00 74.19 694 LEU A N 1
ATOM 5466 C CA . LEU A 1 694 ? 2.475 3.388 -93.699 1.00 74.19 694 LEU A CA 1
ATOM 5467 C C . LEU A 1 694 ? 2.373 4.201 -92.413 1.00 74.19 694 LEU A C 1
ATOM 5469 O O . LEU A 1 694 ? 2.293 5.428 -92.481 1.00 74.19 694 LEU A O 1
ATOM 5473 N N . ASN A 1 695 ? 2.470 3.532 -91.269 1.00 83.25 695 ASN A N 1
ATOM 5474 C CA . ASN A 1 695 ? 2.670 4.166 -89.970 1.00 83.25 695 ASN A CA 1
ATOM 5475 C C . ASN A 1 695 ? 4.061 3.789 -89.443 1.00 83.25 695 ASN A C 1
ATOM 5477 O O . ASN A 1 695 ? 4.450 2.622 -89.500 1.00 83.25 695 ASN A O 1
ATOM 5481 N N . ALA A 1 696 ? 4.822 4.771 -88.965 1.00 83.31 696 ALA A N 1
ATOM 5482 C CA . ALA A 1 696 ? 6.135 4.574 -88.366 1.00 83.31 696 ALA A CA 1
ATOM 5483 C C . ALA A 1 696 ? 6.167 5.121 -86.940 1.00 83.31 696 ALA A C 1
ATOM 5485 O O . ALA A 1 696 ? 5.769 6.262 -86.702 1.00 83.31 696 ALA A O 1
ATOM 5486 N N . GLU A 1 697 ? 6.704 4.331 -86.017 1.00 85.56 697 GLU A N 1
ATOM 5487 C CA . GLU A 1 697 ? 6.934 4.691 -84.621 1.00 85.56 697 GLU A CA 1
ATOM 5488 C C . GLU A 1 697 ? 8.421 4.559 -84.284 1.00 85.56 697 GLU A C 1
ATOM 5490 O O . GLU A 1 697 ? 9.086 3.596 -84.676 1.00 85.56 697 GLU A O 1
ATOM 5495 N N . VAL A 1 698 ? 8.942 5.546 -83.557 1.00 86.00 698 VAL A N 1
ATOM 5496 C CA . VAL A 1 698 ? 10.324 5.593 -83.079 1.00 86.00 698 VAL A CA 1
ATOM 5497 C C . VAL A 1 698 ? 10.320 5.831 -81.576 1.00 86.00 698 VAL A C 1
ATOM 5499 O O . VAL A 1 698 ? 9.689 6.779 -81.107 1.00 86.00 698 VAL A O 1
ATOM 5502 N N . THR A 1 699 ? 11.080 5.013 -80.850 1.00 79.19 699 THR A N 1
ATOM 5503 C CA . THR A 1 699 ? 11.239 5.095 -79.391 1.00 79.19 699 THR A CA 1
ATOM 5504 C C . THR A 1 699 ? 12.723 5.142 -79.050 1.00 79.19 699 THR A C 1
ATOM 5506 O O . THR A 1 699 ? 13.456 4.226 -79.426 1.00 79.19 699 THR A O 1
ATOM 5509 N N . GLY A 1 700 ? 13.170 6.188 -78.352 1.00 77.94 700 GLY A N 1
ATOM 5510 C CA . GLY A 1 700 ? 14.554 6.374 -77.905 1.00 77.94 700 GLY A CA 1
ATOM 5511 C C . GLY A 1 700 ? 14.685 6.460 -76.383 1.00 77.94 700 GLY A C 1
ATOM 5512 O O . GLY A 1 700 ? 13.790 6.973 -75.712 1.00 77.94 700 GLY A O 1
ATOM 5513 N N . GLU A 1 701 ? 15.810 5.982 -75.851 1.00 73.56 701 GLU A N 1
ATOM 5514 C CA . GLU A 1 701 ? 16.148 6.033 -74.419 1.00 73.56 701 GLU A CA 1
ATOM 5515 C C . GLU A 1 701 ? 17.205 7.117 -74.167 1.00 73.56 701 GLU A C 1
ATOM 5517 O O . GLU A 1 701 ? 18.336 7.021 -74.648 1.00 73.56 701 GLU A O 1
ATOM 5522 N N . THR A 1 702 ? 16.849 8.171 -73.431 1.00 63.34 702 THR A N 1
ATOM 5523 C CA . THR A 1 702 ? 17.761 9.281 -73.127 1.00 63.34 702 THR A CA 1
ATOM 5524 C C . THR A 1 702 ? 18.739 8.928 -71.996 1.00 63.34 702 THR A C 1
ATOM 5526 O O . THR A 1 702 ? 18.443 8.065 -71.167 1.00 63.34 702 THR A O 1
ATOM 5529 N N . PRO A 1 703 ? 19.920 9.578 -71.929 1.00 60.47 703 PRO A N 1
ATOM 5530 C CA . PRO A 1 703 ? 20.913 9.288 -70.896 1.00 60.47 703 PRO A CA 1
ATOM 5531 C C . PRO A 1 703 ? 20.372 9.452 -69.469 1.00 60.47 703 PRO A C 1
ATOM 5533 O O . PRO A 1 703 ? 19.649 10.402 -69.171 1.00 60.47 703 PRO A O 1
ATOM 5536 N N . VAL A 1 704 ? 20.777 8.539 -68.582 1.00 61.91 704 VAL A N 1
ATOM 5537 C CA . VAL A 1 704 ? 20.430 8.554 -67.153 1.00 61.91 704 VAL A CA 1
ATOM 5538 C C . VAL A 1 704 ? 20.972 9.836 -66.490 1.00 61.91 704 VAL A C 1
ATOM 5540 O O . VAL A 1 704 ? 22.174 10.095 -66.606 1.00 61.91 704 VAL A O 1
ATOM 5543 N N . PRO A 1 705 ? 20.138 10.635 -65.795 1.00 65.44 705 PRO A N 1
ATOM 5544 C CA . PRO A 1 705 ? 20.595 11.797 -65.027 1.00 65.44 705 PRO A CA 1
ATOM 5545 C C . PRO A 1 705 ? 21.553 11.422 -63.882 1.00 65.44 705 PRO A C 1
ATOM 5547 O O . PRO A 1 705 ? 21.482 10.322 -63.337 1.00 65.44 705 PRO A O 1
ATOM 5550 N N . GLU A 1 706 ? 22.428 12.346 -63.475 1.00 74.19 706 GLU A N 1
ATOM 5551 C CA . GLU A 1 706 ? 23.362 12.095 -62.367 1.00 74.19 706 GLU A CA 1
ATOM 5552 C C . GLU A 1 706 ? 22.619 11.843 -61.031 1.00 74.19 706 GLU A C 1
ATOM 5554 O O . GLU A 1 706 ? 21.677 12.578 -60.709 1.00 74.19 706 GLU A O 1
ATOM 5559 N N . PRO A 1 707 ? 23.027 10.836 -60.229 1.00 81.31 707 PRO A N 1
ATOM 5560 C CA . PRO A 1 707 ? 22.446 10.592 -58.910 1.00 81.31 707 PRO A CA 1
ATOM 5561 C C . PRO A 1 707 ? 22.669 11.751 -57.932 1.00 81.31 707 PRO A C 1
ATOM 5563 O O . PRO A 1 707 ? 23.746 12.348 -57.900 1.00 81.31 707 PRO A O 1
ATOM 5566 N N . PHE A 1 708 ? 21.688 12.016 -57.068 1.00 82.38 708 PHE A N 1
ATOM 5567 C CA . PHE A 1 708 ? 21.745 13.089 -56.067 1.00 82.38 708 PHE A CA 1
ATOM 5568 C C . PHE A 1 708 ? 21.411 12.588 -54.656 1.00 82.38 708 PHE A C 1
ATOM 5570 O O . PHE A 1 708 ? 20.768 11.555 -54.482 1.00 82.38 708 PHE A O 1
ATOM 5577 N N . GLN A 1 709 ? 21.868 13.310 -53.630 1.00 85.12 709 GLN A N 1
ATOM 5578 C CA . GLN A 1 709 ? 21.651 12.955 -52.223 1.00 85.12 709 GLN A CA 1
ATOM 5579 C C . GLN A 1 709 ? 20.494 13.739 -51.607 1.00 85.12 709 GLN A C 1
ATOM 5581 O O . GLN A 1 709 ? 20.337 14.932 -51.863 1.00 85.12 709 GLN A O 1
ATOM 5586 N N . VAL A 1 710 ? 19.721 13.066 -50.754 1.00 88.94 710 VAL A N 1
ATOM 5587 C CA . VAL A 1 710 ? 18.648 13.665 -49.950 1.00 88.94 710 VAL A CA 1
ATOM 5588 C C . VAL A 1 710 ? 18.754 13.203 -48.500 1.00 88.94 710 VAL A C 1
ATOM 5590 O O . VAL A 1 710 ? 19.040 12.035 -48.233 1.00 88.94 710 VAL A O 1
ATOM 5593 N N . VAL A 1 711 ? 18.513 14.108 -47.550 1.00 90.00 711 VAL A N 1
ATOM 5594 C CA . VAL A 1 711 ? 18.459 13.775 -46.121 1.00 90.00 711 VAL A CA 1
ATOM 5595 C C . VAL A 1 711 ? 17.106 13.143 -45.803 1.00 90.00 711 VAL A C 1
ATOM 5597 O O . VAL A 1 711 ? 16.062 13.719 -46.097 1.00 90.00 711 VAL A O 1
ATOM 5600 N N . THR A 1 712 ? 17.111 11.970 -45.174 1.00 88.31 712 THR A N 1
ATOM 5601 C CA . THR A 1 712 ? 15.898 11.197 -44.850 1.00 88.31 712 THR A CA 1
ATOM 5602 C C . THR A 1 712 ? 15.548 11.213 -43.366 1.00 88.31 712 THR A C 1
ATOM 5604 O O . THR A 1 712 ? 14.378 11.113 -43.000 1.00 88.31 712 THR A O 1
ATOM 5607 N N . ALA A 1 713 ? 16.539 11.413 -42.494 1.00 86.00 713 ALA A N 1
ATOM 5608 C CA . ALA A 1 713 ? 16.316 11.644 -41.071 1.00 86.00 713 ALA A CA 1
ATOM 5609 C C . ALA A 1 713 ? 17.437 12.484 -40.450 1.00 86.00 713 ALA A C 1
ATOM 5611 O O . ALA A 1 713 ? 18.614 12.297 -40.759 1.00 86.00 713 ALA A O 1
ATOM 5612 N N . VAL A 1 714 ? 17.075 13.353 -39.503 1.00 86.12 714 VAL A N 1
ATOM 5613 C CA . VAL A 1 714 ? 18.028 14.046 -38.625 1.00 86.12 714 VAL A CA 1
ATOM 5614 C C . VAL A 1 714 ? 17.601 13.812 -37.185 1.00 86.12 714 VAL A C 1
ATOM 5616 O O . VAL A 1 714 ? 16.520 14.239 -36.783 1.00 86.12 714 VAL A O 1
ATOM 5619 N N . THR A 1 715 ? 18.429 13.126 -36.398 1.00 80.69 715 THR A N 1
ATOM 5620 C CA . THR A 1 715 ? 18.104 12.781 -35.007 1.00 80.69 715 THR A CA 1
ATOM 5621 C C . THR A 1 715 ? 19.097 13.401 -34.034 1.00 80.69 715 THR A C 1
ATOM 5623 O O . THR A 1 715 ? 20.305 13.396 -34.260 1.00 80.69 715 THR A O 1
ATOM 5626 N N . GLY A 1 716 ? 18.585 13.959 -32.936 1.00 79.81 716 GLY A N 1
ATOM 5627 C CA . GLY A 1 716 ? 19.390 14.536 -31.861 1.00 79.81 716 GLY A CA 1
ATOM 5628 C C . GLY A 1 716 ? 18.530 15.262 -30.817 1.00 79.81 716 GLY A C 1
ATOM 5629 O O . GLY A 1 716 ? 17.365 15.563 -31.087 1.00 79.81 716 GLY A O 1
ATOM 5630 N N . PRO A 1 717 ? 19.063 15.556 -29.615 1.00 74.12 717 PRO A N 1
ATOM 5631 C CA . PRO A 1 717 ? 18.288 16.191 -28.549 1.00 74.12 717 PRO A CA 1
ATOM 5632 C C . PRO A 1 717 ? 17.773 17.578 -28.960 1.00 74.12 717 PRO A C 1
ATOM 5634 O O . PRO A 1 717 ? 18.565 18.469 -29.264 1.00 74.12 717 PRO A O 1
ATOM 5637 N N . GLY A 1 718 ? 16.449 17.759 -28.951 1.00 77.00 718 GLY A N 1
ATOM 5638 C CA . GLY A 1 718 ? 15.797 19.022 -29.316 1.00 77.00 718 GLY A CA 1
ATOM 5639 C C . GLY A 1 718 ? 15.793 19.350 -30.814 1.00 77.00 718 GLY A C 1
ATOM 5640 O O . GLY A 1 718 ? 15.505 20.492 -31.162 1.00 77.00 718 GLY A O 1
ATOM 5641 N N . ILE A 1 719 ? 16.128 18.397 -31.691 1.00 84.06 719 ILE A N 1
ATOM 5642 C CA . ILE A 1 719 ? 15.973 18.560 -33.143 1.00 84.06 719 ILE A CA 1
ATOM 5643 C C . ILE A 1 719 ? 14.522 18.266 -33.537 1.00 84.06 719 ILE A C 1
ATOM 5645 O O . ILE A 1 719 ? 13.949 17.265 -33.112 1.00 84.06 719 ILE A O 1
ATOM 5649 N N . VAL A 1 720 ? 13.958 19.132 -34.375 1.00 84.12 720 VAL A N 1
ATOM 5650 C CA . VAL A 1 720 ? 12.645 18.997 -35.011 1.00 84.12 720 VAL A CA 1
ATOM 5651 C C . VAL A 1 720 ? 12.860 18.904 -36.522 1.00 84.12 720 VAL A C 1
ATOM 5653 O O . VAL A 1 720 ? 13.651 19.666 -37.081 1.00 84.12 720 VAL A O 1
ATOM 5656 N N . THR A 1 721 ? 12.169 17.973 -37.178 1.00 89.88 721 THR A N 1
ATOM 5657 C CA . THR A 1 721 ? 12.194 17.787 -38.638 1.00 89.88 721 THR A CA 1
ATOM 5658 C C . THR A 1 721 ? 10.779 17.810 -39.203 1.00 89.88 721 THR A C 1
ATOM 5660 O O . THR A 1 721 ? 9.844 17.339 -38.559 1.00 89.88 721 THR A O 1
ATOM 5663 N N . GLU A 1 722 ? 10.639 18.342 -40.413 1.00 90.06 722 GLU A N 1
ATOM 5664 C CA . GLU A 1 722 ? 9.455 18.189 -41.261 1.00 90.06 722 GLU A CA 1
ATOM 5665 C C . GLU A 1 722 ? 9.857 17.293 -42.436 1.00 90.06 722 GLU A C 1
ATOM 5667 O O . GLU A 1 722 ? 10.953 17.447 -42.990 1.00 90.06 722 GLU A O 1
ATOM 5672 N N . THR A 1 723 ? 9.004 16.333 -42.788 1.00 91.31 723 THR A N 1
ATOM 5673 C CA . THR A 1 723 ? 9.276 15.344 -43.836 1.00 91.31 723 THR A CA 1
ATOM 5674 C C . THR A 1 723 ? 8.101 15.197 -44.793 1.00 91.31 723 THR A C 1
ATOM 5676 O O . THR A 1 723 ? 6.946 15.407 -44.426 1.00 91.31 723 THR A O 1
ATOM 5679 N N . VAL A 1 724 ? 8.408 14.798 -46.025 1.00 89.00 724 VAL A N 1
ATOM 5680 C CA . VAL A 1 724 ? 7.441 14.381 -47.047 1.00 89.00 724 VAL A CA 1
ATOM 5681 C C . VAL A 1 724 ? 7.783 12.954 -47.468 1.00 89.00 724 VAL A C 1
ATOM 5683 O O . VAL A 1 724 ? 8.957 12.620 -47.619 1.00 89.00 724 VAL A O 1
ATOM 5686 N N . LEU A 1 725 ? 6.771 12.097 -47.615 1.00 90.81 725 LEU A N 1
ATOM 5687 C CA . LEU A 1 725 ? 6.950 10.724 -48.089 1.00 90.81 725 LEU A CA 1
ATOM 5688 C C . LEU A 1 725 ? 7.083 10.728 -49.617 1.00 90.81 725 LEU A C 1
ATOM 5690 O O . LEU A 1 725 ? 6.196 11.230 -50.307 1.00 90.81 725 LEU A O 1
ATOM 5694 N N . VAL A 1 726 ? 8.174 10.168 -50.137 1.00 89.00 726 VAL A N 1
ATOM 5695 C CA . VAL A 1 726 ? 8.444 10.095 -51.580 1.00 89.00 726 VAL A CA 1
ATOM 5696 C C . VAL A 1 726 ? 8.750 8.667 -52.017 1.00 89.00 726 VAL A C 1
ATOM 5698 O O . VAL A 1 726 ? 9.314 7.891 -51.244 1.00 89.00 726 VAL A O 1
ATOM 5701 N N . GLY A 1 727 ? 8.398 8.334 -53.257 1.00 87.06 727 GLY A N 1
ATOM 5702 C CA . GLY A 1 727 ? 8.826 7.121 -53.947 1.00 87.06 727 GLY A CA 1
ATOM 5703 C C . GLY A 1 727 ? 9.989 7.433 -54.886 1.00 87.06 727 GLY A C 1
ATOM 5704 O O . GLY A 1 727 ? 9.884 8.317 -55.735 1.00 87.06 727 GLY A O 1
ATOM 5705 N N . ALA A 1 728 ? 11.118 6.734 -54.756 1.00 84.31 728 ALA A N 1
ATOM 5706 C CA . ALA A 1 728 ? 12.228 6.896 -55.697 1.00 84.31 728 ALA A CA 1
ATOM 5707 C C . ALA A 1 728 ? 13.124 5.646 -55.786 1.00 84.31 728 ALA A C 1
ATOM 5709 O O . ALA A 1 728 ? 13.204 4.880 -54.820 1.00 84.31 728 ALA A O 1
ATOM 5710 N N . PRO A 1 729 ? 13.842 5.438 -56.908 1.00 84.75 729 PRO A N 1
ATOM 5711 C CA . PRO A 1 729 ? 14.922 4.462 -56.979 1.00 84.75 729 PRO A CA 1
ATOM 5712 C C . PRO A 1 729 ? 16.115 4.975 -56.166 1.00 84.75 729 PRO A C 1
ATOM 5714 O O . PRO A 1 729 ? 16.639 6.055 -56.439 1.00 84.75 729 PRO A O 1
ATOM 5717 N N . ILE A 1 730 ? 16.549 4.204 -55.172 1.00 87.00 730 ILE A N 1
ATOM 5718 C CA . ILE A 1 730 ? 17.698 4.524 -54.318 1.00 87.00 730 ILE A CA 1
ATOM 5719 C C . ILE A 1 730 ? 18.829 3.516 -54.504 1.00 87.00 730 ILE A C 1
ATOM 5721 O O . ILE A 1 730 ? 18.599 2.327 -54.734 1.00 87.00 730 ILE A O 1
ATOM 5725 N N . GLN A 1 731 ? 20.066 3.994 -54.390 1.00 81.81 731 GLN A N 1
ATOM 5726 C CA . GLN A 1 731 ? 21.257 3.152 -54.443 1.00 81.81 731 GLN A CA 1
ATOM 5727 C C . GLN A 1 731 ? 21.461 2.429 -53.105 1.00 81.81 731 GLN A C 1
ATOM 5729 O O . GLN A 1 731 ? 21.906 3.022 -52.123 1.00 81.81 731 GLN A O 1
ATOM 5734 N N . THR A 1 732 ? 21.203 1.125 -53.084 1.00 77.75 732 THR A N 1
ATOM 5735 C CA . THR A 1 732 ? 21.485 0.236 -51.951 1.00 77.75 732 THR A CA 1
ATOM 5736 C C . THR A 1 732 ? 22.831 -0.486 -52.149 1.00 77.75 732 THR A C 1
ATOM 5738 O O . THR A 1 732 ? 23.404 -0.458 -53.246 1.00 77.75 732 THR A O 1
ATOM 5741 N N . PRO A 1 733 ? 23.368 -1.176 -51.121 1.00 73.31 733 PRO A N 1
ATOM 5742 C CA . PRO A 1 733 ? 24.533 -2.054 -51.276 1.00 73.31 733 PRO A CA 1
ATOM 5743 C C . PRO A 1 733 ? 24.297 -3.266 -52.197 1.00 73.31 733 PRO A C 1
ATOM 5745 O O . PRO A 1 733 ? 25.264 -3.908 -52.605 1.00 73.31 733 PRO A O 1
ATOM 5748 N N . THR A 1 734 ? 23.036 -3.604 -52.490 1.00 74.12 734 THR A N 1
ATOM 5749 C CA . THR A 1 734 ? 22.615 -4.750 -53.314 1.00 74.12 734 THR A CA 1
ATOM 5750 C C . THR A 1 734 ? 22.244 -4.375 -54.750 1.00 74.12 734 THR A C 1
ATOM 5752 O O . THR A 1 734 ? 22.268 -5.248 -55.617 1.00 74.12 734 THR A O 1
ATOM 5755 N N . GLY A 1 735 ? 21.948 -3.104 -55.032 1.00 78.31 735 GLY A N 1
ATOM 5756 C CA . GLY A 1 735 ? 21.574 -2.621 -56.361 1.00 78.31 735 GLY A CA 1
ATOM 5757 C C . GLY A 1 735 ? 20.854 -1.275 -56.301 1.00 78.31 735 GLY A C 1
ATOM 5758 O O . GLY A 1 735 ? 20.991 -0.537 -55.332 1.00 78.31 735 GLY A O 1
ATOM 5759 N N . VAL A 1 736 ? 20.086 -0.945 -57.339 1.00 80.75 736 VAL A N 1
ATOM 5760 C CA . VAL A 1 736 ? 19.112 0.155 -57.279 1.00 80.75 736 VAL A CA 1
ATOM 5761 C C . VAL A 1 736 ? 17.746 -0.450 -56.974 1.00 80.75 736 VAL A C 1
ATOM 5763 O O . VAL A 1 736 ? 17.294 -1.337 -57.697 1.00 80.75 736 VAL A O 1
ATOM 5766 N N . GLU A 1 737 ? 17.096 0.015 -55.911 1.00 82.62 737 GLU A N 1
ATOM 5767 C CA . GLU A 1 737 ? 15.790 -0.476 -55.460 1.00 82.62 737 GLU A CA 1
ATOM 5768 C C . GLU A 1 737 ? 14.809 0.697 -55.357 1.00 82.62 737 GLU A C 1
ATOM 5770 O O . GLU A 1 737 ? 15.150 1.748 -54.817 1.00 82.62 737 GLU A O 1
ATOM 5775 N N . VAL A 1 738 ? 13.586 0.540 -55.873 1.00 82.25 738 VAL A N 1
ATOM 5776 C CA . VAL A 1 738 ? 12.526 1.547 -55.697 1.00 82.25 738 VAL A CA 1
ATOM 5777 C C . VAL A 1 738 ? 11.930 1.384 -54.305 1.00 82.25 738 VAL A C 1
ATOM 5779 O O . VAL A 1 738 ? 11.411 0.317 -53.977 1.00 82.25 738 VAL A O 1
ATOM 5782 N N . ARG A 1 739 ? 12.007 2.436 -53.487 1.00 85.62 739 ARG A N 1
ATOM 5783 C CA . ARG A 1 739 ? 11.500 2.439 -52.111 1.00 85.62 739 ARG A CA 1
ATOM 5784 C C . ARG A 1 739 ? 10.696 3.707 -51.848 1.00 85.62 739 ARG A C 1
ATOM 5786 O O . ARG A 1 739 ? 11.041 4.775 -52.350 1.00 85.62 739 ARG A O 1
ATOM 5793 N N . GLU A 1 740 ? 9.674 3.592 -51.008 1.00 90.25 740 GLU A N 1
ATOM 5794 C CA . GLU A 1 740 ? 9.062 4.746 -50.350 1.00 90.25 740 GLU A CA 1
ATOM 5795 C C . GLU A 1 740 ? 9.868 5.102 -49.094 1.00 90.25 740 GLU A C 1
ATOM 5797 O O . GLU A 1 740 ? 10.249 4.223 -48.312 1.00 90.25 740 GLU A O 1
ATOM 5802 N N . PHE A 1 741 ? 10.177 6.381 -48.894 1.00 87.75 741 PHE A N 1
ATOM 5803 C CA . PHE A 1 741 ? 10.903 6.847 -47.712 1.00 87.75 741 PHE A CA 1
ATOM 5804 C C . PHE A 1 741 ? 10.625 8.326 -47.412 1.00 87.75 741 PHE A C 1
ATOM 5806 O O . PHE A 1 741 ? 10.318 9.099 -48.320 1.00 87.75 741 PHE A O 1
ATOM 5813 N N . PRO A 1 742 ? 10.706 8.748 -46.137 1.00 89.88 742 PRO A N 1
ATOM 5814 C CA . PRO A 1 742 ? 10.602 10.156 -45.790 1.00 89.88 742 PRO A CA 1
ATOM 5815 C C . PRO A 1 742 ? 11.851 10.908 -46.261 1.00 89.88 742 PRO A C 1
ATOM 5817 O O . PRO A 1 742 ? 12.976 10.465 -46.029 1.00 89.88 742 PRO A O 1
ATOM 5820 N N . VAL A 1 743 ? 11.650 12.074 -46.867 1.00 90.88 743 VAL A N 1
ATOM 5821 C CA . VAL A 1 743 ? 12.695 13.061 -47.153 1.00 90.88 743 VAL A CA 1
ATOM 5822 C C . VAL A 1 743 ? 12.442 14.304 -46.315 1.00 90.88 743 VAL A C 1
ATOM 5824 O O . VAL A 1 743 ? 11.312 14.778 -46.209 1.00 90.88 743 VAL A O 1
ATOM 5827 N N . VAL A 1 744 ? 13.499 14.824 -45.696 1.00 91.56 744 VAL A N 1
ATOM 5828 C CA . VAL A 1 744 ? 13.460 16.011 -44.844 1.00 91.56 744 VAL A CA 1
ATOM 5829 C C . VAL A 1 744 ? 13.323 17.253 -45.720 1.00 91.56 744 VAL A C 1
ATOM 5831 O O . VAL A 1 744 ? 14.220 17.589 -46.490 1.00 91.56 744 VAL A O 1
ATOM 5834 N N . THR A 1 745 ? 12.210 17.964 -45.575 1.00 89.88 745 THR A N 1
ATOM 5835 C CA . THR A 1 745 ? 11.971 19.270 -46.208 1.00 89.88 745 THR A CA 1
ATOM 5836 C C . THR A 1 745 ? 12.352 20.421 -45.282 1.00 89.88 745 THR A C 1
ATOM 5838 O O . THR A 1 745 ? 12.643 21.523 -45.746 1.00 89.88 745 THR A O 1
ATOM 5841 N N . ASN A 1 746 ? 12.414 20.190 -43.967 1.00 89.44 746 ASN A N 1
ATOM 5842 C CA . ASN A 1 746 ? 12.835 21.203 -43.005 1.00 89.44 746 ASN A CA 1
ATOM 5843 C C . ASN A 1 746 ? 13.484 20.591 -41.762 1.00 89.44 746 ASN A C 1
ATOM 5845 O O . ASN A 1 746 ? 13.110 19.507 -41.318 1.00 89.44 746 ASN A O 1
ATOM 5849 N N . VAL A 1 747 ? 14.435 21.305 -41.161 1.00 90.38 747 VAL A N 1
ATOM 5850 C CA . VAL A 1 747 ? 15.084 20.888 -39.915 1.00 90.38 747 VAL A CA 1
ATOM 5851 C C . VAL A 1 747 ? 15.497 22.101 -39.086 1.00 90.38 747 VAL A C 1
ATOM 5853 O O . VAL A 1 747 ? 16.046 23.071 -39.606 1.00 90.38 747 VAL A O 1
ATOM 5856 N N . SER A 1 748 ? 15.246 22.043 -37.780 1.00 86.44 748 SER A N 1
ATOM 5857 C CA . SER A 1 748 ? 15.675 23.059 -36.817 1.00 86.44 748 SER A CA 1
ATOM 5858 C C . SER A 1 748 ? 16.028 22.419 -35.471 1.00 86.44 748 SER A C 1
ATOM 5860 O O . SER A 1 748 ? 15.557 21.331 -35.149 1.00 86.44 748 SER A O 1
ATOM 5862 N N . GLY A 1 749 ? 16.899 23.052 -34.684 1.00 84.62 749 GLY A N 1
ATOM 5863 C CA . GLY A 1 749 ? 17.309 22.509 -33.387 1.00 84.62 749 GLY A CA 1
ATOM 5864 C C . GLY A 1 749 ? 18.639 23.060 -32.864 1.00 84.62 749 GLY A C 1
ATOM 5865 O O . GLY A 1 749 ? 19.381 23.724 -33.594 1.00 84.62 749 GLY A O 1
ATOM 5866 N N . PRO A 1 750 ? 18.970 22.795 -31.588 1.00 78.00 750 PRO A N 1
ATOM 5867 C CA . PRO A 1 750 ? 20.140 23.360 -30.934 1.00 78.00 750 PRO A CA 1
ATOM 5868 C C . PRO A 1 750 ? 21.447 22.795 -31.504 1.00 78.00 750 PRO A C 1
ATOM 5870 O O . PRO A 1 750 ? 21.736 21.598 -31.417 1.00 78.00 750 PRO A O 1
ATOM 5873 N N . GLY A 1 751 ? 22.287 23.698 -32.015 1.00 78.25 751 GLY A N 1
ATOM 5874 C CA . GLY A 1 751 ? 23.632 23.409 -32.516 1.00 78.25 751 GLY A CA 1
ATOM 5875 C C . GLY A 1 751 ? 23.711 22.964 -33.976 1.00 78.25 751 GLY A C 1
ATOM 5876 O O . GLY A 1 751 ? 24.774 22.498 -34.379 1.00 78.25 751 GLY A O 1
ATOM 5877 N N . ILE A 1 752 ? 22.636 23.110 -34.755 1.00 85.62 752 ILE A N 1
ATOM 5878 C CA . ILE A 1 752 ? 22.735 23.185 -36.220 1.00 85.62 752 ILE A CA 1
ATOM 5879 C C . ILE A 1 752 ? 23.400 24.524 -36.567 1.00 85.62 752 ILE A C 1
ATOM 5881 O O . ILE A 1 752 ? 23.003 25.564 -36.046 1.00 85.62 752 ILE A O 1
ATOM 5885 N N . GLU A 1 753 ? 24.430 24.486 -37.407 1.00 84.25 753 GLU A N 1
ATOM 5886 C CA . GLU A 1 753 ? 25.159 25.663 -37.895 1.00 84.25 753 GLU A CA 1
ATOM 5887 C C . GLU A 1 753 ? 24.658 26.089 -39.279 1.00 84.25 753 GLU A C 1
ATOM 5889 O O . GLU A 1 753 ? 24.458 27.278 -39.527 1.00 84.25 753 GLU A O 1
ATOM 5894 N N . ARG A 1 754 ? 24.426 25.121 -40.176 1.00 86.94 754 ARG A N 1
ATOM 5895 C CA . ARG A 1 754 ? 23.996 25.367 -41.557 1.00 86.94 754 ARG A CA 1
ATOM 5896 C C . ARG A 1 754 ? 23.159 24.200 -42.084 1.00 86.94 754 ARG A C 1
ATOM 5898 O O . ARG A 1 754 ? 23.416 23.050 -41.742 1.00 86.94 754 ARG A O 1
ATOM 5905 N N . VAL A 1 755 ? 22.178 24.506 -42.928 1.00 90.19 755 VAL A N 1
ATOM 5906 C CA . VAL A 1 755 ? 21.335 23.533 -43.640 1.00 90.19 755 VAL A CA 1
ATOM 5907 C C . VAL A 1 755 ? 21.454 23.836 -45.128 1.00 90.19 755 VAL A C 1
ATOM 5909 O O . VAL A 1 755 ? 21.268 24.988 -45.521 1.00 90.19 755 VAL A O 1
ATOM 5912 N N . GLU A 1 756 ? 21.775 22.834 -45.941 1.00 90.00 756 GLU A N 1
ATOM 5913 C CA . GLU A 1 756 ? 21.804 22.951 -47.402 1.00 90.00 756 GLU A CA 1
ATOM 5914 C C . GLU A 1 756 ? 20.522 22.382 -48.013 1.00 90.00 756 GLU A C 1
ATOM 5916 O O . GLU A 1 756 ? 19.931 21.441 -47.478 1.00 90.00 756 GLU A O 1
ATOM 5921 N N . ARG A 1 757 ? 20.066 22.992 -49.110 1.00 90.62 757 ARG A N 1
ATOM 5922 C CA . ARG A 1 757 ? 18.796 22.674 -49.769 1.00 90.62 757 ARG A CA 1
ATOM 5923 C C . ARG A 1 757 ? 18.947 22.692 -51.281 1.00 90.62 757 ARG A C 1
ATOM 5925 O O . ARG A 1 757 ? 19.706 23.503 -51.813 1.00 90.62 757 ARG A O 1
ATOM 5932 N N . ALA A 1 758 ? 18.169 21.857 -51.957 1.00 87.00 758 ALA A N 1
ATOM 5933 C CA . ALA A 1 758 ? 18.042 21.851 -53.409 1.00 87.00 758 ALA A CA 1
ATOM 5934 C C . ALA A 1 758 ? 16.597 21.551 -53.824 1.00 87.00 758 ALA A C 1
ATOM 5936 O O . ALA A 1 758 ? 15.856 20.897 -53.091 1.00 87.00 758 ALA A O 1
ATOM 5937 N N . VAL A 1 759 ? 16.210 22.004 -55.019 1.00 87.50 759 VAL A N 1
ATOM 5938 C CA . VAL A 1 759 ? 14.959 21.584 -55.664 1.00 87.50 759 VAL A CA 1
ATOM 5939 C C . VAL A 1 759 ? 15.256 20.371 -56.538 1.00 87.50 759 VAL A C 1
ATOM 5941 O O . VAL A 1 759 ? 16.102 20.446 -57.428 1.00 87.50 759 VAL A O 1
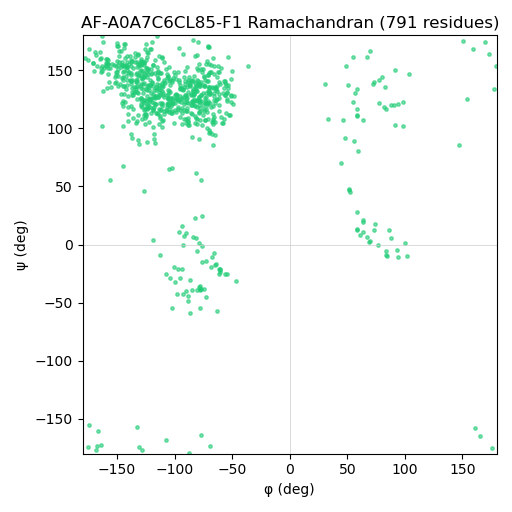ATOM 5944 N N . VAL A 1 760 ? 14.565 19.265 -56.281 1.00 86.06 760 VAL A N 1
ATOM 5945 C CA . VAL A 1 760 ? 14.746 17.972 -56.959 1.00 86.06 760 VAL A CA 1
ATOM 5946 C C . VAL A 1 760 ? 13.406 17.445 -57.467 1.00 86.06 760 VAL A C 1
ATOM 5948 O O . VAL A 1 760 ? 12.360 17.828 -56.950 1.00 86.06 760 VAL A O 1
ATOM 5951 N N . LEU A 1 761 ? 13.419 16.575 -58.479 1.00 83.00 761 LEU A N 1
ATOM 5952 C CA . LEU A 1 761 ? 12.211 15.907 -58.974 1.00 83.00 761 LEU A CA 1
ATOM 5953 C C . LEU A 1 761 ? 12.026 14.573 -58.240 1.00 83.00 761 LEU A C 1
ATOM 5955 O O . LEU A 1 761 ? 12.866 13.684 -58.377 1.00 83.00 761 LEU A O 1
ATOM 5959 N N . LEU A 1 762 ? 10.941 14.436 -57.475 1.00 84.75 762 LEU A N 1
ATOM 5960 C CA . LEU A 1 762 ? 10.590 13.218 -56.731 1.00 84.75 762 LEU A CA 1
ATOM 5961 C C . LEU A 1 762 ? 9.086 12.939 -56.851 1.00 84.75 762 LEU A C 1
ATOM 5963 O O . LEU A 1 762 ? 8.290 13.872 -56.924 1.00 84.75 762 LEU A O 1
ATOM 5967 N N . ASP A 1 763 ? 8.703 11.665 -56.882 1.00 84.88 763 ASP A N 1
ATOM 5968 C CA . ASP A 1 763 ? 7.299 11.236 -56.847 1.00 84.88 763 ASP A CA 1
ATOM 5969 C C . ASP A 1 763 ? 6.790 11.300 -55.397 1.00 84.88 763 ASP A C 1
ATOM 5971 O O . ASP A 1 763 ? 7.421 10.735 -54.498 1.00 84.88 763 ASP A O 1
ATOM 5975 N N . VAL A 1 764 ? 5.709 12.041 -55.136 1.00 85.94 764 VAL A N 1
ATOM 5976 C CA . VAL A 1 764 ? 5.217 12.309 -53.773 1.00 85.94 764 VAL A CA 1
ATOM 5977 C C . VAL A 1 764 ? 4.053 11.378 -53.463 1.00 85.94 764 VAL A C 1
ATOM 5979 O O . VAL A 1 764 ? 2.978 11.463 -54.053 1.00 85.94 764 VAL A O 1
ATOM 5982 N N . VAL A 1 765 ? 4.242 10.492 -52.485 1.00 84.69 765 VAL A N 1
ATOM 5983 C CA . VAL A 1 765 ? 3.277 9.420 -52.221 1.00 84.69 765 VAL A CA 1
ATOM 5984 C C . VAL A 1 765 ? 1.951 10.011 -51.726 1.00 84.69 765 VAL A C 1
ATOM 5986 O O . VAL A 1 765 ? 1.903 10.700 -50.705 1.00 84.69 765 VAL A O 1
ATOM 5989 N N . ASN A 1 766 ? 0.861 9.666 -52.418 1.00 79.88 766 ASN A N 1
ATOM 5990 C CA . ASN A 1 766 ? -0.514 10.147 -52.210 1.00 79.88 766 ASN A CA 1
ATOM 5991 C C . ASN A 1 766 ? -0.823 11.594 -52.662 1.00 79.88 766 ASN A C 1
ATOM 5993 O O . ASN A 1 766 ? -1.854 12.129 -52.254 1.00 79.88 766 ASN A O 1
ATOM 5997 N N . ASP A 1 767 ? -0.014 12.228 -53.520 1.00 77.50 767 ASP A N 1
ATOM 5998 C CA . ASP A 1 767 ? -0.347 13.554 -54.083 1.00 77.50 767 ASP A CA 1
ATOM 5999 C C . ASP A 1 767 ? -1.419 13.516 -55.205 1.00 77.50 767 ASP A C 1
ATOM 6001 O O . ASP A 1 767 ? -2.020 14.539 -55.538 1.00 77.50 767 ASP A O 1
ATOM 6005 N N . GLY A 1 768 ? -1.695 12.329 -55.759 1.00 72.88 768 GLY A N 1
ATOM 6006 C CA . GLY A 1 768 ? -2.644 12.106 -56.855 1.00 72.88 768 GLY A CA 1
ATOM 6007 C C . GLY A 1 768 ? -2.055 12.256 -58.266 1.00 72.88 768 GLY A C 1
ATOM 6008 O O . GLY A 1 768 ? -2.802 12.163 -59.241 1.00 72.88 768 GLY A O 1
ATOM 6009 N N . ASN A 1 769 ? -0.743 12.455 -58.395 1.00 74.38 769 ASN A N 1
ATOM 6010 C CA . ASN A 1 769 ? -0.015 12.613 -59.646 1.00 74.38 769 ASN A CA 1
ATOM 6011 C C . ASN A 1 769 ? 1.186 11.637 -59.704 1.00 74.38 769 ASN A C 1
ATOM 6013 O O . ASN A 1 769 ? 2.208 11.898 -59.087 1.00 74.38 769 ASN A O 1
ATOM 6017 N N . PRO A 1 770 ? 1.140 10.570 -60.524 1.00 67.50 770 PRO A N 1
ATOM 6018 C CA . PRO A 1 770 ? 2.182 9.534 -60.574 1.00 67.50 770 PRO A CA 1
ATOM 6019 C C . PRO A 1 770 ? 3.464 9.962 -61.325 1.00 67.50 770 PRO A C 1
ATOM 6021 O O . PRO A 1 770 ? 4.148 9.127 -61.915 1.00 67.50 770 PRO A O 1
ATOM 6024 N N . ASN A 1 771 ? 3.751 11.265 -61.405 1.00 75.38 771 ASN A N 1
ATOM 6025 C CA . ASN A 1 771 ? 4.892 11.822 -62.131 1.00 75.38 771 ASN A CA 1
ATOM 6026 C C . ASN A 1 771 ? 5.734 12.680 -61.178 1.00 75.38 771 ASN A C 1
ATOM 6028 O O . ASN A 1 771 ? 5.159 13.564 -60.540 1.00 75.38 771 ASN A O 1
ATOM 6032 N N . PRO A 1 772 ? 7.073 12.530 -61.147 1.00 80.62 772 PRO A N 1
ATOM 6033 C CA . PRO A 1 772 ? 7.939 13.306 -60.265 1.00 80.62 772 PRO A CA 1
ATOM 6034 C C . PRO A 1 772 ? 7.714 14.823 -60.339 1.00 80.62 772 PRO A C 1
ATOM 6036 O O . PRO A 1 772 ? 7.779 15.425 -61.414 1.00 80.62 772 PRO A O 1
ATOM 6039 N N . VAL A 1 773 ? 7.503 15.446 -59.179 1.00 82.69 773 VAL A N 1
ATOM 6040 C CA . VAL A 1 773 ? 7.261 16.887 -59.018 1.00 82.69 773 VAL A CA 1
ATOM 6041 C C . VAL A 1 773 ? 8.476 17.597 -58.410 1.00 82.69 773 VAL A C 1
ATOM 6043 O O . VAL A 1 773 ? 9.236 16.981 -57.659 1.00 82.69 773 VAL A O 1
ATOM 6046 N N . PRO A 1 774 ? 8.696 18.892 -58.712 1.00 87.31 774 PRO A N 1
ATOM 6047 C CA . PRO A 1 774 ? 9.780 19.664 -58.114 1.00 87.31 774 PRO A CA 1
ATOM 6048 C C . PRO A 1 774 ? 9.488 19.971 -56.640 1.00 87.31 774 PRO A C 1
ATOM 6050 O O . PRO A 1 774 ? 8.577 20.736 -56.325 1.00 87.31 774 PRO A O 1
ATOM 6053 N N . ILE A 1 775 ? 10.297 19.409 -55.745 1.00 87.38 775 ILE A N 1
ATOM 6054 C CA . ILE A 1 775 ? 10.215 19.576 -54.290 1.00 87.38 775 ILE A CA 1
ATOM 6055 C C . ILE A 1 775 ? 11.537 20.129 -53.740 1.00 87.38 775 ILE A C 1
ATOM 6057 O O . ILE A 1 775 ? 12.618 19.691 -54.133 1.00 87.38 775 ILE A O 1
ATOM 6061 N N . GLU A 1 776 ? 11.461 21.110 -52.835 1.00 89.31 776 GLU A N 1
ATOM 6062 C CA . GLU A 1 776 ? 12.631 21.613 -52.106 1.00 89.31 776 GLU A CA 1
ATOM 6063 C C . GLU A 1 776 ? 12.928 20.703 -50.908 1.00 89.31 776 GLU A C 1
ATOM 6065 O O . GLU A 1 776 ? 12.098 20.539 -50.011 1.00 89.31 776 GLU A O 1
ATOM 6070 N N . VAL A 1 777 ? 14.121 20.111 -50.893 1.00 91.25 777 VAL A N 1
ATOM 6071 C CA . VAL A 1 777 ? 14.549 19.124 -49.894 1.00 91.25 777 VAL A CA 1
ATOM 6072 C C . VAL A 1 777 ? 15.871 19.528 -49.258 1.00 91.25 777 VAL A C 1
ATOM 6074 O O . VAL A 1 777 ? 16.670 20.255 -49.851 1.00 91.25 777 VAL A O 1
ATOM 6077 N N . VAL A 1 778 ? 16.118 19.034 -48.048 1.00 90.06 778 VAL A N 1
ATOM 6078 C CA . VAL A 1 778 ? 17.401 19.184 -47.360 1.00 90.06 778 VAL A CA 1
ATOM 6079 C C . VAL A 1 778 ? 18.402 18.175 -47.926 1.00 90.06 778 VAL A C 1
ATOM 6081 O O . VAL A 1 778 ? 18.131 16.973 -47.968 1.00 90.06 778 VAL A O 1
ATOM 6084 N N . THR A 1 779 ? 19.568 18.662 -48.349 1.00 87.69 779 THR A N 1
ATOM 6085 C CA . THR A 1 779 ? 20.642 17.847 -48.947 1.00 87.69 779 THR A CA 1
ATOM 6086 C C . THR A 1 779 ? 21.807 17.599 -47.991 1.00 87.69 779 THR A C 1
ATOM 6088 O O . THR A 1 779 ? 22.435 16.550 -48.079 1.00 87.69 779 THR A O 1
ATOM 6091 N N . ASP A 1 780 ? 22.069 18.516 -47.052 1.00 87.38 780 ASP A N 1
ATOM 6092 C CA . ASP A 1 780 ? 23.063 18.344 -45.981 1.00 87.38 780 ASP A CA 1
ATOM 6093 C C . ASP A 1 780 ? 22.693 19.166 -44.728 1.00 87.38 780 ASP A C 1
ATOM 6095 O O . ASP A 1 780 ? 21.999 20.186 -44.807 1.00 87.38 780 ASP A O 1
ATOM 6099 N N . VAL A 1 781 ? 23.161 18.727 -43.555 1.00 85.94 781 VAL A N 1
ATOM 6100 C CA . VAL A 1 781 ? 22.939 19.378 -42.254 1.00 85.94 781 VAL A CA 1
ATOM 6101 C C . VAL A 1 781 ? 24.235 19.403 -41.454 1.00 85.94 781 VAL A C 1
ATOM 6103 O O . VAL A 1 781 ? 24.686 18.399 -40.902 1.00 85.94 781 VAL A O 1
ATOM 6106 N N . ILE A 1 782 ? 24.805 20.597 -41.324 1.00 84.44 782 ILE A N 1
ATOM 6107 C CA . ILE A 1 782 ? 26.085 20.825 -40.662 1.00 84.44 782 ILE A CA 1
ATOM 6108 C C . ILE A 1 782 ? 25.829 21.278 -39.229 1.00 84.44 782 ILE A C 1
ATOM 6110 O O . ILE A 1 782 ? 25.137 22.269 -38.977 1.00 84.44 782 ILE A O 1
ATOM 6114 N N . PHE A 1 783 ? 26.419 20.559 -38.279 1.00 82.19 783 PHE A N 1
ATOM 6115 C CA . PHE A 1 783 ? 26.365 20.888 -36.860 1.00 82.19 783 PHE A CA 1
ATOM 6116 C C . PHE A 1 783 ? 27.602 21.664 -36.416 1.00 82.19 783 PHE A C 1
ATOM 6118 O O . PHE A 1 783 ? 28.726 21.290 -36.750 1.00 82.19 783 PHE A O 1
ATOM 6125 N N . ALA A 1 784 ? 27.388 22.666 -35.563 1.00 75.12 784 ALA A N 1
ATOM 6126 C CA . ALA A 1 784 ? 28.465 23.402 -34.922 1.00 75.12 784 ALA A CA 1
ATOM 6127 C C . ALA A 1 784 ? 29.358 22.444 -34.122 1.00 75.12 784 ALA A C 1
ATOM 6129 O O . ALA A 1 784 ? 28.867 21.647 -33.309 1.00 75.12 784 ALA A O 1
ATOM 6130 N N . VAL A 1 785 ? 30.674 22.545 -34.327 1.00 61.38 785 VAL A N 1
ATOM 6131 C CA . VAL A 1 785 ? 31.663 21.728 -33.618 1.00 61.38 785 VAL A CA 1
ATOM 6132 C C . VAL A 1 785 ? 31.651 22.102 -32.138 1.00 61.38 785 VAL A C 1
ATOM 6134 O O . VAL A 1 785 ? 32.201 23.128 -31.741 1.00 61.38 785 VAL A O 1
ATOM 6137 N N . THR A 1 786 ? 31.051 21.255 -31.300 1.00 53.03 786 THR A N 1
ATOM 6138 C CA . THR A 1 786 ? 31.161 21.389 -29.844 1.00 53.03 786 THR A CA 1
ATOM 6139 C C . THR A 1 786 ? 32.640 21.253 -29.467 1.00 53.03 786 THR A C 1
ATOM 6141 O O . THR A 1 786 ? 33.201 20.171 -29.666 1.00 53.03 786 THR A O 1
ATOM 6144 N N . PRO A 1 787 ? 33.303 22.293 -28.925 1.00 43.84 787 PRO A N 1
ATOM 6145 C CA . PRO A 1 787 ? 34.681 22.147 -28.487 1.00 43.84 787 PRO A CA 1
ATOM 6146 C C . PRO A 1 787 ? 34.724 21.093 -27.383 1.00 43.84 787 PRO A C 1
ATOM 6148 O O . PRO A 1 787 ? 33.962 21.169 -26.415 1.00 43.84 787 PRO A O 1
ATOM 6151 N N . LEU A 1 788 ? 35.619 20.111 -27.524 1.00 40.22 788 LEU A N 1
ATOM 6152 C CA . LEU A 1 788 ? 35.921 19.161 -26.457 1.00 40.22 788 LEU A CA 1
ATOM 6153 C C . LEU A 1 788 ? 36.254 19.966 -25.201 1.00 40.22 788 LEU A C 1
ATOM 6155 O O . LEU A 1 788 ? 37.280 20.652 -25.165 1.00 40.22 788 LEU A O 1
ATOM 6159 N N . GLN A 1 789 ? 35.384 19.901 -24.186 1.00 35.84 789 GLN A N 1
ATOM 6160 C CA . GLN A 1 789 ? 35.671 20.513 -22.896 1.00 35.84 789 GLN A CA 1
ATOM 6161 C C . GLN A 1 789 ? 36.994 19.941 -22.411 1.00 35.84 789 GLN A C 1
ATOM 6163 O O . GLN A 1 789 ? 37.117 18.747 -22.132 1.00 35.84 789 GLN A O 1
ATOM 6168 N N . THR A 1 790 ? 38.000 20.807 -22.350 1.00 36.31 790 THR A N 1
ATOM 6169 C CA . THR A 1 790 ? 39.306 20.443 -21.832 1.00 36.31 790 THR A CA 1
ATOM 6170 C C . THR A 1 790 ? 39.091 20.169 -20.356 1.00 36.31 790 THR A C 1
ATOM 6172 O O . THR A 1 790 ? 38.842 21.099 -19.586 1.00 36.31 790 THR A O 1
ATOM 6175 N N . VAL A 1 791 ? 39.113 18.891 -19.977 1.00 36.97 791 VAL A N 1
ATOM 6176 C CA . VAL A 1 791 ? 39.004 18.473 -18.581 1.00 36.97 791 VAL A CA 1
ATOM 6177 C C . VAL A 1 791 ? 40.160 19.137 -17.841 1.00 36.97 791 VAL A C 1
ATOM 6179 O O . VAL A 1 791 ? 41.316 18.752 -18.015 1.00 36.97 791 VAL A O 1
ATOM 6182 N N . ARG A 1 792 ? 39.859 20.192 -17.076 1.00 32.25 792 ARG A N 1
ATOM 6183 C CA . ARG A 1 792 ? 40.830 20.763 -16.144 1.00 32.25 792 ARG A CA 1
ATOM 6184 C C . ARG A 1 792 ? 41.095 19.701 -15.080 1.00 32.25 792 ARG A C 1
ATOM 6186 O O . ARG A 1 792 ? 40.144 19.123 -14.556 1.00 32.25 792 ARG A O 1
ATOM 6193 N N . ALA A 1 793 ? 42.382 19.425 -14.883 1.00 33.94 793 ALA A N 1
ATOM 6194 C CA . ALA A 1 793 ? 42.905 18.401 -13.984 1.00 33.94 793 ALA A CA 1
ATOM 6195 C C . ALA A 1 793 ? 42.553 18.668 -12.512 1.00 33.94 793 ALA A C 1
ATOM 6197 O O . ALA A 1 793 ? 42.409 19.863 -12.161 1.00 33.94 793 ALA A O 1
#

Sequence (793 aa):
MEFDDNLEKEEQVQVDKGEQSENGECGQKSIDEEWVTNDQLNTETKEDFPPELAVTPQDETGDGRSGSFPFELEADNPTLVMPDRVQVKPKTPAWAGDFNPQVTRIRVSNQQSGLGAEIPRDQGLVQRLQGAEVTVGERTARVNPVVRPTQLPMPAVKVRNITGEIRNVTAELIKDKVIVQGIIHKQIFFVGLDNIVRHFAEDLPFSTFIDLPGAEPGMNVQVQPRIEKILFRLTDDGLFIRQKIVLEIFIKVTQFVQVGLELGTGPLLLLPRVVGEGVKQELVENVFTLAVPALKVDEIRGEIRNIETDVIPDKVVVQGIIHKQIFFVDQDNNARHQAEEVPFSLFLDLPGVVPGVDLQVHPRIEGIFFELLSETELRQKVVVEVFVKATESIQERVAIGAGPLFKVEQVIGEGQQQVLNESVLTLERPAIKIREIVGEIRNLVTEVIPDKVIIQGIIHKQIFFIGEDNIEYHQAEERRFSLFIDVPGAVPGLNVTVRPRIETILFQLESETLLREKVIVLINVVVTETIQVPLVTGDFSLFKLEQVIGEGVRQILVERRERIPVTPVRNVVVEVVVPPAGIVTGRQQIIVENVVELPQPAVKIKEVQGEISDLRARVIFNDAVLIDGIINKQVFFVGEDGVVRSVTERIPFSILVTVPGITPETPFSVAVEIENISFTLSPDGRFLRQIIVLNAEVTGETPVPEPFQVVTAVTGPGIVTETVLVGAPIQTPTGVEVREFPVVTNVSGPGIERVERAVVLLDVVNDGNPNPVPIEVVTDVIFAVTPLQTVRA

Secondary structure (DSSP, 8-state):
-----------------------------------------------------------S---------------------PPP--EEPPPPP---------S-----------------------PPPPP---------------BPPEEPSS-EEEEEEEEEEEEEEEEEEETTEEEEEEEEEEEEEEEETTS-EEEEEEEEEEEEEEE-TT--TTSEEEEEEEEEEEEEEE-TTSSEEEEEEEEEEEEEEEEEEEEEE-EEEEEEEEEEEEEEEEEEEEEEEEEEE-SS-EEEEEEEEEEEEEEEEEEETTEEEEEEEEEEEEEEEETTS-EEEEEEEEEEEEEEE-TT--TTPEEEEEEEEEEEEEEEEETTEEEEEEEEEEEEEEEEEEEEEE-EEEEEEEEEEEEEEEEEEEEEEEEEEE-SS-EEEEEEEEEEEEEEEEEEETTEEEEEEEEEEEEEEEETTS-EEEEEEEEEEEEEEE-TT--TT-EEEEEEEEEEEEEEEEETTEEEEEEEEEEEEEEEEEEEEEEPEEEEEEEEEEEEEEEEEEEEEE--BPPP------EEEEEEE-PPPPEEEEEEEEEEEEEEE-SS-EEEEEEEEEEEEEEEEEEEETTEEEEEEEEEEEEEEEETTS-EEEEEEEEEEEEEEE-TT--TTS-EEEEEEEEEEEEEE-TTS-EEEEEEEEEEEEEEEPPPPPPEEEEEEEESTT-EEEEEEEEEEEE-SSSEEEEEEEEEEEEE-TTEEEEEEEEEEEEETTSS--S-EEEEEEEEEEEP---------

pLDDT: mean 77.06, std 25.22, range [21.23, 97.88]

Mean predicted aligned error: 21.22 Å

Radius of gyration: 52.93 Å; Cα contacts (8 Å, |Δi|>4): 1723; chains: 1; bounding box: 125×106×175 Å

Foldseek 3Di:
DDDDDDDDDDDDDDDDDDDDDDDDDDDDDDDDDDYDDDDDDYYDDDDDDDDDDDDDDDDDDDDDDDDDDDDDPPPDPPQPFDADDDWDAADDDDDDDDDDPPPDDDDDDDDDDDDDDDDDDDDDDDDDDDDDDDDDDDDDDDPDFDFFFDFDPAAFPFWPDKDWDWPDWDWFWAAQKIKIKTKIWMWTWTAHPVRDIDIDIDIFIDIDMDGFHPTHGSWDKDKDKDFPDWDWDADPRRTGIFIKTKIKIKMFTWTWGKFFFAFDDAFWFFFWFWQFKDKDKDKDKDKAFAPAFFPWWDDKDWDWDDWHWHDAAQKIKIKTKIKIWTWTAGPVRDIDIDIDIDIDIDMDGTHRTHRRWTKDKDKDWPDKDWDCPGRTIIIIITMIMMIMITIDTDIGHGDFDPAFKFWTWGFQWKWKDKDKDKDKAFAPAFFPFWPDKDWDWADWDWWWAAQKIKIKTKIKIWTWTAHPVRDIDIDIDIDIDIDMTGIHRIHGPWDKDKDKDFPDKDWDDPGRGIIIIMTMMMIMMTTTDGDIGGTHTDDDGITGTITTSGIDMDIDIRGRGDDPPPPFDWDWDKFKFWFFWDKWKWKDKDKDKDKDFDPAAFPFWPDKDWDKDDWDWFDPAAQKIKIKTKIWMKTWTAHPVRDIDIDIDIHIDIDMIGIHPDDRPWDKDKDKDFPDKDWDADPRRTMIIIMIMMMMMMMTTHDTDDIAMFTQDTDGPFKDFDWFWFWGFTQDPVGTDTDIGITTQDMDGPFFPDWDKDFDFTHTPPPPDRGTDTGIGTRDIDGHDDPDPPPDD

Solvent-accessible surface area (backbone atoms only — not comparable to full-atom values): 47513 Å² total; per-residue (Å²): 132,84,80,88,88,87,85,90,80,91,84,88,83,86,90,87,91,80,87,81,89,86,88,82,84,92,88,82,88,88,90,88,91,83,93,90,90,89,84,91,91,90,91,94,88,93,90,86,90,90,84,87,87,85,89,86,77,87,75,89,75,84,81,89,84,90,85,89,77,87,77,78,80,71,90,62,84,79,70,56,75,56,83,91,65,55,77,49,78,49,72,83,78,93,79,86,83,90,84,80,85,85,84,74,85,87,81,88,79,92,82,90,84,87,85,88,79,91,78,85,91,82,83,88,81,85,83,82,81,84,85,81,89,80,88,88,82,78,91,75,85,80,78,78,76,57,70,56,52,50,71,50,101,57,51,30,78,45,73,77,51,71,51,72,49,80,43,78,73,47,77,46,57,39,82,34,27,38,39,39,36,31,30,42,40,28,43,41,30,30,24,31,84,85,70,47,79,47,74,48,81,46,79,44,76,52,74,50,74,46,81,31,66,81,38,44,67,86,54,47,76,51,78,53,74,41,80,78,42,77,47,73,43,73,41,96,80,23,34,35,34,46,58,45,33,38,35,35,32,39,38,40,34,32,40,40,31,67,46,33,36,30,77,44,90,42,65,44,29,55,40,42,35,54,55,36,66,48,73,52,74,47,79,53,70,52,75,45,77,50,96,58,54,35,71,44,77,77,52,70,52,73,47,83,42,77,75,46,47,42,54,45,78,32,29,38,39,43,35,31,30,42,41,32,42,36,31,30,28,30,78,86,71,46,81,46,73,51,78,48,76,45,77,52,77,47,80,46,79,27,63,82,36,51,70,85,47,47,34,36,50,50,72,42,77,80,47,74,48,74,47,76,78,45,51,37,37,35,38,38,39,35,35,36,38,37,38,39,39,35,28,41,81,44,80,47,35,37,26,70,49,100,37,63,39,30,53,44,34,34,58,59,32,58,32,70,49,75,48,80,50,75,51,75,45,75,51,98,52,57,34,76,44,78,76,49,72,52,72,49,82,42,78,74,46,77,48,54,37,80,35,25,37,37,41,35,31,29,44,37,34,42,38,33,28,28,29,81,87,70,45,82,46,74,49,79,48,78,43,76,50,73,52,73,41,67,17,60,78,35,42,70,87,55,48,76,50,76,53,72,41,78,77,47,74,50,72,47,76,78,46,47,38,37,34,37,38,38,38,35,33,40,37,37,39,42,32,28,41,86,42,79,47,32,36,29,70,33,87,75,53,44,26,64,40,40,36,52,61,37,75,46,77,47,77,44,80,54,61,58,64,57,77,77,79,73,71,84,68,68,47,77,41,71,48,41,37,45,58,73,58,47,77,33,62,24,65,37,73,51,77,48,78,48,74,46,76,47,100,55,48,31,77,44,76,77,48,75,49,76,46,82,43,80,74,46,73,45,60,78,49,74,27,32,34,41,37,37,32,29,41,41,30,42,41,31,29,23,30,84,86,67,50,77,48,74,52,76,48,78,45,76,49,75,48,74,28,57,23,67,86,43,44,84,86,45,57,68,50,76,51,75,46,79,79,44,79,48,77,48,71,40,98,76,23,32,40,40,40,34,46,34,34,36,42,34,42,39,43,33,51,43,80,61,55,82,65,48,62,36,24,43,45,69,47,44,83,74,48,49,72,42,68,47,52,29,44,47,35,30,64,53,101,88,45,78,46,77,44,76,46,49,35,25,54,43,76,51,47,80,54,63,68,49,75,42,72,47,77,44,74,43,25,49,68,89,73,86,52,101,55,61,42,84,42,67,32,28,47,48,77,43,60,54,81,76,74,79,78,75,79,78,129

Nearest PDB structures (foldseek):
  9fzc-assembly2_B  TM=2.717E-01  e=1.520E+00  Escherichia coli K-12
  6cb8-assembly1_A  TM=2.186E-01  e=4.421E+00  Mus musculus
  1bxw-assembly1_A  TM=1.837E-01  e=6.898E+00  Escherichia coli BL21(DE3)
  2r4l-assembly3_C  TM=1.045E-01  e=3.385E+00  Escherichia coli